Protein AF-A0A3A2ZB84-F1 (afdb_monomer)

Sequence (856 aa):
MQSKFLKEEDKLLAIERLRMNQQGVENHEWKWAHVKEAFLDPKSFFWFALMFSISIPSGGITTFGPLIIESFGFDELNTMLFNMPFGAVQLIATLGGAWLATKYKTKGGVIALLCLPAIAGCVMLLEFPHSSAHKGPLLAGYYIISVYPGITPMIYSWAAANTAGETKKKVINGILLVGQCAGNVVGPNLYTTEEAPGYRRGLLSNLAMFCVLIVLCALNMVYVMFLQKQHERRRVAMGKNAKIIDRSMQAVGETEVDKDESGQTAGDDNAFKDLTDFENEDFVRLQSLESEVRRLQDQLDEIKPMLNVHSQPQPQGQTLSGSGIQPGLPLQQSCRQHLPTVSEPQVVGESVGFLAPDIRLLQEDVPRPPKKRRTGFEVQVEPISDFISKGLITMDYAAECFTTFFQGCDRYIPIFDPTYDTFPSVRYRSGILLNAICTIGSRVDSRTGPQLSELLQTELKKSINIVIQNRTLSCLESVQALLVIACYSAERSLMLSFATRMALDLGLEEAFEELTHRLTMKDVEGSQEAENLVDEENGLMRKSRTWFGLLVLEHIFSLDGGKPLGIRMTGNARRCRKLLHQPSSTVLDLRLFSQVELNVIRVHINETLGGKIPLARADIAASVQEAKLDLDLWFEAENALAPDNEERAPLLAALRVQNCWSEMMLHCKALRSLGVENVAAMSPVERKILLMAKASARKHLSLMTIEHNSYLEKLKYAMDFVWAKCAFCFLLLLKLSRLLSEGNEEHEELLTHGNRLLDDLTKSASNSNAASNGNAYLHILRLSIEKYGRTLQETGMGDDGENADTAPFWELFDAQTELTSFVPEQFVSEWDFPGLNLFYFPTTWQDFFADFSLAV

Radius of gyration: 37.23 Å; Cα contacts (8 Å, |Δi|>4): 838; chains: 1; bounding box: 127×83×91 Å

InterPro domains:
  IPR007219 Xylanolytic transcriptional activator, regulatory domain [PF04082] (405-565)
  IPR011701 Major facilitator superfamily [PF07690] (32-188)
  IPR036259 MFS transporter superfamily [G3DSA:1.20.1250.20] (4-229)
  IPR036259 MFS transporter superfamily [SSF103473] (20-234)

Organism: NCBI:txid2070753

Foldseek 3Di:
DDDPADDPVRVVLVVVLLLLQLQADDDPDADVVLVVCLVVDVLLVLLLLLLLLLLLQVLQCVVCVLLQLVLLVDDNVVSVVLCVLLVVLLVVLLVVLVVCCLVLVALLVSLLVLLVLLLVLLVQLQPDDSDNVCSPSNSVSSSSNSSSVSNLVSSLVQSQSQKGFPNNNVSSVVSSVVSNVNSSVNNNVQFDPVPPPRSNRSSVSSSVSSVVSNVSSVVSVVVLVVVLVVLLVVCVVVVHDSDDDRPSSPDPPPDDDDPPPPPDDDDRVSSNPRDIPVGPSPNHNRGCPCVVVVVVVVVVVVVVVVVVVPPDDDDDDDDDDYDDDDDDDYDDDDDDDDDDDDDDDDDDDDDDDDDDDDDDDDDDDDDDDDDDNDDDDDQPPDADAACVSVVLDPPVLLQQLLVQCVVFLCLQQVLDQPVQCHPVNCNVPHRLLSLLSSLLSQQLAPPDDLVSSVVSVVVSVVVLVSCLVDLSNLDLSNLSSLLSDLLADLCNVVSLVSSLVSLVVVVLVCLLVVLLVVVVVCVPPDDDDPPPVLVSNVVSSSSPSSNLSSQLVLLLLVLQQVDPRPDDDDPQLCSLVVCCPDPSHDLSSLLSSLSSNLSNLLVVLCCLLVPPDQDDLVVLLVSLVVSLVSLVVSLVVSLVVQDPDPVSLLSNLVSQLSSLLSNLVSLLSSLVSVQAADLVPDDPSNVVSLVSNLVSLVSNLVSCQVSPPSHLLSCSSGGLVVLVSLLVSLLLNLLSCVSVPDDLVVLVVSLVSLVVSLVSLVVSPSSGSSPPRNVLSSVVSVVSSVLSVVVSVVVVPDPDDDDDPDDPCVVVVVCVPVLVVVPRSSGDDSRDHNVSDPDDDDPDDPPVPPVVPDDD

pLDDT: mean 70.95, std 21.79, range [20.97, 96.69]

Nearest PDB structures (foldseek):
  6t1z-assembly1_A  TM=7.609E-01  e=3.683E-01  Lactococcus lactis
  4zow-assembly1_A  TM=7.498E-01  e=7.461E-01  Escherichia coli K-12
  7bp3-assembly1_B  TM=7.679E-01  e=6.431E-01  Homo sapiens
  6gv1-assembly1_A  TM=7.533E-01  e=1.754E+00  Escherichia coli K-12
  8vzo-assembly1_A  TM=3.338E-01  e=1.301E-01  Mus musculus

Mean predicted aligned error: 20.15 Å

Solvent-accessible surface area (backbone atoms only — not comparable to full-atom values): 49734 Å² total; per-residue (Å²): 137,90,70,88,83,56,54,72,69,54,43,53,53,49,50,51,40,47,38,72,58,27,34,27,53,94,67,91,74,85,47,68,66,40,49,54,47,47,76,68,38,69,67,48,56,52,47,22,51,51,33,23,36,57,18,24,41,50,24,26,48,68,69,44,42,59,58,51,48,31,54,62,76,40,59,70,73,52,28,57,59,66,48,53,58,34,60,53,44,25,53,51,31,31,55,48,45,54,50,46,30,66,72,68,49,29,57,62,61,45,43,47,55,42,37,50,46,24,44,51,12,40,50,42,53,71,70,55,69,98,44,90,91,39,44,64,64,42,53,50,13,56,45,37,29,32,32,45,70,28,40,57,63,49,50,54,54,49,54,56,57,58,44,21,13,62,51,27,43,55,51,50,54,50,42,35,49,53,17,33,54,55,12,38,61,52,14,44,75,48,50,54,79,90,40,61,74,65,34,56,63,29,48,51,48,34,43,52,29,48,53,48,40,42,52,52,42,50,51,48,53,53,49,52,52,51,51,46,56,52,44,31,53,52,33,47,78,69,75,41,78,60,75,83,81,82,63,77,88,60,71,96,82,83,68,84,82,77,74,82,78,83,74,80,81,90,87,66,91,56,22,66,44,70,36,36,67,83,73,34,76,82,48,70,69,80,59,42,60,59,57,54,53,45,51,54,48,53,54,49,60,62,46,50,62,63,64,69,66,78,79,77,87,82,87,86,87,82,83,88,82,90,87,86,92,83,88,92,89,90,89,85,92,87,93,86,88,81,88,87,89,85,89,87,88,89,89,85,88,84,92,87,90,86,87,86,85,91,89,85,87,85,85,83,79,82,82,77,78,82,85,77,86,84,64,102,76,77,79,79,85,69,80,62,75,29,49,50,83,70,67,76,46,53,70,67,57,44,52,49,16,41,49,54,25,71,72,42,34,39,79,74,52,50,40,74,47,82,87,65,63,34,75,70,48,35,54,72,75,28,21,58,32,41,42,42,43,30,34,56,8,42,31,34,40,66,90,58,63,64,71,57,34,53,50,43,47,55,55,45,54,56,53,49,56,51,43,76,75,31,75,92,56,69,46,72,52,48,31,52,23,31,47,60,46,25,50,74,42,94,63,19,72,61,38,38,54,52,20,53,49,51,33,60,79,66,53,25,76,52,24,48,57,54,46,54,49,53,51,61,46,56,76,69,75,62,95,84,71,86,57,74,57,51,57,50,50,51,51,27,47,46,36,26,32,42,40,50,50,47,49,38,52,48,44,46,44,18,74,58,22,60,41,80,75,87,77,80,85,82,78,69,61,75,62,58,60,66,54,71,76,40,94,87,50,54,79,47,48,54,62,43,46,56,43,43,40,52,44,52,53,52,48,51,52,48,51,72,54,64,41,98,63,88,68,54,72,67,54,54,60,46,51,55,51,52,54,46,49,53,53,52,57,48,51,53,52,49,64,71,65,51,58,99,54,89,61,33,60,51,49,50,52,53,53,51,49,52,47,27,51,49,54,23,51,51,32,51,47,49,47,47,60,63,67,55,52,43,80,92,72,51,50,78,64,56,49,47,39,53,51,49,24,41,49,26,26,50,52,38,50,49,47,60,67,69,52,32,79,64,51,51,72,52,50,41,41,52,43,65,64,57,59,51,50,59,46,49,43,50,56,51,33,58,50,45,42,69,76,52,78,68,57,72,68,58,52,53,51,51,51,54,54,48,53,50,52,52,53,51,53,48,58,27,48,75,55,20,53,57,63,78,62,60,52,54,53,52,51,52,51,50,52,50,54,54,52,53,53,49,53,54,54,59,66,73,71,65,93,77,82,84,90,74,94,71,72,59,68,70,77,78,44,76,43,74,57,59,49,66,74,56,58,48,98,59,47,45,90,84,63,62,30,52,85,72,49,85,72,68,74,78,96,61,95,56,72,84,60,57,81,76,71,80,72,136

Secondary structure (DSSP, 8-state):
---SSS-HHHHHHHHHHHHHHTS--------HHHHHHHHH-HHHHHHHHHHHHHHHHHHHHHHHHHHHHHHTT--HHHHHHHHHHHHHHHHHHHHHHHHHHHHS--HHHHHHHHHHHHHHHHHHHHHS---TT-HHHHHHHHHHHTTGGGHHHHHHHHHHHT--SHHHHHHHHHHHHHHHHHHHHHTGGG--GGGTTT-HHHHHHHHHHHHHHHHHHHHHHHHHHHHHHHHHHHHHHTT--S-----TTS-TT-----STTTT-----TTTTS---TTT-SSPPP--HHHHHHHHHHHHHHHHHHHHTT--S---------------------------------------------------PPPPPPP-----S-----S----TTTTTSS-HHHHHHHHHHIIIIITTTSTT--TTTS-HHHHHHH-HHHHHHHHHHHHHH-SSS-HHHHHHHHHHHHHHHHHHHH-GGG-SHHHHHHHHHHHTT-TTHHHHHHHHHHHHHTTTTTTHHHHHHHHHHHHHHH-----SHHHHHHHHHHHHHHHHHHHHHHHHHHHHTT---------S-GGGGGGGGGSTT--HHHHHHHHHHHHHHHHHHHHHHHS-SSPPPHHHHHHHHHHHHHHHHHHHHHHHHHS-SSTTHHHHHHHHHHHHHHHHHHHHHHHHHHTT---GGG--HHHHHHHHHHHHHHHHHHHHHHHSHHHHGGGGGGS-HHHHHHHHHHHHHHHHHHHHS---HHHHHHHHHHHHHHHHHHHHHHHTSS-TTTHHHHHHHHHHHHHHHHHHHHHHTT-SS-S------GGGG-THHHHTTTTS-TTS-S----TTT-SS---SSSSHHHHTTS---

Structure (mmCIF, N/CA/C/O backbone):
data_AF-A0A3A2ZB84-F1
#
_entry.id   AF-A0A3A2ZB84-F1
#
loop_
_atom_site.group_PDB
_atom_site.id
_atom_site.type_symbol
_atom_site.label_atom_id
_atom_site.label_alt_id
_atom_site.label_comp_id
_atom_site.label_asym_id
_atom_site.label_entity_id
_atom_site.label_seq_id
_atom_site.pdbx_PDB_ins_code
_atom_site.Cartn_x
_atom_site.Cartn_y
_atom_site.Cartn_z
_atom_site.occupancy
_atom_site.B_iso_or_equiv
_atom_site.auth_seq_id
_atom_site.auth_comp_id
_atom_site.auth_asym_id
_atom_site.auth_atom_id
_atom_site.pdbx_PDB_model_num
ATOM 1 N N . MET A 1 1 ? -32.468 -10.008 22.833 1.00 46.50 1 MET A N 1
ATOM 2 C CA . MET A 1 1 ? -32.092 -9.070 21.749 1.00 46.50 1 MET A CA 1
ATOM 3 C C . MET A 1 1 ? -31.777 -7.697 22.354 1.00 46.50 1 MET A C 1
ATOM 5 O O . MET A 1 1 ? -32.691 -7.065 22.864 1.00 46.50 1 MET A O 1
ATOM 9 N N . GLN A 1 2 ? -30.515 -7.242 22.369 1.00 40.56 2 GLN A N 1
ATOM 10 C CA . GLN A 1 2 ? -30.111 -5.960 22.997 1.00 40.56 2 GLN A CA 1
ATOM 11 C C . GLN A 1 2 ? -29.886 -4.824 21.973 1.00 40.56 2 GLN A C 1
ATOM 13 O O . GLN A 1 2 ? -28.846 -4.167 21.952 1.00 40.56 2 GLN A O 1
ATOM 18 N N . SER A 1 3 ? -30.859 -4.568 21.099 1.00 45.38 3 SER A N 1
ATOM 19 C CA . SER A 1 3 ? -30.768 -3.467 20.130 1.00 45.38 3 SER A CA 1
ATOM 20 C C . SER A 1 3 ? -30.944 -2.098 20.813 1.00 45.38 3 SER A C 1
ATOM 22 O O . SER A 1 3 ? -31.982 -1.801 21.408 1.00 45.38 3 SER A O 1
ATOM 24 N N . LYS A 1 4 ? -29.928 -1.228 20.714 1.00 50.53 4 LYS A N 1
ATOM 25 C CA . LYS A 1 4 ? -29.970 0.156 21.242 1.00 50.53 4 LYS A CA 1
ATOM 26 C C . LYS A 1 4 ? -30.655 1.166 20.299 1.00 50.53 4 LYS A C 1
ATOM 28 O O . LYS A 1 4 ? -30.910 2.288 20.715 1.00 50.53 4 LYS A O 1
ATOM 33 N N . PHE A 1 5 ? -30.940 0.773 19.053 1.00 64.88 5 PHE A N 1
ATOM 34 C CA . PHE A 1 5 ? -31.430 1.655 17.980 1.00 64.88 5 PHE A CA 1
ATOM 35 C C . PHE A 1 5 ? -32.955 1.607 17.747 1.00 64.88 5 PHE A C 1
ATOM 37 O O . PHE A 1 5 ? -33.552 2.616 17.390 1.00 64.88 5 PHE A O 1
ATOM 44 N N . LEU A 1 6 ? -33.591 0.451 17.961 1.00 62.34 6 LEU A N 1
ATOM 45 C CA . LEU A 1 6 ? -35.036 0.257 17.774 1.00 62.34 6 LEU A CA 1
ATOM 46 C C . LEU A 1 6 ? -35.828 0.797 18.982 1.00 62.34 6 LEU A C 1
ATOM 48 O O . LEU A 1 6 ? -35.369 0.647 20.123 1.00 62.34 6 LEU A O 1
ATOM 52 N N . LYS A 1 7 ? -37.030 1.358 18.768 1.00 69.69 7 LYS A N 1
ATOM 53 C CA . LYS A 1 7 ? -37.990 1.595 19.864 1.00 69.69 7 LYS A CA 1
ATOM 54 C C . LYS A 1 7 ? -38.514 0.268 20.421 1.00 69.69 7 LYS A C 1
ATOM 56 O O . LYS A 1 7 ? -38.292 -0.790 19.845 1.00 69.69 7 LYS A O 1
ATOM 61 N N . GLU A 1 8 ? -39.255 0.312 21.522 1.00 66.38 8 GLU A N 1
ATOM 62 C CA . GLU A 1 8 ? -39.876 -0.883 22.112 1.00 66.38 8 GLU A CA 1
ATOM 63 C C . GLU A 1 8 ? -40.970 -1.475 21.204 1.00 66.38 8 GLU A C 1
ATOM 65 O O . GLU A 1 8 ? -40.985 -2.682 20.987 1.00 66.38 8 GLU A O 1
ATOM 70 N N . GLU A 1 9 ? -41.768 -0.628 20.549 1.00 65.38 9 GLU A N 1
ATOM 71 C CA . GLU A 1 9 ? -42.701 -1.009 19.472 1.00 65.38 9 GLU A CA 1
ATOM 72 C C . GLU A 1 9 ? -41.969 -1.698 18.302 1.00 65.38 9 GLU A C 1
ATOM 74 O O . GLU A 1 9 ? -42.316 -2.811 17.904 1.00 65.38 9 GLU A O 1
ATOM 79 N N . ASP A 1 10 ? -40.893 -1.080 17.797 1.00 67.94 10 ASP A N 1
ATOM 80 C CA . ASP A 1 10 ? -40.096 -1.630 16.692 1.00 67.94 10 ASP A CA 1
ATOM 81 C C . ASP A 1 10 ? -39.385 -2.941 17.086 1.00 67.94 10 ASP A C 1
ATOM 83 O O . ASP A 1 10 ? -39.154 -3.802 16.236 1.00 67.94 10 ASP A O 1
ATOM 87 N N . LYS A 1 11 ? -39.033 -3.116 18.370 1.00 66.50 11 LYS A N 1
ATOM 88 C CA . LYS A 1 11 ? -38.469 -4.363 18.917 1.00 66.50 11 LYS A CA 1
ATOM 89 C C . LYS A 1 11 ? -39.504 -5.471 18.962 1.00 66.50 11 LYS A C 1
ATOM 91 O O . LYS A 1 11 ? -39.167 -6.583 18.576 1.00 66.50 11 LYS A O 1
ATOM 96 N N . LEU A 1 12 ? -40.732 -5.189 19.397 1.00 63.59 12 LEU A N 1
ATOM 97 C CA . LEU A 1 12 ? -41.823 -6.165 19.359 1.00 63.59 12 LEU A CA 1
ATOM 98 C C . LEU A 1 12 ? -42.094 -6.600 17.913 1.00 63.59 12 LEU A C 1
ATOM 100 O O . LEU A 1 12 ? -42.122 -7.795 17.636 1.00 63.59 12 LEU A O 1
ATOM 104 N N . LEU A 1 13 ? -42.148 -5.656 16.966 1.00 64.25 13 LEU A N 1
ATOM 105 C CA . LEU A 1 13 ? -42.285 -5.967 15.538 1.00 64.25 13 LEU A CA 1
ATOM 106 C C . LEU A 1 13 ? -41.085 -6.759 14.975 1.00 64.25 13 LEU A C 1
ATOM 108 O O . LEU A 1 13 ? -41.266 -7.643 14.138 1.00 64.25 13 LEU A O 1
ATOM 112 N N . ALA A 1 14 ? -39.858 -6.473 15.420 1.00 63.09 14 ALA A N 1
ATOM 113 C CA . ALA A 1 14 ? -38.665 -7.224 15.021 1.00 63.09 14 ALA A CA 1
ATOM 114 C C . ALA A 1 14 ? -38.627 -8.643 15.620 1.00 63.09 14 ALA A C 1
ATOM 116 O O . ALA A 1 14 ? -38.199 -9.574 14.939 1.00 63.09 14 ALA A O 1
ATOM 117 N N . ILE A 1 15 ? -39.097 -8.817 16.858 1.00 67.50 15 ILE A N 1
ATOM 118 C CA . ILE A 1 15 ? -39.253 -10.122 17.512 1.00 67.50 15 ILE A CA 1
ATOM 119 C C . ILE A 1 15 ? -40.330 -10.938 16.796 1.00 67.50 15 ILE A C 1
ATOM 121 O O . ILE A 1 15 ? -40.075 -12.094 16.477 1.00 67.50 15 ILE A O 1
ATOM 125 N N . GLU A 1 16 ? -41.474 -10.342 16.452 1.00 62.28 16 GLU A N 1
ATOM 126 C CA . GLU A 1 16 ? -42.547 -11.053 15.747 1.00 62.28 16 GLU A CA 1
ATOM 127 C C . GLU A 1 16 ? -42.149 -11.406 14.302 1.00 62.28 16 GLU A C 1
ATOM 129 O O . GLU A 1 16 ? -42.450 -12.494 13.821 1.00 62.28 16 GLU A O 1
ATOM 134 N N . ARG A 1 17 ? -41.360 -10.560 13.622 1.00 66.12 17 ARG A N 1
ATOM 135 C CA . ARG A 1 17 ? -40.730 -10.916 12.334 1.00 66.12 17 ARG A CA 1
ATOM 136 C C . ARG A 1 17 ? -39.717 -12.057 12.462 1.00 66.12 17 ARG A C 1
ATOM 138 O O . ARG A 1 17 ? -39.688 -12.930 11.599 1.00 66.12 17 ARG A O 1
ATOM 145 N N . LEU A 1 18 ? -38.892 -12.067 13.513 1.00 63.56 18 LEU A N 1
ATOM 146 C CA . LEU A 1 18 ? -37.941 -13.156 13.773 1.00 63.56 18 LEU A CA 1
ATOM 147 C C . LEU A 1 18 ? -38.676 -14.472 14.067 1.00 63.56 18 LEU A C 1
ATOM 149 O O . LEU A 1 18 ? -38.298 -15.516 13.539 1.00 63.56 18 LEU A O 1
ATOM 153 N N . ARG A 1 19 ? -39.752 -14.386 14.853 1.00 61.50 19 ARG A N 1
ATOM 154 C CA . ARG A 1 19 ? -40.664 -15.479 15.186 1.00 61.50 19 ARG A CA 1
ATOM 155 C C . ARG A 1 19 ? -41.312 -16.066 13.934 1.00 61.50 19 ARG A C 1
ATOM 157 O O . ARG A 1 19 ? -41.123 -17.243 13.673 1.00 61.50 19 ARG A O 1
ATOM 164 N N . MET A 1 20 ? -41.970 -15.249 13.109 1.00 59.31 20 MET A N 1
ATOM 165 C CA . MET A 1 20 ? -42.621 -15.693 11.865 1.00 59.31 20 MET A CA 1
ATOM 166 C C . MET A 1 20 ? -41.645 -16.294 10.839 1.00 59.31 20 MET A C 1
ATOM 168 O O . MET A 1 20 ? -42.030 -17.160 10.060 1.00 59.31 20 MET A O 1
ATOM 172 N N . ASN A 1 21 ? -40.373 -15.881 10.854 1.00 60.62 21 ASN A N 1
ATOM 173 C CA . ASN A 1 21 ? -39.320 -16.463 10.015 1.00 60.62 21 ASN A CA 1
ATOM 174 C C . ASN A 1 21 ? -38.854 -17.855 10.512 1.00 60.62 21 ASN A C 1
ATOM 176 O O . ASN A 1 21 ? -38.316 -18.637 9.733 1.00 60.62 21 ASN A O 1
ATOM 180 N N . GLN A 1 22 ? -39.044 -18.174 11.801 1.00 59.16 22 GLN A N 1
ATOM 181 C CA . GLN A 1 22 ? -38.740 -19.467 12.440 1.00 59.16 22 GLN A CA 1
ATOM 182 C C . GLN A 1 22 ? -37.340 -20.066 12.162 1.00 59.16 22 GLN A C 1
ATOM 184 O O . GLN A 1 22 ? -37.152 -21.285 12.132 1.00 59.16 22 GLN A O 1
ATOM 189 N N . GLN A 1 23 ? -36.324 -19.222 11.967 1.00 62.84 23 GLN A N 1
ATOM 190 C CA . GLN A 1 23 ? -34.948 -19.670 11.700 1.00 62.84 23 GLN A CA 1
ATOM 191 C C . GLN A 1 23 ? -34.086 -19.842 12.967 1.00 62.84 23 GLN A C 1
ATOM 193 O O . GLN A 1 23 ? -32.867 -19.997 12.844 1.00 62.84 23 GLN A O 1
ATOM 198 N N . GLY A 1 24 ? -34.701 -19.786 14.154 1.00 61.47 24 GLY A N 1
ATOM 199 C CA . GLY A 1 24 ? -34.032 -19.739 15.455 1.00 61.47 24 GLY A CA 1
ATOM 200 C C . GLY A 1 24 ? -33.545 -18.337 15.849 1.00 61.47 24 GLY A C 1
ATOM 201 O O . GLY A 1 24 ? -33.436 -17.429 15.021 1.00 61.47 24 GLY A O 1
ATOM 202 N N . VAL A 1 25 ? -33.249 -18.160 17.139 1.00 65.19 25 VAL A N 1
ATOM 203 C CA . VAL A 1 25 ? -32.540 -16.979 17.665 1.00 65.19 25 VAL A CA 1
ATOM 204 C C . VAL A 1 25 ? -31.029 -17.201 17.541 1.00 65.19 25 VAL A C 1
ATOM 206 O O . VAL A 1 25 ? -30.559 -18.328 17.680 1.00 65.19 25 VAL A O 1
ATOM 209 N N . GLU A 1 26 ? -30.265 -16.130 17.300 1.00 62.00 26 GLU A N 1
ATOM 210 C CA . GLU A 1 26 ? -28.797 -16.167 17.306 1.00 62.00 26 GLU A CA 1
ATOM 211 C C . GLU A 1 26 ? -28.270 -16.796 18.609 1.00 62.00 26 GLU A C 1
ATOM 213 O O . GLU A 1 26 ? -28.565 -16.318 19.706 1.00 62.00 26 GLU A O 1
ATOM 218 N N . ASN A 1 27 ? -27.491 -17.869 18.469 1.00 65.12 27 ASN A N 1
ATOM 219 C CA . ASN A 1 27 ? -26.867 -18.600 19.566 1.00 65.12 27 ASN A CA 1
ATOM 220 C C . ASN A 1 27 ? -25.383 -18.848 19.240 1.00 65.12 27 ASN A C 1
ATOM 222 O O . ASN A 1 27 ? -25.009 -19.007 18.075 1.00 65.12 27 ASN A O 1
ATOM 226 N N . HIS A 1 28 ? -24.531 -18.875 20.265 1.00 67.25 28 HIS A N 1
ATOM 227 C CA . HIS A 1 28 ? -23.075 -19.004 20.113 1.00 67.25 28 HIS A CA 1
ATOM 228 C C . HIS A 1 28 ? -22.565 -20.452 20.254 1.00 67.25 28 HIS A C 1
ATOM 230 O O . HIS A 1 28 ? -21.372 -20.703 20.099 1.00 67.25 28 HIS A O 1
ATOM 236 N N . GLU A 1 29 ? -23.451 -21.414 20.515 1.00 75.56 29 GLU A N 1
ATOM 237 C CA . GLU A 1 29 ? -23.116 -22.837 20.647 1.00 75.56 29 GLU A CA 1
ATOM 238 C C . GLU A 1 29 ? -22.950 -23.524 19.277 1.00 75.56 29 GLU A C 1
ATOM 240 O O . GLU A 1 29 ? -23.838 -23.479 18.424 1.00 75.56 29 GLU A O 1
ATOM 245 N N . TRP A 1 30 ? -21.820 -24.208 19.066 1.00 80.56 30 TRP A N 1
ATOM 246 C CA . TRP A 1 30 ? -21.529 -24.917 17.814 1.00 80.56 30 TRP A CA 1
ATOM 247 C C . TRP A 1 30 ? -22.078 -26.351 17.817 1.00 80.56 30 TRP A C 1
ATOM 249 O O . TRP A 1 30 ? -21.602 -27.216 18.558 1.00 80.56 30 TRP A O 1
ATOM 259 N N . LYS A 1 31 ? -23.055 -26.635 16.948 1.00 81.19 31 LYS A N 1
ATOM 260 C CA . LYS A 1 31 ? -23.743 -27.936 16.893 1.00 81.19 31 LYS A CA 1
ATOM 261 C C . LYS A 1 31 ? -23.260 -28.807 15.734 1.00 81.19 31 LYS A C 1
ATOM 263 O O . LYS A 1 31 ? -23.722 -28.679 14.603 1.00 81.19 31 LYS A O 1
ATOM 268 N N . TRP A 1 32 ? -22.409 -29.792 16.029 1.00 84.75 32 TRP A N 1
ATOM 269 C CA . TRP A 1 32 ? -21.907 -30.761 15.039 1.00 84.75 32 TRP A CA 1
ATOM 270 C C . TRP A 1 32 ? -22.997 -31.570 14.308 1.00 84.75 32 TRP A C 1
ATOM 272 O O . TRP A 1 32 ? -22.755 -32.033 13.194 1.00 84.75 32 TRP A O 1
ATOM 282 N N . ALA A 1 33 ? -24.196 -31.716 14.884 1.00 83.94 33 ALA A N 1
ATOM 283 C CA . ALA A 1 33 ? -25.348 -32.303 14.193 1.00 83.94 33 ALA A CA 1
ATOM 284 C C . ALA A 1 33 ? -25.769 -31.461 12.971 1.00 83.94 33 ALA A C 1
ATOM 286 O O . ALA A 1 33 ? -25.848 -31.991 11.864 1.00 83.94 33 ALA A O 1
ATOM 287 N N . HIS A 1 34 ? -25.905 -30.140 13.145 1.00 83.62 34 HIS A N 1
ATOM 288 C CA . HIS A 1 34 ? -26.251 -29.201 12.071 1.00 83.62 34 HIS A CA 1
ATOM 289 C C . HIS A 1 34 ? -25.186 -29.205 10.956 1.00 83.62 34 HIS A C 1
ATOM 291 O O . HIS A 1 34 ? -25.517 -29.043 9.784 1.00 83.62 34 HIS A O 1
ATOM 297 N N . VAL A 1 35 ? -23.909 -29.425 11.306 1.00 85.00 35 VAL A N 1
ATOM 298 C CA . VAL A 1 35 ? -22.803 -29.559 10.339 1.00 85.00 35 VAL A CA 1
ATOM 299 C C . VAL A 1 35 ? -22.950 -30.833 9.504 1.00 85.00 35 VAL A C 1
ATOM 301 O O . VAL A 1 35 ? -22.884 -30.769 8.279 1.00 85.00 35 VAL A O 1
ATOM 304 N N . LYS A 1 36 ? -23.182 -31.991 10.140 1.00 85.38 36 LYS A N 1
ATOM 305 C CA . LYS A 1 36 ? -23.393 -33.265 9.426 1.00 85.38 36 LYS A CA 1
ATOM 306 C C . LYS A 1 36 ? -24.604 -33.193 8.501 1.00 85.38 36 LYS A C 1
ATOM 308 O O . LYS A 1 36 ? -24.529 -33.649 7.366 1.00 85.38 36 LYS A O 1
ATOM 313 N N . GLU A 1 37 ? -25.689 -32.579 8.962 1.00 84.12 37 GLU A N 1
ATOM 314 C CA . GLU A 1 37 ? -26.874 -32.349 8.142 1.00 84.12 37 GLU A CA 1
ATOM 315 C C . GLU A 1 37 ? -26.570 -31.444 6.937 1.00 84.12 37 GLU A C 1
ATOM 317 O O . GLU A 1 37 ? -26.957 -31.776 5.821 1.00 84.12 37 GLU A O 1
ATOM 322 N N . ALA A 1 38 ? -25.819 -30.351 7.122 1.00 84.50 38 ALA A N 1
ATOM 323 C CA . ALA A 1 38 ? -25.435 -29.452 6.032 1.00 84.50 38 ALA A CA 1
ATOM 324 C C . ALA A 1 38 ? -24.688 -30.163 4.888 1.00 84.50 38 ALA A C 1
ATOM 326 O O . ALA A 1 38 ? -24.893 -29.803 3.731 1.00 84.50 38 ALA A O 1
ATOM 327 N N . PHE A 1 39 ? -23.857 -31.167 5.192 1.00 86.19 39 PHE A N 1
ATOM 328 C CA . PHE A 1 39 ? -23.134 -31.961 4.189 1.00 86.19 39 PHE A CA 1
ATOM 329 C C . PHE A 1 39 ? -23.938 -33.132 3.599 1.00 86.19 39 PHE A C 1
ATOM 331 O O . PHE A 1 39 ? -23.564 -33.643 2.547 1.00 86.19 39 PHE A O 1
ATOM 338 N N . LEU A 1 40 ? -25.025 -33.562 4.248 1.00 83.50 40 LEU A N 1
ATOM 339 C CA . LEU A 1 40 ? -25.918 -34.617 3.747 1.00 83.50 40 LEU A CA 1
ATOM 340 C C . LEU A 1 40 ? -27.115 -34.066 2.953 1.00 83.50 40 LEU A C 1
ATOM 342 O O . LEU A 1 40 ? -27.727 -34.800 2.182 1.00 83.50 40 LEU A O 1
ATOM 346 N N . ASP A 1 41 ? -27.450 -32.789 3.135 1.00 82.06 41 ASP A N 1
ATOM 347 C CA . ASP A 1 41 ? -28.556 -32.101 2.470 1.00 82.06 41 ASP A CA 1
ATOM 348 C C . ASP A 1 41 ? -28.235 -31.801 0.984 1.00 82.06 41 ASP A C 1
ATOM 350 O O . ASP A 1 41 ? -27.363 -30.967 0.704 1.00 82.06 41 ASP A O 1
ATOM 354 N N . PRO A 1 42 ? -28.946 -32.399 -0.001 1.00 83.31 42 PRO A N 1
ATOM 355 C CA . PRO A 1 42 ? -28.723 -32.132 -1.428 1.00 83.31 42 PRO A CA 1
ATOM 356 C C . PRO A 1 42 ? -28.868 -30.648 -1.800 1.00 83.31 42 PRO A C 1
ATOM 358 O O . PRO A 1 42 ? -28.239 -30.174 -2.749 1.00 83.31 42 PRO A O 1
ATOM 361 N N . LYS A 1 43 ? -29.643 -29.887 -1.015 1.00 82.50 43 LYS A N 1
ATOM 362 C CA . LYS A 1 43 ? -29.783 -28.429 -1.120 1.00 82.50 43 LYS A CA 1
ATOM 363 C C . LYS A 1 43 ? -28.437 -27.702 -1.079 1.00 82.50 43 LYS A C 1
ATOM 365 O O . LYS A 1 43 ? -28.240 -26.755 -1.836 1.00 82.50 43 LYS A O 1
ATOM 370 N N . SER A 1 44 ? -27.504 -28.142 -0.234 1.00 85.62 44 SER A N 1
ATOM 371 C CA . SER A 1 44 ? -26.177 -27.527 -0.100 1.00 85.62 44 SER A CA 1
ATOM 372 C C . SER A 1 44 ? -25.350 -27.657 -1.380 1.00 85.62 44 SER A C 1
ATOM 374 O O . SER A 1 44 ? -24.679 -26.706 -1.779 1.00 85.62 44 SER A O 1
ATOM 376 N N . PHE A 1 45 ? -25.459 -28.792 -2.074 1.00 89.00 45 PHE A N 1
ATOM 377 C CA . PHE A 1 45 ? -24.795 -29.013 -3.359 1.00 89.00 45 PHE A CA 1
ATOM 378 C C . PHE A 1 45 ? -25.422 -28.179 -4.485 1.00 89.00 45 PHE A C 1
ATOM 380 O O . PHE A 1 45 ? -24.692 -27.669 -5.333 1.00 89.00 45 PHE A O 1
ATOM 387 N N . PHE A 1 46 ? -26.740 -27.940 -4.467 1.00 88.56 46 PHE A N 1
ATOM 388 C CA . PHE A 1 46 ? -27.365 -26.975 -5.383 1.00 88.56 46 PHE A CA 1
ATOM 389 C C . PHE A 1 46 ? -26.883 -25.535 -5.139 1.00 88.56 46 PHE A C 1
ATOM 391 O O . PHE A 1 46 ? -26.654 -24.806 -6.104 1.00 88.56 46 PHE A O 1
ATOM 398 N N . TRP A 1 47 ? -26.682 -25.115 -3.884 1.00 90.31 47 TRP A N 1
ATOM 399 C CA . TRP A 1 47 ? -26.105 -23.797 -3.578 1.00 90.31 47 TRP A CA 1
ATOM 400 C C . TRP A 1 47 ? -24.648 -23.674 -4.034 1.00 90.31 47 TRP A C 1
ATOM 402 O O . TRP A 1 47 ? -24.291 -22.668 -4.649 1.00 90.31 47 TRP A O 1
ATOM 412 N N . PHE A 1 48 ? -23.837 -24.712 -3.806 1.00 92.88 48 PHE A N 1
ATOM 413 C CA . PHE A 1 48 ? -22.474 -24.800 -4.334 1.00 92.88 48 PHE A CA 1
ATOM 414 C C . PHE A 1 48 ? -22.453 -24.683 -5.864 1.00 92.88 48 PHE A C 1
ATOM 416 O O . PHE A 1 48 ? -21.744 -23.837 -6.404 1.00 92.88 48 PHE A O 1
ATOM 423 N N . ALA A 1 49 ? -23.266 -25.482 -6.563 1.00 93.19 49 ALA A N 1
ATOM 424 C CA . ALA A 1 49 ? -23.307 -25.513 -8.023 1.00 93.19 49 ALA A CA 1
ATOM 425 C C . ALA A 1 49 ? -23.762 -24.174 -8.631 1.00 93.19 49 ALA A C 1
ATOM 427 O O . ALA A 1 49 ? -23.179 -23.728 -9.621 1.00 93.19 49 ALA A O 1
ATOM 428 N N . LEU A 1 50 ? -24.753 -23.503 -8.027 1.00 91.12 50 LEU A N 1
ATOM 429 C CA . LEU A 1 50 ? -25.181 -22.160 -8.441 1.00 91.12 50 LEU A CA 1
ATOM 430 C C . LEU A 1 50 ? -24.047 -21.134 -8.299 1.00 91.12 50 LEU A C 1
ATOM 432 O O . LEU A 1 50 ? -23.791 -20.391 -9.244 1.00 91.12 50 LEU A O 1
ATOM 436 N N . MET A 1 51 ? -23.346 -21.115 -7.158 1.00 93.25 51 MET A N 1
ATOM 437 C CA . MET A 1 51 ? -22.209 -20.209 -6.941 1.00 93.25 51 MET A CA 1
ATOM 438 C C . MET A 1 51 ? -21.051 -20.496 -7.892 1.00 93.25 51 MET A C 1
ATOM 440 O O . MET A 1 51 ? -20.561 -19.583 -8.551 1.00 93.25 51 MET A O 1
ATOM 444 N N . PHE A 1 52 ? -20.635 -21.755 -8.007 1.00 94.00 52 PHE A N 1
ATOM 445 C CA . PHE A 1 52 ? -19.555 -22.171 -8.901 1.00 94.00 52 PHE A CA 1
ATOM 446 C C . PHE A 1 52 ? -19.834 -21.754 -10.357 1.00 94.00 52 PHE A C 1
ATOM 448 O O . PHE A 1 52 ? -18.974 -21.153 -11.001 1.00 94.00 52 PHE A O 1
ATOM 455 N N . SER A 1 53 ? -21.071 -21.953 -10.832 1.00 92.06 53 SER A N 1
ATOM 456 C CA . SER A 1 53 ? -21.478 -21.619 -12.207 1.00 92.06 53 SER A CA 1
ATOM 457 C C . SER A 1 53 ? -21.474 -20.116 -12.515 1.00 92.06 53 SER A C 1
ATOM 459 O O . SER A 1 53 ? -21.135 -19.748 -13.634 1.00 92.06 53 SER A O 1
ATOM 461 N N . ILE A 1 54 ? -21.813 -19.231 -11.563 1.00 92.31 54 ILE A N 1
ATOM 462 C CA . ILE A 1 54 ? -21.698 -17.767 -11.771 1.00 92.31 54 ILE A CA 1
ATOM 463 C C . ILE A 1 54 ? -20.258 -17.258 -11.577 1.00 92.31 54 ILE A C 1
ATOM 465 O O . ILE A 1 54 ? -19.863 -16.239 -12.146 1.00 92.31 54 ILE A O 1
ATOM 469 N N . SER A 1 55 ? -19.450 -17.982 -10.803 1.00 91.25 55 SER A N 1
ATOM 470 C CA . SER A 1 55 ? -18.085 -17.575 -10.449 1.00 91.25 55 SER A CA 1
ATOM 471 C C . SER A 1 55 ? -17.069 -17.860 -11.556 1.00 91.25 55 SER A C 1
ATOM 473 O O . SER A 1 55 ? -16.108 -17.110 -11.690 1.00 91.25 55 SER A O 1
ATOM 475 N N . ILE A 1 56 ? -17.316 -18.868 -12.403 1.00 91.19 56 ILE A N 1
ATOM 476 C CA . ILE A 1 56 ? -16.518 -19.122 -13.614 1.00 91.19 56 ILE A CA 1
ATOM 477 C C . ILE A 1 56 ? -16.536 -17.904 -14.567 1.00 91.19 56 ILE A C 1
ATOM 479 O O . ILE A 1 56 ? -15.461 -17.346 -14.809 1.00 91.19 56 ILE A O 1
ATOM 483 N N . PRO A 1 57 ? -17.704 -17.397 -15.030 1.00 89.06 57 PRO A N 1
ATOM 484 C CA . PRO A 1 57 ? -17.763 -16.132 -15.758 1.00 89.06 57 PRO A CA 1
ATOM 485 C C . PRO A 1 57 ? -17.179 -14.964 -14.969 1.00 89.06 57 PRO A C 1
ATOM 487 O O . PRO A 1 57 ? -16.491 -14.134 -15.554 1.00 89.06 57 PRO A O 1
ATOM 490 N N . SER A 1 58 ? -17.400 -14.899 -13.650 1.00 87.75 58 SER A N 1
ATOM 491 C CA . SER A 1 58 ? -16.883 -13.784 -12.854 1.00 87.75 58 SER A CA 1
ATOM 492 C C . SER A 1 58 ? -15.357 -13.701 -12.859 1.00 87.75 58 SER A C 1
ATOM 494 O O . SER A 1 58 ? -14.827 -12.608 -13.023 1.00 87.75 58 SER A O 1
ATOM 496 N N . GLY A 1 59 ? -14.649 -14.824 -12.707 1.00 84.00 59 GLY A N 1
ATOM 497 C CA . GLY A 1 59 ? -13.189 -14.851 -12.804 1.00 84.00 59 GLY A CA 1
ATOM 498 C C . GLY A 1 59 ? -12.710 -14.473 -14.206 1.00 84.00 59 GLY A C 1
ATOM 499 O O . GLY A 1 59 ? -11.903 -13.560 -14.358 1.00 84.00 59 GLY A O 1
ATOM 500 N N . GLY A 1 60 ? -13.263 -15.116 -15.241 1.00 83.12 60 GLY A N 1
ATOM 501 C CA . GLY A 1 60 ? -12.871 -14.862 -16.631 1.00 83.12 60 GLY A CA 1
ATOM 502 C C . GLY A 1 60 ? -13.099 -13.411 -17.075 1.00 83.12 60 GLY A C 1
ATOM 503 O O . GLY A 1 60 ? -12.185 -12.775 -17.595 1.00 83.12 60 GLY A O 1
ATOM 504 N N . ILE A 1 61 ? -14.290 -12.855 -16.824 1.00 83.88 61 ILE A N 1
ATOM 505 C CA . ILE A 1 61 ? -14.661 -11.495 -17.250 1.00 83.88 61 ILE A CA 1
ATOM 506 C C . ILE A 1 61 ? -13.892 -10.431 -16.458 1.00 83.88 61 ILE A C 1
ATOM 508 O O . ILE A 1 61 ? -13.470 -9.440 -17.048 1.00 83.88 61 ILE A O 1
ATOM 512 N N . THR A 1 62 ? -13.672 -10.608 -15.150 1.00 82.19 62 THR A N 1
ATOM 513 C CA . THR A 1 62 ? -12.906 -9.627 -14.363 1.00 82.19 62 THR A CA 1
ATOM 514 C C . THR A 1 62 ? -11.418 -9.625 -14.727 1.00 82.19 62 THR A C 1
ATOM 516 O O . THR A 1 62 ? -10.833 -8.546 -14.793 1.00 82.19 62 THR A O 1
ATOM 519 N N . THR A 1 63 ? -10.806 -10.781 -15.011 1.00 81.38 63 THR A N 1
ATOM 520 C CA . THR A 1 63 ? -9.384 -10.851 -15.400 1.00 81.38 63 THR A CA 1
ATOM 521 C C . THR A 1 63 ? -9.144 -10.414 -16.848 1.00 81.38 63 THR A C 1
ATOM 523 O O . THR A 1 63 ? -8.251 -9.610 -17.093 1.00 81.38 63 THR A O 1
ATOM 526 N N . PHE A 1 64 ? -9.940 -10.893 -17.811 1.00 77.44 64 PHE A N 1
ATOM 527 C CA . PHE A 1 64 ? -9.723 -10.611 -19.240 1.00 77.44 64 PHE A CA 1
ATOM 528 C C . PHE A 1 64 ? -10.520 -9.412 -19.774 1.00 77.44 64 PHE A C 1
ATOM 530 O O . PHE A 1 64 ? -10.301 -8.997 -20.907 1.00 77.44 64 PHE A O 1
ATOM 537 N N . GLY A 1 65 ? -11.414 -8.812 -18.981 1.00 78.31 65 GLY A N 1
ATOM 538 C CA . GLY A 1 65 ? -12.222 -7.654 -19.382 1.00 78.31 65 GLY A CA 1
ATOM 539 C C . GLY A 1 65 ? -11.420 -6.477 -19.960 1.00 78.31 65 GLY A C 1
ATOM 540 O O . GLY A 1 65 ? -11.764 -6.020 -21.051 1.00 78.31 65 GLY A O 1
ATOM 541 N N . PRO A 1 66 ? -10.324 -6.022 -19.318 1.00 76.81 66 PRO A N 1
ATOM 542 C CA . PRO A 1 66 ? -9.462 -4.981 -19.879 1.00 76.81 66 PRO A CA 1
ATOM 543 C C . PRO A 1 66 ? -8.841 -5.383 -21.225 1.00 76.81 66 PRO A C 1
ATOM 545 O O . PRO A 1 66 ? -8.932 -4.614 -22.177 1.00 76.81 66 PRO A O 1
ATOM 548 N N . LEU A 1 67 ? -8.315 -6.610 -21.337 1.00 74.94 67 LEU A N 1
ATOM 549 C CA . LEU A 1 67 ? -7.708 -7.141 -22.566 1.00 74.94 67 LEU A CA 1
ATOM 550 C C . LEU A 1 67 ? -8.738 -7.276 -23.704 1.00 74.94 67 LEU A C 1
ATOM 552 O O . LEU A 1 67 ? -8.405 -7.111 -24.875 1.00 74.94 67 LEU A O 1
ATOM 556 N N . ILE A 1 68 ? -10.005 -7.551 -23.379 1.00 76.56 68 ILE A N 1
ATOM 557 C CA . ILE A 1 68 ? -11.111 -7.574 -24.346 1.00 76.56 68 ILE A CA 1
ATOM 558 C C . ILE A 1 68 ? -11.382 -6.158 -24.881 1.00 76.56 68 ILE A C 1
ATOM 560 O O . ILE A 1 68 ? -11.489 -5.996 -26.095 1.00 76.56 68 ILE A O 1
ATOM 564 N N . ILE A 1 69 ? -11.421 -5.129 -24.023 1.00 75.88 69 ILE A N 1
ATOM 565 C CA . ILE A 1 69 ? -11.553 -3.725 -24.465 1.00 75.88 69 ILE A CA 1
ATOM 566 C C . ILE A 1 69 ? -10.347 -3.312 -25.325 1.00 75.88 69 ILE A C 1
ATOM 568 O O . ILE A 1 69 ? -10.524 -2.724 -26.393 1.00 75.88 69 ILE A O 1
ATOM 572 N N . GLU A 1 70 ? -9.134 -3.652 -24.891 1.00 73.12 70 GLU A N 1
ATOM 573 C CA . GLU A 1 70 ? -7.883 -3.379 -25.604 1.00 73.12 70 GLU A CA 1
ATOM 574 C C . GLU A 1 70 ? -7.874 -4.018 -27.002 1.00 73.12 70 GLU A C 1
ATOM 576 O O . GLU A 1 70 ? -7.538 -3.356 -27.985 1.00 73.12 70 GLU A O 1
ATOM 581 N N . SER A 1 71 ? -8.371 -5.258 -27.122 1.00 66.56 71 SER A N 1
ATOM 582 C CA . SER A 1 71 ? -8.495 -5.988 -28.394 1.00 66.56 71 SER A CA 1
ATOM 583 C C . SER A 1 71 ? -9.433 -5.322 -29.413 1.00 66.56 71 SER A C 1
ATOM 585 O O . SER A 1 71 ? -9.335 -5.581 -30.615 1.00 66.56 71 SER A O 1
ATOM 587 N N . PHE A 1 72 ? -10.298 -4.394 -28.979 1.00 71.12 72 PHE A N 1
ATOM 588 C CA . PHE A 1 72 ? -11.069 -3.529 -29.880 1.00 71.12 72 PHE A CA 1
ATOM 589 C C . PHE A 1 72 ? -10.207 -2.399 -30.486 1.00 71.12 72 PHE A C 1
ATOM 591 O O . PHE A 1 72 ? -10.710 -1.559 -31.239 1.00 71.12 72 PHE A O 1
ATOM 598 N N . GLY A 1 73 ? -8.908 -2.350 -30.179 1.00 63.72 73 GLY A N 1
ATOM 599 C CA . GLY A 1 73 ? -7.940 -1.355 -30.630 1.00 63.72 73 GLY A CA 1
ATOM 600 C C . GLY A 1 73 ? -8.115 -0.013 -29.923 1.00 63.72 73 GLY A C 1
ATOM 601 O O . GLY A 1 73 ? -8.298 1.005 -30.599 1.00 63.72 73 GLY A O 1
ATOM 602 N N . PHE A 1 74 ? -8.132 -0.017 -28.592 1.00 66.50 74 PHE A N 1
ATOM 603 C CA . PHE A 1 74 ? -8.090 1.190 -27.764 1.00 66.50 74 PHE A CA 1
ATOM 604 C C . PHE A 1 74 ? -6.771 1.248 -26.985 1.00 66.50 74 PHE A C 1
ATOM 606 O O . PHE A 1 74 ? -6.343 0.258 -26.406 1.00 66.50 74 PHE A O 1
ATOM 613 N N . ASP A 1 75 ? -6.153 2.429 -26.977 1.00 67.31 75 ASP A N 1
ATOM 614 C CA . ASP A 1 75 ? -4.958 2.766 -26.193 1.00 67.31 75 ASP A CA 1
ATOM 615 C C . ASP A 1 75 ? -5.195 2.563 -24.679 1.00 67.31 75 ASP A C 1
ATOM 617 O O . ASP A 1 75 ? -6.307 2.798 -24.204 1.00 67.31 75 ASP A O 1
ATOM 621 N N . GLU A 1 76 ? -4.177 2.147 -23.917 1.00 64.44 76 GLU A N 1
ATOM 622 C CA . GLU A 1 76 ? -4.299 1.651 -22.529 1.00 64.44 76 GLU A CA 1
ATOM 623 C C . GLU A 1 76 ? -5.093 2.594 -21.611 1.00 64.44 76 GLU A C 1
ATOM 625 O O . GLU A 1 76 ? -6.006 2.179 -20.891 1.00 64.44 76 GLU A O 1
ATOM 630 N N . LEU A 1 77 ? -4.794 3.895 -21.676 1.00 67.31 77 LEU A N 1
ATOM 631 C CA . LEU A 1 77 ? -5.462 4.927 -20.875 1.00 67.31 77 LEU A CA 1
ATOM 632 C C . LEU A 1 77 ? -6.949 5.065 -21.235 1.00 67.31 77 LEU A C 1
ATOM 634 O O . LEU A 1 77 ? -7.785 5.325 -20.366 1.00 67.31 77 LEU A O 1
ATOM 638 N N . ASN A 1 78 ? -7.294 4.854 -22.506 1.00 66.31 78 ASN A N 1
ATOM 639 C CA . ASN A 1 78 ? -8.676 4.826 -22.975 1.00 66.31 78 ASN A CA 1
ATOM 640 C C . ASN A 1 78 ? -9.364 3.510 -22.581 1.00 66.31 78 ASN A C 1
ATOM 642 O O . ASN A 1 78 ? -10.523 3.535 -22.176 1.00 66.31 78 ASN A O 1
ATOM 646 N N . THR A 1 79 ? -8.654 2.382 -22.611 1.00 72.31 79 THR A N 1
ATOM 647 C CA . THR A 1 79 ? -9.127 1.081 -22.112 1.00 72.31 79 THR A CA 1
ATOM 648 C C . THR A 1 79 ? -9.492 1.143 -20.623 1.00 72.31 79 THR A C 1
ATOM 650 O O . THR A 1 79 ? -10.583 0.712 -20.240 1.00 72.31 79 THR A O 1
ATOM 653 N N . MET A 1 80 ? -8.662 1.775 -19.784 1.00 73.06 80 MET A N 1
ATOM 654 C CA . MET A 1 80 ? -8.994 2.022 -18.372 1.00 73.06 80 MET A CA 1
ATOM 655 C C . MET A 1 80 ? -10.215 2.943 -18.210 1.00 73.06 80 MET A C 1
ATOM 657 O O . MET A 1 80 ? -11.094 2.665 -17.390 1.00 73.06 80 MET A O 1
ATOM 661 N N . LEU A 1 81 ? -10.317 4.009 -19.013 1.00 78.25 81 LEU A N 1
ATOM 662 C CA . LEU A 1 81 ? -11.463 4.928 -18.999 1.00 78.25 81 LEU A CA 1
ATOM 663 C C . LEU A 1 81 ? -12.774 4.225 -19.400 1.00 78.25 81 LEU A C 1
ATOM 665 O O . LEU A 1 81 ? -13.799 4.401 -18.738 1.00 78.25 81 LEU A O 1
ATOM 669 N N . PHE A 1 82 ? -12.741 3.375 -20.430 1.00 76.75 82 PHE A N 1
ATOM 670 C CA . PHE A 1 82 ? -13.877 2.560 -20.871 1.00 76.75 82 PHE A CA 1
ATOM 671 C C . PHE A 1 82 ? -14.218 1.402 -19.922 1.00 76.75 82 PHE A C 1
ATOM 673 O O . PHE A 1 82 ? -15.278 0.800 -20.070 1.00 76.75 82 PHE A O 1
ATOM 680 N N . ASN A 1 83 ? -13.412 1.124 -18.895 1.00 78.94 83 ASN A N 1
ATOM 681 C CA . ASN A 1 83 ? -13.800 0.188 -17.838 1.00 78.94 83 ASN A CA 1
ATOM 682 C C . ASN A 1 83 ? -14.649 0.856 -16.730 1.00 78.94 83 ASN A C 1
ATOM 684 O O . ASN A 1 83 ? -15.346 0.171 -15.984 1.00 78.94 83 ASN A O 1
ATOM 688 N N . MET A 1 84 ? -14.681 2.195 -16.633 1.00 80.38 84 MET A N 1
ATOM 689 C CA . MET A 1 84 ? -15.504 2.892 -15.625 1.00 80.38 84 MET A CA 1
ATOM 690 C C . MET A 1 84 ? -17.026 2.664 -15.791 1.00 80.38 84 MET A C 1
ATOM 692 O O . MET A 1 84 ? -17.698 2.427 -14.781 1.00 80.38 84 MET A O 1
ATOM 696 N N . PRO A 1 85 ? -17.613 2.675 -17.010 1.00 83.81 85 PRO A N 1
ATOM 697 C CA . PRO A 1 85 ? -19.044 2.416 -17.189 1.00 83.81 85 PRO A CA 1
ATOM 698 C C . PRO A 1 85 ? -19.474 0.989 -16.821 1.00 83.81 85 PRO A C 1
ATOM 700 O O . PRO A 1 85 ? -20.616 0.807 -16.401 1.00 83.81 85 PRO A O 1
ATOM 703 N N . PHE A 1 86 ? -18.577 -0.004 -16.905 1.00 83.62 86 PHE A N 1
ATOM 704 C CA . PHE A 1 86 ? -18.845 -1.384 -16.475 1.00 83.62 86 PHE A CA 1
ATOM 705 C C . PHE A 1 86 ? -19.250 -1.425 -14.992 1.00 83.62 86 PHE A C 1
ATOM 707 O O . PHE A 1 86 ? -20.305 -1.954 -14.646 1.00 83.62 86 PHE A O 1
ATOM 714 N N . GLY A 1 87 ? -18.476 -0.767 -14.119 1.00 82.44 87 GLY A N 1
ATOM 715 C CA . GLY A 1 87 ? -18.789 -0.666 -12.688 1.00 82.44 87 GLY A CA 1
ATOM 716 C C . GLY A 1 87 ? -20.079 0.116 -12.395 1.00 82.44 87 GLY A C 1
ATOM 717 O O . GLY A 1 87 ? -20.823 -0.225 -11.472 1.00 82.44 87 GLY A O 1
ATOM 718 N N . ALA A 1 88 ? -20.396 1.132 -13.204 1.00 85.38 88 ALA A N 1
ATOM 719 C CA . ALA A 1 88 ? -21.639 1.894 -13.071 1.00 85.38 88 ALA A CA 1
ATOM 720 C C . ALA A 1 88 ? -22.880 1.056 -13.438 1.00 85.38 88 ALA A C 1
ATOM 722 O O . ALA A 1 88 ? -23.869 1.057 -12.700 1.00 85.38 88 ALA A O 1
ATOM 723 N N . VAL A 1 89 ? -22.824 0.297 -14.539 1.00 87.25 89 VAL A N 1
ATOM 724 C CA . VAL A 1 89 ? -23.906 -0.614 -14.950 1.00 87.25 89 VAL A CA 1
ATOM 725 C C . VAL A 1 89 ? -24.051 -1.771 -13.957 1.00 87.25 89 VAL A C 1
ATOM 727 O O . VAL A 1 89 ? -25.175 -2.077 -13.562 1.00 87.25 89 VAL A O 1
ATOM 730 N N . GLN A 1 90 ? -22.947 -2.331 -13.452 1.00 86.75 90 GLN A N 1
ATOM 731 C CA . GLN A 1 90 ? -22.944 -3.326 -12.373 1.00 86.75 90 GLN A CA 1
ATOM 732 C C . GLN A 1 90 ? -23.673 -2.832 -11.109 1.00 86.75 90 GLN A C 1
ATOM 734 O O . GLN A 1 90 ? -24.474 -3.570 -10.521 1.00 86.75 90 GLN A O 1
ATOM 739 N N . LEU A 1 91 ? -23.434 -1.586 -10.686 1.00 86.56 91 LEU A N 1
ATOM 740 C CA . LEU A 1 91 ? -24.105 -0.984 -9.529 1.00 86.56 91 LEU A CA 1
ATOM 741 C C . LEU A 1 91 ? -25.615 -0.832 -9.771 1.00 86.56 91 LEU A C 1
ATOM 743 O O . LEU A 1 91 ? -26.420 -1.215 -8.916 1.00 86.56 91 LEU A O 1
ATOM 747 N N . ILE A 1 92 ? -26.008 -0.343 -10.951 1.00 88.81 92 ILE A N 1
ATOM 748 C CA . ILE A 1 92 ? -27.418 -0.202 -11.351 1.00 88.81 92 ILE A CA 1
ATOM 749 C C . ILE A 1 92 ? -28.106 -1.574 -11.418 1.00 88.81 92 ILE A C 1
ATOM 751 O O . ILE A 1 92 ? -29.208 -1.730 -10.892 1.00 88.81 92 ILE A O 1
ATOM 755 N N . ALA A 1 93 ? -27.456 -2.585 -11.998 1.00 85.38 93 ALA A N 1
ATOM 756 C CA . ALA A 1 93 ? -27.966 -3.951 -12.088 1.00 85.38 93 ALA A CA 1
ATOM 757 C C . ALA A 1 93 ? -28.137 -4.605 -10.709 1.00 85.38 93 ALA A C 1
ATOM 759 O O . ALA A 1 93 ? -29.141 -5.274 -10.462 1.00 85.38 93 ALA A O 1
ATOM 760 N N . THR A 1 94 ? -27.202 -4.371 -9.785 1.00 86.19 94 THR A N 1
ATOM 761 C CA . THR A 1 94 ? -27.254 -4.926 -8.424 1.00 86.19 94 THR A CA 1
ATOM 762 C C . THR A 1 94 ? -28.392 -4.307 -7.607 1.00 86.19 94 THR A C 1
ATOM 764 O O . THR A 1 94 ? -29.196 -5.031 -7.015 1.00 86.19 94 THR A O 1
ATOM 767 N N . LEU A 1 95 ? -28.520 -2.974 -7.615 1.00 87.44 95 LEU A N 1
ATOM 768 C CA . LEU A 1 95 ? -29.618 -2.271 -6.937 1.00 87.44 95 LEU A CA 1
ATOM 769 C C . LEU A 1 95 ? -30.977 -2.571 -7.589 1.00 87.44 95 LEU A C 1
ATOM 771 O O . LEU A 1 95 ? -31.959 -2.834 -6.891 1.00 87.44 95 LEU A O 1
ATOM 775 N N . GLY A 1 96 ? -31.024 -2.593 -8.923 1.00 84.69 96 GLY A N 1
ATOM 776 C CA . GLY A 1 96 ? -32.206 -2.945 -9.705 1.00 84.69 96 GLY A CA 1
ATOM 777 C C . GLY A 1 96 ? -32.676 -4.370 -9.426 1.00 84.69 96 GLY A C 1
ATOM 778 O O . GLY A 1 96 ? -33.854 -4.571 -9.147 1.00 84.69 96 GLY A O 1
ATOM 779 N N . GLY A 1 97 ? -31.766 -5.348 -9.406 1.00 81.88 97 GLY A N 1
ATOM 780 C CA . GLY A 1 97 ? -32.058 -6.742 -9.062 1.00 81.88 97 GLY A CA 1
ATOM 781 C C . GLY A 1 97 ? -32.580 -6.908 -7.632 1.00 81.88 97 GLY A C 1
ATOM 782 O O . GLY A 1 97 ? -33.562 -7.620 -7.416 1.00 81.88 97 GLY A O 1
ATOM 783 N N . ALA A 1 98 ? -31.995 -6.202 -6.658 1.00 79.88 98 ALA A N 1
ATOM 784 C CA . ALA A 1 98 ? -32.478 -6.190 -5.274 1.00 79.88 98 ALA A CA 1
ATOM 785 C C . ALA A 1 98 ? -33.897 -5.596 -5.150 1.00 79.88 98 ALA A C 1
ATOM 787 O O . ALA A 1 98 ? -34.765 -6.182 -4.493 1.00 79.88 98 ALA A O 1
ATOM 788 N N . TRP A 1 99 ? -34.170 -4.477 -5.829 1.00 80.75 99 TRP A N 1
ATOM 789 C CA . TRP A 1 99 ? -35.511 -3.887 -5.902 1.00 80.75 99 TRP A CA 1
ATOM 790 C C . TRP A 1 99 ? -36.510 -4.824 -6.592 1.00 80.75 99 TRP A C 1
ATOM 792 O O . TRP A 1 99 ? -37.614 -5.032 -6.088 1.00 80.75 99 TRP A O 1
ATOM 802 N N . LEU A 1 100 ? -36.110 -5.454 -7.699 1.00 77.81 100 LEU A N 1
ATOM 803 C CA . LEU A 1 100 ? -36.951 -6.364 -8.472 1.00 77.81 100 LEU A CA 1
ATOM 804 C C . LEU A 1 100 ? -37.341 -7.601 -7.653 1.00 77.81 100 LEU A C 1
ATOM 806 O O . LEU A 1 100 ? -38.518 -7.953 -7.599 1.00 77.81 100 LEU A O 1
ATOM 810 N N . ALA A 1 101 ? -36.386 -8.210 -6.946 1.00 74.12 101 ALA A N 1
ATOM 811 C CA . ALA A 1 101 ? -36.643 -9.343 -6.059 1.00 74.12 101 ALA A CA 1
ATOM 812 C C . ALA A 1 101 ? -37.476 -8.961 -4.826 1.00 74.12 101 ALA A C 1
ATOM 814 O O . ALA A 1 101 ? -38.188 -9.807 -4.289 1.00 74.12 101 ALA A O 1
ATOM 815 N N . THR A 1 102 ? -37.433 -7.697 -4.395 1.00 72.50 102 THR A N 1
ATOM 816 C CA . THR A 1 102 ? -38.309 -7.180 -3.331 1.00 72.50 102 THR A CA 1
ATOM 817 C C . THR A 1 102 ? -39.737 -6.958 -3.843 1.00 72.50 102 THR A C 1
ATOM 819 O O . THR A 1 102 ? -40.695 -7.300 -3.151 1.00 72.50 102 THR A O 1
ATOM 822 N N . LYS A 1 103 ? -39.892 -6.434 -5.069 1.00 70.31 103 LYS A N 1
ATOM 823 C CA . LYS A 1 103 ? -41.191 -6.138 -5.694 1.00 70.31 103 LYS A CA 1
ATOM 824 C C . LYS A 1 103 ? -41.942 -7.398 -6.135 1.00 70.31 103 LYS A C 1
ATOM 826 O O . LYS A 1 103 ? -43.102 -7.559 -5.776 1.00 70.31 103 LYS A O 1
ATOM 831 N N . TYR A 1 104 ? -41.285 -8.270 -6.898 1.00 65.06 104 TYR A N 1
ATOM 832 C CA . TYR A 1 104 ? -41.870 -9.496 -7.461 1.00 65.06 104 TYR A CA 1
ATOM 833 C C . TYR A 1 104 ? -41.686 -10.727 -6.563 1.00 65.06 104 TYR A C 1
ATOM 835 O O . TYR A 1 104 ? -42.079 -11.819 -6.951 1.00 65.06 104 TYR A O 1
ATOM 843 N N . LYS A 1 105 ? -41.011 -10.588 -5.409 1.00 65.06 105 LYS A N 1
ATOM 844 C CA . LYS A 1 105 ? -40.826 -11.608 -4.348 1.00 65.06 105 LYS A CA 1
ATOM 845 C C . LYS A 1 105 ? -40.226 -12.970 -4.785 1.00 65.06 105 LYS A C 1
ATOM 847 O O . LYS A 1 105 ? -39.992 -13.852 -3.958 1.00 65.06 105 LYS A O 1
ATOM 852 N N . THR A 1 106 ? -39.880 -13.133 -6.061 1.00 64.19 106 THR A N 1
ATOM 853 C CA . THR A 1 106 ? -39.468 -14.375 -6.735 1.00 64.19 106 THR A CA 1
ATOM 854 C C . THR A 1 106 ? -37.972 -14.369 -7.067 1.00 64.19 106 THR A C 1
ATOM 856 O O . THR A 1 106 ? -37.560 -14.169 -8.209 1.00 64.19 106 THR A O 1
ATOM 859 N N . LYS A 1 107 ? -37.121 -14.631 -6.062 1.00 69.56 107 LYS A N 1
ATOM 860 C CA . LYS A 1 107 ? -35.646 -14.561 -6.197 1.00 69.56 107 LYS A CA 1
ATOM 861 C C . LYS A 1 107 ? -35.089 -15.366 -7.386 1.00 69.56 107 LYS A C 1
ATOM 863 O O . LYS A 1 107 ? -34.248 -14.851 -8.115 1.00 69.56 107 LYS A O 1
ATOM 868 N N . GLY A 1 108 ? -35.592 -16.581 -7.629 1.00 71.06 108 GLY A N 1
ATOM 869 C CA . GLY A 1 108 ? -35.167 -17.414 -8.765 1.00 71.06 108 GLY A CA 1
ATOM 870 C C . GLY A 1 108 ? -35.538 -16.837 -10.140 1.00 71.06 108 GLY A C 1
ATOM 871 O O . GLY A 1 108 ? -34.711 -16.826 -11.047 1.00 71.06 108 GLY A O 1
ATOM 872 N N . GLY A 1 109 ? -36.740 -16.265 -10.282 1.00 74.00 109 GLY A N 1
ATOM 873 C CA . GLY A 1 109 ? -37.154 -15.582 -11.516 1.00 74.00 109 GLY A CA 1
ATOM 874 C C . GLY A 1 109 ? -36.300 -14.347 -11.820 1.00 74.00 109 GLY A C 1
ATOM 875 O O . GLY A 1 109 ? -35.938 -14.113 -12.970 1.00 74.00 109 GLY A O 1
ATOM 876 N N . VAL A 1 110 ? -35.898 -13.604 -10.782 1.00 78.12 110 VAL A N 1
ATOM 877 C CA . VAL A 1 110 ? -34.973 -12.466 -10.914 1.00 78.12 110 VAL A CA 1
ATOM 878 C C . VAL A 1 110 ? -33.559 -12.911 -11.306 1.00 78.12 110 VAL A C 1
ATOM 880 O O . VAL A 1 110 ? -32.950 -12.265 -12.155 1.00 78.12 110 VAL A O 1
ATOM 883 N N . ILE A 1 111 ? -33.051 -14.028 -10.768 1.00 82.75 111 ILE A N 1
ATOM 884 C CA . ILE A 1 111 ? -31.767 -14.613 -11.201 1.00 82.75 111 ILE A CA 1
ATOM 885 C C . ILE A 1 111 ? -31.818 -14.973 -12.690 1.00 82.75 111 ILE A C 1
ATOM 887 O O . ILE A 1 111 ? -30.938 -14.561 -13.444 1.00 82.75 111 ILE A O 1
ATOM 891 N N . ALA A 1 112 ? -32.864 -15.679 -13.131 1.00 82.81 112 ALA A N 1
ATOM 892 C CA . ALA A 1 112 ? -33.028 -16.047 -14.536 1.00 82.81 112 ALA A CA 1
ATOM 893 C C . ALA A 1 112 ? -33.123 -14.814 -15.455 1.00 82.81 112 ALA A C 1
ATOM 895 O O . ALA A 1 112 ? -32.488 -14.791 -16.507 1.00 82.81 112 ALA A O 1
ATOM 896 N N . LEU A 1 113 ? -33.840 -13.761 -15.040 1.00 86.12 113 LEU A N 1
ATOM 897 C CA . LEU A 1 113 ? -33.925 -12.507 -15.795 1.00 86.12 113 LEU A CA 1
ATOM 898 C C . LEU A 1 113 ? -32.563 -11.806 -15.921 1.00 86.12 113 LEU A C 1
ATOM 900 O O . LEU A 1 113 ? -32.226 -11.350 -17.009 1.00 86.12 113 LEU A O 1
ATOM 904 N N . LEU A 1 114 ? -31.769 -11.742 -14.845 1.00 84.88 114 LEU A N 1
ATOM 905 C CA . LEU A 1 114 ? -30.427 -11.138 -14.857 1.00 84.88 114 LEU A CA 1
ATOM 906 C C . LEU A 1 114 ? -29.426 -11.914 -15.733 1.00 84.88 114 LEU A C 1
ATOM 908 O O . LEU A 1 114 ? -28.455 -11.328 -16.208 1.00 84.88 114 LEU A O 1
ATOM 912 N N . CYS A 1 115 ? -29.672 -13.202 -15.998 1.00 85.81 115 CYS A N 1
ATOM 913 C CA . CYS A 1 115 ? -28.870 -13.989 -16.938 1.00 85.81 115 CYS A CA 1
ATOM 914 C C . CYS A 1 115 ? -29.131 -13.615 -18.410 1.00 85.81 115 CYS A C 1
ATOM 916 O O . CYS A 1 115 ? -28.230 -13.765 -19.232 1.00 85.81 115 CYS A O 1
ATOM 918 N N . LEU A 1 116 ? -30.328 -13.126 -18.768 1.00 89.19 116 LEU A N 1
ATOM 919 C CA . LEU A 1 116 ? -30.682 -12.864 -20.173 1.00 89.19 116 LEU A CA 1
ATOM 920 C C . LEU A 1 116 ? -29.846 -11.735 -20.817 1.00 89.19 116 LEU A C 1
ATOM 922 O O . LEU A 1 116 ? -29.368 -11.949 -21.932 1.00 89.19 116 LEU A O 1
ATOM 926 N N . PRO A 1 117 ? -29.585 -10.584 -20.156 1.00 88.88 117 PRO A N 1
ATOM 927 C CA . PRO A 1 117 ? -28.617 -9.605 -20.647 1.00 88.88 117 PRO A CA 1
ATOM 928 C C . PRO A 1 117 ? -27.214 -10.196 -20.797 1.00 88.88 117 PRO A C 1
ATOM 930 O O . PRO A 1 117 ? -26.619 -10.051 -21.857 1.00 88.88 117 PRO A O 1
ATOM 933 N N . ALA A 1 118 ? -26.712 -10.933 -19.800 1.00 87.12 118 ALA A N 1
ATOM 934 C CA . ALA A 1 118 ? -25.372 -11.519 -19.865 1.00 87.12 118 ALA A CA 1
ATOM 935 C C . ALA A 1 118 ? -25.208 -12.478 -21.062 1.00 87.12 118 ALA A C 1
ATOM 937 O O . ALA A 1 118 ? -24.232 -12.379 -21.804 1.00 87.12 118 ALA A O 1
ATOM 938 N N . ILE A 1 119 ? -26.213 -13.322 -21.318 1.00 89.44 119 ILE A N 1
ATOM 939 C CA . ILE A 1 119 ? -26.295 -14.184 -22.507 1.00 89.44 119 ILE A CA 1
ATOM 940 C C . ILE A 1 119 ? -26.286 -13.354 -23.798 1.00 89.44 119 ILE A C 1
ATOM 942 O O . ILE A 1 119 ? -25.501 -13.645 -24.700 1.00 89.44 119 ILE A O 1
ATOM 946 N N . ALA A 1 120 ? -27.109 -12.304 -23.890 1.00 88.38 120 ALA A N 1
ATOM 947 C CA . ALA A 1 120 ? -27.168 -11.445 -25.073 1.00 88.38 120 ALA A CA 1
ATOM 948 C C . ALA A 1 120 ? -25.831 -10.732 -25.350 1.00 88.38 120 ALA A C 1
ATOM 950 O O . ALA A 1 120 ? -25.384 -10.695 -26.494 1.00 88.38 120 ALA A O 1
ATOM 951 N N . GLY A 1 121 ? -25.160 -10.227 -24.312 1.00 85.56 121 GLY A N 1
ATOM 952 C CA . GLY A 1 121 ? -23.845 -9.596 -24.428 1.00 85.56 121 GLY A CA 1
ATOM 953 C C . GLY A 1 121 ? -22.748 -10.578 -24.857 1.00 85.56 121 GLY A C 1
ATOM 954 O O . GLY A 1 121 ? -21.942 -10.244 -25.726 1.00 85.56 121 GLY A O 1
ATOM 955 N N . CYS A 1 122 ? -22.761 -11.815 -24.342 1.00 85.00 122 CYS A N 1
ATOM 956 C CA . CYS A 1 122 ? -21.859 -12.872 -24.809 1.00 85.00 122 CYS A CA 1
ATOM 957 C C . CYS A 1 122 ? -22.100 -13.242 -26.280 1.00 85.00 122 CYS A C 1
ATOM 959 O O . CYS A 1 122 ? -21.137 -13.392 -27.026 1.00 85.00 122 CYS A O 1
ATOM 961 N N . VAL A 1 123 ? -23.360 -13.344 -26.721 1.00 86.06 123 VAL A N 1
ATOM 962 C CA . VAL A 1 123 ? -23.690 -13.607 -28.135 1.00 86.06 123 VAL A CA 1
ATOM 963 C C . VAL A 1 123 ? -23.258 -12.442 -29.033 1.00 86.06 123 VAL A C 1
ATOM 965 O O . VAL A 1 123 ? -22.664 -12.680 -30.079 1.00 86.06 123 VAL A O 1
ATOM 968 N N . MET A 1 124 ? -23.460 -11.186 -28.616 1.00 83.56 124 MET A N 1
ATOM 969 C CA . MET A 1 124 ? -22.974 -10.019 -29.368 1.00 83.56 124 MET A CA 1
ATOM 970 C C . MET A 1 124 ? -21.450 -10.046 -29.558 1.00 83.56 124 MET A C 1
ATOM 972 O O . MET A 1 124 ? -20.976 -9.840 -30.673 1.00 83.56 124 MET A O 1
ATOM 976 N N . LEU A 1 125 ? -20.683 -10.335 -28.502 1.00 81.44 125 LEU A N 1
ATOM 977 C CA . LEU A 1 125 ? -19.221 -10.432 -28.594 1.00 81.44 125 LEU A CA 1
ATOM 978 C C . LEU A 1 125 ? -18.731 -11.643 -29.423 1.00 81.44 125 LEU A C 1
ATOM 980 O O . LEU A 1 125 ? -17.617 -11.596 -29.937 1.00 81.44 125 LEU A O 1
ATOM 984 N N . LEU A 1 126 ? -19.540 -12.702 -29.583 1.00 80.25 126 LEU A N 1
ATOM 985 C CA . LEU A 1 126 ? -19.219 -13.863 -30.432 1.00 80.25 126 LEU A CA 1
ATOM 986 C C . LEU A 1 126 ? -19.537 -13.647 -31.922 1.00 80.25 126 LEU A C 1
ATOM 988 O O . LEU A 1 126 ? -18.824 -14.180 -32.770 1.00 80.25 126 LEU A O 1
ATOM 992 N N . GLU A 1 127 ? -20.608 -12.916 -32.241 1.00 78.56 127 GLU A N 1
ATOM 993 C CA . GLU A 1 127 ? -21.104 -12.742 -33.618 1.00 78.56 127 GLU A CA 1
ATOM 994 C C . GLU A 1 127 ? -20.483 -11.534 -34.347 1.00 78.56 127 GLU A C 1
ATOM 996 O O . GLU A 1 127 ? -20.361 -11.550 -35.573 1.00 78.56 127 GLU A O 1
ATOM 1001 N N . PHE A 1 128 ? -20.076 -10.471 -33.636 1.00 72.50 128 PHE A N 1
ATOM 1002 C CA . PHE A 1 128 ? -19.496 -9.292 -34.290 1.00 72.50 128 PHE A CA 1
ATOM 1003 C C . PHE A 1 128 ? -18.004 -9.485 -34.639 1.00 72.50 128 PHE A C 1
ATOM 1005 O O . PHE A 1 128 ? -17.174 -9.690 -33.747 1.00 72.50 128 PHE A O 1
ATOM 1012 N N . PRO A 1 129 ? -17.606 -9.354 -35.923 1.00 62.72 129 PRO A N 1
ATOM 1013 C CA . PRO A 1 129 ? -16.203 -9.446 -36.306 1.00 62.72 129 PRO A CA 1
ATOM 1014 C C . PRO A 1 129 ? -15.413 -8.267 -35.727 1.00 62.72 129 PRO A C 1
ATOM 1016 O O . PRO A 1 129 ? -15.865 -7.119 -35.767 1.00 62.72 129 PRO A O 1
ATOM 1019 N N . HIS A 1 130 ? -14.212 -8.554 -35.220 1.00 61.16 130 HIS A N 1
ATOM 1020 C CA . HIS A 1 130 ? -13.333 -7.597 -34.541 1.00 61.16 130 HIS A CA 1
ATOM 1021 C C . HIS A 1 130 ? -12.662 -6.647 -35.553 1.00 61.16 130 HIS A C 1
ATOM 1023 O O . HIS A 1 130 ? -11.475 -6.729 -35.850 1.00 61.16 130 HIS A O 1
ATOM 1029 N N . SER A 1 131 ? -13.474 -5.763 -36.132 1.00 55.62 131 SER A N 1
ATOM 1030 C CA . SER A 1 131 ? -13.101 -4.777 -37.146 1.00 55.62 131 SER A CA 1
ATOM 1031 C C . SER A 1 131 ? -13.332 -3.357 -36.631 1.00 55.62 131 SER A C 1
ATOM 1033 O O . SER A 1 131 ? -14.242 -3.100 -35.837 1.00 55.62 131 SER A O 1
ATOM 1035 N N . SER A 1 132 ? -12.537 -2.404 -37.120 1.00 54.44 132 SER A N 1
ATOM 1036 C CA . SER A 1 132 ? -12.556 -0.998 -36.693 1.00 54.44 132 SER A CA 1
ATOM 1037 C C . SER A 1 132 ? -13.915 -0.303 -36.865 1.00 54.44 132 SER A C 1
ATOM 1039 O O . SER A 1 132 ? -14.190 0.663 -36.156 1.00 54.44 132 SER A O 1
ATOM 1041 N N . ALA A 1 133 ? -14.790 -0.822 -37.734 1.00 57.00 133 ALA A N 1
ATOM 1042 C CA . ALA A 1 133 ? -16.159 -0.340 -37.930 1.00 57.00 133 ALA A CA 1
ATOM 1043 C C . ALA A 1 133 ? -17.165 -0.778 -36.838 1.00 57.00 133 ALA A C 1
ATOM 1045 O O . ALA A 1 133 ? -18.247 -0.199 -36.746 1.00 57.00 133 ALA A O 1
ATOM 1046 N N . HIS A 1 134 ? -16.845 -1.781 -36.008 1.00 63.72 134 HIS A N 1
ATOM 1047 C CA . HIS A 1 134 ? -17.797 -2.417 -35.077 1.00 63.72 134 HIS A CA 1
ATOM 1048 C C . HIS A 1 134 ? -17.459 -2.245 -33.585 1.00 63.72 134 HIS A C 1
ATOM 1050 O O . HIS A 1 134 ? -18.102 -2.857 -32.731 1.00 63.72 134 HIS A O 1
ATOM 1056 N N . LYS A 1 135 ? -16.520 -1.349 -33.243 1.00 68.31 135 LYS A N 1
ATOM 1057 C CA . LYS A 1 135 ? -16.123 -1.065 -31.848 1.00 68.31 135 LYS A CA 1
ATOM 1058 C C . LYS A 1 135 ? -17.297 -0.687 -30.934 1.00 68.31 135 LYS A C 1
ATOM 1060 O O . LYS A 1 135 ? -17.323 -1.088 -29.778 1.00 68.31 135 LYS A O 1
ATOM 1065 N N . GLY A 1 136 ? -18.280 0.060 -31.450 1.00 75.38 136 GLY A N 1
ATOM 1066 C CA . GLY A 1 136 ? -19.479 0.461 -30.700 1.00 75.38 136 GLY A CA 1
ATOM 1067 C C . GLY A 1 136 ? -20.340 -0.732 -30.253 1.00 75.38 136 GLY A C 1
ATOM 1068 O O . GLY A 1 136 ? -20.537 -0.902 -29.052 1.00 75.38 136 GLY A O 1
ATOM 1069 N N . PRO A 1 137 ? -20.827 -1.580 -31.182 1.00 76.50 137 PRO A N 1
ATOM 1070 C CA . PRO A 1 137 ? -21.518 -2.831 -30.854 1.00 76.50 137 PRO A CA 1
ATOM 1071 C C . PRO A 1 137 ? -20.743 -3.770 -29.918 1.00 76.50 137 PRO A C 1
ATOM 1073 O O . PRO A 1 137 ? -21.345 -4.319 -28.997 1.00 76.50 137 PRO A O 1
ATOM 1076 N N . LEU A 1 138 ? -19.425 -3.917 -30.106 1.00 77.19 138 LEU A N 1
ATOM 1077 C CA . LEU A 1 138 ? -18.571 -4.736 -29.234 1.00 77.19 138 LEU A CA 1
ATOM 1078 C C . LEU A 1 138 ? -18.544 -4.187 -27.795 1.00 77.19 138 LEU A C 1
ATOM 1080 O O . LEU A 1 138 ? -18.872 -4.898 -26.845 1.00 77.19 138 LEU A O 1
ATOM 1084 N N . LEU A 1 139 ? -18.263 -2.891 -27.631 1.00 80.88 139 LEU A N 1
ATOM 1085 C CA . LEU A 1 139 ? -18.244 -2.228 -26.324 1.00 80.88 139 LEU A CA 1
ATOM 1086 C C . LEU A 1 139 ? -19.628 -2.242 -25.640 1.00 80.88 139 LEU A C 1
ATOM 1088 O O . LEU A 1 139 ? -19.723 -2.434 -24.429 1.00 80.88 139 LEU A O 1
ATOM 1092 N N . ALA A 1 140 ? -20.712 -2.116 -26.413 1.00 83.62 140 ALA A N 1
ATOM 1093 C CA . ALA A 1 140 ? -22.074 -2.278 -25.907 1.00 83.62 140 ALA A CA 1
ATOM 1094 C C . ALA A 1 140 ? -22.344 -3.711 -25.410 1.00 83.62 140 ALA A C 1
ATOM 1096 O O . ALA A 1 140 ? -22.934 -3.874 -24.344 1.00 83.62 140 ALA A O 1
ATOM 1097 N N . GLY A 1 141 ? -21.870 -4.739 -26.126 1.00 83.75 141 GLY A N 1
ATOM 1098 C CA . GLY A 1 141 ? -21.931 -6.136 -25.685 1.00 83.75 141 GLY A CA 1
ATOM 1099 C C . GLY A 1 141 ? -21.211 -6.357 -24.350 1.00 83.75 141 GLY A C 1
ATOM 1100 O O . GLY A 1 141 ? -21.784 -6.946 -23.433 1.00 83.75 141 GLY A O 1
ATOM 1101 N N . TYR A 1 142 ? -20.006 -5.798 -24.195 1.00 86.12 142 TYR A N 1
ATOM 1102 C CA . TYR A 1 142 ? -19.242 -5.837 -22.942 1.00 86.12 142 TYR A CA 1
ATOM 1103 C C . TYR A 1 142 ? -19.983 -5.164 -21.768 1.00 86.12 142 TYR A C 1
ATOM 1105 O O . TYR A 1 142 ? -20.099 -5.749 -20.689 1.00 86.12 142 TYR A O 1
ATOM 1113 N N . TYR A 1 143 ? -20.580 -3.983 -21.969 1.00 87.81 143 TYR A N 1
ATOM 1114 C CA . TYR A 1 143 ? -21.399 -3.346 -20.927 1.00 87.81 143 TYR A CA 1
ATOM 1115 C C . TYR A 1 143 ? -22.682 -4.127 -20.610 1.00 87.81 143 TYR A C 1
ATOM 1117 O O . TYR A 1 143 ? -23.083 -4.188 -19.449 1.00 87.81 143 TYR A O 1
ATOM 1125 N N . ILE A 1 144 ? -23.309 -4.768 -21.598 1.00 89.00 144 ILE A N 1
ATOM 1126 C CA . ILE A 1 144 ? -24.495 -5.615 -21.398 1.00 89.00 144 ILE A CA 1
ATOM 1127 C C . ILE A 1 144 ? -24.163 -6.863 -20.553 1.00 89.00 144 ILE A C 1
ATOM 1129 O O . ILE A 1 144 ? -24.991 -7.283 -19.740 1.00 89.00 144 ILE A O 1
ATOM 1133 N N . ILE A 1 145 ? -22.942 -7.407 -20.656 1.00 88.44 145 ILE A N 1
ATOM 1134 C CA . ILE A 1 145 ? -22.462 -8.491 -19.781 1.00 88.44 145 ILE A CA 1
ATOM 1135 C C . ILE A 1 145 ? -22.417 -8.056 -18.308 1.00 88.44 145 ILE A C 1
ATOM 1137 O O . ILE A 1 145 ? -22.815 -8.836 -17.442 1.00 88.44 145 ILE A O 1
ATOM 1141 N N . SER A 1 146 ? -22.008 -6.815 -18.009 1.00 86.56 146 SER A N 1
ATOM 1142 C CA . SER A 1 146 ? -21.788 -6.299 -16.637 1.00 86.56 146 SER A CA 1
ATOM 1143 C C . SER A 1 146 ? -23.017 -6.290 -15.706 1.00 86.56 146 SER A C 1
ATOM 1145 O O . SER A 1 146 ? -22.913 -5.942 -14.531 1.00 86.56 146 SER A O 1
ATOM 1147 N N . VAL A 1 147 ? -24.181 -6.730 -16.193 1.00 88.12 147 VAL A N 1
ATOM 1148 C CA . VAL A 1 147 ? -25.381 -7.027 -15.396 1.00 88.12 147 VAL A CA 1
ATOM 1149 C C . VAL A 1 147 ? -25.198 -8.262 -14.491 1.00 88.12 147 VAL A C 1
ATOM 1151 O O . VAL A 1 147 ? -25.819 -8.331 -13.425 1.00 88.12 147 VAL A O 1
ATOM 1154 N N . TYR A 1 148 ? -24.337 -9.222 -14.863 1.00 86.12 148 TYR A N 1
ATOM 1155 C CA . TYR A 1 148 ? -24.199 -10.509 -14.156 1.00 86.12 148 TYR A CA 1
ATOM 1156 C C . TYR A 1 148 ? -23.891 -10.432 -12.640 1.00 86.12 148 TYR A C 1
ATOM 1158 O O . TYR A 1 148 ? -24.430 -11.269 -11.908 1.00 86.12 148 TYR A O 1
ATOM 1166 N N . PRO A 1 149 ? -23.096 -9.481 -12.095 1.00 85.81 149 PRO A N 1
ATOM 1167 C CA . PRO A 1 149 ? -22.697 -9.519 -10.684 1.00 85.81 149 PRO A CA 1
ATOM 1168 C C . PRO A 1 149 ? -23.859 -9.314 -9.702 1.00 85.81 149 PRO A C 1
ATOM 1170 O O . PRO A 1 149 ? -23.748 -9.698 -8.539 1.00 85.81 149 PRO A O 1
ATOM 1173 N N . GLY A 1 150 ? -25.000 -8.781 -10.163 1.00 84.50 150 GLY A N 1
ATOM 1174 C CA . GLY A 1 150 ? -26.230 -8.695 -9.368 1.00 84.50 150 GLY A CA 1
ATOM 1175 C C . GLY A 1 150 ? -26.830 -10.061 -8.993 1.00 84.50 150 GLY A C 1
ATOM 1176 O O . GLY A 1 150 ? -27.658 -10.139 -8.083 1.00 84.50 150 GLY A O 1
ATOM 1177 N N . ILE A 1 151 ? -26.400 -11.148 -9.646 1.00 88.19 151 ILE A N 1
ATOM 1178 C CA . ILE A 1 151 ? -26.851 -12.519 -9.370 1.00 88.19 151 ILE A CA 1
ATOM 1179 C C . ILE A 1 151 ? -26.271 -13.048 -8.049 1.00 88.19 151 ILE A C 1
ATOM 1181 O O . ILE A 1 151 ? -27.004 -13.629 -7.247 1.00 88.19 151 ILE A O 1
ATOM 1185 N N . THR A 1 152 ? -24.984 -12.823 -7.777 1.00 89.81 152 THR A N 1
ATOM 1186 C CA . THR A 1 152 ? -24.289 -13.345 -6.586 1.00 89.81 152 THR A CA 1
ATOM 1187 C C . THR A 1 152 ? -24.971 -12.983 -5.254 1.00 89.81 152 THR A C 1
ATOM 1189 O O . THR A 1 152 ? -25.302 -13.903 -4.498 1.00 89.81 152 THR A O 1
ATOM 1192 N N . PRO A 1 153 ? -25.283 -11.705 -4.937 1.00 88.06 153 PRO A N 1
ATOM 1193 C CA . PRO A 1 153 ? -26.002 -11.373 -3.703 1.00 88.06 153 PRO A CA 1
ATOM 1194 C C . PRO A 1 153 ? -27.429 -11.945 -3.676 1.00 88.06 153 PRO A C 1
ATOM 1196 O O . PRO A 1 153 ? -27.964 -12.203 -2.595 1.00 88.06 153 PRO A O 1
ATOM 1199 N N . MET A 1 154 ? -28.040 -12.207 -4.838 1.00 84.31 154 MET A N 1
ATOM 1200 C CA . MET A 1 154 ? -29.340 -12.874 -4.916 1.00 84.31 154 MET A CA 1
ATOM 1201 C C . MET A 1 154 ? -29.250 -14.352 -4.514 1.00 84.31 154 MET A C 1
ATOM 1203 O O . MET A 1 154 ? -30.125 -14.825 -3.789 1.00 84.31 154 MET A O 1
ATOM 1207 N N . ILE A 1 155 ? -28.181 -15.061 -4.902 1.00 88.69 155 ILE A N 1
ATOM 1208 C CA . ILE A 1 155 ? -27.924 -16.449 -4.480 1.00 88.69 155 ILE A CA 1
ATOM 1209 C C . ILE A 1 155 ? -27.713 -16.514 -2.961 1.00 88.69 155 ILE A C 1
ATOM 1211 O O . ILE A 1 155 ? -28.415 -17.277 -2.299 1.00 88.69 155 ILE A O 1
ATOM 1215 N N . TYR A 1 156 ? -26.852 -15.665 -2.381 1.00 88.00 156 TYR A N 1
ATOM 1216 C CA . TYR A 1 156 ? -26.684 -15.579 -0.918 1.00 88.00 156 TYR A CA 1
ATOM 1217 C C . TYR A 1 156 ? -28.018 -15.296 -0.202 1.00 88.00 156 TYR A C 1
ATOM 1219 O O . TYR A 1 156 ? -28.388 -15.991 0.747 1.00 88.00 156 TYR A O 1
ATOM 1227 N N . SER A 1 157 ? -28.791 -14.322 -0.694 1.00 85.25 157 SER A N 1
ATOM 1228 C CA . SER A 1 157 ? -30.106 -13.968 -0.143 1.00 85.25 157 SER A CA 1
ATOM 1229 C C . SER A 1 157 ? -31.138 -15.100 -0.271 1.00 85.25 157 SER A C 1
ATOM 1231 O O . SER A 1 157 ? -32.045 -15.220 0.560 1.00 85.25 157 SER A O 1
ATOM 1233 N N . TRP A 1 158 ? -31.045 -15.940 -1.302 1.00 84.06 158 TRP A N 1
ATOM 1234 C CA . TRP A 1 158 ? -31.949 -17.070 -1.524 1.00 84.06 158 TRP A CA 1
ATOM 1235 C C . TRP A 1 158 ? -31.556 -18.298 -0.686 1.00 84.06 158 TRP A C 1
ATOM 1237 O O . TRP A 1 158 ? -32.438 -18.910 -0.076 1.00 84.06 158 TRP A O 1
ATOM 1247 N N . ALA A 1 159 ? -30.258 -18.579 -0.544 1.00 86.25 159 ALA A N 1
ATOM 1248 C CA . ALA A 1 159 ? -29.722 -19.632 0.319 1.00 86.25 159 ALA A CA 1
ATOM 1249 C C . ALA A 1 159 ? -30.015 -19.375 1.808 1.00 86.25 159 ALA A C 1
ATOM 1251 O O . ALA A 1 159 ? -30.511 -20.264 2.509 1.00 86.25 159 ALA A O 1
ATOM 1252 N N . ALA A 1 160 ? -29.792 -18.140 2.276 1.00 82.38 160 ALA A N 1
ATOM 1253 C CA . ALA A 1 160 ? -30.084 -17.726 3.650 1.00 82.38 160 ALA A CA 1
ATOM 1254 C C . ALA A 1 160 ? -31.589 -17.776 3.976 1.00 82.38 160 ALA A C 1
ATOM 1256 O O . ALA A 1 160 ? -31.977 -18.205 5.059 1.00 82.38 160 ALA A O 1
ATOM 1257 N N . ALA A 1 161 ? -32.456 -17.399 3.027 1.00 76.56 161 ALA A N 1
ATOM 1258 C CA . ALA A 1 161 ? -33.912 -17.451 3.207 1.00 76.56 161 ALA A CA 1
ATOM 1259 C C . ALA A 1 161 ? -34.488 -18.881 3.260 1.00 76.56 161 ALA A C 1
ATOM 1261 O O . ALA A 1 161 ? -35.619 -19.060 3.696 1.00 76.56 161 ALA A O 1
ATOM 1262 N N . ASN A 1 162 ? -33.733 -19.893 2.822 1.00 79.50 162 ASN A N 1
ATOM 1263 C CA . ASN A 1 162 ? -34.176 -21.289 2.795 1.00 79.50 162 ASN A CA 1
ATOM 1264 C C . ASN A 1 162 ? -33.463 -22.171 3.834 1.00 79.50 162 ASN A C 1
ATOM 1266 O O . ASN A 1 162 ? -33.579 -23.390 3.762 1.00 79.50 162 ASN A O 1
ATOM 1270 N N . THR A 1 163 ? -32.723 -21.593 4.785 1.00 81.25 163 THR A N 1
ATOM 1271 C CA . THR A 1 163 ? -31.916 -22.345 5.761 1.00 81.25 163 THR A CA 1
ATOM 1272 C C . THR A 1 163 ? -32.218 -21.894 7.189 1.00 81.25 163 THR A C 1
ATOM 1274 O O . THR A 1 163 ? -31.980 -20.738 7.539 1.00 81.25 163 THR A O 1
ATOM 1277 N N . ALA A 1 164 ? -32.696 -22.820 8.020 1.00 78.06 164 ALA A N 1
ATOM 1278 C CA . ALA A 1 164 ? -32.843 -22.635 9.463 1.00 78.06 164 ALA A CA 1
ATOM 1279 C C . ALA A 1 164 ? -31.643 -23.235 10.219 1.00 78.06 164 ALA A C 1
ATOM 1281 O O . ALA A 1 164 ? -30.922 -24.082 9.685 1.00 78.06 164 ALA A O 1
ATOM 1282 N N . GLY A 1 165 ? -31.429 -22.778 11.453 1.00 78.25 165 GLY A N 1
ATOM 1283 C CA . GLY A 1 165 ? -30.326 -23.210 12.309 1.00 78.25 165 GLY A CA 1
ATOM 1284 C C . GLY A 1 165 ? -29.044 -22.404 12.080 1.00 78.25 165 GLY A C 1
ATOM 1285 O O . GLY A 1 165 ? -28.490 -22.364 10.978 1.00 78.25 165 GLY A O 1
ATOM 1286 N N . GLU A 1 166 ? -28.530 -21.782 13.136 1.00 80.69 166 GLU A N 1
ATOM 1287 C CA . GLU A 1 166 ? -27.441 -20.799 13.070 1.00 80.69 166 GLU A CA 1
ATOM 1288 C C . GLU A 1 166 ? -26.105 -21.435 12.650 1.00 80.69 166 GLU A C 1
ATOM 1290 O O . GLU A 1 166 ? -25.401 -20.926 11.774 1.00 80.69 166 GLU A O 1
ATOM 1295 N N . THR A 1 167 ? -25.798 -22.627 13.177 1.00 84.44 167 THR A N 1
ATOM 1296 C CA . THR A 1 167 ? -24.641 -23.416 12.713 1.00 84.44 167 THR A CA 1
ATOM 1297 C C . THR A 1 167 ? -24.797 -23.839 11.237 1.00 84.44 167 THR A C 1
ATOM 1299 O O . THR A 1 167 ? -23.830 -23.766 10.478 1.00 84.44 167 THR A O 1
ATOM 1302 N N . LYS A 1 168 ? -26.005 -24.221 10.781 1.00 84.56 168 LYS A N 1
ATOM 1303 C CA . LYS A 1 168 ? -26.236 -24.686 9.395 1.00 84.56 168 LYS A CA 1
ATOM 1304 C C . LYS A 1 168 ? -26.069 -23.547 8.382 1.00 84.56 168 LYS A C 1
ATOM 1306 O O . LYS A 1 168 ? -25.412 -23.734 7.359 1.00 84.56 168 LYS A O 1
ATOM 1311 N N . LYS A 1 169 ? -26.577 -22.349 8.698 1.00 84.25 169 LYS A N 1
ATOM 1312 C CA . LYS A 1 169 ? -26.359 -21.115 7.915 1.00 84.25 169 LYS A CA 1
ATOM 1313 C C . LYS A 1 169 ? -24.873 -20.804 7.731 1.00 84.25 169 LYS A C 1
ATOM 1315 O O . LYS A 1 169 ? -24.440 -20.548 6.611 1.00 84.25 169 LYS A O 1
ATOM 1320 N N . LYS A 1 170 ? -24.086 -20.861 8.812 1.00 87.31 170 LYS A N 1
ATOM 1321 C CA . LYS A 1 170 ? -22.634 -20.613 8.779 1.00 87.31 170 LYS A CA 1
ATOM 1322 C C . LYS A 1 170 ? -21.896 -21.623 7.891 1.00 87.31 170 LYS A C 1
ATOM 1324 O O . LYS A 1 170 ? -21.075 -21.210 7.076 1.00 87.31 170 LYS A O 1
ATOM 1329 N N . VAL A 1 171 ? -22.244 -22.912 7.962 1.00 89.69 171 VAL A N 1
ATOM 1330 C CA . VAL A 1 171 ? -21.677 -23.941 7.066 1.00 89.69 171 VAL A CA 1
ATOM 1331 C C . VAL A 1 171 ? -22.076 -23.707 5.603 1.00 89.69 171 VAL A C 1
ATOM 1333 O O . VAL A 1 171 ? -21.210 -23.753 4.734 1.00 89.69 171 VAL A O 1
ATOM 1336 N N . ILE A 1 172 ? -23.342 -23.385 5.311 1.00 89.44 172 ILE A N 1
ATOM 1337 C CA . ILE A 1 172 ? -23.784 -23.103 3.933 1.00 89.44 172 ILE A CA 1
ATOM 1338 C C . ILE A 1 172 ? -23.116 -21.839 3.367 1.00 89.44 172 ILE A C 1
ATOM 1340 O O . ILE A 1 172 ? -22.711 -21.855 2.208 1.00 89.44 172 ILE A O 1
ATOM 1344 N N . ASN A 1 173 ? -22.890 -20.792 4.166 1.00 89.88 173 ASN A N 1
ATOM 1345 C CA . ASN A 1 173 ? -22.086 -19.637 3.743 1.00 89.88 173 ASN A CA 1
ATOM 1346 C C . ASN A 1 173 ? -20.632 -20.022 3.418 1.00 89.88 173 ASN A C 1
ATOM 1348 O O . ASN A 1 173 ? -20.078 -19.524 2.440 1.00 89.88 173 ASN A O 1
ATOM 1352 N N . GLY A 1 174 ? -20.035 -20.951 4.172 1.00 91.94 174 GLY A N 1
ATOM 1353 C CA . GLY A 1 174 ? -18.734 -21.536 3.833 1.00 91.94 174 GLY A CA 1
ATOM 1354 C C . GLY A 1 174 ? -18.754 -22.298 2.502 1.00 91.94 174 GLY A C 1
ATOM 1355 O O . GLY A 1 174 ? -17.871 -22.107 1.673 1.00 91.94 174 GLY A O 1
ATOM 1356 N N . ILE A 1 175 ? -19.791 -23.103 2.250 1.00 92.81 175 ILE A N 1
ATOM 1357 C CA . ILE A 1 175 ? -19.968 -23.845 0.988 1.00 92.81 175 ILE A CA 1
ATOM 1358 C C . ILE A 1 175 ? -20.144 -22.887 -0.208 1.00 92.81 175 ILE A C 1
ATOM 1360 O O . ILE A 1 175 ? -19.529 -23.097 -1.253 1.00 92.81 175 ILE A O 1
ATOM 1364 N N . LEU A 1 176 ? -20.925 -21.809 -0.050 1.00 93.12 176 LEU A N 1
ATOM 1365 C CA . LEU A 1 176 ? -21.078 -20.747 -1.056 1.00 93.12 176 LEU A CA 1
ATOM 1366 C C . LEU A 1 176 ? -19.725 -20.078 -1.376 1.00 93.12 176 LEU A C 1
ATOM 1368 O O . LEU A 1 176 ? -19.410 -19.864 -2.548 1.00 93.12 176 LEU A O 1
ATOM 1372 N N . LEU A 1 177 ? -18.904 -19.805 -0.353 1.00 93.00 177 LEU A N 1
ATOM 1373 C CA . LEU A 1 177 ? -17.571 -19.215 -0.505 1.00 93.00 177 LEU A CA 1
ATOM 1374 C C . LEU A 1 177 ? -16.580 -20.164 -1.199 1.00 93.00 177 LEU A C 1
ATOM 1376 O O . LEU A 1 177 ? -15.871 -19.735 -2.104 1.00 93.00 177 LEU A O 1
ATOM 1380 N N . VAL A 1 178 ? -16.555 -21.454 -0.846 1.00 94.19 178 VAL A N 1
ATOM 1381 C CA . VAL A 1 178 ? -15.703 -22.448 -1.532 1.00 94.19 178 VAL A CA 1
ATOM 1382 C C . VAL A 1 178 ? -16.102 -22.580 -3.008 1.00 94.19 178 VAL A C 1
ATOM 1384 O O . VAL A 1 178 ? -15.225 -22.652 -3.867 1.00 94.19 178 VAL A O 1
ATOM 1387 N N . GLY A 1 179 ? -17.403 -22.526 -3.323 1.00 92.38 179 GLY A N 1
ATOM 1388 C CA . GLY A 1 179 ? -17.895 -22.468 -4.706 1.00 92.38 179 GLY A CA 1
ATOM 1389 C C . GLY A 1 179 ? -17.424 -21.220 -5.462 1.00 92.38 179 GLY A C 1
ATOM 1390 O O . GLY A 1 179 ? -17.000 -21.331 -6.613 1.00 92.38 179 GLY A O 1
ATOM 1391 N N . GLN A 1 180 ? -17.425 -20.052 -4.805 1.00 92.50 180 GLN A N 1
ATOM 1392 C CA . GLN A 1 180 ? -16.884 -18.808 -5.369 1.00 92.50 180 GLN A CA 1
ATOM 1393 C C . GLN A 1 180 ? -15.382 -18.917 -5.656 1.00 92.50 180 GLN A C 1
ATOM 1395 O O . GLN A 1 180 ? -14.952 -18.608 -6.765 1.00 92.50 180 GLN A O 1
ATOM 1400 N N . CYS A 1 181 ? -14.585 -19.383 -4.691 1.00 92.38 181 CYS A N 1
ATOM 1401 C CA . CYS A 1 181 ? -13.139 -19.526 -4.858 1.00 92.38 181 CYS A CA 1
ATOM 1402 C C . CYS A 1 181 ? -12.791 -20.521 -5.974 1.00 92.38 181 CYS A C 1
ATOM 1404 O O . CYS A 1 181 ? -11.990 -20.201 -6.848 1.00 92.38 181 CYS A O 1
ATOM 1406 N N . ALA A 1 182 ? -13.432 -21.694 -5.998 1.00 93.12 182 ALA A N 1
ATOM 1407 C CA . ALA A 1 182 ? -13.197 -22.700 -7.031 1.00 93.12 182 ALA A CA 1
ATOM 1408 C C . ALA A 1 182 ? -13.568 -22.188 -8.436 1.00 93.12 182 ALA A C 1
ATOM 1410 O O . ALA A 1 182 ? -12.809 -22.389 -9.383 1.00 93.12 182 ALA A O 1
ATOM 1411 N N . GLY A 1 183 ? -14.697 -21.485 -8.578 1.00 89.88 183 GLY A N 1
ATOM 1412 C CA . GLY A 1 183 ? -15.095 -20.906 -9.863 1.00 89.88 183 GLY A CA 1
ATOM 1413 C C . GLY A 1 183 ? -14.175 -19.766 -10.311 1.00 89.88 183 GLY A C 1
ATOM 1414 O O . GLY A 1 183 ? -13.801 -19.722 -11.479 1.00 89.88 183 GLY A O 1
ATOM 1415 N N . ASN A 1 184 ? -13.727 -18.909 -9.386 1.00 89.31 184 ASN A N 1
ATOM 1416 C CA . ASN A 1 184 ? -12.767 -17.839 -9.679 1.00 89.31 184 ASN A CA 1
ATOM 1417 C C . ASN A 1 184 ? -11.387 -18.371 -10.110 1.00 89.31 184 ASN A C 1
ATOM 1419 O O . ASN A 1 184 ? -10.701 -17.683 -10.858 1.00 89.31 184 ASN A O 1
ATOM 1423 N N . VAL A 1 185 ? -10.980 -19.571 -9.676 1.00 88.50 185 VAL A N 1
ATOM 1424 C CA . VAL A 1 185 ? -9.750 -20.235 -10.154 1.00 88.50 185 VAL A CA 1
ATOM 1425 C C . VAL A 1 185 ? -9.956 -20.866 -11.536 1.00 88.50 185 VAL A C 1
ATOM 1427 O O . VAL A 1 185 ? -9.075 -20.787 -12.387 1.00 88.50 185 VAL A O 1
ATOM 1430 N N . VAL A 1 186 ? -11.117 -21.470 -11.805 1.00 89.56 186 VAL A N 1
ATOM 1431 C CA . VAL A 1 186 ? -11.410 -22.091 -13.113 1.00 89.56 186 VAL A CA 1
ATOM 1432 C C . VAL A 1 186 ? -11.661 -21.046 -14.212 1.00 89.56 186 VAL A C 1
ATOM 1434 O O . VAL A 1 186 ? -11.271 -21.268 -15.355 1.00 89.56 186 VAL A O 1
ATOM 1437 N N . GLY A 1 187 ? -12.269 -19.903 -13.879 1.00 86.19 187 GLY A N 1
ATOM 1438 C CA . GLY A 1 187 ? -12.665 -18.849 -14.822 1.00 86.19 187 GLY A CA 1
ATOM 1439 C C . GLY A 1 187 ? -11.546 -18.340 -15.743 1.00 86.19 187 GLY A C 1
ATOM 1440 O O . GLY A 1 187 ? -11.680 -18.468 -16.960 1.00 86.19 187 GLY A O 1
ATOM 1441 N N . PRO A 1 188 ? -10.435 -17.796 -15.208 1.00 84.00 188 PRO A N 1
ATOM 1442 C CA . PRO A 1 188 ? -9.322 -17.296 -16.016 1.00 84.00 188 PRO A CA 1
ATOM 1443 C C . PRO A 1 188 ? -8.661 -18.383 -16.873 1.00 84.00 188 PRO A C 1
ATOM 1445 O O . PRO A 1 188 ? -8.315 -18.124 -18.016 1.00 84.00 188 PRO A O 1
ATOM 1448 N N . ASN A 1 189 ? -8.569 -19.620 -16.371 1.00 84.06 189 ASN A N 1
ATOM 1449 C CA . ASN A 1 189 ? -7.945 -20.751 -17.074 1.00 84.06 189 ASN A CA 1
ATOM 1450 C C . ASN A 1 189 ? -8.719 -21.233 -18.324 1.00 84.06 189 ASN A C 1
ATOM 1452 O O . ASN A 1 189 ? -8.222 -22.071 -19.075 1.00 84.06 189 ASN A O 1
ATOM 1456 N N . LEU A 1 190 ? -9.934 -20.727 -18.563 1.00 81.81 190 LEU A N 1
ATOM 1457 C CA . LEU A 1 190 ? -10.710 -20.982 -19.786 1.00 81.81 190 LEU A CA 1
ATOM 1458 C C . LEU A 1 190 ? -10.382 -20.003 -20.927 1.00 81.81 190 LEU A C 1
ATOM 1460 O O . LEU A 1 190 ? -10.846 -20.200 -22.052 1.00 81.81 190 LEU A O 1
ATOM 1464 N N . TYR A 1 191 ? -9.607 -18.959 -20.637 1.00 77.38 191 TYR A N 1
ATOM 1465 C CA . TYR A 1 191 ? -9.142 -17.951 -21.580 1.00 77.38 191 TYR A CA 1
ATOM 1466 C C . TYR A 1 191 ? -7.653 -18.168 -21.874 1.00 77.38 191 TYR A C 1
ATOM 1468 O O . TYR A 1 191 ? -6.844 -18.317 -20.964 1.00 77.38 191 TYR A O 1
ATOM 1476 N N . THR A 1 192 ? -7.285 -18.157 -23.153 1.00 72.62 192 THR A N 1
ATOM 1477 C CA . THR A 1 192 ? -5.890 -18.219 -23.618 1.00 72.62 192 THR A CA 1
ATOM 1478 C C . THR A 1 192 ? -5.564 -17.002 -24.465 1.00 72.62 192 THR A C 1
ATOM 1480 O O . THR A 1 192 ? -6.364 -16.589 -25.304 1.00 72.62 192 THR A O 1
ATOM 1483 N N . THR A 1 193 ? -4.366 -16.455 -24.270 1.00 63.59 193 THR A N 1
ATOM 1484 C CA . THR A 1 193 ? -3.810 -15.348 -25.064 1.00 63.59 193 THR A CA 1
ATOM 1485 C C . THR A 1 193 ? -3.638 -15.722 -26.539 1.00 63.59 193 THR A C 1
ATOM 1487 O O . THR A 1 193 ? -3.861 -14.882 -27.401 1.00 63.59 193 THR A O 1
ATOM 1490 N N . GLU A 1 194 ? -3.376 -16.998 -26.840 1.00 59.47 194 GLU A N 1
ATOM 1491 C CA . GLU A 1 194 ? -3.373 -17.577 -28.197 1.00 59.47 194 GLU A CA 1
ATOM 1492 C C . GLU A 1 194 ? -4.690 -17.370 -28.978 1.00 59.47 194 GLU A C 1
ATOM 1494 O O . GLU A 1 194 ? -4.690 -17.396 -30.205 1.00 59.47 194 GLU A O 1
ATOM 1499 N N . GLU A 1 195 ? -5.824 -17.167 -28.292 1.00 61.34 195 GLU A N 1
ATOM 1500 C CA . GLU A 1 195 ? -7.125 -16.905 -28.929 1.00 61.34 195 GLU A CA 1
ATOM 1501 C C . GLU A 1 195 ? -7.434 -15.404 -29.097 1.00 61.34 195 GLU A C 1
ATOM 1503 O O . GLU A 1 195 ? -8.547 -15.040 -29.498 1.00 61.34 195 GLU A O 1
ATOM 1508 N N . ALA A 1 196 ? -6.485 -14.513 -28.798 1.00 58.91 196 ALA A N 1
ATOM 1509 C CA . ALA A 1 196 ? -6.634 -13.085 -29.057 1.00 58.91 196 ALA A CA 1
ATOM 1510 C C . ALA A 1 196 ? -6.766 -12.803 -30.575 1.00 58.91 196 ALA A C 1
ATOM 1512 O O . ALA A 1 196 ? -6.144 -13.480 -31.394 1.00 58.91 196 ALA A O 1
ATOM 1513 N N . PRO A 1 197 ? -7.571 -11.807 -30.993 1.00 60.19 197 PRO A N 1
ATOM 1514 C CA . PRO A 1 197 ? -8.371 -10.904 -30.162 1.00 60.19 197 PRO A CA 1
ATOM 1515 C C . PRO A 1 197 ? -9.735 -11.479 -29.728 1.00 60.19 197 PRO A C 1
ATOM 1517 O O . PRO A 1 197 ? -10.427 -10.849 -28.940 1.00 60.19 197 PRO A O 1
ATOM 1520 N N . GLY A 1 198 ? -10.157 -12.635 -30.254 1.00 62.66 198 GLY A N 1
ATOM 1521 C CA . GLY A 1 198 ? -11.554 -13.090 -30.180 1.00 62.66 198 GLY A CA 1
ATOM 1522 C C . GLY A 1 198 ? -11.963 -13.877 -28.926 1.00 62.66 198 GLY A C 1
ATOM 1523 O O . GLY A 1 198 ? -13.161 -14.008 -28.677 1.00 62.66 198 GLY A O 1
ATOM 1524 N N . TYR A 1 199 ? -11.011 -14.435 -28.165 1.00 75.81 199 TYR A N 1
ATOM 1525 C CA . TYR A 1 199 ? -11.221 -15.157 -26.892 1.00 75.81 199 TYR A CA 1
ATOM 1526 C C . TYR A 1 199 ? -12.387 -16.172 -26.905 1.00 75.81 199 TYR A C 1
ATOM 1528 O O . TYR A 1 199 ? -13.151 -16.315 -25.939 1.00 75.81 199 TYR A O 1
ATOM 1536 N N . ARG A 1 200 ? -12.559 -16.864 -28.037 1.00 78.00 200 ARG A N 1
ATOM 1537 C CA . ARG A 1 200 ? -13.812 -17.534 -28.406 1.00 78.00 200 ARG A CA 1
ATOM 1538 C C . ARG A 1 200 ? -14.181 -18.673 -27.456 1.00 78.00 200 ARG A C 1
ATOM 1540 O O . ARG A 1 200 ? -15.363 -18.844 -27.160 1.00 78.00 200 ARG A O 1
ATOM 1547 N N . ARG A 1 201 ? -13.204 -19.434 -26.957 1.00 81.38 201 ARG A N 1
ATOM 1548 C CA . ARG A 1 201 ? -13.396 -20.544 -26.009 1.00 81.38 201 ARG A CA 1
ATOM 1549 C C . ARG A 1 201 ? -13.853 -20.061 -24.636 1.00 81.38 201 ARG A C 1
ATOM 1551 O O . ARG A 1 201 ? -14.834 -20.592 -24.116 1.00 81.38 201 ARG A O 1
ATOM 1558 N N . GLY A 1 202 ? -13.213 -19.028 -24.087 1.00 82.94 202 GLY A N 1
ATOM 1559 C CA . GLY A 1 202 ? -13.595 -18.431 -22.803 1.00 82.94 202 GLY A CA 1
ATOM 1560 C C . GLY A 1 202 ? -15.004 -17.836 -22.850 1.00 82.94 202 GLY A C 1
ATOM 1561 O O . GLY A 1 202 ? -15.849 -18.129 -22.004 1.00 82.94 202 GLY A O 1
ATOM 1562 N N . LEU A 1 203 ? -15.306 -17.085 -23.911 1.00 82.88 203 LEU A N 1
ATOM 1563 C CA . LEU A 1 203 ? -16.610 -16.451 -24.100 1.00 82.88 203 LEU A CA 1
ATOM 1564 C C . LEU A 1 203 ? -17.747 -17.462 -24.362 1.00 82.88 203 LEU A C 1
ATOM 1566 O O . LEU A 1 203 ? -18.849 -17.303 -23.830 1.00 82.88 203 LEU A O 1
ATOM 1570 N N . LEU A 1 204 ? -17.478 -18.538 -25.113 1.00 86.44 204 LEU A N 1
ATOM 1571 C CA . LEU A 1 204 ? -18.410 -19.658 -25.293 1.00 86.44 204 LEU A CA 1
ATOM 1572 C C . LEU A 1 204 ? -18.631 -20.435 -23.984 1.00 86.44 204 LEU A C 1
ATOM 1574 O O . LEU A 1 204 ? -19.756 -20.850 -23.703 1.00 86.44 204 LEU A O 1
ATOM 1578 N N . SER A 1 205 ? -17.587 -20.596 -23.162 1.00 86.75 205 SER A N 1
ATOM 1579 C CA . SER A 1 205 ? -17.698 -21.209 -21.834 1.00 86.75 205 SER A CA 1
ATOM 1580 C C . SER A 1 205 ? -18.596 -20.377 -20.913 1.00 86.75 205 SER A C 1
ATOM 1582 O O . SER A 1 205 ? -19.502 -20.922 -20.285 1.00 86.75 205 SER A O 1
ATOM 1584 N N . ASN A 1 206 ? -18.453 -19.047 -20.912 1.00 88.06 206 ASN A N 1
ATOM 1585 C CA . ASN A 1 206 ? -19.340 -18.161 -20.151 1.00 88.06 206 ASN A CA 1
ATOM 1586 C C . ASN A 1 206 ? -20.800 -18.273 -20.604 1.00 88.06 206 ASN A C 1
ATOM 1588 O O . ASN A 1 206 ? -21.691 -18.409 -19.767 1.00 88.06 206 ASN A O 1
ATOM 1592 N N . LEU A 1 207 ? -21.048 -18.271 -21.920 1.00 89.44 207 LEU A N 1
ATOM 1593 C CA . LEU A 1 207 ? -22.384 -18.471 -22.487 1.00 89.44 207 LEU A CA 1
ATOM 1594 C C . LEU A 1 207 ? -22.996 -19.805 -22.022 1.00 89.44 207 LEU A C 1
ATOM 1596 O O . LEU A 1 207 ? -24.144 -19.839 -21.572 1.00 89.44 207 LEU A O 1
ATOM 1600 N N . ALA A 1 208 ? -22.219 -20.892 -22.063 1.00 91.12 208 ALA A N 1
ATOM 1601 C CA . ALA A 1 208 ? -22.642 -22.195 -21.560 1.00 91.12 208 ALA A CA 1
ATOM 1602 C C . ALA A 1 208 ? -22.939 -22.164 -20.049 1.00 91.12 208 ALA A C 1
ATOM 1604 O O . ALA A 1 208 ? -23.969 -22.689 -19.625 1.00 91.12 208 ALA A O 1
ATOM 1605 N N . MET A 1 209 ? -22.101 -21.505 -19.243 1.00 91.50 209 MET A N 1
ATOM 1606 C CA . MET A 1 209 ? -22.296 -21.384 -17.793 1.00 91.50 209 MET A CA 1
ATOM 1607 C C . MET A 1 209 ? -23.525 -20.547 -17.424 1.00 91.50 209 MET A C 1
ATOM 1609 O O . MET A 1 209 ? -24.253 -20.937 -16.514 1.00 91.50 209 MET A O 1
ATOM 1613 N N . PHE A 1 210 ? -23.842 -19.469 -18.150 1.00 90.62 210 PHE A N 1
ATOM 1614 C CA . PHE A 1 210 ? -25.093 -18.727 -17.941 1.00 90.62 210 PHE A CA 1
ATOM 1615 C C . PHE A 1 210 ? -26.334 -19.567 -18.296 1.00 90.62 210 PHE A C 1
ATOM 1617 O O . PHE A 1 210 ? -27.328 -19.536 -17.567 1.00 90.62 210 PHE A O 1
ATOM 1624 N N . CYS A 1 211 ? -26.278 -20.383 -19.353 1.00 91.12 211 CYS A N 1
ATOM 1625 C CA . CYS A 1 211 ? -27.347 -21.336 -19.675 1.00 91.12 211 CYS A CA 1
ATOM 1626 C C . CYS A 1 211 ? -27.494 -22.432 -18.600 1.00 91.12 211 CYS A C 1
ATOM 1628 O O . CYS A 1 211 ? -28.608 -22.716 -18.152 1.00 91.12 211 CYS A O 1
ATOM 1630 N N . VAL A 1 212 ? -26.382 -23.007 -18.128 1.00 92.62 212 VAL A N 1
ATOM 1631 C CA . VAL A 1 212 ? -26.357 -23.978 -17.018 1.00 92.62 212 VAL A CA 1
ATOM 1632 C C . VAL A 1 212 ? -26.906 -23.358 -15.731 1.00 92.62 212 VAL A C 1
ATOM 1634 O O . VAL A 1 212 ? -27.681 -24.005 -15.032 1.00 92.62 212 VAL A O 1
ATOM 1637 N N . LEU A 1 213 ? -26.594 -22.093 -15.444 1.00 90.12 213 LEU A N 1
ATOM 1638 C CA . LEU A 1 213 ? -27.087 -21.362 -14.277 1.00 90.12 213 LEU A CA 1
ATOM 1639 C C . LEU A 1 213 ? -28.616 -21.185 -14.298 1.00 90.12 213 LEU A C 1
ATOM 1641 O O . LEU A 1 213 ? -29.257 -21.367 -13.263 1.00 90.12 213 LEU A O 1
ATOM 1645 N N . ILE A 1 214 ? -29.219 -20.916 -15.464 1.00 88.81 214 ILE A N 1
ATOM 1646 C CA . ILE A 1 214 ? -30.686 -20.889 -15.626 1.00 88.81 214 ILE A CA 1
ATOM 1647 C C . ILE A 1 214 ? -31.287 -22.279 -15.355 1.00 88.81 214 ILE A C 1
ATOM 1649 O O . ILE A 1 214 ? -32.263 -22.390 -14.608 1.00 88.81 214 ILE A O 1
ATOM 1653 N N . VAL A 1 215 ? -30.692 -23.347 -15.900 1.00 90.69 215 VAL A N 1
ATOM 1654 C CA . VAL A 1 215 ? -31.158 -24.731 -15.684 1.00 90.69 215 VAL A CA 1
ATOM 1655 C C . VAL A 1 215 ? -31.030 -25.141 -14.212 1.00 90.69 215 VAL A C 1
ATOM 1657 O O . VAL A 1 215 ? -31.988 -25.655 -13.636 1.00 90.69 215 VAL A O 1
ATOM 1660 N N . LEU A 1 216 ? -29.899 -24.858 -13.563 1.00 88.31 216 LEU A N 1
ATOM 1661 C CA . LEU A 1 216 ? -29.690 -25.102 -12.132 1.00 88.31 216 LEU A CA 1
ATOM 1662 C C . LEU A 1 216 ? -30.645 -24.276 -11.260 1.00 88.31 216 LEU A C 1
ATOM 1664 O O . LEU A 1 216 ? -31.118 -24.776 -10.241 1.00 88.31 216 LEU A O 1
ATOM 1668 N N . CYS A 1 217 ? -30.972 -23.043 -11.655 1.00 86.25 217 CYS A N 1
ATOM 1669 C CA . CYS A 1 217 ? -31.960 -22.220 -10.960 1.00 86.25 217 CYS A CA 1
ATOM 1670 C C . CYS A 1 217 ? -33.360 -22.848 -11.047 1.00 86.25 217 CYS A C 1
ATOM 1672 O O . CYS A 1 217 ? -34.036 -22.977 -10.025 1.00 86.25 217 CYS A O 1
ATOM 1674 N N . ALA A 1 218 ? -33.768 -23.320 -12.231 1.00 84.62 218 ALA A N 1
ATOM 1675 C CA . ALA A 1 218 ? -35.029 -24.035 -12.420 1.00 84.62 218 ALA A CA 1
ATOM 1676 C C . ALA A 1 218 ? -35.080 -25.357 -11.628 1.00 84.62 218 ALA A C 1
ATOM 1678 O O . ALA A 1 218 ? -36.072 -25.625 -10.950 1.00 84.62 218 ALA A O 1
ATOM 1679 N N . LEU A 1 219 ? -34.000 -26.147 -11.639 1.00 86.25 219 LEU A N 1
ATOM 1680 C CA . LEU A 1 219 ? -33.894 -27.391 -10.867 1.00 86.25 219 LEU A CA 1
ATOM 1681 C C . LEU A 1 219 ? -33.940 -27.140 -9.352 1.00 86.25 219 LEU A C 1
ATOM 1683 O O . LEU A 1 219 ? -34.672 -27.835 -8.651 1.00 86.25 219 LEU A O 1
ATOM 1687 N N . ASN A 1 220 ? -33.234 -26.122 -8.848 1.00 84.44 220 ASN A N 1
ATOM 1688 C CA . ASN A 1 220 ? -33.302 -25.712 -7.443 1.00 84.44 220 ASN A CA 1
ATOM 1689 C C . ASN A 1 220 ? -34.731 -25.255 -7.082 1.00 84.44 220 ASN A C 1
ATOM 1691 O O . ASN A 1 220 ? -35.282 -25.714 -6.083 1.00 84.44 220 ASN A O 1
ATOM 1695 N N . MET A 1 221 ? -35.396 -24.464 -7.937 1.00 79.31 221 MET A N 1
ATOM 1696 C CA . MET A 1 221 ? -36.799 -24.090 -7.717 1.00 79.31 221 MET A CA 1
ATOM 1697 C C . MET A 1 221 ? -37.729 -25.311 -7.626 1.00 79.31 221 MET A C 1
ATOM 1699 O O . MET A 1 221 ? -38.514 -25.384 -6.681 1.00 79.31 221 MET A O 1
ATOM 1703 N N . VAL A 1 222 ? -37.621 -26.284 -8.537 1.00 81.06 222 VAL A N 1
ATOM 1704 C CA . VAL A 1 222 ? -38.423 -27.524 -8.497 1.00 81.06 222 VAL A CA 1
ATOM 1705 C C . VAL A 1 222 ? -38.094 -28.373 -7.262 1.00 81.06 222 VAL A C 1
ATOM 1707 O O . VAL A 1 222 ? -38.999 -28.932 -6.640 1.00 81.06 222 VAL A O 1
ATOM 1710 N N . TYR A 1 223 ? -36.824 -28.441 -6.859 1.00 81.31 223 TYR A N 1
ATOM 1711 C CA . TYR A 1 223 ? -36.392 -29.177 -5.671 1.00 81.31 223 TYR A CA 1
ATOM 1712 C C . TYR A 1 223 ? -36.936 -28.559 -4.371 1.00 81.31 223 TYR A C 1
ATOM 1714 O O . TYR A 1 223 ? -37.452 -29.282 -3.517 1.00 81.31 223 TYR A O 1
ATOM 1722 N N . VAL A 1 224 ? -36.916 -27.228 -4.239 1.00 76.88 224 VAL A N 1
ATOM 1723 C CA . VAL A 1 224 ? -37.514 -26.535 -3.084 1.00 76.88 224 VAL A CA 1
ATOM 1724 C C . VAL A 1 224 ? -39.042 -26.694 -3.072 1.00 76.88 224 VAL A C 1
ATOM 1726 O O . VAL A 1 224 ? -39.592 -26.957 -2.002 1.00 76.88 224 VAL A O 1
ATOM 1729 N N . MET A 1 225 ? -39.720 -26.678 -4.229 1.00 73.44 225 MET A N 1
ATOM 1730 C CA . MET A 1 225 ? -41.162 -26.978 -4.314 1.00 73.44 225 MET A CA 1
ATOM 1731 C C . MET A 1 225 ? -41.472 -28.416 -3.868 1.00 73.44 225 MET A C 1
ATOM 1733 O O . MET A 1 225 ? -42.441 -28.654 -3.144 1.00 73.44 225 MET A O 1
ATOM 1737 N N . PHE A 1 226 ? -40.640 -29.388 -4.258 1.00 77.38 226 PHE A N 1
ATOM 1738 C CA . PHE A 1 226 ? -40.779 -30.781 -3.830 1.00 77.38 226 PHE A CA 1
ATOM 1739 C C . PHE A 1 226 ? -40.601 -30.936 -2.311 1.00 77.38 226 PHE A C 1
ATOM 1741 O O . PHE A 1 226 ? -41.437 -31.569 -1.661 1.00 77.38 226 PHE A O 1
ATOM 1748 N N . LEU A 1 227 ? -39.564 -30.316 -1.733 1.00 74.06 227 LEU A N 1
ATOM 1749 C CA . LEU A 1 227 ? -39.351 -30.289 -0.282 1.00 74.06 227 LEU A CA 1
ATOM 1750 C C . LEU A 1 227 ? -40.523 -29.620 0.446 1.00 74.06 227 LEU A C 1
ATOM 1752 O O . LEU A 1 227 ? -41.031 -30.175 1.419 1.00 74.06 227 LEU A O 1
ATOM 1756 N N . GLN A 1 228 ? -40.999 -28.470 -0.035 1.00 70.75 228 GLN A N 1
ATOM 1757 C CA . GLN A 1 228 ? -42.137 -27.766 0.556 1.00 70.75 228 GLN A CA 1
ATOM 1758 C C . GLN A 1 228 ? -43.379 -28.672 0.587 1.00 70.75 228 GLN A C 1
ATOM 1760 O O . GLN A 1 228 ? -43.964 -28.870 1.650 1.00 70.75 228 GLN A O 1
ATOM 1765 N N . LYS A 1 229 ? -43.697 -29.346 -0.524 1.00 71.81 229 LYS A N 1
ATOM 1766 C CA . LYS A 1 229 ? -44.800 -30.320 -0.625 1.00 71.81 229 LYS A CA 1
ATOM 1767 C C . LYS A 1 229 ? -44.616 -31.560 0.266 1.00 71.81 229 LYS A C 1
ATOM 1769 O O . LYS A 1 229 ? -45.597 -32.181 0.681 1.00 71.81 229 LYS A O 1
ATOM 1774 N N . GLN A 1 230 ? -43.377 -31.937 0.588 1.00 73.31 230 GLN A N 1
ATOM 1775 C CA . GLN A 1 230 ? -43.083 -32.988 1.567 1.00 73.31 230 GLN A CA 1
ATOM 1776 C C . GLN A 1 230 ? -43.312 -32.506 3.012 1.00 73.31 230 GLN A C 1
ATOM 1778 O O . GLN A 1 230 ? -43.854 -33.262 3.820 1.00 73.31 230 GLN A O 1
ATOM 1783 N N . HIS A 1 231 ? -42.959 -31.258 3.335 1.00 68.38 231 HIS A N 1
ATOM 1784 C CA . HIS A 1 231 ? -43.220 -30.657 4.648 1.00 68.38 231 HIS A CA 1
ATOM 1785 C C . HIS A 1 231 ? -44.716 -30.359 4.867 1.00 68.38 231 HIS A C 1
ATOM 1787 O O . HIS A 1 231 ? -45.227 -30.676 5.940 1.00 68.38 231 HIS A O 1
ATOM 1793 N N . GLU A 1 232 ? -45.451 -29.876 3.853 1.00 68.69 232 GLU A N 1
ATOM 1794 C CA . GLU A 1 232 ? -46.925 -29.756 3.882 1.00 68.69 232 GLU A CA 1
ATOM 1795 C C . GLU A 1 232 ? -47.576 -31.095 4.284 1.00 68.69 232 GLU A C 1
ATOM 1797 O O . GLU A 1 232 ? -48.389 -31.153 5.207 1.00 68.69 232 GLU A O 1
ATOM 1802 N N . ARG A 1 233 ? -47.156 -32.203 3.650 1.00 71.12 233 ARG A N 1
ATOM 1803 C CA . ARG A 1 233 ? -47.641 -33.560 3.966 1.00 71.12 233 ARG A CA 1
ATOM 1804 C C . ARG A 1 233 ? -47.336 -33.993 5.401 1.00 71.12 233 ARG A C 1
ATOM 1806 O O . ARG A 1 233 ? -48.187 -34.629 6.016 1.00 71.12 233 ARG A O 1
ATOM 1813 N N . ARG A 1 234 ? -46.156 -33.656 5.941 1.00 68.06 234 ARG A N 1
ATOM 1814 C CA . ARG A 1 234 ? -45.815 -33.939 7.348 1.00 68.06 234 ARG A CA 1
ATOM 1815 C C . ARG A 1 234 ? -46.739 -33.172 8.298 1.00 68.06 234 ARG A C 1
ATOM 1817 O O . ARG A 1 234 ? -47.326 -33.791 9.177 1.00 68.06 234 ARG A O 1
ATOM 1824 N N . ARG A 1 235 ? -46.938 -31.866 8.086 1.00 65.62 235 ARG A N 1
ATOM 1825 C CA . ARG A 1 235 ? -47.814 -31.022 8.928 1.00 65.62 235 ARG A CA 1
ATOM 1826 C C . ARG A 1 235 ? -49.245 -31.545 8.987 1.00 65.62 235 ARG A C 1
ATOM 1828 O O . ARG A 1 235 ? -49.781 -31.709 10.079 1.00 65.62 235 ARG A O 1
ATOM 1835 N N . VAL A 1 236 ? -49.815 -31.894 7.831 1.00 72.00 236 VAL A N 1
ATOM 1836 C CA . VAL A 1 236 ? -51.163 -32.481 7.737 1.00 72.00 236 VAL A CA 1
ATOM 1837 C C . VAL A 1 236 ? -51.248 -33.821 8.476 1.00 72.00 236 VAL A C 1
ATOM 1839 O O . VAL A 1 236 ? -52.224 -34.060 9.183 1.00 72.00 236 VAL A O 1
ATOM 1842 N N . ALA A 1 237 ? -50.217 -34.670 8.394 1.00 69.69 237 ALA A N 1
ATOM 1843 C CA . ALA A 1 237 ? -50.162 -35.930 9.146 1.00 69.69 237 ALA A CA 1
ATOM 1844 C C . ALA A 1 237 ? -50.083 -35.741 10.677 1.00 69.69 237 ALA A C 1
ATOM 1846 O O . ALA A 1 237 ? -50.354 -36.683 11.417 1.00 69.69 237 ALA A O 1
ATOM 1847 N N . MET A 1 238 ? -49.748 -34.536 11.149 1.00 65.06 238 MET A N 1
ATOM 1848 C CA . MET A 1 238 ? -49.692 -34.156 12.568 1.00 65.06 238 MET A CA 1
ATOM 1849 C C . MET A 1 238 ? -50.835 -33.212 12.980 1.00 65.06 238 MET A C 1
ATOM 1851 O O . MET A 1 238 ? -50.782 -32.608 14.047 1.00 65.06 238 MET A O 1
ATOM 1855 N N . GLY A 1 239 ? -51.864 -33.054 12.138 1.00 52.84 239 GLY A N 1
ATOM 1856 C CA . GLY A 1 239 ? -53.033 -32.214 12.425 1.00 52.84 239 GLY A CA 1
ATOM 1857 C C . GLY A 1 239 ? -52.781 -30.699 12.395 1.00 52.84 239 GLY A C 1
ATOM 1858 O O . GLY A 1 239 ? -53.694 -29.934 12.695 1.00 52.84 239 GLY A O 1
ATOM 1859 N N . LYS A 1 240 ? -51.577 -30.247 12.016 1.00 64.69 240 LYS A N 1
ATOM 1860 C CA . LYS A 1 240 ? -51.248 -28.822 11.846 1.00 64.69 240 LYS A CA 1
ATOM 1861 C C . LYS A 1 240 ? -51.791 -28.302 10.506 1.00 64.69 240 LYS A C 1
ATOM 1863 O O . LYS A 1 240 ? -51.824 -29.030 9.511 1.00 64.69 240 LYS A O 1
ATOM 1868 N N . ASN A 1 241 ? -52.148 -27.016 10.455 1.00 53.53 241 ASN A N 1
ATOM 1869 C CA . ASN A 1 241 ? -52.603 -26.355 9.227 1.00 53.53 241 ASN A CA 1
ATOM 1870 C C . ASN A 1 241 ? -51.572 -26.493 8.089 1.00 53.53 241 ASN A C 1
ATOM 1872 O O . ASN A 1 241 ? -50.388 -26.194 8.257 1.00 53.53 241 ASN A O 1
ATOM 1876 N N . ALA A 1 242 ? -52.036 -26.924 6.911 1.00 50.09 242 ALA A N 1
ATOM 1877 C CA . ALA A 1 242 ? -51.170 -27.303 5.790 1.00 50.09 242 ALA A CA 1
ATOM 1878 C C . ALA A 1 242 ? -50.286 -26.154 5.268 1.00 50.09 242 ALA A C 1
ATOM 1880 O O . ALA A 1 242 ? -49.156 -26.386 4.843 1.00 50.09 242 ALA A O 1
ATOM 1881 N N . LYS A 1 243 ? -50.801 -24.917 5.303 1.00 53.25 243 LYS A N 1
ATOM 1882 C CA . LYS A 1 243 ? -50.189 -23.722 4.710 1.00 53.25 243 LYS A CA 1
ATOM 1883 C C . LYS A 1 243 ? -50.141 -22.596 5.746 1.00 53.25 243 LYS A C 1
ATOM 1885 O O . LYS A 1 243 ? -51.155 -21.961 6.013 1.00 53.25 243 LYS A O 1
ATOM 1890 N N . ILE A 1 244 ? -48.960 -22.337 6.305 1.00 54.84 244 ILE A N 1
ATOM 1891 C CA . ILE A 1 244 ? -48.713 -21.140 7.125 1.00 54.84 244 ILE A CA 1
ATOM 1892 C C . ILE A 1 244 ? -48.493 -19.961 6.168 1.00 54.84 244 ILE A C 1
ATOM 1894 O O . ILE A 1 244 ? -47.667 -20.046 5.259 1.00 54.84 244 ILE A O 1
ATOM 1898 N N . ILE A 1 245 ? -49.250 -18.875 6.345 1.00 51.69 245 ILE A N 1
ATOM 1899 C CA . ILE A 1 245 ? -49.145 -17.670 5.513 1.00 51.69 245 ILE A CA 1
ATOM 1900 C C . ILE A 1 245 ? -48.130 -16.722 6.154 1.00 51.69 245 ILE A C 1
ATOM 1902 O O . ILE A 1 245 ? -48.448 -16.033 7.123 1.00 51.69 245 ILE A O 1
ATOM 1906 N N . ASP A 1 246 ? -46.918 -16.660 5.602 1.00 49.03 246 ASP A N 1
ATOM 1907 C CA . ASP A 1 246 ? -45.927 -15.679 6.044 1.00 49.03 246 ASP A CA 1
ATOM 1908 C C . ASP A 1 246 ? -46.343 -14.249 5.640 1.00 49.03 246 ASP A C 1
ATOM 1910 O O . ASP A 1 246 ? -46.394 -13.899 4.457 1.00 49.03 246 ASP A O 1
ATOM 1914 N N . ARG A 1 247 ? -46.633 -13.416 6.647 1.00 50.84 247 ARG A N 1
ATOM 1915 C CA . ARG A 1 247 ? -46.946 -11.984 6.507 1.00 50.84 247 ARG A CA 1
ATOM 1916 C C . ARG A 1 247 ? -45.736 -11.066 6.767 1.00 50.84 247 ARG A C 1
ATOM 1918 O O . ARG A 1 247 ? -45.875 -9.849 6.660 1.00 50.84 247 ARG A O 1
ATOM 1925 N N . SER A 1 248 ? -44.547 -11.605 7.067 1.00 44.34 248 SER A N 1
ATOM 1926 C CA . SER A 1 248 ? -43.346 -10.847 7.481 1.00 44.34 248 SER A CA 1
ATOM 1927 C C . SER A 1 248 ? -42.941 -9.715 6.519 1.00 44.34 248 SER A C 1
ATOM 1929 O O . SER A 1 248 ? -42.420 -8.683 6.956 1.00 44.34 248 SER A O 1
ATOM 1931 N N . MET A 1 249 ? -43.232 -9.900 5.224 1.00 43.44 249 MET A N 1
ATOM 1932 C CA . MET A 1 249 ? -42.921 -9.011 4.097 1.00 43.44 249 MET A CA 1
ATOM 1933 C C . MET A 1 249 ? -44.159 -8.277 3.528 1.00 43.44 249 MET A C 1
ATOM 1935 O O . MET A 1 249 ? -44.237 -8.021 2.317 1.00 43.44 249 MET A O 1
ATOM 1939 N N . GLN A 1 250 ? -45.154 -7.964 4.364 1.00 46.38 250 GLN A N 1
ATOM 1940 C CA . GLN A 1 250 ? -46.223 -7.003 4.046 1.00 46.38 250 GLN A CA 1
ATOM 1941 C C . GLN A 1 250 ? -45.832 -5.570 4.455 1.00 46.38 250 GLN A C 1
ATOM 1943 O O . GLN A 1 250 ? -45.012 -5.361 5.355 1.00 46.38 250 GLN A O 1
ATOM 1948 N N . ALA A 1 251 ? -46.390 -4.574 3.762 1.00 37.12 251 ALA A N 1
ATOM 1949 C CA . ALA A 1 251 ? -46.169 -3.164 4.073 1.00 37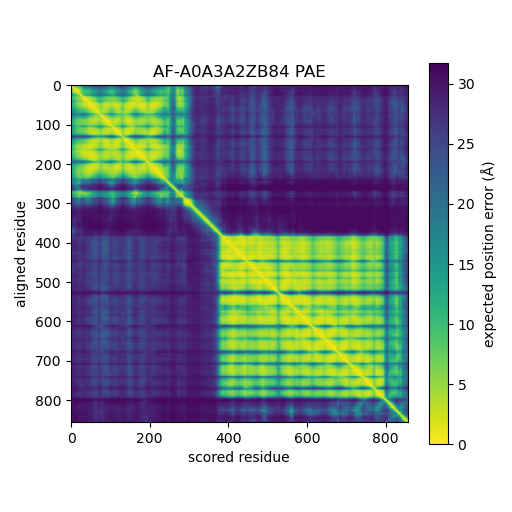.12 251 ALA A CA 1
ATOM 1950 C C . ALA A 1 251 ? -46.976 -2.742 5.314 1.00 37.12 251 ALA A C 1
ATOM 1952 O O . ALA A 1 251 ? -48.074 -3.240 5.558 1.00 37.12 251 ALA A O 1
ATOM 1953 N N . VAL A 1 252 ? -46.434 -1.810 6.103 1.00 37.12 252 VAL A N 1
ATOM 1954 C CA . VAL A 1 252 ? -47.107 -1.309 7.311 1.00 37.12 252 VAL A CA 1
ATOM 1955 C C . VAL A 1 252 ? -48.292 -0.431 6.898 1.00 37.12 252 VAL A C 1
ATOM 1957 O O . VAL A 1 252 ? -48.090 0.692 6.444 1.00 37.12 252 VAL A O 1
ATOM 1960 N N . GLY A 1 253 ? -49.510 -0.956 7.061 1.00 41.84 253 GLY A N 1
ATOM 1961 C CA . GLY A 1 253 ? -50.768 -0.240 6.813 1.00 41.84 253 GLY A CA 1
ATOM 1962 C C . GLY A 1 253 ? -51.885 -1.064 6.159 1.00 41.84 253 GLY A C 1
ATOM 1963 O O . GLY A 1 253 ? -53.021 -0.614 6.154 1.00 41.84 253 GLY A O 1
ATOM 1964 N N . GLU A 1 254 ? -51.596 -2.257 5.627 1.00 34.72 254 GLU A N 1
ATOM 1965 C CA . GLU A 1 254 ? -52.506 -2.963 4.698 1.00 34.72 254 GLU A CA 1
ATOM 1966 C C . GLU A 1 254 ? -53.381 -4.073 5.331 1.00 34.72 254 GLU A C 1
ATOM 1968 O O . GLU A 1 254 ? -53.883 -4.946 4.628 1.00 34.72 254 GLU A O 1
ATOM 1973 N N . THR A 1 255 ? -53.583 -4.053 6.654 1.00 31.77 255 THR A N 1
ATOM 1974 C CA . THR A 1 255 ? -54.562 -4.922 7.339 1.00 31.77 255 THR A CA 1
ATOM 1975 C C . THR A 1 255 ? -55.302 -4.184 8.449 1.00 31.77 255 THR A C 1
ATOM 1977 O O . THR A 1 255 ? -54.706 -3.858 9.479 1.00 31.77 255 THR A O 1
ATOM 1980 N N . GLU A 1 256 ? -56.615 -4.028 8.291 1.00 30.20 256 GLU A N 1
ATOM 1981 C CA . GLU A 1 256 ? -57.516 -3.959 9.441 1.00 30.20 256 GLU A CA 1
ATOM 1982 C C . GLU A 1 256 ? -57.473 -5.314 10.168 1.00 30.20 256 GLU A C 1
ATOM 1984 O O . GLU A 1 256 ? -57.421 -6.371 9.534 1.00 30.20 256 GLU A O 1
ATOM 1989 N N . VAL A 1 257 ? -57.419 -5.292 11.502 1.00 33.00 257 VAL A N 1
ATOM 1990 C CA . VAL A 1 257 ? -57.393 -6.517 12.313 1.00 33.00 257 VAL A CA 1
ATOM 1991 C C . VAL A 1 257 ? -58.821 -6.866 12.697 1.00 33.00 257 VAL A C 1
ATOM 1993 O O . VAL A 1 257 ? -59.347 -6.359 13.691 1.00 33.00 257 VAL A O 1
ATOM 1996 N N . ASP A 1 258 ? -59.427 -7.732 11.891 1.00 27.09 258 ASP A N 1
ATOM 1997 C CA . ASP A 1 258 ? -60.689 -8.378 12.228 1.00 27.09 258 ASP A CA 1
ATOM 1998 C C . ASP A 1 258 ? -60.494 -9.231 13.496 1.00 27.09 258 ASP A C 1
ATOM 2000 O O . ASP A 1 258 ? -59.493 -9.942 13.630 1.00 27.09 258 ASP A O 1
ATOM 2004 N N . LYS A 1 259 ? -61.379 -9.090 14.488 1.00 30.73 259 LYS A N 1
ATOM 2005 C CA . LYS A 1 259 ? -61.069 -9.505 15.876 1.00 30.73 259 LYS A CA 1
ATOM 2006 C C . LYS A 1 259 ? -61.381 -10.965 16.206 1.00 30.73 259 LYS A C 1
ATOM 2008 O O . LYS A 1 259 ? -60.904 -11.472 17.229 1.00 30.73 259 LYS A O 1
ATOM 2013 N N . ASP A 1 260 ? -62.140 -11.641 15.354 1.00 26.66 260 ASP A N 1
ATOM 2014 C CA . ASP A 1 260 ? -62.851 -12.861 15.744 1.00 26.66 260 ASP A CA 1
ATOM 2015 C C . ASP A 1 260 ? -62.032 -14.161 15.592 1.00 26.66 260 ASP A C 1
ATOM 2017 O O . ASP A 1 260 ? -62.404 -15.184 16.163 1.00 26.66 260 ASP A O 1
ATOM 2021 N N . GLU A 1 261 ? -60.851 -14.133 14.957 1.00 30.62 261 GLU A N 1
ATOM 2022 C CA . GLU A 1 261 ? -59.924 -15.287 14.905 1.00 30.62 261 GLU A CA 1
ATOM 2023 C C . GLU A 1 261 ? -58.983 -15.402 16.127 1.00 30.62 261 GLU A C 1
ATOM 2025 O O . GLU A 1 261 ? -57.995 -16.138 16.108 1.00 30.62 261 GLU A O 1
ATOM 2030 N N . SER A 1 262 ? -59.304 -14.748 17.249 1.00 26.31 262 SER A N 1
ATOM 2031 C CA . SER A 1 262 ? -58.529 -14.803 18.509 1.00 26.31 262 SER A CA 1
ATOM 2032 C C . SER A 1 262 ? -58.581 -16.169 19.242 1.00 26.31 262 SER A C 1
ATOM 2034 O O . SER A 1 262 ? -58.414 -16.227 20.460 1.00 26.31 262 SER A O 1
ATOM 2036 N N . GLY A 1 263 ? -58.858 -17.269 18.528 1.00 28.31 263 GLY A N 1
ATOM 2037 C CA . GLY A 1 263 ? -59.343 -18.536 19.091 1.00 28.31 263 GLY A CA 1
ATOM 2038 C C . GLY A 1 263 ? -58.517 -19.805 18.825 1.00 28.31 263 GLY A C 1
ATOM 2039 O O . GLY A 1 263 ? -58.907 -20.860 19.317 1.00 28.31 263 GLY A O 1
ATOM 2040 N N . GLN A 1 264 ? -57.401 -19.750 18.082 1.00 29.38 264 GLN A N 1
ATOM 2041 C CA . GLN A 1 264 ? -56.533 -20.921 17.830 1.00 29.38 264 GLN A CA 1
ATOM 2042 C C . GLN A 1 264 ? -55.085 -20.694 18.295 1.00 29.38 264 GLN A C 1
ATOM 2044 O O . GLN A 1 264 ? -54.175 -20.421 17.516 1.00 29.38 264 GLN A O 1
ATOM 2049 N N . THR A 1 265 ? -54.876 -20.824 19.604 1.00 42.12 265 THR A N 1
ATOM 2050 C CA . THR A 1 265 ? -53.555 -20.931 20.244 1.00 42.12 265 THR A CA 1
ATOM 2051 C C . THR A 1 265 ? -52.990 -22.365 20.184 1.00 42.12 265 THR A C 1
ATOM 2053 O O . THR A 1 265 ? -53.713 -23.311 19.890 1.00 42.12 265 THR A O 1
ATOM 2056 N N . ALA A 1 266 ? -51.696 -22.511 20.522 1.00 30.62 266 ALA A N 1
ATOM 2057 C CA . ALA A 1 266 ? -50.934 -23.770 20.673 1.00 30.62 266 ALA A CA 1
ATOM 2058 C C . ALA A 1 266 ? -50.452 -24.482 19.381 1.00 30.62 266 ALA A C 1
ATOM 2060 O O . ALA A 1 266 ? -50.811 -25.627 19.115 1.00 30.62 266 ALA A O 1
ATOM 2061 N N . GLY A 1 267 ? -49.557 -23.839 18.612 1.00 38.69 267 GLY A N 1
ATOM 2062 C CA . GLY A 1 267 ? -48.919 -24.470 17.440 1.00 38.69 267 GLY A CA 1
ATOM 2063 C C . GLY A 1 267 ? -47.552 -23.924 16.992 1.00 38.69 267 GLY A C 1
ATOM 2064 O O . GLY A 1 267 ? -47.152 -24.210 15.870 1.00 38.69 267 GLY A O 1
ATOM 2065 N N . ASP A 1 268 ? -46.847 -23.133 17.812 1.00 50.97 268 ASP A N 1
ATOM 2066 C CA . ASP A 1 268 ? -45.699 -22.303 17.373 1.00 50.97 268 ASP A CA 1
ATOM 2067 C C . ASP A 1 268 ? -44.453 -22.418 18.290 1.00 50.97 268 ASP A C 1
ATOM 2069 O O . ASP A 1 268 ? -43.545 -21.587 18.284 1.00 50.97 268 ASP A O 1
ATOM 2073 N N . ASP A 1 269 ? -44.369 -23.489 19.081 1.00 56.72 269 ASP A N 1
ATOM 2074 C CA . ASP A 1 269 ? -43.349 -23.681 20.125 1.00 56.72 269 ASP A CA 1
ATOM 2075 C C . ASP A 1 269 ? -41.898 -23.742 19.607 1.00 56.72 269 ASP A C 1
ATOM 2077 O O . ASP A 1 269 ? -40.952 -23.724 20.400 1.00 56.72 269 ASP A O 1
ATOM 2081 N N . ASN A 1 270 ? -41.687 -23.880 18.297 1.00 62.41 270 ASN A N 1
ATOM 2082 C CA . ASN A 1 270 ? -40.373 -24.086 17.683 1.00 62.41 270 ASN A CA 1
ATOM 2083 C C . ASN A 1 270 ? -39.729 -22.804 17.131 1.00 62.41 270 ASN A C 1
ATOM 2085 O O . ASN A 1 270 ? -38.518 -22.797 16.927 1.00 62.41 270 ASN A O 1
ATOM 2089 N N . ALA A 1 271 ? -40.482 -21.710 16.966 1.00 58.47 271 ALA A N 1
ATOM 2090 C CA . ALA A 1 271 ? -40.031 -20.490 16.284 1.00 58.47 271 ALA A CA 1
ATOM 2091 C C . ALA A 1 271 ? -38.710 -19.892 16.811 1.00 58.47 271 ALA A C 1
ATOM 2093 O O . ALA A 1 271 ? -37.880 -19.408 16.038 1.00 58.47 271 ALA A O 1
ATOM 2094 N N . PHE A 1 272 ? -38.509 -19.939 18.131 1.00 62.44 272 PHE A N 1
ATOM 2095 C CA . PHE A 1 272 ? -37.321 -19.403 18.803 1.00 62.44 272 PHE A CA 1
ATOM 2096 C C . PHE A 1 272 ? -36.210 -20.441 19.038 1.00 62.44 272 PHE A C 1
ATOM 2098 O O . PHE A 1 272 ? -35.108 -20.066 19.442 1.00 62.44 272 PHE A O 1
ATOM 2105 N N . LYS A 1 273 ? -36.468 -21.734 18.799 1.00 65.00 273 LYS A N 1
ATOM 2106 C CA . LYS A 1 273 ? -35.478 -22.801 18.994 1.00 65.00 273 LYS A CA 1
ATOM 2107 C C . LYS A 1 273 ? -34.493 -22.814 17.819 1.00 65.00 273 LYS A C 1
ATOM 2109 O O . LYS A 1 273 ? -34.898 -22.780 16.662 1.00 65.00 273 LYS A O 1
ATOM 2114 N N . ASP A 1 274 ? -33.195 -22.905 18.106 1.00 70.44 274 ASP A N 1
ATOM 2115 C CA . ASP A 1 274 ? -32.161 -23.145 17.088 1.00 70.44 274 ASP A CA 1
ATOM 2116 C C . ASP A 1 274 ? -32.194 -24.621 16.645 1.00 70.44 274 ASP A C 1
ATOM 2118 O O . ASP A 1 274 ? -31.456 -25.460 17.167 1.00 70.44 274 ASP A O 1
ATOM 2122 N N . LEU A 1 275 ? -33.112 -24.912 15.721 1.00 72.19 275 LEU A N 1
ATOM 2123 C CA . LEU A 1 275 ? -33.323 -26.188 15.031 1.00 72.19 275 LEU A CA 1
ATOM 2124 C C . LEU A 1 275 ? -33.037 -26.015 13.530 1.00 72.19 275 LEU A C 1
ATOM 2126 O O . LEU A 1 275 ? -33.143 -24.909 12.992 1.00 72.19 275 LEU A O 1
ATOM 2130 N N . THR A 1 276 ? -32.686 -27.096 12.838 1.00 75.50 276 THR A N 1
ATOM 2131 C CA . THR A 1 276 ? -32.400 -27.070 11.389 1.00 75.50 276 THR A CA 1
ATOM 2132 C C . THR A 1 276 ? -33.667 -27.054 10.523 1.00 75.50 276 THR A C 1
ATOM 2134 O O . THR A 1 276 ? -34.774 -27.247 11.020 1.00 75.50 276 THR A O 1
ATOM 2137 N N . ASP A 1 277 ? -33.538 -26.893 9.196 1.00 67.81 277 ASP A N 1
ATOM 2138 C CA . ASP A 1 277 ? -34.680 -27.014 8.272 1.00 67.81 277 ASP A CA 1
ATOM 2139 C C . ASP A 1 277 ? -35.128 -28.464 7.965 1.00 67.81 277 ASP A C 1
ATOM 2141 O O . ASP A 1 277 ? -36.081 -28.656 7.203 1.00 67.81 277 ASP A O 1
ATOM 2145 N N . PHE A 1 278 ? -34.505 -29.480 8.578 1.00 69.19 278 PHE A N 1
ATOM 2146 C CA . PHE A 1 278 ? -35.058 -30.843 8.658 1.00 69.19 278 PHE A CA 1
ATOM 2147 C C . PHE A 1 278 ? -35.713 -31.153 10.014 1.00 69.19 278 PHE A C 1
ATOM 2149 O O . PHE A 1 278 ? -36.703 -31.888 10.026 1.00 69.19 278 PHE A O 1
ATOM 2156 N N . GLU A 1 279 ? -35.200 -30.596 11.119 1.00 66.56 279 GLU A N 1
ATOM 2157 C CA . GLU A 1 279 ? -35.742 -30.773 12.477 1.00 66.56 279 GLU A CA 1
ATOM 2158 C C . GLU A 1 279 ? -36.925 -29.838 12.781 1.00 66.56 279 GLU A C 1
ATOM 2160 O O . GLU A 1 279 ? -37.876 -30.247 13.447 1.00 66.56 279 GLU A O 1
ATOM 2165 N N . ASN A 1 280 ? -36.912 -28.596 12.281 1.00 69.44 280 ASN A N 1
ATOM 2166 C CA . ASN A 1 280 ? -38.038 -27.676 12.430 1.00 69.44 280 ASN A CA 1
ATOM 2167 C C . ASN A 1 280 ? -39.131 -27.973 11.389 1.00 69.44 280 ASN A C 1
ATOM 2169 O O . ASN A 1 280 ? -39.066 -27.556 10.230 1.00 69.44 280 ASN A O 1
ATOM 2173 N N . GLU A 1 281 ? -40.175 -28.669 11.828 1.00 59.59 281 GLU A N 1
ATOM 2174 C CA . GLU A 1 281 ? -41.369 -28.988 11.037 1.00 59.59 281 GLU A CA 1
ATOM 2175 C C . GLU A 1 281 ? -42.103 -27.742 10.523 1.00 59.59 281 GLU A C 1
ATOM 2177 O O . GLU A 1 281 ? -42.684 -27.755 9.430 1.00 59.59 281 GLU A O 1
ATOM 2182 N N . ASP A 1 282 ? -42.071 -26.677 11.325 1.00 57.72 282 ASP A N 1
ATOM 2183 C CA . ASP A 1 282 ? -42.881 -25.470 11.189 1.00 57.72 282 ASP A CA 1
ATOM 2184 C C . ASP A 1 282 ? -42.203 -24.426 10.267 1.00 57.72 282 ASP A C 1
ATOM 2186 O O . ASP A 1 282 ? -42.887 -23.608 9.638 1.00 57.72 282 ASP A O 1
ATOM 2190 N N . PHE A 1 283 ? -40.894 -24.573 10.012 1.00 62.34 283 PHE A N 1
ATOM 2191 C CA . PHE A 1 283 ? -40.116 -23.744 9.081 1.00 62.34 283 PHE A CA 1
ATOM 2192 C C . PHE A 1 283 ? -40.654 -23.795 7.638 1.00 62.34 283 PHE A C 1
ATOM 2194 O O . PHE A 1 283 ? -40.727 -24.857 7.015 1.00 62.34 283 PHE A O 1
ATOM 2201 N N . VAL A 1 284 ? -41.027 -22.634 7.091 1.00 61.47 284 VAL A N 1
ATOM 2202 C CA . VAL A 1 284 ? -41.551 -22.475 5.722 1.00 61.47 284 VAL A CA 1
ATOM 2203 C C . VAL A 1 284 ? -40.424 -22.086 4.764 1.00 61.47 284 VAL A C 1
ATOM 2205 O O . VAL A 1 284 ? -39.750 -21.080 4.973 1.00 61.47 284 VAL A O 1
ATOM 2208 N N . ARG A 1 285 ? -40.251 -22.829 3.662 1.00 64.88 285 ARG A N 1
ATOM 2209 C CA . ARG A 1 285 ? -39.302 -22.449 2.603 1.00 64.88 285 ARG A CA 1
ATOM 2210 C C . ARG A 1 285 ? -39.929 -21.402 1.683 1.00 64.88 285 ARG A C 1
ATOM 2212 O O . ARG A 1 285 ? -40.969 -21.635 1.068 1.00 64.88 285 ARG A O 1
ATOM 2219 N N . LEU A 1 286 ? -39.306 -20.226 1.602 1.00 55.47 286 LEU A N 1
ATOM 2220 C CA . LEU A 1 286 ? -39.859 -19.074 0.887 1.00 55.47 286 LEU A CA 1
ATOM 2221 C C . LEU A 1 286 ? -39.701 -19.192 -0.639 1.00 55.47 286 LEU A C 1
ATOM 2223 O O . LEU A 1 286 ? -38.659 -18.855 -1.209 1.00 55.47 286 LEU A O 1
ATOM 2227 N N . GLN A 1 287 ? -40.793 -19.580 -1.304 1.00 54.06 287 GLN A N 1
ATOM 2228 C CA . GLN A 1 287 ? -41.006 -19.420 -2.745 1.00 54.06 287 GLN A CA 1
ATOM 2229 C C . GLN A 1 287 ? -42.329 -18.687 -3.020 1.00 54.06 287 GLN A C 1
ATOM 2231 O O . GLN A 1 287 ? -43.403 -19.278 -2.967 1.00 54.06 287 GLN A O 1
ATOM 2236 N N . SER A 1 288 ? -42.247 -17.403 -3.386 1.00 49.69 288 SER A N 1
ATOM 2237 C CA . SER A 1 288 ? -43.421 -16.585 -3.754 1.00 49.69 288 SER A CA 1
ATOM 2238 C C . SER A 1 288 ? -44.151 -17.084 -5.011 1.00 49.69 288 SER A C 1
ATOM 2240 O O . SER A 1 288 ? -45.321 -16.793 -5.221 1.00 49.69 288 SER A O 1
ATOM 2242 N N . LEU A 1 289 ? -43.493 -17.899 -5.839 1.00 37.84 289 LEU A N 1
ATOM 2243 C CA . LEU A 1 289 ? -44.030 -18.305 -7.139 1.00 37.84 289 LEU A CA 1
ATOM 2244 C C . LEU A 1 289 ? -45.341 -19.106 -7.002 1.00 37.84 289 LEU A C 1
ATOM 2246 O O . LEU A 1 289 ? -46.265 -18.892 -7.780 1.00 37.84 289 LEU A O 1
ATOM 2250 N N . GLU A 1 290 ? -45.488 -19.936 -5.962 1.00 44.88 290 GLU A N 1
ATOM 2251 C CA . GLU A 1 290 ? -46.783 -20.564 -5.662 1.00 44.88 290 GLU A CA 1
ATOM 2252 C C . GLU A 1 290 ? -47.786 -19.631 -4.970 1.00 44.88 290 GLU A C 1
ATOM 2254 O O . GLU A 1 290 ? -48.984 -19.865 -5.097 1.00 44.88 290 GLU A O 1
ATOM 2259 N N . SER A 1 291 ? -47.365 -18.592 -4.240 1.00 46.53 291 SER A N 1
ATOM 2260 C CA . SER A 1 291 ? -48.328 -17.653 -3.647 1.00 46.53 291 SER A CA 1
ATOM 2261 C C . SER A 1 291 ? -48.925 -16.730 -4.708 1.00 46.53 291 SER A C 1
ATOM 2263 O O . SER A 1 291 ? -50.121 -16.470 -4.656 1.00 46.53 291 SER A O 1
ATOM 2265 N N . GLU A 1 292 ? -48.149 -16.310 -5.707 1.00 44.88 292 GLU A N 1
ATOM 2266 C CA . GLU A 1 292 ? -48.622 -15.489 -6.826 1.00 44.88 292 GLU A CA 1
ATOM 2267 C C . GLU A 1 292 ? -49.392 -16.308 -7.870 1.00 44.88 292 GLU A C 1
ATOM 2269 O O . GLU A 1 292 ? -50.471 -15.881 -8.278 1.00 44.88 292 GLU A O 1
ATOM 2274 N N . VAL A 1 293 ? -48.927 -17.509 -8.245 1.00 46.38 293 VAL A N 1
ATOM 2275 C CA . VAL A 1 293 ? -49.695 -18.389 -9.149 1.00 46.38 293 VAL A CA 1
ATOM 2276 C C . VAL A 1 293 ? -51.007 -18.829 -8.502 1.00 46.38 293 VAL A C 1
ATOM 2278 O O . VAL A 1 293 ? -52.040 -18.738 -9.162 1.00 46.38 293 VAL A O 1
ATOM 2281 N N . ARG A 1 294 ? -51.011 -19.227 -7.217 1.00 46.81 294 ARG A N 1
ATOM 2282 C CA . ARG A 1 294 ? -52.273 -19.551 -6.535 1.00 46.81 294 ARG A CA 1
ATOM 2283 C C . ARG A 1 294 ? -53.148 -18.305 -6.369 1.00 46.81 294 ARG A C 1
ATOM 2285 O O . ARG A 1 294 ? -54.302 -18.393 -6.732 1.00 46.81 294 ARG A O 1
ATOM 2292 N N . ARG A 1 295 ? -52.626 -17.122 -6.002 1.00 50.62 295 ARG A N 1
ATOM 2293 C CA . ARG A 1 295 ? -53.439 -15.881 -5.933 1.00 50.62 295 ARG A CA 1
ATOM 2294 C C . ARG A 1 295 ? -54.100 -15.530 -7.272 1.00 50.62 295 ARG A C 1
ATOM 2296 O O . ARG A 1 295 ? -55.247 -15.102 -7.278 1.00 50.62 295 ARG A O 1
ATOM 2303 N N . LEU A 1 296 ? -53.415 -15.744 -8.398 1.00 47.00 296 LEU A N 1
ATOM 2304 C CA . LEU A 1 296 ? -53.997 -15.569 -9.734 1.00 47.00 296 LEU A CA 1
ATOM 2305 C C . LEU A 1 296 ? -55.032 -16.654 -10.080 1.00 47.00 296 LEU A C 1
ATOM 2307 O O . LEU A 1 296 ? -55.999 -16.355 -10.773 1.00 47.00 296 LEU A O 1
ATOM 2311 N N . GLN A 1 297 ? -54.860 -17.891 -9.604 1.00 48.75 297 GLN A N 1
ATOM 2312 C CA . GLN A 1 297 ? -55.850 -18.968 -9.751 1.00 48.75 297 GLN A CA 1
ATOM 2313 C C . GLN A 1 297 ? -57.080 -18.742 -8.862 1.00 48.75 297 GLN A C 1
ATOM 2315 O O . GLN A 1 297 ? -58.194 -18.864 -9.355 1.00 48.75 297 GLN A O 1
ATOM 2320 N N . ASP A 1 298 ? -56.881 -18.338 -7.608 1.00 59.97 298 ASP A N 1
ATOM 2321 C CA . ASP A 1 298 ? -57.920 -17.983 -6.641 1.00 59.97 298 ASP A CA 1
ATOM 2322 C C . ASP A 1 298 ? -58.774 -16.828 -7.207 1.00 59.97 298 ASP A C 1
ATOM 2324 O O . ASP A 1 298 ? -59.992 -16.952 -7.294 1.00 59.97 298 ASP A O 1
ATOM 2328 N N . GLN A 1 299 ? -58.148 -15.763 -7.734 1.00 59.72 299 GLN A N 1
ATOM 2329 C CA . GLN A 1 299 ? -58.863 -14.682 -8.434 1.00 59.72 299 GLN A CA 1
ATOM 2330 C C . GLN A 1 299 ? -59.581 -15.156 -9.712 1.00 59.72 299 GLN A C 1
ATOM 2332 O O . GLN A 1 299 ? -60.661 -14.662 -10.033 1.00 59.72 299 GLN A O 1
ATOM 2337 N N . LEU A 1 300 ? -59.018 -16.111 -10.461 1.00 56.00 300 LEU A N 1
ATOM 2338 C CA . LEU A 1 300 ? -59.685 -16.677 -11.640 1.00 56.00 300 LEU A CA 1
ATOM 2339 C C . LEU A 1 300 ? -60.916 -17.514 -11.246 1.00 56.00 300 LEU A C 1
ATOM 2341 O O . LEU A 1 300 ? -61.923 -17.498 -11.956 1.00 56.00 300 LEU A O 1
ATOM 2345 N N . ASP A 1 301 ? -60.849 -18.213 -10.114 1.00 62.75 301 ASP A N 1
ATOM 2346 C CA . ASP A 1 301 ? -61.930 -19.033 -9.565 1.00 62.75 301 ASP A CA 1
ATOM 2347 C C . ASP A 1 301 ? -63.006 -18.196 -8.847 1.00 62.75 301 ASP A C 1
ATOM 2349 O O . ASP A 1 301 ? -64.175 -18.571 -8.907 1.00 62.75 301 ASP A O 1
ATOM 2353 N N . GLU A 1 302 ? -62.674 -17.018 -8.302 1.00 65.81 302 GLU A N 1
ATOM 2354 C CA . GLU A 1 302 ? -63.646 -15.979 -7.903 1.00 65.81 302 GLU A CA 1
ATOM 2355 C C . GLU A 1 302 ? -64.382 -15.366 -9.111 1.00 65.81 302 GLU A C 1
ATOM 2357 O O . GLU A 1 302 ? -65.569 -15.042 -9.032 1.00 65.81 302 GLU A O 1
ATOM 2362 N N . ILE A 1 303 ? -63.705 -15.229 -10.257 1.00 61.06 303 ILE A N 1
ATOM 2363 C CA . ILE A 1 303 ? -64.271 -14.636 -11.482 1.00 61.06 303 ILE A CA 1
ATOM 2364 C C . ILE A 1 303 ? -65.175 -15.623 -12.250 1.00 61.06 303 ILE A C 1
ATOM 2366 O O . ILE A 1 303 ? -66.172 -15.208 -12.851 1.00 61.06 303 ILE A O 1
ATOM 2370 N N . LYS A 1 304 ? -64.900 -16.936 -12.201 1.00 52.78 304 LYS A N 1
ATOM 2371 C CA . LYS A 1 304 ? -65.735 -17.986 -12.829 1.00 52.78 304 LYS A CA 1
ATOM 2372 C C . LYS A 1 304 ? -67.236 -17.917 -12.483 1.00 52.78 304 LYS A C 1
ATOM 2374 O O . LYS A 1 304 ? -68.036 -17.939 -13.423 1.00 52.78 304 LYS A O 1
ATOM 2379 N N . PRO A 1 305 ? -67.676 -17.829 -11.209 1.00 48.84 305 PRO A N 1
ATOM 2380 C CA . PRO A 1 305 ? -69.097 -17.716 -10.891 1.00 48.84 305 PRO A CA 1
ATOM 2381 C C . PRO A 1 305 ? -69.714 -16.410 -11.406 1.00 48.84 305 PRO A C 1
ATOM 2383 O O . PRO A 1 305 ? -70.868 -16.435 -11.823 1.00 48.84 305 PRO A O 1
ATOM 2386 N N . MET A 1 306 ? -68.966 -15.299 -11.472 1.00 52.22 306 MET A N 1
ATOM 2387 C CA . MET A 1 306 ? -69.485 -14.034 -12.021 1.00 52.22 306 MET A CA 1
ATOM 2388 C C . MET A 1 306 ? -69.777 -14.122 -13.529 1.00 52.22 306 MET A C 1
ATOM 2390 O O . MET A 1 306 ? -70.774 -13.568 -13.997 1.00 52.22 306 MET A O 1
ATOM 2394 N N . LEU A 1 307 ? -68.965 -14.869 -14.287 1.00 49.84 307 LEU A N 1
ATOM 2395 C CA . LEU A 1 307 ? -69.226 -15.163 -15.704 1.00 49.84 307 LEU A CA 1
ATOM 2396 C C . LEU A 1 307 ? -70.475 -16.037 -15.914 1.00 49.84 307 LEU A C 1
ATOM 2398 O O . LEU A 1 307 ? -71.216 -15.813 -16.870 1.00 49.84 307 LEU A O 1
ATOM 2402 N N . ASN A 1 308 ? -70.762 -16.972 -15.003 1.00 45.94 308 ASN A N 1
ATOM 2403 C CA . ASN A 1 308 ? -71.939 -17.848 -15.085 1.00 45.94 308 ASN A CA 1
ATOM 2404 C C . ASN A 1 308 ? -73.281 -17.164 -14.738 1.00 45.94 308 ASN A C 1
ATOM 2406 O O . ASN A 1 308 ? -74.329 -17.782 -14.910 1.00 45.94 308 ASN A O 1
ATOM 2410 N N . VAL A 1 309 ? -73.289 -15.910 -14.270 1.00 47.56 309 VAL A N 1
ATOM 2411 C CA . VAL A 1 309 ? -74.533 -15.177 -13.943 1.00 47.56 309 VAL A CA 1
ATOM 2412 C C . VAL A 1 309 ? -75.187 -14.532 -15.179 1.00 47.56 309 VAL A C 1
ATOM 2414 O O . VAL A 1 309 ? -76.387 -14.268 -15.175 1.00 47.56 309 VAL A O 1
ATOM 2417 N N . HIS A 1 310 ? -74.449 -14.319 -16.273 1.00 42.19 310 HIS A N 1
ATOM 2418 C CA . HIS A 1 310 ? -74.915 -13.542 -17.436 1.00 42.19 310 HIS A CA 1
ATOM 2419 C C . HIS A 1 310 ? -75.741 -14.324 -18.486 1.00 42.19 310 HIS A C 1
ATOM 2421 O O . HIS A 1 310 ? -75.785 -13.939 -19.654 1.00 42.19 310 HIS A O 1
ATOM 2427 N N . SER A 1 311 ? -76.421 -15.410 -18.098 1.00 38.75 311 SER A N 1
ATOM 2428 C CA . SER A 1 311 ? -77.128 -16.307 -19.031 1.00 38.75 311 SER A CA 1
ATOM 2429 C C . SER A 1 311 ? -78.643 -16.461 -18.792 1.00 38.75 311 SER A C 1
ATOM 2431 O O . SER A 1 311 ? -79.171 -17.565 -18.934 1.00 38.75 311 SER A O 1
ATOM 2433 N N . GLN A 1 312 ? -79.363 -15.372 -18.485 1.00 30.36 312 GLN A N 1
ATOM 2434 C CA . GLN A 1 312 ? -80.820 -15.263 -18.710 1.00 30.36 312 GLN A CA 1
ATOM 2435 C C . GLN A 1 312 ? -81.223 -13.860 -19.233 1.00 30.36 312 GLN A C 1
ATOM 2437 O O . GLN A 1 312 ? -80.498 -12.896 -18.990 1.00 30.36 312 GLN A O 1
ATOM 2442 N N . PRO A 1 313 ? -82.324 -13.733 -20.011 1.00 34.66 313 PRO A N 1
ATOM 2443 C CA . PRO A 1 313 ? -82.565 -12.568 -20.872 1.00 34.66 313 PRO A CA 1
ATOM 2444 C C . PRO A 1 313 ? -83.394 -11.438 -20.231 1.00 34.66 313 PRO A C 1
ATOM 2446 O O . PRO A 1 313 ? -84.299 -11.685 -19.437 1.00 34.66 313 PRO A O 1
ATOM 2449 N N . GLN A 1 314 ? -83.159 -10.197 -20.677 1.00 27.39 314 GLN A N 1
ATOM 2450 C CA . GLN A 1 314 ? -84.028 -9.039 -20.407 1.00 27.39 314 GLN A CA 1
ATOM 2451 C C . GLN A 1 314 ? -85.015 -8.755 -21.566 1.00 27.39 314 GLN A C 1
ATOM 2453 O O . GLN A 1 314 ? -84.690 -9.027 -22.725 1.00 27.39 314 GLN A O 1
ATOM 2458 N N . PRO A 1 315 ? -86.210 -8.195 -21.277 1.00 30.50 315 PRO A N 1
ATOM 2459 C CA . PRO A 1 315 ? -87.195 -7.774 -22.279 1.00 30.50 315 PRO A CA 1
ATOM 2460 C C . PRO A 1 315 ? -86.880 -6.399 -22.914 1.00 30.50 315 P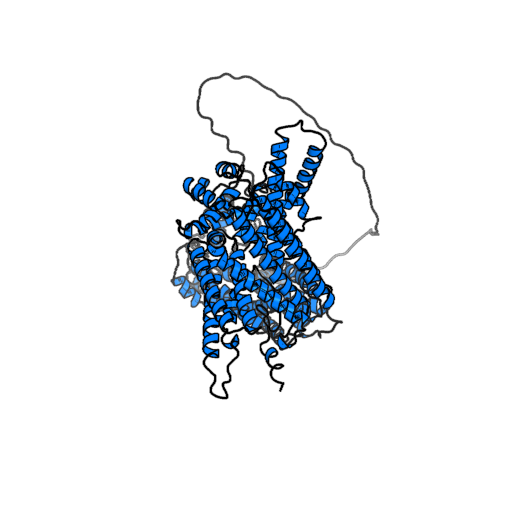RO A C 1
ATOM 2462 O O . PRO A 1 315 ? -85.898 -5.742 -22.582 1.00 30.50 315 PRO A O 1
ATOM 2465 N N . GLN A 1 316 ? -87.716 -5.981 -23.871 1.00 25.98 316 GLN A N 1
ATOM 2466 C CA . GLN A 1 316 ? -87.457 -4.891 -24.825 1.00 25.98 316 GLN A CA 1
ATOM 2467 C C . GLN A 1 316 ? -88.064 -3.524 -24.431 1.00 25.98 316 GLN A C 1
ATOM 2469 O O . GLN A 1 316 ? -89.149 -3.469 -23.860 1.00 25.98 316 GLN A O 1
ATOM 2474 N N . GLY A 1 317 ? -87.440 -2.432 -24.905 1.00 28.03 317 GLY A N 1
ATOM 2475 C CA . GLY A 1 317 ? -88.031 -1.081 -25.017 1.00 28.03 317 GLY A CA 1
ATOM 2476 C C . GLY A 1 317 ? -87.630 -0.071 -23.918 1.00 28.03 317 GLY A C 1
ATOM 2477 O O . GLY A 1 317 ? -87.297 -0.470 -22.812 1.00 28.03 317 GLY A O 1
ATOM 2478 N N . GLN A 1 318 ? -87.635 1.253 -24.154 1.00 27.56 318 GLN A N 1
ATOM 2479 C CA . GLN A 1 318 ? -87.882 1.982 -25.413 1.00 27.56 318 GLN A CA 1
ATOM 2480 C C . GLN A 1 318 ? -87.253 3.407 -25.414 1.00 27.56 318 GLN A C 1
ATOM 2482 O O . GLN A 1 318 ? -87.546 4.225 -24.555 1.00 27.56 318 GLN A O 1
ATOM 2487 N N . THR A 1 319 ? -86.400 3.678 -26.412 1.00 24.95 319 THR A N 1
ATOM 2488 C CA . THR A 1 319 ? -86.225 4.935 -27.197 1.00 24.95 319 THR A CA 1
ATOM 2489 C C . THR A 1 319 ? -86.399 6.364 -26.610 1.00 24.95 319 THR A C 1
ATOM 2491 O O . THR A 1 319 ? -87.518 6.764 -26.317 1.00 24.95 319 THR A O 1
ATOM 2494 N N . LEU A 1 320 ? -85.349 7.193 -26.831 1.00 28.36 320 LEU A N 1
ATOM 2495 C CA . LEU A 1 320 ? -85.366 8.607 -27.324 1.00 28.36 320 LEU A CA 1
ATOM 2496 C C . LEU A 1 320 ? -85.862 9.745 -26.374 1.00 28.36 320 LEU A C 1
ATOM 2498 O O . LEU A 1 320 ? -86.704 9.514 -25.523 1.00 28.36 320 LEU A O 1
ATOM 2502 N N . SER A 1 321 ? -85.394 11.013 -26.449 1.00 25.12 321 SER A N 1
ATOM 2503 C CA . SER A 1 321 ? -84.398 11.683 -27.334 1.00 25.12 321 SER A CA 1
ATOM 2504 C C . SER A 1 321 ? -83.843 13.031 -26.799 1.00 25.12 321 SER A C 1
ATOM 2506 O O . SER A 1 321 ? -84.638 13.869 -26.391 1.00 25.12 321 SER A O 1
ATOM 2508 N N . GLY A 1 322 ? -82.538 13.292 -27.023 1.00 26.08 322 GLY A N 1
ATOM 2509 C CA . GLY A 1 322 ? -81.946 14.584 -27.478 1.00 26.08 322 GLY A CA 1
ATOM 2510 C C . GLY A 1 322 ? -81.902 15.821 -26.544 1.00 26.08 322 GLY A C 1
ATOM 2511 O O . GLY A 1 322 ? -82.690 15.937 -25.620 1.00 26.08 322 GLY A O 1
ATOM 2512 N N . SER A 1 323 ? -81.028 16.825 -26.750 1.00 26.23 323 SER A N 1
ATOM 2513 C CA . SER A 1 323 ? -79.828 16.942 -27.622 1.00 26.23 323 SER A CA 1
ATOM 2514 C C . SER A 1 323 ? -79.057 18.267 -27.377 1.00 26.23 323 SER A C 1
ATOM 2516 O O . SER A 1 323 ? -79.716 19.299 -27.284 1.00 26.23 323 SER A O 1
ATOM 2518 N N . GLY A 1 324 ? -77.707 18.294 -27.425 1.00 23.28 324 GLY A N 1
ATOM 2519 C CA . GLY A 1 324 ? -76.949 19.522 -27.780 1.00 23.28 324 GLY A CA 1
ATOM 2520 C C . GLY A 1 324 ? -75.567 19.806 -27.134 1.00 23.28 324 GLY A C 1
ATOM 2521 O O . GLY A 1 324 ? -75.394 19.641 -25.935 1.00 23.28 324 GLY A O 1
ATOM 2522 N N . ILE A 1 325 ? -74.666 20.386 -27.955 1.00 28.48 325 ILE A N 1
ATOM 2523 C CA . ILE A 1 325 ? -73.478 21.242 -27.652 1.00 28.48 325 ILE A CA 1
ATOM 2524 C C . ILE A 1 325 ? -72.103 20.590 -27.298 1.00 28.48 325 ILE A C 1
ATOM 2526 O O . ILE A 1 325 ? -71.874 20.088 -26.203 1.00 28.48 325 ILE A O 1
ATOM 2530 N N . GLN A 1 326 ? -71.149 20.748 -28.236 1.00 25.80 326 GLN A N 1
ATOM 2531 C CA . GLN A 1 326 ? -69.657 20.706 -28.185 1.00 25.80 326 GLN A CA 1
ATOM 2532 C C . GLN A 1 326 ? -69.121 21.299 -29.530 1.00 25.80 326 GLN A C 1
ATOM 2534 O O . GLN A 1 326 ? -69.981 21.534 -30.390 1.00 25.80 326 GLN A O 1
ATOM 2539 N N . PRO A 1 327 ? -67.799 21.503 -29.822 1.00 39.72 327 PRO A N 1
ATOM 2540 C CA . PRO A 1 327 ? -66.523 21.460 -29.050 1.00 39.72 327 PRO A CA 1
ATOM 2541 C C . PRO A 1 327 ? -65.855 22.883 -28.997 1.00 39.72 327 PRO A C 1
ATOM 2543 O O . PRO A 1 327 ? -66.576 23.858 -29.172 1.00 39.72 327 PRO A O 1
ATOM 2546 N N . GLY A 1 328 ? -64.557 23.190 -28.761 1.00 23.98 328 GLY A N 1
ATOM 2547 C CA . GLY A 1 328 ? -63.318 22.465 -28.373 1.00 23.98 328 GLY A CA 1
ATOM 2548 C C . GLY A 1 328 ? -62.123 22.650 -29.357 1.00 23.98 328 GLY A C 1
ATOM 2549 O O . GLY A 1 328 ? -62.159 22.057 -30.428 1.00 23.98 328 GLY A O 1
ATOM 2550 N N . LEU A 1 329 ? -61.078 23.441 -29.010 1.00 23.00 329 LEU A N 1
ATOM 2551 C CA . LEU A 1 329 ? -59.873 23.810 -29.827 1.00 23.00 329 LEU A CA 1
ATOM 2552 C C . LEU A 1 329 ? -58.646 24.210 -28.903 1.00 23.00 329 LEU A C 1
ATOM 2554 O O . LEU A 1 329 ? -58.831 24.115 -27.690 1.00 23.00 329 LEU A O 1
ATOM 2558 N N . PRO A 1 330 ? -57.390 24.526 -29.359 1.00 37.00 330 PRO A N 1
ATOM 2559 C CA . PRO A 1 330 ? -56.196 23.797 -28.864 1.00 37.00 330 PRO A CA 1
ATOM 2560 C C . PRO A 1 330 ? -54.920 24.623 -28.448 1.00 37.00 330 PRO A C 1
ATOM 2562 O O . PRO A 1 330 ? -54.979 25.802 -28.123 1.00 37.00 330 PRO A O 1
ATOM 2565 N N . LEU A 1 331 ? -53.767 23.924 -28.450 1.00 25.58 331 LEU A N 1
ATOM 2566 C CA . LEU A 1 331 ? -52.349 24.219 -28.104 1.00 25.58 331 LEU A CA 1
ATOM 2567 C C . LEU A 1 331 ? -51.691 25.541 -28.607 1.00 25.58 331 LEU A C 1
ATOM 2569 O O . LEU A 1 331 ? -51.932 25.930 -29.744 1.00 25.58 331 LEU A O 1
ATOM 2573 N N . GLN A 1 332 ? -50.698 26.094 -27.861 1.00 24.36 332 GLN A N 1
ATOM 2574 C CA . GLN A 1 332 ? -49.223 25.941 -28.108 1.00 24.36 332 GLN A CA 1
ATOM 2575 C C . GLN A 1 332 ? -48.297 27.062 -27.500 1.00 24.36 332 GLN A C 1
ATOM 2577 O O . GLN A 1 332 ? -48.577 28.239 -27.653 1.00 24.36 332 GLN A O 1
ATOM 2582 N N . GLN A 1 333 ? -47.176 26.660 -26.851 1.00 24.23 333 GLN A N 1
ATOM 2583 C CA . GLN A 1 333 ? -45.876 27.346 -26.517 1.00 24.23 333 GLN A CA 1
ATOM 2584 C C . GLN A 1 333 ? -45.751 28.878 -26.224 1.00 24.23 333 GLN A C 1
ATOM 2586 O O . GLN A 1 333 ? -46.099 29.691 -27.070 1.00 24.23 333 GLN A O 1
ATOM 2591 N N . SER A 1 334 ? -44.988 29.273 -25.169 1.00 21.27 334 SER A N 1
ATOM 2592 C CA . SER A 1 334 ? -43.618 29.885 -25.276 1.00 21.27 334 SER A CA 1
ATOM 2593 C C . SER A 1 334 ? -43.071 30.641 -24.016 1.00 21.27 334 SER A C 1
ATOM 2595 O O . SER A 1 334 ? -43.817 31.285 -23.291 1.00 21.27 334 SER A O 1
ATOM 2597 N N . CYS A 1 335 ? -41.731 30.640 -23.865 1.00 21.53 335 CYS A N 1
ATOM 2598 C CA . CYS A 1 335 ? -40.824 31.649 -23.250 1.00 21.53 335 CYS A CA 1
ATOM 2599 C C . CYS A 1 335 ? -40.763 31.998 -21.729 1.00 21.53 335 CYS A C 1
ATOM 2601 O O . CYS A 1 335 ? -41.390 31.381 -20.878 1.00 21.53 335 CYS A O 1
ATOM 2603 N N . ARG A 1 336 ? -39.807 32.896 -21.399 1.00 21.08 336 ARG A N 1
ATOM 2604 C CA . ARG A 1 336 ? -38.913 32.934 -20.209 1.00 21.08 336 ARG A CA 1
ATOM 2605 C C . ARG A 1 336 ? -38.994 34.260 -19.398 1.00 21.08 336 ARG A C 1
ATOM 2607 O O . ARG A 1 336 ? -39.278 35.297 -19.979 1.00 21.08 336 ARG A O 1
ATOM 2614 N N . GLN A 1 337 ? -38.496 34.209 -18.147 1.00 24.02 337 GLN A N 1
ATOM 2615 C CA . GLN A 1 337 ? -37.711 35.235 -17.392 1.00 24.02 337 GLN A CA 1
ATOM 2616 C C . GLN A 1 337 ? -38.325 36.290 -16.413 1.00 24.02 337 GLN A C 1
ATOM 2618 O O . GLN A 1 337 ? -39.166 37.099 -16.767 1.00 24.02 337 GLN A O 1
ATOM 2623 N N . HIS A 1 338 ? -37.682 36.323 -15.222 1.00 22.97 338 HIS A N 1
ATOM 2624 C CA . HIS A 1 338 ? -37.394 37.401 -14.234 1.00 22.97 338 HIS A CA 1
ATOM 2625 C C . HIS A 1 338 ? -38.470 38.144 -13.396 1.00 22.97 338 HIS A C 1
ATOM 2627 O O . HIS A 1 338 ? -39.244 38.917 -13.935 1.00 22.97 338 HIS A O 1
ATOM 2633 N N . LEU A 1 339 ? -38.316 37.996 -12.056 1.00 21.17 339 LEU A N 1
ATOM 2634 C CA . LEU A 1 339 ? -38.253 38.989 -10.935 1.00 21.17 339 LEU A CA 1
ATOM 2635 C C . LEU A 1 339 ? -39.310 40.130 -10.808 1.00 21.17 339 LEU A C 1
ATOM 2637 O O . LEU A 1 339 ? -39.781 40.628 -11.822 1.00 21.17 339 LEU A O 1
ATOM 2641 N N . PRO A 1 340 ? -39.658 40.606 -9.578 1.00 26.69 340 PRO A N 1
ATOM 2642 C CA . PRO A 1 340 ? -38.704 41.050 -8.540 1.00 26.69 340 PRO A CA 1
ATOM 2643 C C . PRO A 1 340 ? -38.991 40.627 -7.073 1.00 26.69 340 PRO A C 1
ATOM 2645 O O . PRO A 1 340 ? -39.911 39.873 -6.775 1.00 26.69 340 PRO A O 1
ATOM 2648 N N . THR A 1 341 ? -38.129 41.110 -6.171 1.00 20.97 341 THR A N 1
ATOM 2649 C CA . THR A 1 341 ? -38.055 40.915 -4.704 1.00 20.97 341 THR A CA 1
ATOM 2650 C C . THR A 1 341 ? -39.021 41.807 -3.899 1.00 20.97 341 THR A C 1
ATOM 2652 O O . THR A 1 341 ? -39.360 42.878 -4.393 1.00 20.97 341 THR A O 1
ATOM 2655 N N . VAL A 1 342 ? -39.329 41.461 -2.629 1.00 22.62 342 VAL A N 1
ATOM 2656 C CA . VAL A 1 342 ? -39.286 42.374 -1.444 1.00 22.62 342 VAL A CA 1
ATOM 2657 C C . VAL A 1 342 ? -39.547 41.644 -0.098 1.00 22.62 342 VAL A C 1
ATOM 2659 O O . VAL A 1 342 ? -40.205 40.614 -0.053 1.00 22.62 342 VAL A O 1
ATOM 2662 N N . SER A 1 343 ? -38.959 42.213 0.958 1.00 21.00 343 SER A N 1
ATOM 2663 C CA . SER A 1 343 ? -38.787 41.880 2.390 1.00 21.00 343 SER A CA 1
ATOM 2664 C C . SER A 1 343 ? -39.947 41.356 3.272 1.00 21.00 343 SER A C 1
ATOM 2666 O O . SER A 1 343 ? -41.105 41.699 3.064 1.00 21.00 343 SER A O 1
ATOM 2668 N N . GLU A 1 344 ? -39.569 40.735 4.407 1.00 22.34 344 GLU A N 1
ATOM 2669 C CA . GLU A 1 344 ? -40.333 40.662 5.679 1.00 22.34 344 GLU A CA 1
ATOM 2670 C C . GLU A 1 344 ? -39.498 41.220 6.875 1.00 22.34 344 GLU A C 1
ATOM 2672 O O . GLU A 1 344 ? -38.266 41.233 6.777 1.00 22.34 344 GLU A O 1
ATOM 2677 N N . PRO A 1 345 ? -40.113 41.706 7.984 1.00 27.75 345 PRO A N 1
ATOM 2678 C CA . PRO A 1 345 ? -39.422 42.389 9.098 1.00 27.75 345 PRO A CA 1
ATOM 2679 C C . PRO A 1 345 ? -39.295 41.590 10.424 1.00 27.75 345 PRO A C 1
ATOM 2681 O O . PRO A 1 345 ? -39.938 40.566 10.628 1.00 27.75 345 PRO A O 1
ATOM 2684 N N . GLN A 1 346 ? -38.502 42.119 11.370 1.00 22.97 346 GLN A N 1
ATOM 2685 C CA . GLN A 1 346 ? -38.358 41.637 12.762 1.00 22.97 346 GLN A CA 1
ATOM 2686 C C . GLN A 1 346 ? -39.313 42.345 13.750 1.00 22.97 346 GLN A C 1
ATOM 2688 O O . GLN A 1 346 ? -39.634 43.514 13.544 1.00 22.97 346 GLN A O 1
ATOM 2693 N N . VAL A 1 347 ? -39.653 41.697 14.880 1.00 24.55 347 VAL A N 1
ATOM 2694 C CA . VAL A 1 347 ? -40.239 42.319 16.098 1.00 24.55 347 VAL A CA 1
ATOM 2695 C C . VAL A 1 347 ? -39.686 41.637 17.375 1.00 24.55 347 VAL A C 1
ATOM 2697 O O . VAL A 1 347 ? -39.296 40.472 17.332 1.00 24.55 347 VAL A O 1
ATOM 2700 N N . VAL A 1 348 ? -39.636 42.365 18.502 1.00 22.58 348 VAL A N 1
ATOM 2701 C CA . VAL A 1 348 ? -39.084 41.987 19.831 1.00 22.58 348 VAL A CA 1
ATOM 2702 C C . VAL A 1 348 ? -40.121 42.303 20.939 1.00 22.58 348 VAL A C 1
ATOM 2704 O O . VAL A 1 348 ? -40.930 43.204 20.726 1.00 22.58 348 VAL A O 1
ATOM 2707 N N . GLY A 1 349 ? -40.123 41.625 22.109 1.00 23.14 349 GLY A N 1
ATOM 2708 C CA . GLY A 1 349 ? -41.051 41.975 23.219 1.00 23.14 349 GLY A CA 1
ATOM 2709 C C . GLY A 1 349 ? -41.009 41.168 24.546 1.00 23.14 349 GLY A C 1
ATOM 2710 O O . GLY A 1 349 ? -41.787 40.243 24.733 1.00 23.14 349 GLY A O 1
ATOM 2711 N N . GLU A 1 350 ? -40.106 41.557 25.452 1.00 21.34 350 GLU A N 1
ATOM 2712 C CA . GLU A 1 350 ? -40.220 41.755 26.929 1.00 21.34 350 GLU A CA 1
ATOM 2713 C C . GLU A 1 350 ? -41.144 40.924 27.889 1.00 21.34 350 GLU A C 1
ATOM 2715 O O . GLU A 1 350 ? -42.358 41.080 27.944 1.00 21.34 350 GLU A O 1
ATOM 2720 N N . SER A 1 351 ? -40.482 40.148 28.772 1.00 22.14 351 SER A N 1
ATOM 2721 C CA . SER A 1 351 ? -40.546 40.053 30.268 1.00 22.14 351 SER A CA 1
ATOM 2722 C C . SER A 1 351 ? -41.794 40.335 31.154 1.00 22.14 351 SER A C 1
ATOM 2724 O O . SER A 1 351 ? -42.351 41.426 31.101 1.00 22.14 351 SER A O 1
ATOM 2726 N N . VAL A 1 352 ? -42.023 39.454 32.164 1.00 25.75 352 VAL A N 1
ATOM 2727 C CA . VAL A 1 352 ? -42.296 39.715 33.626 1.00 25.75 352 VAL A CA 1
ATOM 2728 C C . VAL A 1 352 ? -42.515 38.370 34.387 1.00 25.75 352 VAL A C 1
ATOM 2730 O O . VAL A 1 352 ? -42.982 37.422 33.767 1.00 25.75 352 VAL A O 1
ATOM 2733 N N . GLY A 1 353 ? -42.240 38.150 35.693 1.00 21.30 353 GLY A N 1
ATOM 2734 C CA . GLY A 1 353 ? -41.433 38.899 36.684 1.00 21.30 353 GLY A CA 1
ATOM 2735 C C . GLY A 1 353 ? -42.048 39.084 38.102 1.00 21.30 353 GLY A C 1
ATOM 2736 O O . GLY A 1 353 ? -42.630 40.137 38.325 1.00 21.30 353 GLY A O 1
ATOM 2737 N N . PHE A 1 354 ? -41.891 38.152 39.075 1.00 23.12 354 PHE A N 1
ATOM 2738 C CA . PHE A 1 354 ? -42.216 38.367 40.523 1.00 23.12 354 PHE A CA 1
ATOM 2739 C C . PHE A 1 354 ? -41.419 37.469 41.525 1.00 23.12 354 PHE A C 1
ATOM 2741 O O . PHE A 1 354 ? -40.641 36.618 41.103 1.00 23.12 354 PHE A O 1
ATOM 2748 N N . LEU A 1 355 ? -41.558 37.720 42.844 1.00 23.94 355 LEU A N 1
ATOM 2749 C CA . LEU A 1 355 ? -40.612 37.389 43.946 1.00 23.94 355 LEU A CA 1
ATOM 2750 C C . LEU A 1 355 ? -40.759 36.006 44.647 1.00 23.94 355 LEU A C 1
ATOM 2752 O O . LEU A 1 355 ? -41.812 35.378 44.613 1.00 23.94 355 LEU A O 1
ATOM 2756 N N . ALA A 1 356 ? -39.698 35.608 45.375 1.00 23.78 356 ALA A N 1
ATOM 2757 C CA . ALA A 1 356 ? -39.624 34.480 46.330 1.00 23.78 356 ALA A CA 1
ATOM 2758 C C . ALA A 1 356 ? -39.961 34.888 47.796 1.00 23.78 356 ALA A C 1
ATOM 2760 O O . ALA A 1 356 ? -40.200 36.073 48.047 1.00 23.78 356 ALA A O 1
ATOM 2761 N N . PRO A 1 357 ? -39.970 33.944 48.772 1.00 29.48 357 PRO A N 1
ATOM 2762 C CA . PRO A 1 357 ? -38.752 33.749 49.585 1.00 29.48 357 PRO A CA 1
ATOM 2763 C C . PRO A 1 357 ? -38.442 32.306 50.075 1.00 29.48 357 PRO A C 1
ATOM 2765 O O . PRO A 1 357 ? -39.245 31.668 50.745 1.00 29.48 357 PRO A O 1
ATOM 2768 N N . ASP A 1 358 ? -37.216 31.862 49.775 1.00 22.06 358 ASP A N 1
ATOM 2769 C CA . ASP A 1 358 ? -36.173 31.356 50.700 1.00 22.06 358 ASP A CA 1
ATOM 2770 C C . ASP A 1 358 ? -36.489 30.332 51.834 1.00 22.06 358 ASP A C 1
ATOM 2772 O O . ASP A 1 358 ? -37.207 30.647 52.782 1.00 22.06 358 ASP A O 1
ATOM 2776 N N . ILE A 1 359 ? -35.824 29.151 51.798 1.00 24.41 359 ILE A N 1
ATOM 2777 C CA . ILE A 1 359 ? -34.904 28.589 52.839 1.00 24.41 359 ILE A CA 1
ATOM 2778 C C . ILE A 1 359 ? -34.725 27.040 52.745 1.00 24.41 359 ILE A C 1
ATOM 2780 O O . ILE A 1 359 ? -35.685 26.279 52.796 1.00 24.41 359 ILE A O 1
ATOM 2784 N N . ARG A 1 360 ? -33.449 26.591 52.783 1.00 22.56 360 ARG A N 1
ATOM 2785 C CA . ARG A 1 360 ? -32.896 25.231 53.093 1.00 22.56 360 ARG A CA 1
ATOM 2786 C C . ARG A 1 360 ? -32.931 24.072 52.063 1.00 22.56 360 ARG A C 1
ATOM 2788 O O . 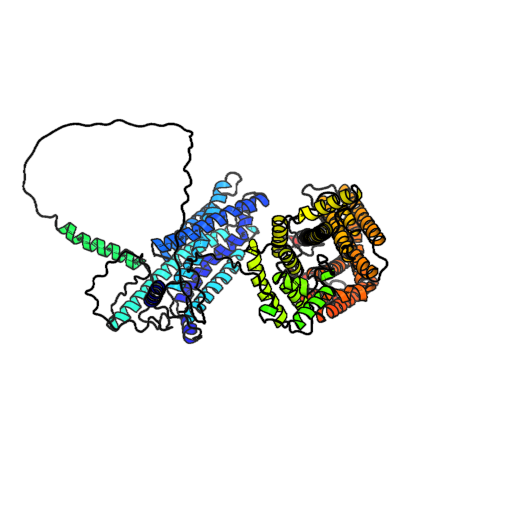ARG A 1 360 ? -33.718 23.144 52.164 1.00 22.56 360 ARG A O 1
ATOM 2795 N N . LEU A 1 361 ? -31.815 24.024 51.323 1.00 25.47 361 LEU A N 1
ATOM 2796 C CA . LEU A 1 361 ? -30.772 22.969 51.355 1.00 25.47 361 LEU A CA 1
ATOM 2797 C C . LEU A 1 361 ? -30.983 21.570 50.715 1.00 25.47 361 LEU A C 1
ATOM 2799 O O . LEU A 1 361 ? -31.720 20.732 51.217 1.00 25.47 361 LEU A O 1
ATOM 2803 N N . LEU A 1 362 ? -30.028 21.300 49.806 1.00 28.52 362 LEU A N 1
ATOM 2804 C CA . LEU A 1 362 ? -29.432 20.028 49.352 1.00 28.52 362 LEU A CA 1
ATOM 2805 C C . LEU A 1 362 ? -30.058 19.283 48.154 1.00 28.52 362 LEU A C 1
ATOM 2807 O O . LEU A 1 362 ? -31.159 18.754 48.215 1.00 28.52 362 LEU A O 1
ATOM 2811 N N . GLN A 1 363 ? -29.190 19.123 47.141 1.00 29.17 363 GLN A N 1
ATOM 2812 C CA . GLN A 1 363 ? -29.184 18.102 46.084 1.00 29.17 363 GLN A CA 1
ATOM 2813 C C . GLN A 1 363 ? -30.209 18.262 44.940 1.00 29.17 363 GLN A C 1
ATOM 2815 O O . GLN A 1 363 ? -31.225 17.579 44.890 1.00 29.17 363 GLN A O 1
ATOM 2820 N N . GLU A 1 364 ? -29.877 19.114 43.961 1.00 24.69 364 GLU A N 1
ATOM 2821 C CA . GLU A 1 364 ? -30.563 19.160 42.658 1.00 24.69 364 GLU A CA 1
ATOM 2822 C C . GLU A 1 364 ? -30.081 18.052 41.703 1.00 24.69 364 GLU A C 1
ATOM 2824 O O . GLU A 1 364 ? -28.880 17.813 41.547 1.00 24.69 364 GLU A O 1
ATOM 2829 N N . ASP A 1 365 ? -31.030 17.413 41.015 1.00 25.67 365 ASP A N 1
ATOM 2830 C CA . ASP A 1 365 ? -30.781 16.525 39.876 1.00 25.67 365 ASP A CA 1
ATOM 2831 C C . ASP A 1 365 ? -30.384 17.325 38.624 1.00 25.67 365 ASP A C 1
ATOM 2833 O O . ASP A 1 365 ? -31.060 18.281 38.238 1.00 25.67 365 ASP A O 1
ATOM 2837 N N . VAL A 1 366 ? -29.344 16.883 37.909 1.00 28.75 366 VAL A N 1
ATOM 2838 C CA . VAL A 1 366 ? -28.967 17.485 36.619 1.00 28.75 366 VAL A CA 1
ATOM 2839 C C . VAL A 1 366 ? -30.018 17.129 35.550 1.00 28.75 366 VAL A C 1
ATOM 2841 O O . VAL A 1 366 ? -30.209 15.941 35.254 1.00 28.75 366 VAL A O 1
ATOM 2844 N N . PRO A 1 367 ? -30.682 18.113 34.909 1.00 27.42 367 PRO A N 1
ATOM 2845 C CA . PRO A 1 367 ? -31.709 17.838 33.910 1.00 27.42 367 PRO A CA 1
ATOM 2846 C C . PRO A 1 367 ? -31.095 17.208 32.654 1.00 27.42 367 PRO A C 1
ATOM 2848 O O . PRO A 1 367 ? -30.228 17.781 31.993 1.00 27.42 367 PRO A O 1
ATOM 2851 N N . ARG A 1 368 ? -31.566 16.010 32.294 1.00 28.08 368 ARG A N 1
ATOM 2852 C CA . ARG A 1 368 ? -31.093 15.292 31.100 1.00 28.08 368 ARG A CA 1
ATOM 2853 C C . ARG A 1 368 ? -31.519 16.056 29.835 1.00 28.08 368 ARG A C 1
ATOM 2855 O O . ARG A 1 368 ? -32.713 16.330 29.695 1.00 28.08 368 ARG A O 1
ATOM 2862 N N . PRO A 1 369 ? -30.610 16.354 28.887 1.00 28.59 369 PRO A N 1
ATOM 2863 C CA . PRO A 1 369 ? -30.973 17.072 27.669 1.00 28.59 369 PRO A CA 1
ATOM 2864 C C . PRO A 1 369 ? -31.961 16.261 26.807 1.00 28.59 369 PRO A C 1
ATOM 2866 O O . PRO A 1 369 ? -31.917 15.023 26.805 1.00 28.59 369 PRO A O 1
ATOM 2869 N N . PRO A 1 370 ? -32.853 16.926 26.049 1.00 27.88 370 PRO A N 1
ATOM 2870 C CA . PRO A 1 370 ? -33.868 16.249 25.250 1.00 27.88 370 PRO A CA 1
ATOM 2871 C C . PRO A 1 370 ? -33.228 15.376 24.163 1.00 27.88 370 PRO A C 1
ATOM 2873 O O . PRO A 1 370 ? -32.399 15.833 23.373 1.00 27.88 370 PRO A O 1
ATOM 2876 N N . LYS A 1 371 ? -33.635 14.101 24.105 1.00 32.56 371 LYS A N 1
ATOM 2877 C CA . LYS A 1 371 ? -33.104 13.105 23.161 1.00 32.56 371 LYS A CA 1
ATOM 2878 C C . LYS A 1 371 ? -33.393 13.505 21.707 1.00 32.56 371 LYS A C 1
ATOM 2880 O O . LYS A 1 371 ? -34.482 13.245 21.196 1.00 32.56 371 LYS A O 1
ATOM 2885 N N . LYS A 1 372 ? -32.404 14.079 21.014 1.00 31.44 372 LYS A N 1
ATOM 2886 C CA . LYS A 1 372 ? -32.467 14.272 19.556 1.00 31.44 372 LYS A CA 1
ATOM 2887 C C . LYS A 1 372 ? -32.545 12.915 18.839 1.00 31.44 372 LYS A C 1
ATOM 2889 O O . LYS A 1 372 ? -31.896 11.941 19.216 1.00 31.44 372 LYS A O 1
ATOM 2894 N N . ARG A 1 373 ? -33.380 12.865 17.800 1.00 29.70 373 ARG A N 1
ATOM 2895 C CA . ARG A 1 373 ? -33.709 11.671 17.009 1.00 29.70 373 ARG A CA 1
ATOM 2896 C C . ARG A 1 373 ? -32.575 11.380 16.017 1.00 29.70 373 ARG A C 1
ATOM 2898 O O . ARG A 1 373 ? -32.459 12.077 15.015 1.00 29.70 373 ARG A O 1
ATOM 2905 N N . ARG A 1 374 ? -31.732 10.384 16.316 1.00 32.44 374 ARG A N 1
ATOM 2906 C CA . ARG A 1 374 ? -30.535 10.037 15.525 1.00 32.44 374 ARG A CA 1
ATOM 2907 C C . ARG A 1 374 ? -30.885 9.517 14.125 1.00 32.44 374 ARG A C 1
ATOM 2909 O O . ARG A 1 374 ? -31.668 8.579 13.986 1.00 32.44 374 ARG A O 1
ATOM 2916 N N . THR A 1 375 ? -30.278 10.116 13.103 1.00 30.03 375 THR A N 1
ATOM 2917 C CA . THR A 1 375 ? -30.239 9.627 11.716 1.00 30.03 375 THR A CA 1
ATOM 2918 C C . THR A 1 375 ? -29.002 8.746 11.490 1.00 30.03 375 THR A C 1
ATOM 2920 O O . THR A 1 375 ? -28.041 8.803 12.249 1.00 30.03 375 THR A O 1
ATOM 2923 N N . GLY A 1 376 ? -29.043 7.880 10.473 1.00 33.66 376 GLY A N 1
ATOM 2924 C CA . GLY A 1 376 ? -28.195 6.680 10.362 1.00 33.66 376 GLY A CA 1
ATOM 2925 C C . GLY A 1 376 ? -26.708 6.842 10.007 1.00 33.66 376 GLY A C 1
ATOM 2926 O O . GLY A 1 376 ? -26.119 5.861 9.574 1.00 33.66 376 GLY A O 1
ATOM 2927 N N . PHE A 1 377 ? -26.106 8.021 10.172 1.00 36.09 377 PHE A N 1
ATOM 2928 C CA . PHE A 1 377 ? -24.651 8.219 10.096 1.00 36.09 377 PHE A CA 1
ATOM 2929 C C . PHE A 1 377 ? -24.247 9.279 11.119 1.00 36.09 377 PHE A C 1
ATOM 2931 O O . PHE A 1 377 ? -24.450 10.472 10.907 1.00 36.09 377 PHE A O 1
ATOM 2938 N N . GLU A 1 378 ? -23.700 8.834 12.248 1.00 33.19 378 GLU A N 1
ATOM 2939 C CA . GLU A 1 378 ? -23.302 9.706 13.349 1.00 33.19 378 GLU A CA 1
ATOM 2940 C C . GLU A 1 378 ? -21.788 9.619 13.544 1.00 33.19 378 GLU A C 1
ATOM 2942 O O . GLU A 1 378 ? -21.264 8.729 14.212 1.00 33.19 378 GLU A O 1
ATOM 2947 N N . VAL A 1 379 ? -21.100 10.561 12.900 1.00 43.53 379 VAL A N 1
ATOM 2948 C CA . VAL A 1 379 ? -19.685 10.884 13.112 1.00 43.53 379 VAL A CA 1
ATOM 2949 C C . VAL A 1 379 ? -19.417 11.027 14.615 1.00 43.53 379 VAL A C 1
ATOM 2951 O O . VAL A 1 379 ? -20.060 11.835 15.286 1.00 43.53 379 VAL A O 1
ATOM 2954 N N . GLN A 1 380 ? -18.470 10.252 15.155 1.00 46.19 380 GLN A N 1
ATOM 2955 C CA . GLN A 1 380 ? -18.017 10.416 16.540 1.00 46.19 380 GLN A CA 1
ATOM 2956 C C . GLN A 1 380 ? -17.216 11.719 16.673 1.00 46.19 380 GLN A C 1
ATOM 2958 O O . GLN A 1 380 ? -16.038 11.773 16.338 1.00 46.19 380 GLN A O 1
ATOM 2963 N N . VAL A 1 381 ? -17.875 12.772 17.165 1.00 49.56 381 VAL A N 1
ATOM 2964 C CA . VAL A 1 381 ? -17.285 14.112 17.369 1.00 49.56 381 VAL A CA 1
ATOM 2965 C C . VAL A 1 381 ? -16.405 14.184 18.634 1.00 49.56 381 VAL A C 1
ATOM 2967 O O . VAL A 1 381 ? -15.798 15.212 18.915 1.00 49.56 381 VAL A O 1
ATOM 2970 N N . GLU A 1 382 ? -16.336 13.111 19.425 1.00 60.44 382 GLU A N 1
ATOM 2971 C CA . GLU A 1 382 ? -15.527 13.058 20.648 1.00 60.44 382 GLU A CA 1
ATOM 2972 C C . GLU A 1 382 ? -14.016 13.009 20.326 1.00 60.44 382 GLU A C 1
ATOM 2974 O O . GLU A 1 382 ? -13.610 12.327 19.380 1.00 60.44 382 GLU A O 1
ATOM 2979 N N . PRO A 1 383 ? -13.162 13.715 21.095 1.00 67.81 383 PRO A N 1
ATOM 2980 C CA . PRO A 1 383 ? -11.718 13.711 20.878 1.00 67.81 383 PRO A CA 1
ATOM 2981 C C . PRO A 1 383 ? -11.117 12.325 21.150 1.00 67.81 383 PRO A C 1
ATOM 2983 O O . PRO A 1 383 ? -11.532 11.608 22.062 1.00 67.81 383 PRO A O 1
ATOM 2986 N N . ILE A 1 384 ? -10.103 11.947 20.367 1.00 83.38 384 ILE A N 1
ATOM 2987 C CA . ILE A 1 384 ? -9.496 10.613 20.446 1.00 83.38 384 ILE A CA 1
ATOM 2988 C C . ILE A 1 384 ? -8.707 10.461 21.749 1.00 83.38 384 ILE A C 1
ATOM 2990 O O . ILE A 1 384 ? -7.634 11.040 21.918 1.00 83.38 384 ILE A O 1
ATOM 2994 N N . SER A 1 385 ? -9.242 9.630 22.645 1.00 88.81 385 SER A N 1
ATOM 2995 C CA . SER A 1 385 ? -8.612 9.260 23.913 1.00 88.81 385 SER A CA 1
ATOM 2996 C C . SER A 1 385 ? -7.284 8.521 23.698 1.00 88.81 385 SER A C 1
ATOM 2998 O O . SER A 1 385 ? -7.179 7.616 22.857 1.00 88.81 385 SER A O 1
ATOM 3000 N N . ASP A 1 386 ? -6.270 8.907 24.473 1.00 91.75 386 ASP A N 1
ATOM 3001 C CA . ASP A 1 386 ? -4.953 8.273 24.461 1.00 91.75 386 ASP A CA 1
ATOM 3002 C C . ASP A 1 386 ? -4.981 6.855 25.077 1.00 91.75 386 ASP A C 1
ATOM 3004 O O . ASP A 1 386 ? -5.885 6.502 25.836 1.00 91.75 386 ASP A O 1
ATOM 3008 N N . PHE A 1 387 ? -3.999 6.012 24.754 1.00 94.38 387 PHE A N 1
ATOM 3009 C CA . PHE A 1 387 ? -3.944 4.619 25.210 1.00 94.38 387 PHE A CA 1
ATOM 3010 C C . PHE A 1 387 ? -3.856 4.449 26.736 1.00 94.38 387 PHE A C 1
ATOM 3012 O O . PHE A 1 387 ? -4.338 3.443 27.256 1.00 94.38 387 PHE A O 1
ATOM 3019 N N . ILE A 1 388 ? -3.282 5.412 27.460 1.00 93.88 388 ILE A N 1
ATOM 3020 C CA . ILE A 1 388 ? -3.191 5.404 28.927 1.00 93.88 388 ILE A CA 1
ATOM 3021 C C . ILE A 1 388 ? -4.577 5.727 29.508 1.00 93.88 388 ILE A C 1
ATOM 3023 O O . ILE A 1 388 ? -5.052 5.052 30.417 1.00 93.88 388 ILE A O 1
ATOM 3027 N N . SER A 1 389 ? -5.271 6.706 28.921 1.00 92.06 389 SER A N 1
ATOM 3028 C CA . SER A 1 389 ? -6.655 7.086 29.242 1.00 92.06 389 SER A CA 1
ATOM 3029 C C . SER A 1 389 ? -7.676 5.998 28.865 1.00 92.06 389 SER A C 1
ATOM 3031 O O . SER A 1 389 ? -8.710 5.872 29.519 1.00 92.06 389 SER A O 1
ATOM 3033 N N . LYS A 1 390 ? -7.379 5.166 27.856 1.00 91.00 390 LYS A N 1
ATOM 3034 C CA . LYS A 1 390 ? -8.101 3.913 27.552 1.00 91.00 390 LYS A CA 1
ATOM 3035 C C . LYS A 1 390 ? -7.745 2.747 28.496 1.00 91.00 390 LYS A C 1
ATOM 3037 O O . LYS A 1 390 ? -8.398 1.710 28.422 1.00 91.00 390 LYS A O 1
ATOM 3042 N N . GLY A 1 391 ? -6.717 2.874 29.340 1.00 91.19 391 GLY A N 1
ATOM 3043 C CA . GLY A 1 391 ? -6.237 1.805 30.227 1.00 91.19 391 GLY A CA 1
ATOM 3044 C C . GLY A 1 391 ? -5.499 0.656 29.523 1.00 91.19 391 GLY A C 1
ATOM 3045 O O . GLY A 1 391 ? -5.395 -0.428 30.090 1.00 91.19 391 GLY A O 1
ATOM 3046 N N . LEU A 1 392 ? -5.007 0.866 28.297 1.00 91.38 392 LEU A N 1
ATOM 3047 C CA . LEU A 1 392 ? -4.288 -0.146 27.506 1.00 91.38 392 LEU A CA 1
ATOM 3048 C C . LEU A 1 392 ? -2.805 -0.260 27.891 1.00 91.38 392 LEU A C 1
ATOM 3050 O O . LEU A 1 392 ? -2.216 -1.326 27.736 1.00 91.38 392 LEU A O 1
ATOM 3054 N N . ILE A 1 393 ? -2.204 0.833 28.375 1.00 93.56 393 ILE A N 1
ATOM 3055 C CA . ILE A 1 393 ? -0.802 0.910 28.815 1.00 93.56 393 ILE A CA 1
ATOM 3056 C C . ILE A 1 393 ? -0.662 1.780 30.067 1.00 93.56 393 ILE A C 1
ATOM 3058 O O . ILE A 1 393 ? -1.478 2.668 30.312 1.00 93.56 393 ILE A O 1
ATOM 3062 N N . THR A 1 394 ? 0.395 1.552 30.850 1.00 93.88 394 THR A N 1
ATOM 3063 C CA . THR A 1 394 ? 0.759 2.437 31.967 1.00 93.88 394 THR A CA 1
ATOM 3064 C C . THR A 1 394 ? 1.395 3.731 31.457 1.00 93.88 394 THR A C 1
ATOM 3066 O O . THR A 1 394 ? 1.929 3.791 30.347 1.00 93.88 394 THR A O 1
ATOM 3069 N N . MET A 1 395 ? 1.362 4.783 32.281 1.00 94.62 395 MET A N 1
ATOM 3070 C CA . MET A 1 395 ? 1.983 6.065 31.934 1.00 94.62 395 MET A CA 1
ATOM 3071 C C . MET A 1 395 ? 3.510 5.951 31.803 1.00 94.62 395 MET A C 1
ATOM 3073 O O . MET A 1 395 ? 4.084 6.586 30.923 1.00 94.62 395 MET A O 1
ATOM 3077 N N . ASP A 1 396 ? 4.142 5.094 32.610 1.00 93.31 396 ASP A N 1
ATOM 3078 C CA . ASP A 1 396 ? 5.589 4.856 32.580 1.00 93.31 396 ASP A CA 1
ATOM 3079 C C . ASP A 1 396 ? 6.018 4.149 31.286 1.00 93.31 396 ASP A C 1
ATOM 3081 O O . ASP A 1 396 ? 6.943 4.600 30.616 1.00 93.31 396 ASP A O 1
ATOM 3085 N N . TYR A 1 397 ? 5.299 3.097 30.868 1.00 92.50 397 TYR A N 1
ATOM 3086 C CA . TYR A 1 397 ? 5.584 2.400 29.608 1.00 92.50 397 TYR A CA 1
ATOM 3087 C C . TYR A 1 397 ? 5.298 3.282 28.384 1.00 92.50 397 TYR A C 1
ATOM 3089 O O . TYR A 1 397 ? 6.031 3.234 27.398 1.00 92.50 397 TYR A O 1
ATOM 3097 N N . ALA A 1 398 ? 4.277 4.142 28.447 1.00 93.94 398 ALA A N 1
ATOM 3098 C CA . ALA A 1 398 ? 4.027 5.127 27.399 1.00 93.94 398 ALA A CA 1
ATOM 3099 C C . ALA A 1 398 ? 5.177 6.145 27.272 1.00 93.94 398 ALA A C 1
ATOM 3101 O O . ALA A 1 398 ? 5.570 6.479 26.153 1.00 93.94 398 ALA A O 1
ATOM 3102 N N . ALA A 1 399 ? 5.740 6.600 28.398 1.00 94.75 399 ALA A N 1
ATOM 3103 C CA . ALA A 1 399 ? 6.906 7.482 28.430 1.00 94.75 399 ALA A CA 1
ATOM 3104 C C . ALA A 1 399 ? 8.192 6.769 27.969 1.00 94.75 399 ALA A C 1
ATOM 3106 O O . ALA A 1 399 ? 9.005 7.375 27.268 1.00 94.75 399 ALA A O 1
ATOM 3107 N N . GLU A 1 400 ? 8.358 5.480 28.282 1.00 92.56 400 GLU A N 1
ATOM 3108 C CA . GLU A 1 400 ? 9.447 4.655 27.747 1.00 92.56 400 GLU A CA 1
ATOM 3109 C C . GLU A 1 400 ? 9.329 4.519 26.221 1.00 92.56 400 GLU A C 1
ATOM 3111 O O . GLU A 1 400 ? 10.262 4.892 25.516 1.00 92.56 400 GLU A O 1
ATOM 3116 N N . CYS A 1 401 ? 8.162 4.135 25.690 1.00 92.81 401 CYS A N 1
ATOM 3117 C CA . CYS A 1 401 ? 7.916 4.059 24.243 1.00 92.81 401 CYS A CA 1
ATOM 3118 C C . CYS A 1 401 ? 8.160 5.398 23.527 1.00 92.81 401 CYS A C 1
ATOM 3120 O O . CYS A 1 401 ? 8.741 5.428 22.441 1.00 92.81 401 CYS A O 1
ATOM 3122 N N . PHE A 1 402 ? 7.740 6.511 24.137 1.00 95.19 402 PHE A N 1
ATOM 3123 C CA . PHE A 1 402 ? 8.006 7.860 23.634 1.00 95.19 402 PHE A CA 1
ATOM 3124 C C . PHE A 1 402 ? 9.512 8.153 23.597 1.00 95.19 402 PHE A C 1
ATOM 3126 O O . PHE A 1 402 ? 10.030 8.640 22.595 1.00 95.19 402 PHE A O 1
ATOM 3133 N N . THR A 1 403 ? 10.236 7.792 24.657 1.00 94.50 403 THR A N 1
ATOM 3134 C CA . THR A 1 403 ? 11.696 7.942 24.722 1.00 94.50 403 THR A CA 1
ATOM 3135 C C . THR A 1 403 ? 12.388 7.079 23.662 1.00 94.50 403 THR A C 1
ATOM 3137 O O . THR A 1 403 ? 13.264 7.576 22.962 1.00 94.50 403 THR A O 1
ATOM 3140 N N . THR A 1 404 ? 11.969 5.825 23.464 1.00 91.25 404 THR A N 1
ATOM 3141 C CA . THR A 1 404 ? 12.490 4.938 22.408 1.00 91.25 404 THR A CA 1
ATOM 3142 C C . THR A 1 404 ? 12.235 5.492 21.003 1.00 91.25 404 THR A C 1
ATOM 3144 O O . THR A 1 404 ? 13.100 5.362 20.139 1.00 91.25 404 THR A O 1
ATOM 3147 N N . PHE A 1 405 ? 11.106 6.166 20.764 1.00 93.00 405 PHE A N 1
ATOM 3148 C CA . PHE A 1 405 ? 10.853 6.845 19.490 1.00 93.00 405 PHE A CA 1
ATOM 3149 C C . PHE A 1 405 ? 11.858 7.985 19.243 1.00 93.00 405 PHE A C 1
ATOM 3151 O O . PHE A 1 405 ? 12.508 8.015 18.199 1.00 93.00 405 PHE A O 1
ATOM 3158 N N . PHE A 1 406 ? 12.052 8.875 20.220 1.00 92.44 406 PHE A N 1
ATOM 3159 C CA . PHE A 1 406 ? 13.006 9.993 20.132 1.00 92.44 406 PHE A CA 1
ATOM 3160 C C . PHE A 1 406 ? 14.485 9.593 20.340 1.00 92.44 406 PHE A C 1
ATOM 3162 O O . PHE A 1 406 ? 15.372 10.441 20.308 1.00 92.44 406 PHE A O 1
ATOM 3169 N N . GLN A 1 407 ? 14.785 8.301 20.519 1.00 89.44 407 GLN A N 1
ATOM 3170 C CA . GLN A 1 407 ? 16.154 7.773 20.461 1.00 89.44 407 GLN A CA 1
ATOM 3171 C C . GLN A 1 407 ? 16.630 7.491 19.025 1.00 89.44 407 GLN A C 1
ATOM 3173 O O . GLN A 1 407 ? 17.841 7.339 18.820 1.00 89.44 407 GLN A O 1
ATOM 3178 N N . GLY A 1 408 ? 15.735 7.428 18.030 1.00 85.88 408 GLY A N 1
ATOM 3179 C CA . GLY A 1 408 ? 16.145 7.224 16.636 1.00 85.88 408 GLY A CA 1
ATOM 3180 C C . GLY A 1 408 ? 15.059 7.163 15.557 1.00 85.88 408 GLY A C 1
ATOM 3181 O O . GLY A 1 408 ? 15.409 7.334 14.389 1.00 85.88 408 GLY A O 1
ATOM 3182 N N . CYS A 1 409 ? 13.780 6.943 15.881 1.00 88.88 409 CYS A N 1
ATOM 3183 C CA . CYS A 1 409 ? 12.692 6.955 14.887 1.00 88.88 409 CYS A CA 1
ATOM 3184 C C . CYS A 1 409 ? 12.436 8.374 14.352 1.00 88.88 409 CYS A C 1
ATOM 3186 O O . CYS A 1 409 ? 12.157 8.561 13.166 1.00 88.88 409 CYS A O 1
ATOM 3188 N N . ASP A 1 410 ? 12.599 9.371 15.221 1.00 89.06 410 ASP A N 1
ATOM 3189 C CA . ASP A 1 410 ? 12.657 10.806 14.922 1.00 89.06 410 ASP A CA 1
ATOM 3190 C C . ASP A 1 410 ? 13.670 11.142 13.812 1.00 89.06 410 ASP A C 1
ATOM 3192 O O . ASP A 1 410 ? 13.372 11.917 12.907 1.00 89.06 410 ASP A O 1
ATOM 3196 N N . ARG A 1 411 ? 14.839 10.488 13.792 1.00 87.81 411 ARG A N 1
ATOM 3197 C CA . ARG A 1 411 ? 15.844 10.691 12.735 1.00 87.81 411 ARG A CA 1
ATOM 3198 C C . ARG A 1 411 ? 15.384 10.172 11.374 1.00 87.81 411 ARG A C 1
ATOM 3200 O O . ARG A 1 411 ? 15.938 10.576 10.352 1.00 87.81 411 ARG A O 1
ATOM 3207 N N . TYR A 1 412 ? 14.411 9.269 11.316 1.00 87.12 412 TYR A N 1
ATOM 3208 C CA . TYR A 1 412 ? 13.774 8.873 10.059 1.00 87.12 412 TYR A CA 1
ATOM 3209 C C . TYR A 1 412 ? 12.563 9.761 9.732 1.00 87.12 412 TYR A C 1
ATOM 3211 O O . TYR A 1 412 ? 12.259 9.935 8.557 1.00 87.12 412 TYR A O 1
ATOM 3219 N N . ILE A 1 413 ? 11.927 10.381 10.732 1.00 90.06 413 ILE A N 1
ATOM 3220 C CA . ILE A 1 413 ? 10.761 11.264 10.574 1.00 90.06 413 ILE A CA 1
ATOM 3221 C C . ILE A 1 413 ? 11.037 12.632 11.235 1.00 90.06 413 ILE A C 1
ATOM 3223 O O . ILE A 1 413 ? 10.468 12.932 12.289 1.00 90.06 413 ILE A O 1
ATOM 3227 N N . PRO A 1 414 ? 11.914 13.468 10.641 1.00 91.06 414 PRO A N 1
ATOM 3228 C CA . PRO A 1 414 ? 12.421 14.707 11.244 1.00 91.06 414 PRO A CA 1
ATOM 3229 C C . PRO A 1 414 ? 11.405 15.866 11.178 1.00 91.06 414 PRO A C 1
ATOM 3231 O O . PRO A 1 414 ? 11.695 16.937 10.656 1.00 91.06 414 PRO A O 1
ATOM 3234 N N . ILE A 1 415 ? 10.183 15.645 11.676 1.00 94.25 415 ILE A N 1
ATOM 3235 C CA . ILE A 1 415 ? 9.071 16.616 11.641 1.00 94.25 415 ILE A CA 1
ATOM 3236 C C . ILE A 1 415 ? 8.778 17.275 12.998 1.00 94.25 415 ILE A C 1
ATOM 3238 O O . ILE A 1 415 ? 7.983 18.213 13.071 1.00 94.25 415 ILE A O 1
ATOM 3242 N N . PHE A 1 416 ? 9.386 16.760 14.067 1.00 94.62 416 PHE A N 1
ATOM 3243 C CA . PHE A 1 416 ? 9.122 17.140 15.453 1.00 94.62 416 PHE A CA 1
ATOM 3244 C C . PHE A 1 416 ? 10.120 18.173 15.965 1.00 94.62 416 PHE A C 1
ATOM 3246 O O . PHE A 1 416 ? 11.278 18.187 15.554 1.00 94.62 416 PHE A O 1
ATOM 3253 N N . ASP A 1 417 ? 9.675 19.002 16.905 1.00 91.69 417 ASP A N 1
ATOM 3254 C CA . ASP A 1 417 ? 10.543 19.929 17.623 1.00 91.69 417 ASP A CA 1
ATOM 3255 C C . ASP A 1 417 ? 10.859 19.379 19.027 1.00 91.69 417 ASP A C 1
ATOM 3257 O O . ASP A 1 417 ? 9.944 19.308 19.848 1.00 91.69 417 ASP A O 1
ATOM 3261 N N . PRO A 1 418 ? 12.109 18.999 19.361 1.00 88.31 418 PRO A N 1
ATOM 3262 C CA . PRO A 1 418 ? 12.431 18.415 20.667 1.00 88.31 418 PRO A CA 1
ATOM 3263 C C . PRO A 1 418 ? 12.140 19.322 21.874 1.00 88.31 418 PRO A C 1
ATOM 3265 O O . PRO A 1 418 ? 12.028 18.821 22.992 1.00 88.31 418 PRO A O 1
ATOM 3268 N N . THR A 1 419 ? 12.017 20.641 21.674 1.00 89.38 419 THR A N 1
ATOM 3269 C CA . THR A 1 419 ? 11.698 21.593 22.752 1.00 89.38 419 THR A CA 1
ATOM 3270 C C . THR A 1 419 ? 10.194 21.664 23.027 1.00 89.38 419 THR A C 1
ATOM 3272 O O . THR A 1 419 ? 9.778 21.802 24.178 1.00 89.38 419 THR A O 1
ATOM 3275 N N . TYR A 1 420 ? 9.371 21.515 21.983 1.00 90.75 420 TYR A N 1
ATOM 3276 C CA . TYR A 1 420 ? 7.918 21.688 22.048 1.00 90.75 420 TYR A CA 1
ATOM 3277 C C . TYR A 1 420 ? 7.149 20.360 22.066 1.00 90.75 420 TYR A C 1
ATOM 3279 O O . TYR A 1 420 ? 6.173 20.208 22.802 1.00 90.75 420 TYR A O 1
ATOM 3287 N N . ASP A 1 421 ? 7.576 19.373 21.281 1.00 93.75 421 ASP A N 1
ATOM 3288 C CA . ASP A 1 421 ? 6.968 18.047 21.150 1.00 93.75 421 ASP A CA 1
ATOM 3289 C C . ASP A 1 421 ? 7.492 17.078 22.230 1.00 93.75 421 ASP A C 1
ATOM 3291 O O . ASP A 1 421 ? 7.935 15.970 21.952 1.00 93.75 421 ASP A O 1
ATOM 3295 N N . THR A 1 422 ? 7.413 17.499 23.497 1.00 95.75 422 THR A N 1
ATOM 3296 C CA . THR A 1 422 ? 7.726 16.679 24.684 1.00 95.75 422 THR A CA 1
ATOM 3297 C C . THR A 1 422 ? 6.546 15.782 25.093 1.00 95.75 422 THR A C 1
ATOM 3299 O O . THR A 1 422 ? 5.395 16.094 24.787 1.00 95.75 422 THR A O 1
ATOM 3302 N N . PHE A 1 423 ? 6.787 14.690 25.835 1.00 95.56 423 PHE A N 1
ATOM 3303 C CA . PHE A 1 423 ? 5.733 13.733 26.233 1.00 95.56 423 PHE A CA 1
ATOM 3304 C C . PHE A 1 423 ? 4.497 14.385 26.901 1.00 95.56 423 PHE A C 1
ATOM 3306 O O . PHE A 1 423 ? 3.381 14.088 26.464 1.00 95.56 423 PHE A O 1
ATOM 3313 N N . PRO A 1 424 ? 4.628 15.319 27.873 1.00 94.38 424 PRO A N 1
ATOM 3314 C CA . PRO A 1 424 ? 3.468 16.014 28.439 1.00 94.38 424 PRO A CA 1
ATOM 3315 C C . PRO A 1 424 ? 2.751 16.919 27.424 1.00 94.38 424 PRO A C 1
ATOM 3317 O O . PRO A 1 424 ? 1.523 16.948 27.394 1.00 94.38 424 PRO A O 1
ATOM 3320 N N . SER A 1 425 ? 3.503 17.623 26.570 1.00 94.44 425 SER A N 1
ATOM 3321 C CA . SER A 1 425 ? 2.968 18.533 25.547 1.00 94.44 425 SER A CA 1
ATOM 3322 C C . SER A 1 425 ? 2.181 17.787 24.468 1.00 94.44 425 SER A C 1
ATOM 3324 O O . SER A 1 425 ? 1.041 18.146 24.166 1.00 94.44 425 SER A O 1
ATOM 3326 N N . VAL A 1 426 ? 2.752 16.708 23.924 1.00 94.69 426 VAL A N 1
ATOM 3327 C CA . VAL A 1 426 ? 2.092 15.857 22.925 1.00 94.69 426 VAL A CA 1
ATOM 3328 C C . VAL A 1 426 ? 0.843 15.213 23.523 1.00 94.69 426 VAL A C 1
ATOM 3330 O O . VAL A 1 426 ? -0.210 15.252 22.887 1.00 94.69 426 VAL A O 1
ATOM 3333 N N . ARG A 1 427 ? 0.913 14.700 24.763 1.00 94.25 427 ARG A N 1
ATOM 3334 C CA . ARG A 1 427 ? -0.256 14.124 25.443 1.00 94.25 427 ARG A CA 1
ATOM 3335 C C . ARG A 1 427 ? -1.380 15.139 25.656 1.00 94.25 427 ARG A C 1
ATOM 3337 O O . ARG A 1 427 ? -2.541 14.787 25.475 1.00 94.25 427 ARG A O 1
ATOM 3344 N N . TYR A 1 428 ? -1.047 16.374 26.029 1.00 92.12 428 TYR A N 1
ATOM 3345 C CA . TYR A 1 428 ? -2.031 17.438 26.230 1.00 92.12 428 TYR A CA 1
ATOM 3346 C C . TYR A 1 428 ? -2.690 17.887 24.915 1.00 92.12 428 TYR A C 1
ATOM 3348 O O . TYR A 1 428 ? -3.892 18.145 24.892 1.00 92.12 428 TYR A O 1
ATOM 3356 N N . ARG A 1 429 ? -1.927 17.958 23.814 1.00 91.19 429 ARG A N 1
ATOM 3357 C CA . ARG A 1 429 ? -2.424 18.423 22.506 1.00 91.19 429 ARG A CA 1
ATOM 3358 C C . ARG A 1 429 ? -3.159 17.361 21.693 1.00 91.19 429 ARG A C 1
ATOM 3360 O O . ARG A 1 429 ? -4.137 17.692 21.028 1.00 91.19 429 ARG A O 1
ATOM 3367 N N . SER A 1 430 ? -2.685 16.112 21.671 1.00 92.88 430 SER A N 1
ATOM 3368 C CA . SER A 1 430 ? -3.213 15.100 20.749 1.00 92.88 430 SER A CA 1
ATOM 3369 C C . SER A 1 430 ? -2.996 13.659 21.212 1.00 92.88 430 SER A C 1
ATOM 3371 O O . SER A 1 430 ? -1.908 13.087 21.102 1.00 92.88 430 SER A O 1
ATOM 3373 N N . GLY A 1 431 ? -4.095 13.020 21.623 1.00 93.00 431 GLY A N 1
ATOM 3374 C CA . GLY A 1 431 ? -4.125 11.586 21.904 1.00 93.00 431 GLY A CA 1
ATOM 3375 C C . GLY A 1 431 ? -3.826 10.722 20.674 1.00 93.00 431 GLY A C 1
ATOM 3376 O O . GLY A 1 431 ? -3.180 9.689 20.818 1.00 93.00 431 GLY A O 1
ATOM 3377 N N . ILE A 1 432 ? -4.205 11.138 19.455 1.00 94.31 432 ILE A N 1
ATOM 3378 C CA . ILE A 1 432 ? -3.891 10.366 18.236 1.00 94.31 432 ILE A CA 1
ATOM 3379 C C . ILE A 1 432 ? -2.391 10.393 17.904 1.00 94.31 432 ILE A C 1
ATOM 3381 O O . ILE A 1 432 ? -1.840 9.353 17.541 1.00 94.31 432 ILE A O 1
ATOM 3385 N N . LEU A 1 433 ? -1.713 11.530 18.099 1.00 95.94 433 LEU A N 1
ATOM 3386 C CA . LEU A 1 433 ? -0.265 11.630 17.895 1.00 95.94 433 LEU A CA 1
ATOM 3387 C C . LEU A 1 433 ? 0.510 10.850 18.963 1.00 95.94 433 LEU A C 1
ATOM 3389 O O . LEU A 1 433 ? 1.440 10.119 18.620 1.00 95.94 433 LEU A O 1
ATOM 3393 N N . LEU A 1 434 ? 0.090 10.923 20.232 1.00 96.38 434 LEU A N 1
ATOM 3394 C CA . LEU A 1 434 ? 0.685 10.098 21.284 1.00 96.38 434 LEU A CA 1
ATOM 3395 C C . LEU A 1 434 ? 0.500 8.601 20.996 1.00 96.38 434 LEU A C 1
ATOM 3397 O O . LEU A 1 434 ? 1.461 7.841 21.079 1.00 96.38 434 LEU A O 1
ATOM 3401 N N . ASN A 1 435 ? -0.703 8.179 20.595 1.00 96.00 435 ASN A N 1
ATOM 3402 C CA . ASN A 1 435 ? -0.989 6.787 20.243 1.00 96.00 435 ASN A CA 1
ATOM 3403 C C . ASN A 1 435 ? -0.118 6.304 19.067 1.00 96.00 435 ASN A C 1
ATOM 3405 O O . ASN A 1 435 ? 0.366 5.171 19.091 1.00 96.00 435 ASN A O 1
ATOM 3409 N N . ALA A 1 436 ? 0.127 7.155 18.064 1.00 95.38 436 ALA A N 1
ATOM 3410 C CA . ALA A 1 436 ? 1.037 6.849 16.961 1.00 95.38 436 ALA A CA 1
ATOM 3411 C C . ALA A 1 436 ? 2.482 6.656 17.452 1.00 95.38 436 ALA A C 1
ATOM 3413 O O . ALA A 1 436 ? 3.074 5.604 17.210 1.00 95.38 436 ALA A O 1
ATOM 3414 N N . ILE A 1 437 ? 3.019 7.622 18.205 1.00 95.44 437 ILE A N 1
ATOM 3415 C CA . ILE A 1 437 ? 4.385 7.577 18.750 1.00 95.44 437 ILE A CA 1
ATOM 3416 C C . ILE A 1 437 ? 4.580 6.352 19.658 1.00 95.44 437 ILE A C 1
ATOM 3418 O O . ILE A 1 437 ? 5.543 5.608 19.475 1.00 95.44 437 ILE A O 1
ATOM 3422 N N . CYS A 1 438 ? 3.649 6.078 20.578 1.00 94.44 438 CYS A N 1
ATOM 3423 C CA . CYS A 1 438 ? 3.734 4.917 21.465 1.00 94.44 438 CYS A CA 1
ATOM 3424 C C . CYS A 1 438 ? 3.650 3.580 20.705 1.00 94.44 438 CYS A C 1
ATOM 3426 O O . CYS A 1 438 ? 4.369 2.656 21.070 1.00 94.44 438 CYS A O 1
ATOM 3428 N N . THR A 1 439 ? 2.849 3.476 19.634 1.00 92.19 439 THR A N 1
ATOM 3429 C CA . THR A 1 439 ? 2.770 2.252 18.803 1.00 92.19 439 THR A CA 1
ATOM 3430 C C . THR A 1 439 ? 4.079 1.972 18.060 1.00 92.19 439 THR A C 1
ATOM 3432 O O . THR A 1 439 ? 4.491 0.821 17.933 1.00 92.19 439 THR A O 1
ATOM 3435 N N . ILE A 1 440 ? 4.754 3.012 17.559 1.00 90.25 440 ILE A N 1
ATOM 3436 C CA . ILE A 1 440 ? 6.062 2.837 16.911 1.00 90.25 440 ILE A CA 1
ATOM 3437 C C . ILE A 1 440 ? 7.149 2.554 17.958 1.00 90.25 440 ILE A C 1
ATOM 3439 O O . ILE A 1 440 ? 7.995 1.692 17.732 1.00 90.25 440 ILE A O 1
ATOM 3443 N N . GLY A 1 441 ? 7.084 3.189 19.133 1.00 90.06 441 GLY A N 1
ATOM 3444 C CA . GLY A 1 441 ? 7.947 2.869 20.274 1.00 90.06 441 GLY A CA 1
ATOM 3445 C C . GLY A 1 441 ? 7.858 1.397 20.695 1.00 90.06 441 GLY A C 1
ATOM 3446 O O . GLY A 1 441 ? 8.888 0.730 20.776 1.00 90.06 441 GLY A O 1
ATOM 3447 N N . SER A 1 442 ? 6.644 0.852 20.855 1.00 88.25 442 SER A N 1
ATOM 3448 C CA . SER A 1 442 ? 6.424 -0.562 21.210 1.00 88.25 442 SER A CA 1
ATOM 3449 C C . SER A 1 442 ? 6.841 -1.555 20.117 1.00 88.25 442 SER A C 1
ATOM 3451 O O . SER A 1 442 ? 7.063 -2.727 20.411 1.00 88.25 442 SER A O 1
ATOM 3453 N N . ARG A 1 443 ? 6.963 -1.112 18.856 1.00 81.94 443 ARG A N 1
ATOM 3454 C CA . ARG A 1 443 ? 7.498 -1.935 17.756 1.00 81.94 443 ARG A CA 1
ATOM 3455 C C . ARG A 1 443 ? 9.027 -2.064 17.825 1.00 81.94 443 ARG A C 1
ATOM 3457 O O . ARG A 1 443 ? 9.573 -3.061 17.351 1.00 81.94 443 ARG A O 1
ATOM 3464 N N . VAL A 1 444 ? 9.722 -1.081 18.401 1.00 80.38 444 VAL A N 1
ATOM 3465 C CA . VAL A 1 444 ? 11.187 -1.102 18.566 1.00 80.38 444 VAL A CA 1
ATOM 3466 C C . VAL A 1 444 ? 11.596 -1.703 19.913 1.00 80.38 444 VAL A C 1
ATOM 3468 O O . VAL A 1 444 ? 12.571 -2.453 19.968 1.00 80.38 444 VAL A O 1
ATOM 3471 N N . ASP A 1 445 ? 10.857 -1.428 20.992 1.00 77.50 445 ASP A N 1
ATOM 3472 C CA . ASP A 1 445 ? 11.109 -2.059 22.291 1.00 77.50 445 ASP A CA 1
ATOM 3473 C C . ASP A 1 445 ? 10.962 -3.587 22.207 1.00 77.50 445 ASP A C 1
ATOM 3475 O O . ASP A 1 445 ? 9.912 -4.114 21.849 1.00 77.50 445 ASP A O 1
ATOM 3479 N N . SER A 1 446 ? 12.029 -4.299 22.574 1.00 66.19 446 SER A N 1
ATOM 3480 C CA . SER A 1 446 ? 12.080 -5.768 22.609 1.00 66.19 446 SER A CA 1
ATOM 3481 C C . SER A 1 446 ? 11.696 -6.358 23.974 1.00 66.19 446 SER A C 1
ATOM 3483 O O . SER A 1 446 ? 11.649 -7.578 24.118 1.00 66.19 446 SER A O 1
ATOM 3485 N N . ARG A 1 447 ? 11.461 -5.529 25.004 1.00 67.50 447 ARG A N 1
ATOM 3486 C CA . ARG A 1 447 ? 11.114 -5.993 26.363 1.00 67.50 447 ARG A CA 1
ATOM 3487 C C . ARG A 1 447 ? 9.670 -6.468 26.471 1.00 67.50 447 ARG A C 1
ATOM 3489 O O . ARG A 1 447 ? 9.346 -7.250 27.363 1.00 67.50 447 ARG A O 1
ATOM 3496 N N . THR A 1 448 ? 8.806 -5.983 25.588 1.00 62.62 448 THR A N 1
ATOM 3497 C CA . THR A 1 448 ? 7.391 -6.344 25.525 1.00 62.62 448 THR A CA 1
ATOM 3498 C C . THR A 1 448 ? 7.120 -7.354 24.410 1.00 62.62 448 THR A C 1
ATOM 3500 O O . THR A 1 448 ? 7.757 -7.345 23.360 1.00 62.62 448 THR A O 1
ATOM 3503 N N . GLY A 1 449 ? 6.195 -8.288 24.655 1.00 66.12 449 GLY A N 1
ATOM 3504 C CA . GLY A 1 449 ? 5.848 -9.323 23.678 1.00 66.12 449 GLY A CA 1
ATOM 3505 C C . GLY A 1 449 ? 5.043 -8.761 22.495 1.00 66.12 449 GLY A C 1
ATOM 3506 O O . GLY A 1 449 ? 4.259 -7.827 22.690 1.00 66.12 449 GLY A O 1
ATOM 3507 N N . PRO A 1 450 ? 5.149 -9.356 21.289 1.00 70.94 450 PRO A N 1
ATOM 3508 C CA . PRO A 1 450 ? 4.566 -8.806 20.057 1.00 70.94 450 PRO A CA 1
ATOM 3509 C C . PRO A 1 450 ? 3.045 -8.584 20.132 1.00 70.94 450 PRO A C 1
ATOM 3511 O O . PRO A 1 450 ? 2.532 -7.649 19.522 1.00 70.94 450 PRO A O 1
ATOM 3514 N N . GLN A 1 451 ? 2.343 -9.374 20.953 1.00 80.38 451 GLN A N 1
ATOM 3515 C CA . GLN A 1 451 ? 0.904 -9.253 21.224 1.00 80.38 451 GLN A CA 1
ATOM 3516 C C . GLN A 1 451 ? 0.479 -7.844 21.676 1.00 80.38 451 GLN A C 1
ATOM 3518 O O . GLN A 1 451 ? -0.606 -7.391 21.314 1.00 80.38 451 GLN A O 1
ATOM 3523 N N . LEU A 1 452 ? 1.312 -7.136 22.454 1.00 84.88 452 LEU A N 1
ATOM 3524 C CA . LEU A 1 452 ? 0.986 -5.774 22.889 1.00 84.88 452 LEU A CA 1
ATOM 3525 C C . LEU A 1 452 ? 1.107 -4.787 21.723 1.00 84.88 452 LEU A C 1
ATOM 3527 O O . LEU A 1 452 ? 0.198 -3.990 21.505 1.00 84.88 452 LEU A O 1
ATOM 3531 N N . SER A 1 453 ? 2.182 -4.870 20.936 1.00 82.81 453 SER A N 1
ATOM 3532 C CA . SER A 1 453 ? 2.377 -3.972 19.793 1.00 82.81 453 SER A CA 1
ATOM 3533 C C . SER A 1 453 ? 1.307 -4.184 18.710 1.00 82.81 453 SER A C 1
ATOM 3535 O O . SER A 1 453 ? 0.828 -3.208 18.134 1.00 82.81 453 SER A O 1
ATOM 3537 N N . GLU A 1 454 ? 0.871 -5.426 18.477 1.00 84.56 454 GLU A N 1
ATOM 3538 C CA . GLU A 1 454 ? -0.242 -5.759 17.571 1.00 84.56 454 GLU A CA 1
ATOM 3539 C C . GLU A 1 454 ? -1.592 -5.208 18.077 1.00 84.56 454 GLU A C 1
ATOM 3541 O O . GLU A 1 454 ? -2.378 -4.651 17.300 1.00 84.56 454 GLU A O 1
ATOM 3546 N N . LEU A 1 455 ? -1.850 -5.285 19.390 1.00 89.19 455 LEU A N 1
ATOM 3547 C CA . LEU A 1 455 ? -3.037 -4.696 20.020 1.00 89.19 455 LEU A CA 1
ATOM 3548 C C . LEU A 1 455 ? -3.059 -3.166 19.875 1.00 89.19 455 LEU A C 1
ATOM 3550 O O . LEU A 1 455 ? -4.086 -2.602 19.483 1.00 89.19 455 LEU A O 1
ATOM 3554 N N . LEU A 1 456 ? -1.932 -2.495 20.142 1.00 90.44 456 LEU A N 1
ATOM 3555 C CA . LEU A 1 456 ? -1.805 -1.042 19.988 1.00 90.44 456 LEU A CA 1
ATOM 3556 C C . LEU A 1 456 ? -1.954 -0.619 18.522 1.00 90.44 456 LEU A C 1
ATOM 3558 O O . LEU A 1 456 ? -2.719 0.300 18.234 1.00 90.44 456 LEU A O 1
ATOM 3562 N N . GLN A 1 457 ? -1.337 -1.339 17.580 1.00 88.31 457 GLN A N 1
ATOM 3563 C CA . GLN A 1 457 ? -1.510 -1.096 16.144 1.00 88.31 457 GLN A CA 1
ATOM 3564 C C . GLN A 1 457 ? -2.974 -1.270 15.700 1.00 88.31 457 GLN A C 1
ATOM 3566 O O . GLN A 1 457 ? -3.482 -0.479 14.901 1.00 88.31 457 GLN A O 1
ATOM 3571 N N . THR A 1 458 ? -3.683 -2.257 16.252 1.00 87.31 458 THR A N 1
ATOM 3572 C CA . THR A 1 458 ? -5.107 -2.507 15.978 1.00 87.31 458 THR A CA 1
ATOM 3573 C C . THR A 1 458 ? -6.006 -1.388 16.518 1.00 87.31 458 THR A C 1
ATOM 3575 O O . THR A 1 458 ? -6.901 -0.913 15.814 1.00 87.31 458 THR A O 1
ATOM 3578 N N . GLU A 1 459 ? -5.767 -0.915 17.743 1.00 90.00 459 GLU A N 1
ATOM 3579 C CA . GLU A 1 459 ? -6.478 0.238 18.317 1.00 90.00 459 GLU A CA 1
ATOM 3580 C C . GLU A 1 459 ? -6.126 1.560 17.621 1.00 90.00 459 GLU A C 1
ATOM 3582 O O . GLU A 1 459 ? -6.992 2.431 17.468 1.00 90.00 459 GLU A O 1
ATOM 3587 N N . LEU A 1 460 ? -4.891 1.704 17.135 1.00 90.94 460 LEU A N 1
ATOM 3588 C CA . LEU A 1 460 ? -4.478 2.840 16.322 1.00 90.94 460 LEU A CA 1
ATOM 3589 C C . LEU A 1 460 ? -5.224 2.848 14.985 1.00 90.94 460 LEU A C 1
ATOM 3591 O O . LEU A 1 460 ? -5.845 3.859 14.673 1.00 90.94 460 LEU A O 1
ATOM 3595 N N . LYS A 1 461 ? -5.278 1.727 14.245 1.00 88.56 461 LYS A N 1
ATOM 3596 C CA . LYS A 1 461 ? -6.039 1.624 12.980 1.00 88.56 461 LYS A CA 1
ATOM 3597 C C . LYS A 1 461 ? -7.513 2.023 13.139 1.00 88.56 461 LYS A C 1
ATOM 3599 O O . LYS A 1 461 ? -8.034 2.772 12.314 1.00 88.56 461 LYS A O 1
ATOM 3604 N N . LYS A 1 462 ? -8.180 1.599 14.221 1.00 87.69 462 LYS A N 1
ATOM 3605 C CA . LYS A 1 462 ? -9.554 2.051 14.535 1.00 87.69 462 LYS A CA 1
ATOM 3606 C C . LYS A 1 462 ? -9.624 3.567 14.735 1.00 87.69 462 LYS A C 1
ATOM 3608 O O . LYS A 1 462 ? -10.526 4.211 14.210 1.00 87.69 462 LYS A O 1
ATOM 3613 N N . SER A 1 463 ? -8.663 4.127 15.469 1.00 88.00 463 SER A N 1
ATOM 3614 C CA . SER A 1 463 ? -8.600 5.559 15.782 1.00 88.00 463 SER A CA 1
ATOM 3615 C C . SER A 1 463 ? -8.316 6.410 14.530 1.00 88.00 463 SER A C 1
ATOM 3617 O O . SER A 1 463 ? -8.967 7.431 14.334 1.00 88.00 463 SER A O 1
ATOM 3619 N N . ILE A 1 464 ? -7.433 5.954 13.632 1.00 88.75 464 ILE A N 1
ATOM 3620 C CA . ILE A 1 464 ? -7.169 6.569 12.316 1.00 88.75 464 ILE A CA 1
ATOM 3621 C C . ILE A 1 464 ? -8.451 6.675 11.483 1.00 88.75 464 ILE A C 1
ATOM 3623 O O . ILE A 1 464 ? -8.748 7.738 10.942 1.00 88.75 464 ILE A O 1
ATOM 3627 N N . ASN A 1 465 ? -9.221 5.585 11.386 1.00 87.38 465 ASN A N 1
ATOM 3628 C CA . ASN A 1 465 ? -10.440 5.550 10.574 1.00 87.38 465 ASN A CA 1
ATOM 3629 C C . ASN A 1 465 ? -11.475 6.592 11.031 1.00 87.38 465 ASN A C 1
ATOM 3631 O O . ASN A 1 465 ? -12.200 7.133 10.199 1.00 87.38 465 ASN A O 1
ATOM 3635 N N . ILE A 1 466 ? -11.503 6.911 12.330 1.00 86.75 466 ILE A N 1
ATOM 3636 C CA . ILE A 1 466 ? -12.325 7.988 12.894 1.00 86.75 466 ILE A CA 1
ATOM 3637 C C . ILE A 1 466 ? -11.798 9.359 12.433 1.00 86.75 466 ILE A C 1
ATOM 3639 O O . ILE A 1 466 ? -12.589 10.166 11.957 1.00 86.75 466 ILE A O 1
ATOM 3643 N N . VAL A 1 467 ? -10.482 9.619 12.479 1.00 87.56 467 VAL A N 1
ATOM 3644 C CA . VAL A 1 467 ? -9.904 10.884 11.964 1.00 87.56 467 VAL A CA 1
ATOM 3645 C C . VAL A 1 467 ? -10.216 11.083 10.478 1.00 87.56 467 VAL A C 1
ATOM 3647 O O . VAL A 1 467 ? -10.697 12.144 10.092 1.00 87.56 467 VAL A O 1
ATOM 3650 N N . ILE A 1 468 ? -9.983 10.065 9.642 1.00 85.19 468 ILE A N 1
ATOM 3651 C CA . ILE A 1 468 ? -10.156 10.155 8.180 1.00 85.19 468 ILE A CA 1
ATOM 3652 C C . ILE A 1 468 ? -11.613 10.466 7.795 1.00 85.19 468 ILE A C 1
ATOM 3654 O O . ILE A 1 468 ? -11.859 11.179 6.822 1.00 85.19 468 ILE A O 1
ATOM 3658 N N . GLN A 1 469 ? -12.586 9.956 8.553 1.00 82.62 469 GLN A N 1
ATOM 3659 C CA . GLN A 1 469 ? -14.010 10.219 8.317 1.00 82.62 469 GLN A CA 1
ATOM 3660 C C . GLN A 1 469 ? -14.460 11.590 8.856 1.00 82.62 469 GLN A C 1
ATOM 3662 O O . GLN A 1 469 ? -15.419 12.171 8.341 1.00 82.62 469 GLN A O 1
ATOM 3667 N N . ASN A 1 470 ? -13.760 12.140 9.853 1.00 84.06 470 ASN A N 1
ATOM 3668 C CA . ASN A 1 470 ? -14.227 13.274 10.645 1.00 84.06 470 ASN A CA 1
ATOM 3669 C C . ASN A 1 470 ? -13.339 14.508 10.429 1.00 84.06 470 ASN A C 1
ATOM 3671 O O . ASN A 1 470 ? -12.413 14.757 11.197 1.00 84.06 470 ASN A O 1
ATOM 3675 N N . ARG A 1 471 ? -13.673 15.352 9.439 1.00 81.50 471 ARG A N 1
ATOM 3676 C CA . ARG A 1 471 ? -12.928 16.600 9.132 1.00 81.50 471 ARG A CA 1
ATOM 3677 C C . ARG A 1 471 ? -12.725 17.550 10.325 1.00 81.50 471 ARG A C 1
ATOM 3679 O O . ARG A 1 471 ? -11.813 18.363 10.299 1.00 81.50 471 ARG A O 1
ATOM 3686 N N . THR A 1 472 ? -13.548 17.459 11.370 1.00 83.06 472 THR A N 1
ATOM 3687 C CA . THR A 1 472 ? -13.384 18.223 12.622 1.00 83.06 472 THR A CA 1
ATOM 3688 C C . THR A 1 472 ? -12.180 17.784 13.464 1.00 83.06 472 THR A C 1
ATOM 3690 O O . THR A 1 472 ? -11.844 18.465 14.425 1.00 83.06 472 THR A O 1
ATOM 3693 N N . LEU A 1 473 ? -11.548 16.653 13.129 1.00 84.94 473 LEU A N 1
ATOM 3694 C CA . LEU A 1 473 ? -10.324 16.133 13.749 1.00 84.94 473 LEU A CA 1
ATOM 3695 C C . LEU A 1 473 ? -9.071 16.386 12.882 1.00 84.94 473 LEU A C 1
ATOM 3697 O O . LEU A 1 473 ? -7.983 15.916 13.223 1.00 84.94 473 LEU A O 1
ATOM 3701 N N . SER A 1 474 ? -9.201 17.122 11.772 1.00 89.25 474 SER A N 1
ATOM 3702 C CA . SER A 1 474 ? -8.066 17.574 10.963 1.00 89.25 474 SER A CA 1
ATOM 3703 C C . SER A 1 474 ? -7.292 18.672 11.698 1.00 89.25 474 SER A C 1
ATOM 3705 O O . SER A 1 474 ? -7.774 19.792 11.846 1.00 89.25 474 SER A O 1
ATOM 3707 N N . CYS A 1 475 ? -6.076 18.359 12.138 1.00 92.56 475 CYS A N 1
ATOM 3708 C CA . CYS A 1 475 ? -5.122 19.304 12.719 1.00 92.56 475 CYS A CA 1
ATOM 3709 C C . CYS A 1 475 ? -3.682 18.891 12.371 1.00 92.56 475 CYS A C 1
ATOM 3711 O O . CYS A 1 475 ? -3.459 17.805 11.827 1.00 92.56 475 CYS A O 1
ATOM 3713 N N . LEU A 1 476 ? -2.699 19.735 12.708 1.00 94.62 476 LEU A N 1
ATOM 3714 C CA . LEU A 1 476 ? -1.278 19.455 12.475 1.00 94.62 476 LEU A CA 1
ATOM 3715 C C . LEU A 1 476 ? -0.862 18.109 13.090 1.00 94.62 476 LEU A C 1
ATOM 3717 O O . LEU A 1 476 ? -0.252 17.286 12.416 1.00 94.62 476 LEU A O 1
ATOM 3721 N N . GLU A 1 477 ? -1.255 17.847 14.334 1.00 95.12 477 GLU A N 1
ATOM 3722 C CA . GLU A 1 477 ? -0.941 16.608 15.043 1.00 95.12 477 GLU A CA 1
ATOM 3723 C C . GLU A 1 477 ? -1.586 15.367 14.397 1.00 95.12 477 GLU A C 1
ATOM 3725 O O . GLU A 1 477 ? -0.999 14.287 14.440 1.00 95.12 477 GLU A O 1
ATOM 3730 N N . SER A 1 478 ? -2.758 15.498 13.762 1.00 94.94 478 SER A N 1
ATOM 3731 C CA . SER A 1 478 ? -3.382 14.415 12.983 1.00 94.94 478 SER A CA 1
ATOM 3732 C C . SER A 1 478 ? -2.615 14.128 11.688 1.00 94.94 478 SER A C 1
ATOM 3734 O O . SER A 1 478 ? -2.417 12.961 11.347 1.00 94.94 478 SER A O 1
ATOM 3736 N N . VAL A 1 479 ? -2.116 15.163 10.999 1.00 96.69 479 VAL A N 1
ATOM 3737 C CA . VAL A 1 479 ? -1.225 15.006 9.833 1.00 96.69 479 VAL A CA 1
ATOM 3738 C C . VAL A 1 479 ? 0.090 14.337 10.249 1.00 96.69 479 VAL A C 1
ATOM 3740 O O . VAL A 1 479 ? 0.510 13.367 9.618 1.00 96.69 479 VAL A O 1
ATOM 3743 N N . GLN A 1 480 ? 0.709 14.799 11.341 1.00 96.38 480 GLN A N 1
ATOM 3744 C CA . GLN A 1 480 ? 1.934 14.214 11.897 1.00 96.38 480 GLN A CA 1
ATOM 3745 C C . GLN A 1 480 ? 1.729 12.745 12.302 1.00 96.38 480 GLN A C 1
ATOM 3747 O O . GLN A 1 480 ? 2.577 11.907 12.001 1.00 96.38 480 GLN A O 1
ATOM 3752 N N . ALA A 1 481 ? 0.589 12.401 12.914 1.00 95.56 481 ALA A N 1
ATOM 3753 C CA . ALA A 1 481 ? 0.256 11.022 13.265 1.00 95.56 481 ALA A CA 1
ATOM 3754 C C . ALA A 1 481 ? 0.122 10.128 12.020 1.00 95.56 481 ALA A C 1
ATOM 3756 O O . ALA A 1 481 ? 0.731 9.059 11.968 1.00 95.56 481 ALA A O 1
ATOM 3757 N N . LEU A 1 482 ? -0.622 10.567 10.996 1.00 94.31 482 LEU A N 1
ATOM 3758 C CA . LEU A 1 482 ? -0.769 9.824 9.738 1.00 94.31 482 LEU A CA 1
ATOM 3759 C C . LEU A 1 482 ? 0.575 9.637 9.015 1.00 94.31 482 LEU A C 1
ATOM 3761 O O . LEU A 1 482 ? 0.836 8.549 8.503 1.00 94.31 482 LEU A O 1
ATOM 3765 N N . LEU A 1 483 ? 1.443 10.655 9.021 1.00 93.88 483 LEU A N 1
ATOM 3766 C CA . LEU A 1 483 ? 2.796 10.577 8.464 1.00 93.88 483 LEU A CA 1
ATOM 3767 C C . LEU A 1 483 ? 3.667 9.567 9.231 1.00 93.88 483 LEU A C 1
ATOM 3769 O O . LEU A 1 483 ? 4.274 8.698 8.607 1.00 93.88 483 LEU A O 1
ATOM 3773 N N . VAL A 1 484 ? 3.658 9.593 10.571 1.00 93.56 484 VAL A N 1
ATOM 3774 C CA . VAL A 1 484 ? 4.343 8.579 11.399 1.00 93.56 484 VAL A CA 1
ATOM 3775 C C . VAL A 1 484 ? 3.867 7.164 11.069 1.00 93.56 484 VAL A C 1
ATOM 3777 O O . VAL A 1 484 ? 4.677 6.245 10.973 1.00 93.56 484 VAL A O 1
ATOM 3780 N N . ILE A 1 485 ? 2.568 6.980 10.843 1.00 89.56 485 ILE A N 1
ATOM 3781 C CA . ILE A 1 485 ? 1.983 5.665 10.562 1.00 89.56 485 ILE A CA 1
ATOM 3782 C C . ILE A 1 485 ? 2.297 5.197 9.135 1.00 89.56 485 ILE A C 1
ATOM 3784 O O . ILE A 1 485 ? 2.550 4.009 8.927 1.00 89.56 485 ILE A O 1
ATOM 3788 N N . ALA A 1 486 ? 2.341 6.105 8.156 1.00 87.25 486 ALA A N 1
ATOM 3789 C CA . ALA A 1 486 ? 2.734 5.784 6.784 1.00 87.25 486 ALA A CA 1
ATOM 3790 C C . ALA A 1 486 ? 4.166 5.220 6.706 1.00 87.25 486 ALA A C 1
ATOM 3792 O O . ALA A 1 486 ? 4.431 4.323 5.913 1.00 87.25 486 ALA A O 1
ATOM 3793 N N . CYS A 1 487 ? 5.079 5.661 7.569 1.00 84.81 487 CYS A N 1
ATOM 3794 C CA . CYS A 1 487 ? 6.462 5.176 7.598 1.00 84.81 487 CYS A CA 1
ATOM 3795 C C . CYS A 1 487 ? 6.633 3.708 8.051 1.00 84.81 487 CYS A C 1
ATOM 3797 O O . CYS A 1 487 ? 7.668 3.104 7.768 1.00 84.81 487 CYS A O 1
ATOM 3799 N N . TYR A 1 488 ? 5.640 3.122 8.735 1.00 82.06 488 TYR A N 1
ATOM 3800 C CA . TYR A 1 488 ? 5.738 1.794 9.372 1.00 82.06 488 TYR A CA 1
ATOM 3801 C C . TYR A 1 488 ? 4.503 0.899 9.136 1.00 82.06 488 TYR A C 1
ATOM 3803 O O . TYR A 1 488 ? 4.211 0.006 9.937 1.00 82.06 488 TYR A O 1
ATOM 3811 N N . SER A 1 489 ? 3.746 1.153 8.064 1.00 77.56 489 SER A N 1
ATOM 3812 C CA . SER A 1 489 ? 2.530 0.413 7.695 1.00 77.56 489 SER A CA 1
ATOM 3813 C C . SER A 1 489 ? 2.626 -0.141 6.272 1.00 77.56 489 SER A C 1
ATOM 3815 O O . SER A 1 489 ? 3.188 0.498 5.386 1.00 77.56 489 SER A O 1
ATOM 3817 N N . ALA A 1 490 ? 2.016 -1.303 6.016 1.00 67.56 490 ALA A N 1
ATOM 3818 C CA . ALA A 1 490 ? 1.885 -1.839 4.657 1.00 67.56 490 ALA A CA 1
ATOM 3819 C C . ALA A 1 490 ? 1.101 -0.869 3.745 1.00 67.56 490 ALA A C 1
ATOM 3821 O O . ALA A 1 490 ? 1.551 -0.525 2.651 1.00 67.56 490 ALA A O 1
ATOM 3822 N N . GLU A 1 491 ? -0.004 -0.322 4.268 1.00 70.19 491 GLU A N 1
ATOM 3823 C CA . GLU A 1 491 ? -0.960 0.585 3.606 1.00 70.19 491 GLU A CA 1
ATOM 3824 C C . GLU A 1 491 ? -0.430 2.032 3.423 1.00 70.19 491 GLU A C 1
ATOM 3826 O O . GLU A 1 491 ? -1.200 2.982 3.267 1.00 70.19 491 GLU A O 1
ATOM 3831 N N . ARG A 1 492 ? 0.894 2.237 3.460 1.00 77.62 492 ARG A N 1
ATOM 3832 C CA . ARG A 1 492 ? 1.556 3.557 3.493 1.00 77.62 492 ARG A CA 1
ATOM 3833 C C . ARG A 1 492 ? 1.124 4.542 2.406 1.00 77.62 492 ARG A C 1
ATOM 3835 O O . ARG A 1 492 ? 0.959 5.716 2.707 1.00 77.62 492 ARG A O 1
ATOM 3842 N N . SER A 1 493 ? 0.899 4.085 1.170 1.00 78.44 493 SER A N 1
ATOM 3843 C CA . SER A 1 493 ? 0.494 4.951 0.049 1.00 78.44 493 SER A CA 1
ATOM 3844 C C . SER A 1 493 ? -0.896 5.558 0.282 1.00 78.44 493 SER A C 1
ATOM 3846 O O . SER A 1 493 ? -1.125 6.736 -0.002 1.00 78.44 493 SER A O 1
ATOM 3848 N N . LEU A 1 494 ? -1.807 4.784 0.882 1.00 83.56 494 LEU A N 1
ATOM 3849 C CA . LEU A 1 494 ? -3.144 5.236 1.256 1.00 83.56 494 LEU A CA 1
ATOM 3850 C C . LEU A 1 494 ? -3.080 6.212 2.440 1.00 83.56 494 LEU A C 1
ATOM 3852 O O . LEU A 1 494 ? -3.630 7.310 2.358 1.00 83.56 494 LEU A O 1
ATOM 3856 N N . MET A 1 495 ? -2.351 5.850 3.501 1.00 86.19 495 MET A N 1
ATOM 3857 C CA . MET A 1 495 ? -2.183 6.692 4.696 1.00 86.19 495 MET A CA 1
ATOM 3858 C C . MET A 1 495 ? -1.513 8.033 4.370 1.00 86.19 495 MET A C 1
ATOM 3860 O O . MET A 1 495 ? -1.991 9.078 4.808 1.00 86.19 495 MET A O 1
ATOM 3864 N N . LEU A 1 496 ? -0.469 8.024 3.535 1.00 88.62 496 LEU A N 1
ATOM 3865 C CA . LEU A 1 496 ? 0.185 9.237 3.051 1.00 88.62 496 LEU A CA 1
ATOM 3866 C C . LEU A 1 496 ? -0.748 10.075 2.170 1.00 88.62 496 LEU A C 1
ATOM 3868 O O . LEU A 1 496 ? -0.799 11.287 2.330 1.00 88.62 496 LEU A O 1
ATOM 3872 N N . SER A 1 497 ? -1.541 9.458 1.290 1.00 88.44 497 SER A N 1
ATOM 3873 C CA . SER A 1 497 ? -2.495 10.207 0.457 1.00 88.44 497 SER A CA 1
ATOM 3874 C C . SER A 1 497 ? -3.579 10.901 1.296 1.00 88.44 497 SER A C 1
ATOM 3876 O O . SER A 1 497 ? -3.981 12.017 0.967 1.00 88.44 497 SER A O 1
ATOM 3878 N N . PHE A 1 498 ? -4.006 10.301 2.415 1.00 91.19 498 PHE A N 1
ATOM 3879 C CA . PHE A 1 498 ? -4.859 10.978 3.398 1.00 91.19 498 PHE A CA 1
ATOM 3880 C C . PHE A 1 498 ? -4.119 12.085 4.165 1.00 91.19 498 PHE A C 1
ATOM 3882 O O . PHE A 1 498 ? -4.685 13.162 4.339 1.00 91.19 498 PHE A O 1
ATOM 3889 N N . ALA A 1 499 ? -2.866 11.863 4.576 1.00 93.81 499 ALA A N 1
ATOM 3890 C CA . ALA A 1 499 ? -2.052 12.863 5.273 1.00 93.81 499 ALA A CA 1
ATOM 3891 C C . ALA A 1 499 ? -1.795 14.106 4.403 1.00 93.81 499 ALA A C 1
ATOM 3893 O O . ALA A 1 499 ? -2.058 15.226 4.833 1.00 93.81 499 ALA A O 1
ATOM 3894 N N . THR A 1 500 ? -1.368 13.908 3.153 1.00 93.25 500 THR A N 1
ATOM 3895 C CA . THR A 1 500 ? -1.145 14.969 2.162 1.00 93.25 500 THR A CA 1
ATOM 3896 C C . THR A 1 500 ? -2.436 15.716 1.848 1.00 93.25 500 THR A C 1
ATOM 3898 O O . THR A 1 500 ? -2.435 16.943 1.819 1.00 93.25 500 THR A O 1
ATOM 3901 N N . ARG A 1 501 ? -3.570 15.014 1.693 1.00 92.06 501 ARG A N 1
ATOM 3902 C CA . ARG A 1 501 ? -4.866 15.685 1.518 1.00 92.06 501 ARG A CA 1
ATOM 3903 C C . ARG A 1 501 ? -5.240 16.538 2.733 1.00 92.06 501 ARG A C 1
ATOM 3905 O O . ARG A 1 501 ? -5.693 17.660 2.555 1.00 92.06 501 ARG A O 1
ATOM 3912 N N . MET A 1 502 ? -5.055 16.017 3.944 1.00 94.00 502 MET A N 1
ATOM 3913 C CA . MET A 1 502 ? -5.353 16.741 5.181 1.00 94.00 502 MET A CA 1
ATOM 3914 C C . MET A 1 502 ? -4.430 17.952 5.377 1.00 94.00 502 MET A C 1
ATOM 3916 O O . MET A 1 502 ? -4.877 18.960 5.908 1.00 94.00 502 MET A O 1
ATOM 3920 N N . ALA A 1 503 ? -3.177 17.876 4.924 1.00 95.06 503 ALA A N 1
ATOM 3921 C CA . ALA A 1 503 ? -2.244 18.998 4.926 1.00 95.06 503 ALA A CA 1
ATOM 3922 C C . ALA A 1 503 ? -2.694 20.132 3.987 1.00 95.06 503 ALA A C 1
ATOM 3924 O O . ALA A 1 503 ? -2.704 21.284 4.413 1.00 95.06 503 ALA A O 1
ATOM 3925 N N . LEU A 1 504 ? -3.138 19.796 2.768 1.00 93.12 504 LEU A N 1
ATOM 3926 C CA . LEU A 1 504 ? -3.708 20.747 1.801 1.00 93.12 504 LEU A CA 1
ATOM 3927 C C . LEU A 1 504 ? -5.046 21.339 2.292 1.00 93.12 504 LEU A C 1
ATOM 3929 O O . LEU A 1 504 ? -5.251 22.546 2.248 1.00 93.12 504 LEU A O 1
ATOM 3933 N N . ASP A 1 505 ? -5.938 20.513 2.860 1.00 91.88 505 ASP A N 1
ATOM 3934 C CA . ASP A 1 505 ? -7.182 20.972 3.513 1.00 91.88 505 ASP A CA 1
ATOM 3935 C C . ASP A 1 505 ? -6.900 21.879 4.758 1.00 91.88 505 ASP A C 1
ATOM 3937 O O . ASP A 1 505 ? -7.842 22.423 5.339 1.00 91.88 505 ASP A O 1
ATOM 3941 N N . LEU A 1 506 ? -5.630 22.051 5.172 1.00 93.19 506 LEU A N 1
ATOM 3942 C CA . LEU A 1 506 ? -5.153 22.878 6.298 1.00 93.19 506 LEU A CA 1
ATOM 3943 C C . LEU A 1 506 ? -4.147 23.992 5.904 1.00 93.19 506 LEU A C 1
ATOM 3945 O O . LEU A 1 506 ? -3.679 24.710 6.797 1.00 93.19 506 LEU A O 1
ATOM 3949 N N . GLY A 1 507 ? -3.792 24.144 4.621 1.00 92.88 507 GLY A N 1
ATOM 3950 C CA . GLY A 1 507 ? -2.834 25.157 4.147 1.00 92.88 507 GLY A CA 1
ATOM 3951 C C . GLY A 1 507 ? -1.408 24.986 4.695 1.00 92.88 507 GLY A C 1
ATOM 3952 O O . GLY A 1 507 ? -0.760 25.963 5.082 1.00 92.88 507 GLY A O 1
ATOM 3953 N N . LEU A 1 508 ? -0.918 23.748 4.825 1.00 93.69 508 LEU A N 1
ATOM 3954 C CA . LEU A 1 508 ? 0.454 23.477 5.290 1.00 93.69 508 LEU A CA 1
ATOM 3955 C C . LEU A 1 508 ? 1.521 23.841 4.244 1.00 93.69 508 LEU A C 1
ATOM 3957 O O . LEU A 1 508 ? 2.651 24.151 4.618 1.00 93.69 508 LEU A O 1
ATOM 3961 N N . GLU A 1 509 ? 1.161 23.823 2.964 1.00 91.56 509 GLU A N 1
ATOM 3962 C CA . GLU A 1 509 ? 2.009 24.164 1.824 1.00 91.56 509 GLU A CA 1
ATOM 3963 C C . GLU A 1 509 ? 2.408 25.648 1.796 1.00 91.56 509 GLU A C 1
ATOM 3965 O O . GLU A 1 509 ? 3.534 25.980 1.425 1.00 91.56 509 GLU A O 1
ATOM 3970 N N . GLU A 1 510 ? 1.525 26.540 2.256 1.00 92.25 510 GLU A N 1
ATOM 3971 C CA . GLU A 1 510 ? 1.764 27.989 2.294 1.00 92.25 510 GLU A CA 1
ATOM 3972 C C . GLU A 1 510 ? 2.717 28.390 3.433 1.00 92.25 510 GLU A C 1
ATOM 3974 O O . GLU A 1 510 ? 3.388 29.421 3.359 1.00 92.25 510 GLU A O 1
ATOM 3979 N N . ALA A 1 511 ? 2.828 27.561 4.480 1.00 92.50 511 ALA A N 1
ATOM 3980 C CA . ALA A 1 511 ? 3.557 27.892 5.705 1.00 92.50 511 ALA A CA 1
ATOM 3981 C C . ALA A 1 511 ? 5.056 28.163 5.485 1.00 92.50 511 ALA A C 1
ATOM 3983 O O . ALA A 1 511 ? 5.640 28.971 6.207 1.00 92.50 511 ALA A O 1
ATOM 3984 N N . PHE A 1 512 ? 5.668 27.524 4.481 1.00 91.56 512 PHE A N 1
ATOM 3985 C CA . PHE A 1 512 ? 7.068 27.756 4.123 1.00 91.56 512 PHE A CA 1
ATOM 3986 C C . PHE A 1 512 ? 7.287 29.135 3.481 1.00 91.56 512 PHE A C 1
ATOM 3988 O O . PHE A 1 512 ? 8.256 29.828 3.807 1.00 91.56 512 PHE A O 1
ATOM 3995 N N . GLU A 1 513 ? 6.394 29.537 2.576 1.00 90.94 513 GLU A N 1
ATOM 3996 C CA . GLU A 1 513 ? 6.473 30.826 1.884 1.00 90.94 513 GLU A CA 1
ATOM 3997 C C . GLU A 1 513 ? 6.160 31.974 2.850 1.00 90.94 513 GLU A C 1
ATOM 3999 O O . GLU A 1 513 ? 6.917 32.941 2.903 1.00 90.94 513 GLU A O 1
ATOM 4004 N N . GLU A 1 514 ? 5.128 31.826 3.686 1.00 91.25 514 GLU A N 1
ATOM 4005 C CA . GLU A 1 514 ? 4.764 32.792 4.733 1.00 91.25 514 GLU A CA 1
ATOM 4006 C C . GLU A 1 514 ? 5.900 32.986 5.754 1.00 91.25 514 GLU A C 1
ATOM 4008 O O . GLU A 1 514 ? 6.278 34.119 6.058 1.00 91.25 514 GLU A O 1
ATOM 4013 N N . LEU A 1 515 ? 6.527 31.902 6.232 1.00 90.44 515 LEU A N 1
ATOM 4014 C CA . LEU A 1 515 ? 7.698 31.999 7.112 1.00 90.44 515 LEU A CA 1
ATOM 4015 C C . LEU A 1 515 ? 8.875 32.684 6.405 1.00 90.44 515 LEU A C 1
ATOM 4017 O O . LEU A 1 515 ? 9.498 33.587 6.961 1.00 90.44 515 LEU A O 1
ATOM 4021 N N . THR A 1 516 ? 9.160 32.307 5.156 1.00 88.25 516 THR A N 1
ATOM 4022 C CA . THR A 1 516 ? 10.234 32.923 4.361 1.00 88.25 516 THR A CA 1
ATOM 4023 C C . THR A 1 516 ? 10.007 34.426 4.163 1.00 88.25 516 THR A C 1
ATOM 4025 O O . THR A 1 516 ? 10.958 35.205 4.283 1.00 88.25 516 THR A O 1
ATOM 4028 N N . HIS A 1 517 ? 8.757 34.825 3.912 1.00 88.06 517 HIS A N 1
ATOM 4029 C CA . HIS A 1 517 ? 8.319 36.205 3.720 1.00 88.06 517 HIS A CA 1
ATOM 4030 C C . HIS A 1 517 ? 8.450 37.040 5.001 1.00 88.06 517 HIS A C 1
ATOM 4032 O O . HIS A 1 517 ? 9.102 38.090 4.980 1.00 88.06 517 HIS A O 1
ATOM 4038 N N . ARG A 1 518 ? 7.929 36.550 6.136 1.00 86.00 518 ARG A N 1
ATOM 4039 C CA . ARG A 1 518 ? 8.085 37.203 7.451 1.00 86.00 518 ARG A CA 1
ATOM 4040 C C . ARG A 1 518 ? 9.548 37.450 7.784 1.00 86.00 518 ARG A C 1
ATOM 4042 O O . ARG A 1 518 ? 9.913 38.560 8.162 1.00 86.00 518 ARG A O 1
ATOM 4049 N N . LEU A 1 519 ? 10.402 36.453 7.556 1.00 82.38 519 LEU A N 1
ATOM 4050 C CA . LEU A 1 519 ? 11.835 36.580 7.795 1.00 82.38 519 LEU A CA 1
ATOM 4051 C C . LEU A 1 519 ? 12.476 37.652 6.906 1.00 82.38 519 LEU A C 1
ATOM 4053 O O . LEU A 1 519 ? 13.260 38.442 7.414 1.00 82.38 519 LEU A O 1
ATOM 4057 N N . THR A 1 520 ? 12.113 37.752 5.620 1.00 82.31 520 THR A N 1
ATOM 4058 C CA . THR A 1 520 ? 12.600 38.863 4.775 1.00 82.31 520 THR A CA 1
ATOM 4059 C C . THR A 1 520 ? 12.113 40.248 5.207 1.00 82.31 520 THR A C 1
ATOM 4061 O O . THR A 1 520 ? 12.828 41.211 4.960 1.00 82.31 520 THR A O 1
ATOM 4064 N N . MET A 1 521 ? 10.951 40.378 5.856 1.00 79.06 521 MET A N 1
ATOM 4065 C CA . MET A 1 521 ? 10.486 41.675 6.380 1.00 79.06 521 MET A CA 1
ATOM 4066 C C . MET A 1 521 ? 11.144 42.020 7.723 1.00 79.06 521 MET A C 1
ATOM 4068 O O . MET A 1 521 ? 11.526 43.166 7.957 1.00 79.06 521 MET A O 1
ATOM 4072 N N . LYS A 1 522 ? 11.391 41.012 8.567 1.00 75.56 522 LYS A N 1
ATOM 4073 C CA . LYS A 1 522 ? 12.148 41.126 9.826 1.00 75.56 522 LYS A CA 1
ATOM 4074 C C . LYS A 1 522 ? 13.589 41.605 9.598 1.00 75.56 522 LYS A C 1
ATOM 4076 O O . LYS A 1 522 ? 14.092 42.403 10.385 1.00 75.56 522 LYS A O 1
ATOM 4081 N N . ASP A 1 523 ? 14.200 41.177 8.488 1.00 67.81 523 ASP A N 1
ATOM 4082 C CA . ASP A 1 523 ? 15.507 41.642 7.994 1.00 67.81 523 ASP A CA 1
ATOM 4083 C C . ASP A 1 523 ? 15.505 43.145 7.581 1.00 67.81 523 ASP A C 1
ATOM 4085 O O . ASP A 1 523 ? 16.575 43.737 7.435 1.00 67.81 523 ASP A O 1
ATOM 4089 N N . VAL A 1 524 ? 14.331 43.770 7.379 1.00 66.00 524 VAL A N 1
ATOM 4090 C CA . VAL A 1 524 ? 14.165 45.123 6.798 1.00 66.00 524 VAL A CA 1
ATOM 4091 C C . VAL A 1 524 ? 13.624 46.160 7.791 1.00 66.00 524 VAL A C 1
ATOM 4093 O O . VAL A 1 524 ? 14.146 47.274 7.835 1.00 66.00 524 VAL A O 1
ATOM 4096 N N . GLU A 1 525 ? 12.584 45.841 8.568 1.00 61.16 525 GLU A N 1
ATOM 4097 C CA . GLU A 1 525 ? 11.811 46.862 9.309 1.00 61.16 525 GLU A CA 1
ATOM 4098 C C . GLU A 1 525 ? 12.283 47.109 10.755 1.00 61.16 525 GLU A C 1
ATOM 4100 O O . GLU A 1 525 ? 12.008 48.166 11.323 1.00 61.16 525 GLU A O 1
ATOM 4105 N N . GLY A 1 526 ? 13.064 46.189 11.333 1.00 57.41 526 GLY A N 1
ATOM 4106 C CA . GLY A 1 526 ? 13.608 46.310 12.690 1.00 57.41 526 GLY A CA 1
ATOM 4107 C C . GLY A 1 526 ? 12.653 45.817 13.787 1.00 57.41 526 GLY A C 1
ATOM 4108 O O . GLY A 1 526 ? 11.456 46.083 13.795 1.00 57.41 526 GLY A O 1
ATOM 4109 N N . SER A 1 527 ? 13.183 45.054 14.743 1.00 55.09 527 SER A N 1
ATOM 4110 C CA . SER A 1 527 ? 12.376 44.248 15.667 1.00 55.09 527 SER A CA 1
ATOM 4111 C C . SER A 1 527 ? 11.704 45.053 16.795 1.00 55.09 527 SER A C 1
ATOM 4113 O O . SER A 1 527 ? 12.359 45.372 17.791 1.00 55.09 527 SER A O 1
ATOM 4115 N N . GLN A 1 528 ? 10.389 45.293 16.692 1.00 51.47 528 GLN A N 1
ATOM 4116 C CA . GLN A 1 528 ? 9.542 45.798 17.789 1.00 51.47 528 GLN A CA 1
ATOM 4117 C C . GLN A 1 528 ? 8.172 45.091 17.921 1.00 51.47 528 GLN A C 1
ATOM 4119 O O . GLN A 1 528 ? 7.156 45.745 18.101 1.00 51.47 528 GLN A O 1
ATOM 4124 N N . GLU A 1 529 ? 8.141 43.755 17.926 1.00 54.00 529 GLU A N 1
ATOM 4125 C CA . GLU A 1 529 ? 7.037 42.963 18.508 1.00 54.00 529 GLU A CA 1
ATOM 4126 C C . GLU A 1 529 ? 7.588 41.578 18.900 1.00 54.00 529 GLU A C 1
ATOM 4128 O O . GLU A 1 529 ? 8.005 40.801 18.045 1.00 54.00 529 GLU A O 1
ATOM 4133 N N . ALA A 1 530 ? 7.744 41.314 20.205 1.00 59.44 530 ALA A N 1
ATOM 4134 C CA . ALA A 1 530 ? 8.812 40.414 20.672 1.00 59.44 530 ALA A CA 1
ATOM 4135 C C . ALA A 1 530 ? 8.417 38.957 20.987 1.00 59.44 530 ALA A C 1
ATOM 4137 O O . ALA A 1 530 ? 9.286 38.094 20.916 1.00 59.44 530 ALA A O 1
ATOM 4138 N N . GLU A 1 531 ? 7.158 38.672 21.344 1.00 57.09 531 GLU A N 1
ATOM 4139 C CA . GLU A 1 531 ? 6.749 37.341 21.843 1.00 57.09 531 GLU A CA 1
ATOM 4140 C C . GLU A 1 531 ? 5.745 36.645 20.908 1.00 57.09 531 GLU A C 1
ATOM 4142 O O . GLU A 1 531 ? 6.074 35.606 20.342 1.00 57.09 531 GLU A O 1
ATOM 4147 N N . ASN A 1 532 ? 4.575 37.244 20.642 1.00 61.56 532 ASN A N 1
ATOM 4148 C CA . ASN A 1 532 ? 3.540 36.642 19.777 1.00 61.56 532 ASN A CA 1
ATOM 4149 C C . ASN A 1 532 ? 4.065 36.231 18.385 1.00 61.56 532 ASN A C 1
ATOM 4151 O O . ASN A 1 532 ? 3.715 35.166 17.879 1.00 61.56 532 ASN A O 1
ATOM 4155 N N . LEU A 1 533 ? 4.937 37.048 17.776 1.00 72.06 533 LEU A N 1
ATOM 4156 C CA . LEU A 1 533 ? 5.532 36.739 16.471 1.00 72.06 533 LEU A CA 1
ATOM 4157 C C . LEU A 1 533 ? 6.460 35.514 16.514 1.00 72.06 533 LEU A C 1
ATOM 4159 O O . LEU A 1 533 ? 6.569 34.814 15.512 1.00 72.06 533 LEU A O 1
ATOM 4163 N N . VAL A 1 534 ? 7.098 35.228 17.653 1.00 77.25 534 VAL A N 1
ATOM 4164 C CA . VAL A 1 534 ? 8.007 34.080 17.810 1.00 77.25 534 VAL A CA 1
ATOM 4165 C C . VAL A 1 534 ? 7.220 32.773 17.904 1.00 77.25 534 VAL A C 1
ATOM 4167 O O . VAL A 1 534 ? 7.596 31.788 17.271 1.00 77.25 534 VAL A O 1
ATOM 4170 N N . ASP A 1 535 ? 6.092 32.759 18.618 1.00 79.00 535 ASP A N 1
ATOM 4171 C CA . ASP A 1 535 ? 5.209 31.586 18.659 1.00 79.00 535 ASP A CA 1
ATOM 4172 C C . ASP A 1 535 ? 4.537 31.316 17.300 1.00 79.00 535 ASP A C 1
ATOM 4174 O O . ASP A 1 535 ? 4.405 30.155 16.899 1.00 79.00 535 ASP A O 1
ATOM 4178 N N . GLU A 1 536 ? 4.191 32.358 16.533 1.00 84.69 536 GLU A N 1
ATOM 4179 C CA . GLU A 1 536 ? 3.724 32.191 15.150 1.00 84.69 536 GLU A CA 1
ATOM 4180 C C . GLU A 1 536 ? 4.833 31.692 14.205 1.00 84.69 536 GLU A C 1
ATOM 4182 O O . GLU A 1 536 ? 4.591 30.762 13.431 1.00 84.69 536 GLU A O 1
ATOM 4187 N N . GLU A 1 537 ? 6.057 32.228 14.288 1.00 88.62 537 GLU A N 1
ATOM 4188 C CA . GLU A 1 537 ? 7.227 31.738 13.535 1.00 88.62 537 GLU A CA 1
ATOM 4189 C C . GLU A 1 537 ? 7.513 30.255 13.840 1.00 88.62 537 GLU A C 1
ATOM 4191 O O . GLU A 1 537 ? 7.676 29.448 12.921 1.00 88.62 537 GLU A O 1
ATOM 4196 N N . ASN A 1 538 ? 7.475 29.858 15.115 1.00 89.00 538 ASN A N 1
ATOM 4197 C CA . ASN A 1 538 ? 7.640 28.467 15.547 1.00 89.00 538 ASN A CA 1
ATOM 4198 C C . ASN A 1 538 ? 6.489 27.562 15.065 1.00 89.00 538 ASN A C 1
ATOM 4200 O O . ASN A 1 538 ? 6.716 26.420 14.644 1.00 89.00 538 ASN A O 1
ATOM 4204 N N . GLY A 1 539 ? 5.252 28.066 15.069 1.00 90.56 539 GLY A N 1
ATOM 4205 C CA . GLY A 1 539 ? 4.089 27.377 14.507 1.00 90.56 539 GLY A CA 1
ATOM 4206 C C . GLY A 1 539 ? 4.225 27.128 13.001 1.00 90.56 539 GLY A C 1
ATOM 4207 O O . GLY A 1 539 ? 3.979 26.013 12.529 1.00 90.56 539 GLY A O 1
ATOM 4208 N N . LEU A 1 540 ? 4.679 28.135 12.250 1.00 93.12 540 LEU A N 1
ATOM 4209 C CA . LEU A 1 540 ? 4.970 28.029 10.818 1.00 93.12 540 LEU A CA 1
ATOM 4210 C C . LEU A 1 540 ? 6.152 27.089 10.536 1.00 93.12 540 LEU A C 1
ATOM 4212 O O . LEU A 1 540 ? 6.093 26.318 9.576 1.00 93.12 540 LEU A O 1
ATOM 4216 N N . MET A 1 541 ? 7.183 27.073 11.386 1.00 93.62 541 MET A N 1
ATOM 4217 C CA . MET A 1 541 ? 8.314 26.144 11.274 1.00 93.62 541 MET A CA 1
ATOM 4218 C C . MET A 1 541 ? 7.857 24.686 11.449 1.00 93.62 541 MET A C 1
ATOM 4220 O O . MET A 1 541 ? 8.167 23.836 10.614 1.00 93.62 541 MET A O 1
ATOM 4224 N N . ARG A 1 542 ? 7.028 24.386 12.462 1.00 94.31 542 ARG A N 1
ATOM 4225 C CA . ARG A 1 542 ? 6.462 23.035 12.679 1.00 94.31 542 ARG A CA 1
ATOM 4226 C C . ARG A 1 542 ? 5.505 22.594 11.558 1.00 94.31 542 ARG A C 1
ATOM 4228 O O . ARG A 1 542 ? 5.521 21.419 11.172 1.00 94.31 542 ARG A O 1
ATOM 4235 N N . LYS A 1 543 ? 4.726 23.516 10.973 1.00 95.38 543 LYS A N 1
ATOM 4236 C CA . LYS A 1 543 ? 3.960 23.256 9.735 1.00 95.38 543 LYS A CA 1
ATOM 4237 C C . LYS A 1 543 ? 4.887 22.936 8.556 1.00 95.38 543 LYS A C 1
ATOM 4239 O O . LYS A 1 543 ? 4.707 21.901 7.920 1.00 95.38 543 LYS A O 1
ATOM 4244 N N . SER A 1 544 ? 5.905 23.767 8.321 1.00 95.06 544 SER A N 1
ATOM 4245 C CA . SER A 1 544 ? 6.872 23.622 7.220 1.00 95.06 544 SER A CA 1
ATOM 4246 C C . SER A 1 544 ? 7.628 22.293 7.290 1.00 95.06 544 SER A C 1
ATOM 4248 O O . SER A 1 544 ? 7.677 21.566 6.301 1.00 95.06 544 SER A O 1
ATOM 4250 N N . ARG A 1 545 ? 8.133 21.915 8.473 1.00 95.56 545 ARG A N 1
ATOM 4251 C CA . ARG A 1 545 ? 8.725 20.591 8.746 1.00 95.56 545 ARG A CA 1
ATOM 4252 C C . ARG A 1 545 ? 7.802 19.446 8.336 1.00 95.56 545 ARG A C 1
ATOM 4254 O O . ARG A 1 545 ? 8.215 18.521 7.643 1.00 95.56 545 ARG A O 1
ATOM 4261 N N . THR A 1 546 ? 6.536 19.524 8.745 1.00 96.50 546 THR A N 1
ATOM 4262 C CA . THR A 1 546 ? 5.534 18.489 8.458 1.00 96.50 546 THR A CA 1
ATOM 4263 C C . THR A 1 546 ? 5.216 18.419 6.959 1.00 96.50 546 THR A C 1
ATOM 4265 O O . THR A 1 546 ? 5.139 17.323 6.408 1.00 96.50 546 THR A O 1
ATOM 4268 N N . TRP A 1 547 ? 5.116 19.565 6.275 1.00 96.00 547 TRP A N 1
ATOM 4269 C CA . TRP A 1 547 ? 4.941 19.637 4.820 1.00 96.00 547 TRP A CA 1
ATOM 4270 C C . TRP A 1 547 ? 6.130 19.044 4.051 1.00 96.00 547 TRP A C 1
ATOM 4272 O O . TRP A 1 547 ? 5.943 18.187 3.187 1.00 96.00 547 TRP A O 1
ATOM 4282 N N . PHE A 1 548 ? 7.363 19.417 4.404 1.00 95.62 548 PHE A N 1
ATOM 4283 C CA . PHE A 1 548 ? 8.564 18.841 3.793 1.00 95.62 548 PHE A CA 1
ATOM 4284 C C . PHE A 1 548 ? 8.704 17.337 4.083 1.00 95.62 548 PHE A C 1
ATOM 4286 O O . PHE A 1 548 ? 9.133 16.591 3.205 1.00 95.62 548 PHE A O 1
ATOM 4293 N N . GLY A 1 549 ? 8.278 16.862 5.259 1.00 95.00 549 GLY A N 1
ATOM 4294 C CA . GLY A 1 549 ? 8.216 15.431 5.577 1.00 95.00 549 GLY A CA 1
ATOM 4295 C C . GLY A 1 549 ? 7.243 14.652 4.681 1.00 95.00 549 GLY A C 1
ATOM 4296 O O . GLY A 1 549 ? 7.586 13.571 4.199 1.00 95.00 549 GLY A O 1
ATOM 4297 N N . LEU A 1 550 ? 6.062 15.217 4.393 1.00 94.62 550 LEU A N 1
ATOM 4298 C CA . LEU A 1 550 ? 5.113 14.658 3.419 1.00 94.62 550 LEU A CA 1
ATOM 4299 C C . LEU A 1 550 ? 5.700 14.646 2.002 1.00 94.62 550 LEU A C 1
ATOM 4301 O O . LEU A 1 550 ? 5.600 13.635 1.310 1.00 94.62 550 LEU A O 1
ATOM 4305 N N . LEU A 1 551 ? 6.334 15.747 1.586 1.00 94.00 551 LEU A N 1
ATOM 4306 C CA . LEU A 1 551 ? 6.959 15.895 0.269 1.00 94.00 551 LEU A CA 1
ATOM 4307 C C . LEU A 1 551 ? 8.058 14.846 0.041 1.00 94.00 551 LEU A C 1
ATOM 4309 O O . LEU A 1 551 ? 8.044 14.157 -0.977 1.00 94.00 551 LEU A O 1
ATOM 4313 N N . VAL A 1 552 ? 8.964 14.674 1.010 1.00 93.00 552 VAL A N 1
ATOM 4314 C CA . VAL A 1 552 ? 10.025 13.654 0.967 1.00 93.00 552 VAL A CA 1
ATOM 4315 C C . VAL A 1 552 ? 9.435 12.249 0.858 1.00 93.00 552 VAL A C 1
ATOM 4317 O O . VAL A 1 552 ? 9.881 11.471 0.013 1.00 93.00 552 VAL A O 1
ATOM 4320 N N . LEU A 1 553 ? 8.423 11.912 1.666 1.00 90.25 553 LEU A N 1
ATOM 4321 C CA . LEU A 1 553 ? 7.851 10.565 1.652 1.00 90.25 553 LEU A CA 1
ATOM 4322 C C . LEU A 1 553 ? 7.031 10.286 0.379 1.00 90.25 553 LEU A C 1
ATOM 4324 O O . LEU A 1 553 ? 7.085 9.173 -0.145 1.00 90.25 553 LEU A O 1
ATOM 4328 N N . GLU A 1 554 ? 6.330 11.286 -0.164 1.00 89.50 554 GLU A N 1
ATOM 4329 C CA . GLU A 1 554 ? 5.593 11.162 -1.429 1.00 89.50 554 GLU A CA 1
ATOM 4330 C C . GLU A 1 554 ? 6.556 11.007 -2.609 1.00 89.50 554 GLU A C 1
ATOM 4332 O O . GLU A 1 554 ? 6.315 10.179 -3.486 1.00 89.50 554 GLU A O 1
ATOM 4337 N N . HIS A 1 555 ? 7.671 11.744 -2.625 1.00 90.31 555 HIS A N 1
ATOM 4338 C CA . HIS A 1 555 ? 8.690 11.601 -3.669 1.00 90.31 555 HIS A CA 1
ATOM 4339 C C . HIS A 1 555 ? 9.368 10.233 -3.589 1.00 90.31 555 HIS A C 1
ATOM 4341 O O . HIS A 1 555 ? 9.530 9.584 -4.618 1.00 90.31 555 HIS A O 1
ATOM 4347 N N . ILE A 1 556 ? 9.684 9.745 -2.384 1.00 85.00 556 ILE A N 1
ATOM 4348 C CA . ILE A 1 556 ? 10.196 8.382 -2.180 1.00 85.00 556 ILE A CA 1
ATOM 4349 C C . ILE A 1 556 ? 9.188 7.344 -2.697 1.00 85.00 556 ILE A C 1
ATOM 4351 O O . ILE A 1 556 ? 9.543 6.534 -3.548 1.00 85.00 556 ILE A O 1
ATOM 4355 N N . PHE A 1 557 ? 7.923 7.369 -2.266 1.00 78.44 557 PHE A N 1
ATOM 4356 C CA . PHE A 1 557 ? 6.933 6.371 -2.704 1.00 78.44 557 PHE A CA 1
ATOM 4357 C C . PHE A 1 557 ? 6.490 6.516 -4.169 1.00 78.44 557 PHE A C 1
ATOM 4359 O O . PHE A 1 557 ? 6.032 5.535 -4.754 1.00 78.44 557 PHE A O 1
ATOM 4366 N N . SER A 1 558 ? 6.649 7.690 -4.782 1.00 79.06 558 SER A N 1
ATOM 4367 C CA . SER A 1 558 ? 6.439 7.880 -6.218 1.00 79.06 558 SER A CA 1
ATOM 4368 C C . SER A 1 558 ? 7.588 7.297 -7.039 1.00 79.06 558 SER A C 1
ATOM 4370 O O . SER A 1 558 ? 7.360 6.455 -7.905 1.00 79.06 558 SER A O 1
ATOM 4372 N N . LEU A 1 559 ? 8.827 7.679 -6.722 1.00 77.38 559 LEU A N 1
ATOM 4373 C CA . LEU A 1 559 ? 10.019 7.297 -7.482 1.00 77.38 559 LEU A CA 1
ATOM 4374 C C . LEU A 1 559 ? 10.445 5.850 -7.272 1.00 77.38 559 LEU A C 1
ATOM 4376 O O . LEU A 1 559 ? 10.835 5.172 -8.218 1.00 77.38 559 LEU A O 1
ATOM 4380 N N . ASP A 1 560 ? 10.425 5.397 -6.022 1.00 73.88 560 ASP A N 1
ATOM 4381 C CA . ASP A 1 560 ? 10.826 4.041 -5.673 1.00 73.88 560 ASP A CA 1
ATOM 4382 C C . ASP A 1 560 ? 9.646 3.063 -5.856 1.00 73.88 560 ASP A C 1
ATOM 4384 O O . ASP A 1 560 ? 9.866 1.915 -6.228 1.00 73.88 560 ASP A O 1
ATOM 4388 N N . GLY A 1 561 ? 8.399 3.527 -5.670 1.00 63.44 561 GLY A N 1
ATOM 4389 C CA . GLY A 1 561 ? 7.190 2.691 -5.635 1.00 63.44 561 GLY A CA 1
ATOM 4390 C C . GLY A 1 561 ? 6.226 2.772 -6.819 1.00 63.44 561 GLY A C 1
ATOM 4391 O O . GLY A 1 561 ? 5.172 2.143 -6.753 1.00 63.44 561 GLY A O 1
ATOM 4392 N N . GLY A 1 562 ? 6.534 3.527 -7.878 1.00 61.69 562 GLY A N 1
ATOM 4393 C CA . GLY A 1 562 ? 5.706 3.602 -9.094 1.00 61.69 562 GLY A CA 1
ATOM 4394 C C . GLY A 1 562 ? 4.371 4.349 -8.933 1.00 61.69 562 GLY A C 1
ATOM 4395 O O . GLY A 1 562 ? 3.548 4.361 -9.848 1.00 61.69 562 GLY A O 1
ATOM 4396 N N . LYS A 1 563 ? 4.124 4.992 -7.782 1.00 65.81 563 LYS A N 1
ATOM 4397 C CA . LYS A 1 563 ? 2.934 5.832 -7.568 1.00 65.81 563 LYS A CA 1
ATOM 4398 C C . LYS A 1 563 ? 3.040 7.100 -8.440 1.00 65.81 563 LYS A C 1
ATOM 4400 O O . LYS A 1 563 ? 4.095 7.738 -8.422 1.00 65.81 563 LYS A O 1
ATOM 4405 N N . PRO A 1 564 ? 1.982 7.552 -9.141 1.00 70.06 564 PRO A N 1
ATOM 4406 C CA . PRO A 1 564 ? 1.996 8.871 -9.774 1.00 70.06 564 PRO A CA 1
ATOM 4407 C C . PRO A 1 564 ? 2.217 9.977 -8.728 1.00 70.06 564 PRO A C 1
ATOM 4409 O O . PRO A 1 564 ? 1.644 9.938 -7.638 1.00 70.06 564 PRO A O 1
ATOM 4412 N N . LEU A 1 565 ? 3.062 10.953 -9.067 1.00 77.94 565 LEU A N 1
ATOM 4413 C CA . LEU A 1 565 ? 3.559 11.987 -8.154 1.00 77.94 565 LEU A CA 1
ATOM 4414 C C . LEU A 1 565 ? 2.441 12.946 -7.698 1.00 77.94 565 LEU A C 1
ATOM 4416 O O . LEU A 1 565 ? 1.996 13.786 -8.482 1.00 77.94 565 LEU A O 1
ATOM 4420 N N . GLY A 1 566 ? 2.003 12.844 -6.438 1.00 77.81 566 GLY A N 1
ATOM 4421 C CA . GLY A 1 566 ? 0.871 13.620 -5.919 1.00 77.81 566 GLY A CA 1
ATOM 4422 C C . GLY A 1 566 ? 1.168 15.088 -5.591 1.00 77.81 566 GLY A C 1
ATOM 4423 O O . GLY A 1 566 ? 0.291 15.928 -5.780 1.00 77.81 566 GLY A O 1
ATOM 4424 N N . ILE A 1 567 ? 2.380 15.417 -5.124 1.00 86.44 567 ILE A N 1
ATOM 4425 C CA . ILE A 1 567 ? 2.800 16.794 -4.790 1.00 86.44 567 ILE A CA 1
ATOM 4426 C C . ILE A 1 567 ? 4.217 17.109 -5.289 1.00 86.44 567 ILE A C 1
ATOM 4428 O O . ILE A 1 567 ? 5.087 16.240 -5.363 1.00 86.44 567 ILE A O 1
ATOM 4432 N N . ARG A 1 568 ? 4.456 18.377 -5.643 1.00 85.00 568 ARG A N 1
ATOM 4433 C CA . ARG A 1 568 ? 5.711 18.886 -6.223 1.00 85.00 568 ARG A CA 1
ATOM 4434 C C . ARG A 1 568 ? 6.254 20.056 -5.407 1.00 85.00 568 ARG A C 1
ATOM 4436 O O . ARG A 1 568 ? 5.479 20.832 -4.860 1.00 85.00 568 ARG A O 1
ATOM 4443 N N . MET A 1 569 ? 7.578 20.205 -5.388 1.00 84.75 569 MET A N 1
ATOM 4444 C CA . MET A 1 569 ? 8.231 21.427 -4.914 1.00 84.75 569 MET A CA 1
ATOM 4445 C C . MET A 1 569 ? 8.087 22.528 -5.972 1.00 84.75 569 MET A C 1
ATOM 4447 O O . MET A 1 569 ? 8.270 22.261 -7.161 1.00 84.75 569 MET A O 1
ATOM 4451 N N . THR A 1 570 ? 7.785 23.756 -5.557 1.00 78.75 570 THR A N 1
ATOM 4452 C CA . THR A 1 570 ? 7.692 24.925 -6.442 1.00 78.75 570 THR A CA 1
ATOM 4453 C C . THR A 1 570 ? 8.954 25.787 -6.343 1.00 78.75 570 THR A C 1
ATOM 4455 O O . THR A 1 570 ? 9.371 26.219 -5.270 1.00 78.75 570 THR A O 1
ATOM 4458 N N . GLY A 1 571 ? 9.584 26.056 -7.489 1.00 83.00 571 GLY A N 1
ATOM 4459 C CA . GLY A 1 571 ? 10.842 26.806 -7.549 1.00 83.00 571 GLY A CA 1
ATOM 4460 C C . GLY A 1 571 ? 12.061 26.000 -7.079 1.00 83.00 571 GLY A C 1
ATOM 4461 O O . GLY A 1 571 ? 12.066 24.772 -7.089 1.00 83.00 571 GLY A O 1
ATOM 4462 N N . ASN A 1 572 ? 13.136 26.701 -6.708 1.00 87.50 572 ASN A N 1
ATOM 4463 C CA . ASN A 1 572 ? 14.402 26.071 -6.330 1.00 87.50 572 ASN A CA 1
ATOM 4464 C C . ASN A 1 572 ? 14.321 25.452 -4.922 1.00 87.50 572 ASN A C 1
ATOM 4466 O O . ASN A 1 572 ? 14.123 26.173 -3.942 1.00 87.50 572 ASN A O 1
ATOM 4470 N N . ALA A 1 573 ? 14.546 24.138 -4.819 1.00 90.25 573 ALA A N 1
ATOM 4471 C CA . ALA A 1 573 ? 14.530 23.404 -3.553 1.00 90.25 573 ALA A CA 1
ATOM 4472 C C . ALA A 1 573 ? 15.493 23.990 -2.501 1.00 90.25 573 ALA A C 1
ATOM 4474 O O . ALA A 1 573 ? 15.110 24.092 -1.339 1.00 90.25 573 ALA A O 1
ATOM 4475 N N . ARG A 1 574 ? 16.669 24.506 -2.905 1.00 90.62 574 ARG A N 1
ATOM 4476 C CA . ARG A 1 574 ? 17.680 25.111 -2.005 1.00 90.62 574 ARG A CA 1
ATOM 4477 C C . ARG A 1 574 ? 17.166 26.282 -1.162 1.00 90.62 574 ARG A C 1
ATOM 4479 O O . ARG A 1 574 ? 17.826 26.672 -0.202 1.00 90.62 574 ARG A O 1
ATOM 4486 N N . ARG A 1 575 ? 15.986 26.837 -1.468 1.00 90.12 575 ARG A N 1
ATOM 4487 C CA . ARG A 1 575 ? 15.324 27.857 -0.637 1.00 90.12 575 ARG A CA 1
ATOM 4488 C C . ARG A 1 575 ? 15.033 27.366 0.786 1.00 90.12 575 ARG A C 1
ATOM 4490 O O . ARG A 1 575 ? 15.099 28.183 1.703 1.00 90.12 575 ARG A O 1
ATOM 4497 N N . CYS A 1 576 ? 14.779 26.069 1.005 1.00 90.19 576 CYS A N 1
ATOM 4498 C CA . CYS A 1 576 ? 14.522 25.546 2.354 1.00 90.19 576 CYS A CA 1
ATOM 4499 C C . CYS A 1 576 ? 15.724 25.724 3.301 1.00 90.19 576 CYS A C 1
ATOM 4501 O O . CYS A 1 576 ? 15.525 25.900 4.501 1.00 90.19 576 CYS A O 1
ATOM 4503 N N . ARG A 1 577 ? 16.958 25.824 2.773 1.00 90.12 577 ARG A N 1
ATOM 4504 C CA . ARG A 1 577 ? 18.163 26.126 3.568 1.00 90.12 577 ARG A CA 1
ATOM 4505 C C . ARG A 1 577 ? 18.063 27.443 4.356 1.00 90.12 577 ARG A C 1
ATOM 4507 O O . ARG A 1 577 ? 18.704 27.529 5.398 1.00 90.12 577 ARG A O 1
ATOM 4514 N N . LYS A 1 578 ? 17.244 28.440 3.951 1.00 87.69 578 LYS A N 1
ATOM 4515 C CA . LYS A 1 578 ? 17.058 29.684 4.747 1.00 87.69 578 LYS A CA 1
ATOM 4516 C C . LYS A 1 578 ? 16.531 29.376 6.160 1.00 87.69 578 LYS A C 1
ATOM 4518 O O . LYS A 1 578 ? 16.880 30.086 7.101 1.00 87.69 578 LYS A O 1
ATOM 4523 N N . LEU A 1 579 ? 15.755 28.301 6.330 1.00 89.44 579 LEU A N 1
ATOM 4524 C CA . LEU A 1 579 ? 15.211 27.903 7.632 1.00 89.44 579 LEU A CA 1
ATOM 4525 C C . LEU A 1 579 ? 16.280 27.407 8.621 1.00 89.44 579 LEU A C 1
ATOM 4527 O O . LEU A 1 579 ? 16.055 27.481 9.823 1.00 89.44 579 LEU A O 1
ATOM 4531 N N . LEU A 1 580 ? 17.462 26.980 8.154 1.00 88.75 580 LEU A N 1
ATOM 4532 C CA . LEU A 1 580 ? 18.560 26.531 9.028 1.00 88.75 580 LEU A CA 1
ATOM 4533 C C . LEU A 1 580 ? 19.140 27.650 9.906 1.00 88.75 580 LEU A C 1
ATOM 4535 O O . LEU A 1 580 ? 19.845 27.376 10.873 1.00 88.75 580 LEU A O 1
ATOM 4539 N N . HIS A 1 581 ? 18.836 28.909 9.586 1.00 84.62 581 HIS A N 1
ATOM 4540 C CA . HIS A 1 581 ? 19.213 30.074 10.384 1.00 84.62 581 HIS A CA 1
ATOM 4541 C C . HIS A 1 581 ? 18.148 30.466 11.427 1.00 84.62 581 HIS A C 1
ATOM 4543 O O . HIS A 1 581 ? 18.273 31.517 12.054 1.00 84.62 581 HIS A O 1
ATOM 4549 N N . GLN A 1 582 ? 17.086 29.670 11.609 1.00 83.94 582 GLN A N 1
ATOM 4550 C CA . GLN A 1 582 ? 16.054 29.944 12.614 1.00 83.94 582 GLN A CA 1
ATOM 4551 C C . GLN A 1 582 ? 16.487 29.565 14.036 1.00 83.94 582 GLN A C 1
ATOM 4553 O O . GLN A 1 582 ? 17.100 28.513 14.211 1.00 83.94 582 GLN A O 1
ATOM 4558 N N . PRO A 1 583 ? 16.104 30.345 15.071 1.00 82.94 583 PRO A N 1
ATOM 4559 C CA . PRO A 1 583 ? 16.383 30.003 16.469 1.00 82.94 583 PRO A CA 1
ATOM 4560 C C . PRO A 1 583 ? 15.798 28.655 16.911 1.00 82.94 583 PRO A C 1
ATOM 4562 O O . PRO A 1 583 ? 16.368 27.996 17.773 1.00 82.94 583 PRO A O 1
ATOM 4565 N N . SER A 1 584 ? 14.679 28.238 16.312 1.00 84.69 584 SER A N 1
ATOM 4566 C CA . SER A 1 584 ? 14.046 26.934 16.536 1.00 8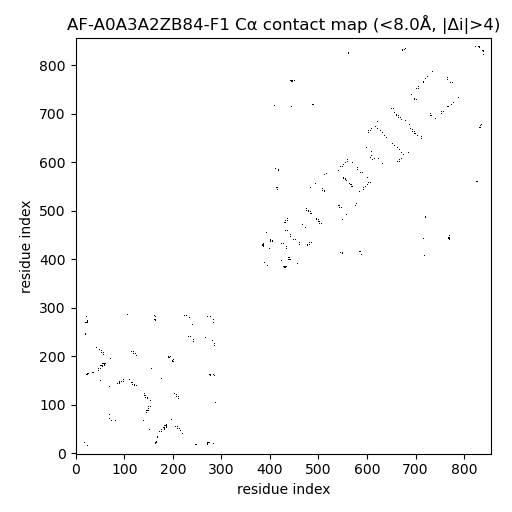4.69 584 SER A CA 1
ATOM 4567 C C . SER A 1 584 ? 14.555 25.827 15.605 1.00 84.69 584 SER A C 1
ATOM 4569 O O . SER A 1 584 ? 14.056 24.707 15.683 1.00 84.69 584 SER A O 1
ATOM 4571 N N . SER A 1 585 ? 15.537 26.086 14.732 1.00 88.69 585 SER A N 1
ATOM 4572 C CA . SER A 1 585 ? 16.123 25.058 13.862 1.00 88.69 585 SER A CA 1
ATOM 4573 C C . SER A 1 585 ? 16.906 24.012 14.662 1.00 88.69 585 SER A C 1
ATOM 4575 O O . SER A 1 585 ? 17.621 24.318 15.614 1.00 88.69 585 SER A O 1
ATOM 4577 N N . THR A 1 586 ? 16.813 22.760 14.227 1.00 87.94 586 THR A N 1
ATOM 4578 C CA . THR A 1 586 ? 17.465 21.587 14.818 1.00 87.94 586 THR A CA 1
ATOM 4579 C C . THR A 1 586 ? 18.497 20.997 13.854 1.00 87.94 586 THR A C 1
ATOM 4581 O O . THR A 1 586 ? 18.505 21.301 12.661 1.00 87.94 586 THR A O 1
ATOM 4584 N N . VAL A 1 587 ? 19.342 20.078 14.333 1.00 83.44 587 VAL A N 1
ATOM 4585 C CA . VAL A 1 587 ? 20.249 19.300 13.460 1.00 83.44 587 VAL A CA 1
ATOM 4586 C C . VAL A 1 587 ? 19.466 18.380 12.504 1.00 83.44 587 VAL A C 1
ATOM 4588 O O . VAL A 1 587 ? 19.938 18.062 11.411 1.00 83.44 587 VAL A O 1
ATOM 4591 N N . LEU A 1 588 ? 18.237 17.992 12.868 1.00 88.88 588 LEU A N 1
ATOM 4592 C CA . LEU A 1 588 ? 17.368 17.164 12.028 1.00 88.88 588 LEU A CA 1
ATOM 4593 C C . LEU A 1 588 ? 16.773 17.934 10.839 1.00 88.88 588 LEU A C 1
ATOM 4595 O O . LEU A 1 588 ? 16.500 17.315 9.811 1.00 88.88 588 LEU A O 1
ATOM 4599 N N . ASP A 1 589 ? 16.638 19.261 10.929 1.00 91.88 589 ASP A N 1
ATOM 4600 C CA . ASP A 1 589 ? 16.173 20.094 9.812 1.00 91.88 589 ASP A CA 1
ATOM 4601 C C . ASP A 1 589 ? 17.152 20.061 8.633 1.00 91.88 589 ASP A C 1
ATOM 4603 O O . ASP A 1 589 ? 16.719 19.956 7.488 1.00 91.88 589 ASP A O 1
ATOM 4607 N N . LEU A 1 590 ? 18.468 20.038 8.892 1.00 89.69 590 LEU A N 1
ATOM 4608 C CA . LEU A 1 590 ? 19.465 19.837 7.834 1.00 89.69 590 LEU A CA 1
ATOM 4609 C C . LEU A 1 590 ? 19.198 18.515 7.107 1.00 89.69 590 LEU A C 1
ATOM 4611 O O . LEU A 1 590 ? 19.025 18.507 5.895 1.00 89.69 590 LEU A O 1
ATOM 4615 N N . ARG A 1 591 ? 19.053 17.414 7.854 1.00 90.25 591 ARG A N 1
ATOM 4616 C CA . ARG A 1 591 ? 18.767 16.081 7.300 1.00 90.25 591 ARG A CA 1
ATOM 4617 C C . ARG A 1 591 ? 17.454 16.025 6.508 1.00 90.25 591 ARG A C 1
ATOM 4619 O O . ARG A 1 591 ? 17.397 15.312 5.506 1.00 90.25 591 ARG A O 1
ATOM 4626 N N . LEU A 1 592 ? 16.423 16.756 6.934 1.00 93.25 592 LEU A N 1
ATOM 4627 C CA . LEU A 1 592 ? 15.164 16.901 6.199 1.00 93.25 592 LEU A CA 1
ATOM 4628 C C . LEU A 1 592 ? 15.384 17.643 4.872 1.00 93.25 592 LEU A C 1
ATOM 4630 O O . LEU A 1 592 ? 14.985 17.153 3.817 1.00 93.25 592 LEU A O 1
ATOM 4634 N N . PHE A 1 593 ? 16.054 18.794 4.905 1.00 93.56 593 PHE A N 1
ATOM 4635 C CA . PHE A 1 593 ? 16.275 19.634 3.728 1.00 93.56 593 PHE A CA 1
ATOM 4636 C C . PHE A 1 593 ? 17.233 18.994 2.713 1.00 93.56 593 PHE A C 1
ATOM 4638 O O . PHE A 1 593 ? 16.933 19.015 1.517 1.00 93.56 593 PHE A O 1
ATOM 4645 N N . SER A 1 594 ? 18.288 18.303 3.162 1.00 92.75 594 SER A N 1
ATOM 4646 C CA . SER A 1 594 ? 19.131 17.465 2.297 1.00 92.75 594 SER A CA 1
ATOM 4647 C C . SER A 1 594 ? 18.288 16.451 1.509 1.00 92.75 594 SER A C 1
ATOM 4649 O O . SER A 1 594 ? 18.520 16.243 0.319 1.00 92.75 594 SER A O 1
ATOM 4651 N N . GLN A 1 595 ? 17.282 15.840 2.151 1.00 93.06 595 GLN A N 1
ATOM 4652 C CA . GLN A 1 595 ? 16.387 14.862 1.521 1.00 93.06 595 GLN A CA 1
ATOM 4653 C C . GLN A 1 595 ? 15.323 15.494 0.617 1.00 93.06 595 GLN A C 1
ATOM 4655 O O . GLN A 1 595 ? 14.954 14.866 -0.377 1.00 93.06 595 GLN A O 1
ATOM 4660 N N . VAL A 1 596 ? 14.846 16.710 0.908 1.00 94.62 596 VAL A N 1
ATOM 4661 C CA . VAL A 1 596 ? 13.989 17.477 -0.018 1.00 94.62 596 VAL A CA 1
ATOM 4662 C C . VAL A 1 596 ? 14.751 17.738 -1.316 1.00 94.62 596 VAL A C 1
ATOM 4664 O O . VAL A 1 596 ? 14.261 17.410 -2.394 1.00 94.62 596 VAL A O 1
ATOM 4667 N N . GLU A 1 597 ? 15.972 18.264 -1.223 1.00 94.56 597 GLU A N 1
ATOM 4668 C CA . GLU A 1 597 ? 16.785 18.579 -2.399 1.00 94.56 597 GLU A CA 1
ATOM 4669 C C . GLU A 1 597 ? 17.164 17.339 -3.208 1.00 94.56 597 GLU A C 1
ATOM 4671 O O . GLU A 1 597 ? 16.956 17.322 -4.422 1.00 94.56 597 GLU A O 1
ATOM 4676 N N . LEU A 1 598 ? 17.646 16.280 -2.545 1.00 94.56 598 LEU A N 1
ATOM 4677 C CA . LEU A 1 598 ? 17.993 15.032 -3.220 1.00 94.56 598 LEU A CA 1
ATOM 4678 C C . LEU A 1 598 ? 16.789 14.449 -3.963 1.00 94.56 598 LEU A C 1
ATOM 4680 O O . LEU A 1 598 ? 16.909 14.068 -5.124 1.00 94.56 598 LEU A O 1
ATOM 4684 N N . ASN A 1 599 ? 15.618 14.376 -3.324 1.00 93.19 599 ASN A N 1
ATOM 4685 C CA . ASN A 1 599 ? 14.449 13.799 -3.979 1.00 93.19 599 ASN A CA 1
ATOM 4686 C C . ASN A 1 599 ? 13.912 14.686 -5.112 1.00 93.19 599 ASN A C 1
ATOM 4688 O O . ASN A 1 599 ? 13.474 14.133 -6.114 1.00 93.19 599 ASN A O 1
ATOM 4692 N N . VAL A 1 600 ? 14.040 16.017 -5.044 1.00 93.25 600 VAL A N 1
ATOM 4693 C CA . VAL A 1 600 ? 13.730 16.900 -6.186 1.00 93.25 600 VAL A CA 1
ATOM 4694 C C . VAL A 1 600 ? 14.667 16.639 -7.375 1.00 93.25 600 VAL A C 1
ATOM 4696 O O . VAL A 1 600 ? 14.182 16.533 -8.503 1.00 93.25 600 VAL A O 1
ATOM 4699 N N . ILE A 1 601 ? 15.972 16.436 -7.144 1.00 92.88 601 ILE A N 1
ATOM 4700 C CA . ILE A 1 601 ? 16.919 16.013 -8.197 1.00 92.88 601 ILE A CA 1
ATOM 4701 C C . ILE A 1 601 ? 16.493 14.652 -8.775 1.00 92.88 601 ILE A C 1
ATOM 4703 O O . ILE A 1 601 ? 16.390 14.496 -9.992 1.00 92.88 601 ILE A O 1
ATOM 4707 N N . ARG A 1 602 ? 16.152 13.674 -7.924 1.00 91.62 602 ARG A N 1
ATOM 4708 C CA . ARG A 1 602 ? 15.674 12.350 -8.367 1.00 91.62 602 ARG A CA 1
ATOM 4709 C C . ARG A 1 602 ? 14.348 12.409 -9.144 1.00 91.62 602 ARG A C 1
ATOM 4711 O O . ARG A 1 602 ? 14.177 11.625 -10.076 1.00 91.62 602 ARG A O 1
ATOM 4718 N N . VAL A 1 603 ? 13.432 13.326 -8.805 1.00 90.12 603 VAL A N 1
ATOM 4719 C CA . VAL A 1 603 ? 12.212 13.588 -9.590 1.00 90.12 603 VAL A CA 1
ATOM 4720 C C . VAL A 1 603 ? 12.583 14.098 -10.973 1.00 90.12 603 VAL A C 1
ATOM 4722 O O . VAL A 1 603 ? 12.130 13.516 -11.956 1.00 90.12 603 VAL A O 1
ATOM 4725 N N . HIS A 1 604 ? 13.459 15.101 -11.067 1.00 89.44 604 HIS A N 1
ATOM 4726 C CA . HIS A 1 604 ? 13.893 15.625 -12.361 1.00 89.44 604 HIS A CA 1
ATOM 4727 C C . HIS A 1 604 ? 14.549 14.542 -13.235 1.00 89.44 604 HIS A C 1
ATOM 4729 O O . HIS A 1 604 ? 14.172 14.381 -14.393 1.00 89.44 604 HIS A O 1
ATOM 4735 N N . ILE A 1 605 ? 15.437 13.721 -12.660 1.00 88.81 605 ILE A N 1
ATOM 4736 C C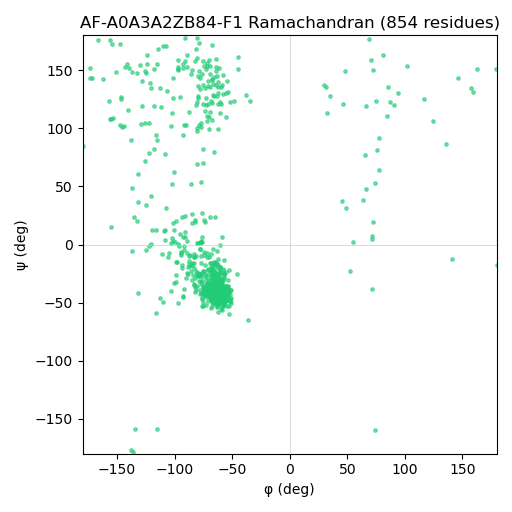A . ILE A 1 605 ? 16.043 12.557 -13.331 1.00 88.81 605 ILE A CA 1
ATOM 4737 C C . ILE A 1 605 ? 14.974 11.604 -13.887 1.00 88.81 605 ILE A C 1
ATOM 4739 O O . ILE A 1 605 ? 15.060 11.175 -15.039 1.00 88.81 605 ILE A O 1
ATOM 4743 N N . ASN A 1 606 ? 13.964 11.263 -13.082 1.00 85.44 606 ASN A N 1
ATOM 4744 C CA . ASN A 1 606 ? 12.922 10.321 -13.484 1.00 85.44 606 ASN A CA 1
ATOM 4745 C C . ASN A 1 606 ? 11.978 10.894 -14.552 1.00 85.44 606 ASN A C 1
ATOM 4747 O O . ASN A 1 606 ? 11.525 10.140 -15.408 1.00 85.44 606 ASN A O 1
ATOM 4751 N N . GLU A 1 607 ? 11.704 12.201 -14.541 1.00 85.00 607 GLU A N 1
ATOM 4752 C CA . GLU A 1 607 ? 10.911 12.861 -15.588 1.00 85.00 607 GLU A CA 1
ATOM 4753 C C . GLU A 1 607 ? 11.692 13.014 -16.901 1.00 85.00 607 GLU A C 1
ATOM 4755 O O . GLU A 1 607 ? 11.136 12.756 -17.968 1.00 85.00 607 GLU A O 1
ATOM 4760 N N . THR A 1 608 ? 12.982 13.358 -16.836 1.00 85.56 608 THR A N 1
ATOM 4761 C CA . THR A 1 608 ? 13.852 13.494 -18.015 1.00 85.56 608 THR A CA 1
ATOM 4762 C C . THR A 1 608 ? 14.124 12.144 -18.685 1.00 85.56 608 THR A C 1
ATOM 4764 O O . THR A 1 608 ? 14.062 12.051 -19.906 1.00 85.56 608 THR A O 1
ATOM 4767 N N . LEU A 1 609 ? 14.376 11.075 -17.918 1.00 80.50 609 LEU A N 1
ATOM 4768 C CA . LEU A 1 609 ? 14.653 9.740 -18.475 1.00 80.50 609 LEU A CA 1
ATOM 4769 C C . LEU A 1 609 ? 13.394 8.885 -18.706 1.00 80.50 609 LEU A C 1
ATOM 4771 O O . LEU A 1 609 ? 13.417 7.984 -19.542 1.00 80.50 609 LEU A O 1
ATOM 4775 N N . GLY A 1 610 ? 12.309 9.130 -17.967 1.00 67.94 610 GLY A N 1
ATOM 4776 C CA . GLY A 1 610 ? 11.031 8.409 -18.068 1.00 67.94 610 GLY A CA 1
ATOM 4777 C C . GLY A 1 610 ? 9.941 9.144 -18.854 1.00 67.94 610 GLY A C 1
ATOM 4778 O O . GLY A 1 610 ? 8.772 8.773 -18.763 1.00 67.94 610 GLY A O 1
ATOM 4779 N N . GLY A 1 611 ? 10.288 10.212 -19.576 1.00 63.62 611 GLY A N 1
ATOM 4780 C CA . GLY A 1 611 ? 9.334 11.029 -20.323 1.00 63.62 611 GLY A CA 1
ATOM 4781 C C . GLY A 1 611 ? 8.637 10.278 -21.466 1.00 63.62 611 GLY A C 1
ATOM 4782 O O . GLY A 1 611 ? 9.190 9.369 -22.076 1.00 63.62 611 GLY A O 1
ATOM 4783 N N . LYS A 1 612 ? 7.418 10.713 -21.822 1.00 55.44 612 LYS A N 1
ATOM 4784 C CA . LYS A 1 612 ? 6.609 10.125 -22.915 1.00 55.44 612 LYS A CA 1
ATOM 4785 C C . LYS A 1 612 ? 7.182 10.321 -24.331 1.00 55.44 612 LYS A C 1
ATOM 4787 O O . LYS A 1 612 ? 6.584 9.856 -25.296 1.00 55.44 612 LYS A O 1
ATOM 4792 N N . ILE A 1 613 ? 8.283 11.055 -24.468 1.00 59.28 613 ILE A N 1
ATOM 4793 C CA . ILE A 1 613 ? 8.962 11.326 -25.737 1.00 59.28 613 ILE A CA 1
ATOM 4794 C C . ILE A 1 613 ? 10.299 10.579 -25.680 1.00 59.28 613 ILE A C 1
ATOM 4796 O O . ILE A 1 613 ? 11.094 10.900 -24.800 1.00 59.28 613 ILE A O 1
ATOM 4800 N N . PRO A 1 614 ? 10.575 9.614 -26.576 1.00 64.31 614 PRO A N 1
ATOM 4801 C CA . PRO A 1 614 ? 11.868 8.938 -26.608 1.00 64.31 614 PRO A CA 1
ATOM 4802 C C . PRO A 1 614 ? 13.003 9.928 -26.905 1.00 64.31 614 PRO A C 1
ATOM 4804 O O . PRO A 1 614 ? 13.007 10.575 -27.953 1.00 64.31 614 PRO A O 1
ATOM 4807 N N . LEU A 1 615 ? 13.967 10.038 -25.989 1.00 71.69 615 LEU A N 1
ATOM 4808 C CA . LEU A 1 615 ? 15.210 10.784 -26.202 1.00 71.69 615 LEU A CA 1
ATOM 4809 C C . LEU A 1 615 ? 16.149 9.993 -27.129 1.00 71.69 615 LEU A C 1
ATOM 4811 O O . LEU A 1 615 ? 16.105 8.759 -27.157 1.00 71.69 615 LEU A O 1
ATOM 4815 N N . ALA A 1 616 ? 17.044 10.666 -27.860 1.00 75.44 616 ALA A N 1
ATOM 4816 C CA . ALA A 1 616 ? 18.073 9.947 -28.607 1.00 75.44 616 ALA A CA 1
ATOM 4817 C C . ALA A 1 616 ? 19.120 9.350 -27.647 1.00 75.44 616 ALA A C 1
ATOM 4819 O O . ALA A 1 616 ? 19.377 9.880 -26.564 1.00 75.44 616 ALA A O 1
ATOM 4820 N N . ARG A 1 617 ? 19.795 8.263 -28.058 1.00 73.69 617 ARG A N 1
ATOM 4821 C CA . ARG A 1 617 ? 20.811 7.590 -27.215 1.00 73.69 617 ARG A CA 1
ATOM 4822 C C . ARG A 1 617 ? 21.947 8.524 -26.763 1.00 73.69 617 ARG A C 1
ATOM 4824 O O . ARG A 1 617 ? 22.508 8.322 -25.690 1.00 73.69 617 ARG A O 1
ATOM 4831 N N . ALA A 1 618 ? 22.273 9.543 -27.565 1.00 75.44 618 ALA A N 1
ATOM 4832 C CA . ALA A 1 618 ? 23.256 10.569 -27.215 1.00 75.44 618 ALA A CA 1
ATOM 4833 C C . ALA A 1 618 ? 22.752 11.503 -26.100 1.00 75.44 618 ALA A C 1
ATOM 4835 O O . ALA A 1 618 ? 23.491 11.769 -25.154 1.00 75.44 618 ALA A O 1
ATOM 4836 N N . ASP A 1 619 ? 21.491 11.932 -26.176 1.00 82.62 619 ASP A N 1
ATOM 4837 C CA . ASP A 1 619 ? 20.864 12.823 -25.195 1.00 82.62 619 ASP A CA 1
ATOM 4838 C C . ASP A 1 619 ? 20.761 12.124 -23.833 1.00 82.62 619 ASP A C 1
ATOM 4840 O O . ASP A 1 619 ? 21.160 12.690 -22.821 1.00 82.62 619 ASP A O 1
ATOM 4844 N N . ILE A 1 620 ? 20.352 10.847 -23.810 1.00 82.94 620 ILE A N 1
ATOM 4845 C CA . ILE A 1 620 ? 20.316 10.029 -22.583 1.00 82.94 620 ILE A CA 1
ATOM 4846 C C . ILE A 1 620 ? 21.708 9.959 -21.934 1.00 82.94 620 ILE A C 1
ATOM 4848 O O . ILE A 1 620 ? 21.845 10.125 -20.721 1.00 82.94 620 ILE A O 1
ATOM 4852 N N . ALA A 1 621 ? 22.763 9.754 -22.729 1.00 83.56 621 ALA A N 1
ATOM 4853 C CA . ALA A 1 621 ? 24.134 9.710 -22.225 1.00 83.56 621 ALA A CA 1
ATOM 4854 C C . ALA A 1 621 ? 24.640 11.075 -21.714 1.00 83.56 621 ALA A C 1
ATOM 4856 O O . ALA A 1 621 ? 25.517 11.100 -20.845 1.00 83.56 621 ALA A O 1
ATOM 4857 N N . ALA A 1 622 ? 24.103 12.190 -22.220 1.00 87.31 622 ALA A N 1
ATOM 4858 C CA . ALA A 1 622 ? 24.362 13.533 -21.704 1.00 87.31 622 ALA A CA 1
ATOM 4859 C C . ALA A 1 622 ? 23.597 13.784 -20.392 1.00 87.31 622 ALA A C 1
ATOM 4861 O O . ALA A 1 622 ? 24.224 14.122 -19.389 1.00 87.31 622 ALA A O 1
ATOM 4862 N N . SER A 1 623 ? 22.290 13.501 -20.350 1.00 87.69 623 SER A N 1
ATOM 4863 C CA . SER A 1 623 ? 21.462 13.636 -19.143 1.00 87.69 623 SER A CA 1
ATOM 4864 C C . SER A 1 623 ? 21.965 12.777 -17.979 1.00 87.69 623 SER A C 1
ATOM 4866 O O . SER A 1 623 ? 21.865 13.197 -16.835 1.00 87.69 623 SER A O 1
ATOM 4868 N N . VAL A 1 624 ? 22.569 11.607 -18.232 1.00 90.00 624 VAL A N 1
ATOM 4869 C CA . VAL A 1 624 ? 23.226 10.799 -17.181 1.00 90.00 624 VAL A CA 1
ATOM 4870 C C . VAL A 1 624 ? 24.476 11.475 -16.604 1.00 90.00 624 VAL A C 1
ATOM 4872 O O . VAL A 1 624 ? 24.772 11.294 -15.423 1.00 90.00 624 VAL A O 1
ATOM 4875 N N . GLN A 1 625 ? 25.219 12.243 -17.404 1.00 90.31 625 GLN A N 1
ATOM 4876 C CA . GLN A 1 625 ? 26.398 12.981 -16.935 1.00 90.31 625 GLN A C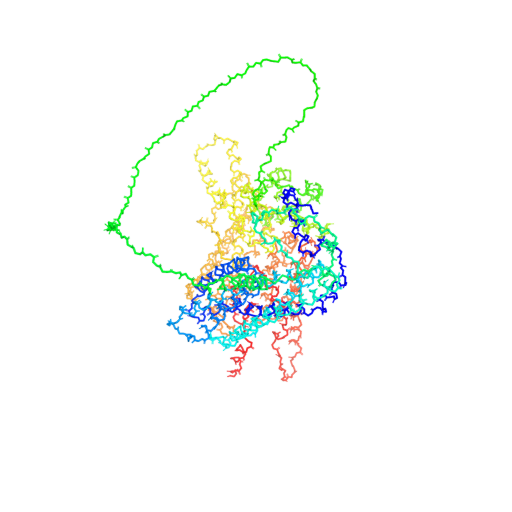A 1
ATOM 4877 C C . GLN A 1 625 ? 25.996 14.241 -16.161 1.00 90.31 625 GLN A C 1
ATOM 4879 O O . GLN A 1 625 ? 26.555 14.497 -15.099 1.00 90.31 625 GLN A O 1
ATOM 4884 N N . GLU A 1 626 ? 24.993 14.970 -16.651 1.00 92.44 626 GLU A N 1
ATOM 4885 C CA . GLU A 1 626 ? 24.397 16.136 -15.987 1.00 92.44 626 GLU A CA 1
ATOM 4886 C C . GLU A 1 626 ? 23.762 1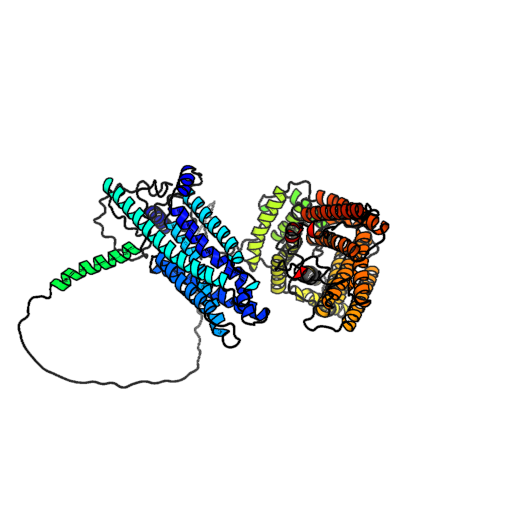5.748 -14.641 1.00 92.44 626 GLU A C 1
ATOM 4888 O O . GLU A 1 626 ? 24.153 16.266 -13.598 1.00 92.44 626 GLU A O 1
ATOM 4893 N N . ALA A 1 627 ? 22.906 14.722 -14.630 1.00 93.12 627 ALA A N 1
ATOM 4894 C CA . ALA A 1 627 ? 22.308 14.175 -13.413 1.00 93.12 627 ALA A CA 1
ATOM 4895 C C . ALA A 1 627 ? 23.342 13.683 -12.389 1.00 93.12 627 ALA A C 1
ATOM 4897 O O . ALA A 1 627 ? 23.133 13.818 -11.183 1.00 93.12 627 ALA A O 1
ATOM 4898 N N . LYS A 1 628 ? 24.461 13.102 -12.846 1.00 92.75 628 LYS A N 1
ATOM 4899 C CA . LYS A 1 628 ? 25.545 12.707 -11.942 1.00 92.75 628 LYS A CA 1
ATOM 4900 C C . LYS A 1 628 ? 26.271 13.928 -11.367 1.00 92.75 628 LYS A C 1
ATOM 4902 O O . LYS A 1 628 ? 26.554 13.933 -10.173 1.00 92.75 628 LYS A O 1
ATOM 4907 N N . LEU A 1 629 ? 26.529 14.953 -12.180 1.00 94.12 629 LEU A N 1
ATOM 4908 C CA . LEU A 1 629 ? 27.131 16.205 -11.721 1.00 94.12 629 LEU A CA 1
ATOM 4909 C C . LEU A 1 629 ? 26.257 16.886 -10.655 1.00 94.12 629 LEU A C 1
ATOM 4911 O O . LEU A 1 629 ? 26.789 17.302 -9.631 1.00 94.12 629 LEU A O 1
ATOM 4915 N N . ASP A 1 630 ? 24.935 16.928 -10.838 1.00 94.56 630 ASP A N 1
ATOM 4916 C CA . ASP A 1 630 ? 23.999 17.471 -9.841 1.00 94.56 630 ASP A CA 1
ATOM 4917 C C . ASP A 1 630 ? 24.017 16.688 -8.517 1.00 94.56 630 ASP A C 1
ATOM 4919 O O . ASP A 1 630 ? 24.009 17.292 -7.442 1.00 94.56 630 ASP A O 1
ATOM 4923 N N . LEU A 1 631 ? 24.076 15.352 -8.575 1.00 94.75 631 LEU A N 1
ATOM 4924 C CA . LEU A 1 631 ? 24.175 14.489 -7.390 1.00 94.75 631 LEU A CA 1
ATOM 4925 C C . LEU A 1 631 ? 25.511 14.661 -6.648 1.00 94.75 631 LEU A C 1
ATOM 4927 O O . LEU A 1 631 ? 25.527 14.736 -5.416 1.00 94.75 631 LEU A O 1
ATOM 4931 N N . ASP A 1 632 ? 26.626 14.753 -7.377 1.00 93.38 632 ASP A N 1
ATOM 4932 C CA . ASP A 1 632 ? 27.950 14.972 -6.789 1.00 93.38 632 ASP A CA 1
ATOM 4933 C C . ASP A 1 632 ? 28.051 16.398 -6.187 1.00 93.38 632 ASP A C 1
ATOM 4935 O O . ASP A 1 632 ? 28.445 16.541 -5.028 1.00 93.38 632 ASP A O 1
ATOM 4939 N N . LEU A 1 633 ? 27.582 17.441 -6.892 1.00 94.31 633 LEU A N 1
ATOM 4940 C CA . LEU A 1 633 ? 27.530 18.832 -6.402 1.00 94.31 633 LEU A CA 1
ATOM 4941 C C . LEU A 1 633 ? 26.570 19.032 -5.218 1.00 94.31 633 LEU A C 1
ATOM 4943 O O . LEU A 1 633 ? 26.814 19.884 -4.359 1.00 94.31 633 LEU A O 1
ATOM 4947 N N . TRP A 1 634 ? 25.461 18.289 -5.162 1.00 94.94 634 TRP A N 1
ATOM 4948 C CA . TRP A 1 634 ? 24.600 18.244 -3.979 1.00 94.94 634 TRP A CA 1
ATOM 4949 C C . TRP A 1 634 ? 25.364 17.643 -2.795 1.00 94.94 634 TRP A C 1
ATOM 4951 O O . TRP A 1 634 ? 25.432 18.266 -1.738 1.00 94.94 634 TRP A O 1
ATOM 4961 N N . PHE A 1 635 ? 26.008 16.487 -2.976 1.00 93.62 635 PHE A N 1
ATOM 4962 C CA . PHE A 1 635 ? 26.710 15.811 -1.885 1.00 93.62 635 PHE A CA 1
ATOM 4963 C C . PHE A 1 635 ? 27.910 16.614 -1.351 1.00 93.62 635 PHE A C 1
ATOM 4965 O O . PHE A 1 635 ? 28.127 16.654 -0.137 1.00 93.62 635 PHE A O 1
ATOM 4972 N N . GLU A 1 636 ? 28.660 17.299 -2.218 1.00 92.50 636 GLU A N 1
ATOM 4973 C CA . GLU A 1 636 ? 29.717 18.229 -1.800 1.00 92.50 636 GLU A CA 1
ATOM 4974 C C . GLU A 1 636 ? 29.163 19.389 -0.958 1.00 92.50 636 GLU A C 1
ATOM 4976 O O . GLU A 1 636 ? 29.725 19.706 0.095 1.00 92.50 636 GLU A O 1
ATOM 4981 N N . ALA A 1 637 ? 28.033 19.979 -1.367 1.00 90.94 637 ALA A N 1
ATOM 4982 C CA . ALA A 1 637 ? 27.387 21.063 -0.631 1.00 90.94 637 ALA A CA 1
ATOM 4983 C C . ALA A 1 637 ? 26.850 20.611 0.741 1.00 90.94 637 ALA A C 1
ATOM 4985 O O . ALA A 1 637 ? 26.999 21.341 1.722 1.00 90.94 637 ALA A O 1
ATOM 4986 N N . GLU A 1 638 ? 26.287 19.403 0.846 1.00 90.38 638 GLU A N 1
ATOM 4987 C CA . GLU A 1 638 ? 25.831 18.862 2.133 1.00 90.38 638 GLU A CA 1
ATOM 4988 C C . GLU A 1 638 ? 27.002 18.487 3.047 1.00 90.38 638 GLU A C 1
ATOM 4990 O O . GLU A 1 638 ? 26.943 18.710 4.256 1.00 90.38 638 GLU A O 1
ATOM 4995 N N . ASN A 1 639 ? 28.111 17.990 2.490 1.00 88.12 639 ASN A N 1
ATOM 4996 C CA . ASN A 1 639 ? 29.329 17.754 3.261 1.00 88.12 639 ASN A CA 1
ATOM 4997 C C . ASN A 1 639 ? 29.972 19.062 3.761 1.00 88.12 639 ASN A C 1
ATOM 4999 O O . ASN A 1 639 ? 30.553 19.074 4.845 1.00 88.12 639 ASN A O 1
ATOM 5003 N N . ALA A 1 640 ? 29.838 20.169 3.028 1.00 88.94 640 ALA A N 1
ATOM 5004 C CA . ALA A 1 640 ? 30.263 21.487 3.500 1.00 88.94 640 ALA A CA 1
ATOM 5005 C C . ALA A 1 640 ? 29.341 22.067 4.596 1.00 88.94 640 ALA A C 1
ATOM 5007 O O . ALA A 1 640 ? 29.822 22.802 5.455 1.00 88.94 640 ALA A O 1
ATOM 5008 N N . LEU A 1 641 ? 28.042 21.734 4.588 1.00 86.75 641 LEU A N 1
ATOM 5009 C CA . LEU A 1 641 ? 27.062 22.199 5.584 1.00 86.75 641 LEU A CA 1
ATOM 5010 C C . LEU A 1 641 ? 26.938 21.323 6.838 1.00 86.75 641 LEU A C 1
ATOM 5012 O O . LEU A 1 641 ? 26.404 21.792 7.844 1.00 86.75 641 LEU A O 1
ATOM 5016 N N . ALA A 1 642 ? 27.381 20.065 6.797 1.00 84.56 642 ALA A N 1
ATOM 5017 C CA . ALA A 1 642 ? 27.291 19.172 7.948 1.00 84.56 642 ALA A CA 1
ATOM 5018 C C . ALA A 1 642 ? 28.022 19.775 9.172 1.00 84.56 642 ALA A C 1
ATOM 5020 O O . ALA A 1 642 ? 29.178 20.184 9.037 1.00 84.56 642 ALA A O 1
ATOM 5021 N N . PRO A 1 643 ? 27.383 19.837 10.358 1.00 82.06 643 PRO A N 1
ATOM 5022 C CA . PRO A 1 643 ? 27.966 20.469 11.540 1.00 82.06 643 PRO A CA 1
ATOM 5023 C C . PRO A 1 643 ? 29.140 19.653 12.086 1.00 82.06 643 PRO A C 1
ATOM 5025 O O . PRO A 1 643 ? 29.100 18.427 12.063 1.00 82.06 643 PRO A O 1
ATOM 5028 N N . ASP A 1 644 ? 30.154 20.311 12.651 1.00 80.69 644 ASP A N 1
ATOM 5029 C CA . ASP A 1 644 ? 31.280 19.642 13.320 1.00 80.69 644 ASP A CA 1
ATOM 5030 C C . ASP A 1 644 ? 30.917 19.216 14.753 1.00 80.69 644 ASP A C 1
ATOM 5032 O O . ASP A 1 644 ? 31.390 19.767 15.746 1.00 80.69 644 ASP A O 1
ATOM 5036 N N . ASN A 1 645 ? 30.032 18.221 14.853 1.00 82.38 645 ASN A N 1
ATOM 5037 C CA . ASN A 1 645 ? 29.603 17.590 16.101 1.00 82.38 645 ASN A CA 1
ATOM 5038 C C . ASN A 1 645 ? 29.545 16.050 15.971 1.00 82.38 645 ASN A C 1
ATOM 5040 O O . ASN A 1 645 ? 29.834 15.481 14.917 1.00 82.38 645 ASN A O 1
ATOM 5044 N N . GLU A 1 646 ? 29.140 15.355 17.037 1.00 78.62 646 GLU A N 1
ATOM 5045 C CA . GLU A 1 646 ? 29.017 13.885 17.051 1.00 78.62 646 GLU A CA 1
ATOM 5046 C C . GLU A 1 646 ? 27.974 13.339 16.051 1.00 78.62 646 GLU A C 1
ATOM 5048 O O . GLU A 1 646 ? 28.048 12.179 15.640 1.00 78.62 646 GLU A O 1
ATOM 5053 N N . GLU A 1 647 ? 27.027 14.168 15.599 1.00 76.88 647 GLU A N 1
ATOM 5054 C CA . GLU A 1 647 ? 26.030 13.784 14.594 1.00 76.88 647 GLU A CA 1
ATOM 5055 C C . GLU A 1 647 ? 26.547 13.909 13.146 1.00 76.88 647 GLU A C 1
ATOM 5057 O O . GLU A 1 647 ? 25.934 13.334 12.241 1.00 76.88 647 GLU A O 1
ATOM 5062 N N . ARG A 1 648 ? 27.715 14.538 12.915 1.00 83.38 648 ARG A N 1
ATOM 5063 C CA . ARG A 1 648 ? 28.348 14.664 11.585 1.00 83.38 648 ARG A CA 1
ATOM 5064 C C . ARG A 1 648 ? 28.509 13.315 10.889 1.00 83.38 648 ARG A C 1
ATOM 5066 O O . ARG A 1 648 ? 28.087 13.142 9.748 1.00 83.38 648 ARG A O 1
ATOM 5073 N N . ALA A 1 649 ? 29.119 12.350 11.577 1.00 82.38 649 ALA A N 1
ATOM 5074 C CA . ALA A 1 649 ? 29.426 11.037 11.018 1.00 82.38 649 ALA A CA 1
ATOM 5075 C C . ALA A 1 649 ? 28.164 10.239 10.615 1.00 82.38 649 ALA A C 1
ATOM 5077 O O . ALA A 1 649 ? 28.076 9.848 9.450 1.00 82.38 649 ALA A O 1
ATOM 5078 N N . PRO A 1 650 ? 27.156 10.022 11.490 1.00 80.19 650 PRO A N 1
ATOM 5079 C CA . PRO A 1 650 ? 25.939 9.303 11.105 1.00 80.19 650 PRO A CA 1
ATOM 5080 C C . PRO A 1 650 ? 25.043 10.074 10.119 1.00 80.19 650 PRO A C 1
ATOM 5082 O O . PRO A 1 650 ? 24.275 9.437 9.393 1.00 80.19 650 PRO A O 1
ATOM 5085 N N . LEU A 1 651 ? 25.127 11.410 10.056 1.00 83.00 651 LEU A N 1
ATOM 5086 C CA . LEU A 1 651 ? 24.469 12.192 9.007 1.00 83.00 651 LEU A CA 1
ATOM 5087 C C . LEU A 1 651 ? 25.120 11.930 7.643 1.00 83.00 651 LEU A C 1
ATOM 5089 O O . LEU A 1 651 ? 24.434 11.507 6.713 1.00 83.00 651 LEU A O 1
ATOM 5093 N N . LEU A 1 652 ? 26.439 12.114 7.535 1.00 86.00 652 LEU A N 1
ATOM 5094 C CA . LEU A 1 652 ? 27.172 11.915 6.282 1.00 86.00 652 LEU A CA 1
ATOM 5095 C C . LEU A 1 652 ? 27.101 10.467 5.789 1.00 86.00 652 LEU A C 1
ATOM 5097 O O . LEU A 1 652 ? 26.932 10.266 4.590 1.00 86.00 652 LEU A O 1
ATOM 5101 N N . ALA A 1 653 ? 27.143 9.474 6.682 1.00 84.81 653 ALA A N 1
ATOM 5102 C CA . ALA A 1 653 ? 26.916 8.069 6.336 1.00 84.81 653 ALA A CA 1
ATOM 5103 C C . ALA A 1 653 ? 25.554 7.864 5.645 1.00 84.81 653 ALA A C 1
ATOM 5105 O O . ALA A 1 653 ? 25.465 7.305 4.550 1.00 84.81 653 ALA A O 1
ATOM 5106 N N . ALA A 1 654 ? 24.478 8.402 6.230 1.00 84.44 654 ALA A N 1
ATOM 5107 C CA . ALA A 1 654 ? 23.142 8.299 5.647 1.00 84.44 654 ALA A CA 1
ATOM 5108 C C . ALA A 1 654 ? 23.025 9.015 4.289 1.00 84.44 654 ALA A C 1
ATOM 5110 O O . ALA A 1 654 ? 22.413 8.468 3.371 1.00 84.44 654 ALA A O 1
ATOM 5111 N N . LEU A 1 655 ? 23.641 10.193 4.137 1.00 88.12 655 LEU A N 1
ATOM 5112 C CA . LEU A 1 655 ? 23.657 10.932 2.869 1.00 88.12 655 LEU A CA 1
ATOM 5113 C C . LEU A 1 655 ? 24.512 10.229 1.797 1.00 88.12 655 LEU A C 1
ATOM 5115 O O . LEU A 1 655 ? 24.113 10.202 0.636 1.00 88.12 655 LEU A O 1
ATOM 5119 N N . ARG A 1 656 ? 25.631 9.586 2.167 1.00 88.81 656 ARG A N 1
ATOM 5120 C CA . ARG A 1 656 ? 26.445 8.745 1.263 1.00 88.81 656 ARG A CA 1
ATOM 5121 C C . ARG A 1 656 ? 25.647 7.561 0.729 1.00 88.81 656 ARG A C 1
ATOM 5123 O O . ARG A 1 656 ? 25.628 7.341 -0.480 1.00 88.81 656 ARG A O 1
ATOM 5130 N N . VAL A 1 657 ? 24.959 6.831 1.610 1.00 88.88 657 VAL A N 1
ATOM 5131 C CA . VAL A 1 657 ? 24.093 5.697 1.241 1.00 88.88 657 VAL A CA 1
ATOM 5132 C C . VAL A 1 657 ? 22.957 6.158 0.316 1.00 88.88 657 VAL A C 1
ATOM 5134 O O . VAL A 1 657 ? 22.717 5.538 -0.721 1.00 88.88 657 VAL A O 1
ATOM 5137 N N . GLN A 1 658 ? 22.310 7.289 0.624 1.00 89.12 658 GLN A N 1
ATOM 5138 C CA . GLN A 1 658 ? 21.262 7.877 -0.222 1.00 89.12 658 GLN A CA 1
ATOM 5139 C C . GLN A 1 658 ? 21.788 8.391 -1.578 1.00 89.12 658 GLN A C 1
ATOM 5141 O O . GLN A 1 658 ? 21.083 8.258 -2.583 1.00 89.12 658 GLN A O 1
ATOM 5146 N N . ASN A 1 659 ? 23.022 8.904 -1.649 1.00 91.38 659 ASN A N 1
ATOM 5147 C CA . ASN A 1 659 ? 23.647 9.267 -2.923 1.00 91.38 659 ASN A CA 1
ATOM 5148 C C . ASN A 1 659 ? 23.930 8.019 -3.775 1.00 91.38 659 ASN A C 1
ATOM 5150 O O . ASN A 1 659 ? 23.515 7.954 -4.925 1.00 91.38 659 ASN A O 1
ATOM 5154 N N . CYS A 1 660 ? 24.528 6.975 -3.191 1.00 91.44 660 CYS A N 1
ATOM 5155 C CA . CYS A 1 660 ? 24.832 5.733 -3.915 1.00 91.44 660 CYS A CA 1
ATOM 5156 C C . CYS A 1 660 ? 23.565 5.034 -4.432 1.00 91.44 660 CYS A C 1
ATOM 5158 O O . CYS A 1 660 ? 23.568 4.523 -5.551 1.00 91.44 660 CYS A O 1
ATOM 5160 N N . TRP A 1 661 ? 22.466 5.066 -3.663 1.00 89.62 661 TRP A N 1
ATOM 5161 C CA . TRP A 1 661 ? 21.136 4.666 -4.143 1.00 89.62 661 TRP A CA 1
ATOM 5162 C C . TRP A 1 661 ? 20.715 5.486 -5.372 1.00 89.62 661 TRP A C 1
ATOM 5164 O O . TRP A 1 661 ? 20.266 4.931 -6.370 1.00 89.62 661 TRP A O 1
ATOM 5174 N N . SER A 1 662 ? 20.885 6.807 -5.322 1.00 91.62 662 SER A N 1
ATOM 5175 C CA . SER A 1 662 ? 20.471 7.721 -6.393 1.00 91.62 662 SER A CA 1
ATOM 5176 C C . SER A 1 662 ? 21.299 7.549 -7.673 1.00 91.62 662 SER A C 1
ATOM 5178 O O . SER A 1 662 ? 20.707 7.454 -8.747 1.00 91.62 662 SER A O 1
ATOM 5180 N N . GLU A 1 663 ? 22.626 7.406 -7.570 1.00 92.12 663 GLU A N 1
ATOM 5181 C CA . GLU A 1 663 ? 23.511 7.038 -8.690 1.00 92.12 663 GLU A CA 1
ATOM 5182 C C . GLU A 1 663 ? 23.100 5.691 -9.313 1.00 92.12 663 GLU A C 1
ATOM 5184 O O . GLU A 1 663 ? 22.953 5.573 -10.531 1.00 92.12 663 GLU A O 1
ATOM 5189 N N . MET A 1 664 ? 22.859 4.673 -8.480 1.00 88.12 664 MET A N 1
ATOM 5190 C CA . MET A 1 664 ? 22.477 3.334 -8.936 1.00 88.12 664 MET A CA 1
ATOM 5191 C C . MET A 1 664 ? 21.139 3.352 -9.691 1.00 88.12 664 MET A C 1
ATOM 5193 O O . MET A 1 664 ? 21.049 2.801 -10.791 1.00 88.12 664 MET A O 1
ATOM 5197 N N . MET A 1 665 ? 20.114 4.026 -9.151 1.00 85.25 665 MET A N 1
ATOM 5198 C CA . MET A 1 665 ? 18.803 4.119 -9.804 1.00 85.25 665 MET A CA 1
ATOM 5199 C C . MET A 1 665 ? 18.829 4.994 -11.068 1.00 85.25 665 MET A C 1
ATOM 5201 O O . MET A 1 665 ? 18.140 4.660 -12.032 1.00 85.25 665 MET A O 1
ATOM 5205 N N . LEU A 1 666 ? 19.652 6.052 -11.111 1.00 89.44 666 LEU A N 1
ATOM 5206 C CA . LEU A 1 666 ? 19.917 6.852 -12.317 1.00 89.44 666 LEU A CA 1
ATOM 5207 C C . LEU A 1 666 ? 20.442 5.966 -13.458 1.00 89.44 666 LEU A C 1
ATOM 5209 O O . LEU A 1 666 ? 19.895 5.980 -14.562 1.00 89.44 666 LEU A O 1
ATOM 5213 N N . HIS A 1 667 ? 21.477 5.167 -13.190 1.00 88.19 667 HIS A N 1
ATOM 5214 C CA . HIS A 1 667 ? 22.075 4.292 -14.200 1.00 88.19 667 HIS A CA 1
ATOM 5215 C C . HIS A 1 667 ? 21.120 3.174 -14.642 1.00 88.19 667 HIS A C 1
ATOM 5217 O O . HIS A 1 667 ? 21.049 2.876 -15.834 1.00 88.19 667 HIS A O 1
ATOM 5223 N N . CYS A 1 668 ? 20.319 2.620 -13.724 1.00 82.81 668 CYS A N 1
ATOM 5224 C CA . CYS A 1 668 ? 19.265 1.666 -14.077 1.00 82.81 668 CYS A CA 1
ATOM 5225 C C . CYS A 1 668 ? 18.197 2.308 -14.981 1.00 82.81 668 CYS A C 1
ATOM 5227 O O . CYS A 1 668 ? 17.889 1.757 -16.037 1.00 82.81 668 CYS A O 1
ATOM 5229 N N . LYS A 1 669 ? 17.659 3.487 -14.626 1.00 80.44 669 LYS A N 1
ATOM 5230 C CA . LYS A 1 669 ? 16.611 4.151 -15.426 1.00 80.44 669 LYS A CA 1
ATOM 5231 C C . LYS A 1 669 ? 17.121 4.452 -16.837 1.00 80.44 669 LYS A C 1
ATOM 5233 O O . LYS A 1 669 ? 16.438 4.129 -17.801 1.00 80.44 669 LYS A O 1
ATOM 5238 N N . ALA A 1 670 ? 18.349 4.959 -16.962 1.00 84.31 670 ALA A N 1
ATOM 5239 C CA . ALA A 1 670 ? 18.969 5.248 -18.254 1.00 84.31 670 ALA A CA 1
ATOM 5240 C C . ALA A 1 670 ? 19.131 4.009 -19.153 1.00 84.31 670 ALA A C 1
ATOM 5242 O O . ALA A 1 670 ? 18.875 4.093 -20.351 1.00 84.31 670 ALA A O 1
ATOM 5243 N N . LEU A 1 671 ? 19.510 2.852 -18.595 1.00 79.31 671 LEU A N 1
ATOM 5244 C CA . LEU A 1 671 ? 19.585 1.592 -19.349 1.00 79.31 671 LEU A CA 1
ATOM 5245 C C . LEU A 1 671 ? 18.214 1.149 -19.885 1.00 79.31 671 LEU A C 1
ATOM 5247 O O . LEU A 1 671 ? 18.142 0.630 -20.998 1.00 79.31 671 LEU A O 1
ATOM 5251 N N . ARG A 1 672 ? 17.128 1.403 -19.138 1.00 75.62 672 ARG A N 1
ATOM 5252 C CA . ARG A 1 672 ? 15.755 1.129 -19.592 1.00 75.62 672 ARG A CA 1
ATOM 5253 C C . ARG A 1 672 ? 15.343 2.103 -20.698 1.00 75.62 672 ARG A C 1
ATOM 5255 O O . ARG A 1 672 ? 14.856 1.662 -21.733 1.00 75.62 672 ARG A O 1
ATOM 5262 N N . SER A 1 673 ? 15.635 3.398 -20.546 1.00 76.50 673 SER A N 1
ATOM 5263 C CA . SER A 1 673 ? 15.399 4.423 -21.581 1.00 76.50 673 SER A CA 1
ATOM 5264 C C . SER A 1 673 ? 16.168 4.169 -22.887 1.00 76.50 673 SER A C 1
ATOM 5266 O O . SER A 1 673 ? 15.747 4.628 -23.945 1.00 76.50 673 SER A O 1
ATOM 5268 N N . LEU A 1 674 ? 17.290 3.442 -22.833 1.00 76.25 674 LEU A N 1
ATOM 5269 C CA . LEU A 1 674 ? 18.091 3.054 -24.003 1.00 76.25 674 LEU A CA 1
ATOM 5270 C C . LEU A 1 674 ? 17.546 1.820 -24.754 1.00 76.25 674 LEU A C 1
ATOM 5272 O O . LEU A 1 674 ? 18.028 1.540 -25.857 1.00 76.25 674 LEU A O 1
ATOM 5276 N N . GLY A 1 675 ? 16.560 1.105 -24.194 1.00 67.62 675 GLY A N 1
ATOM 5277 C CA . GLY A 1 675 ? 15.956 -0.088 -24.801 1.00 67.62 675 GLY A CA 1
ATOM 5278 C C . GLY A 1 675 ? 16.929 -1.267 -24.896 1.00 67.62 675 GLY A C 1
ATOM 5279 O O . GLY A 1 675 ? 17.106 -1.843 -25.968 1.00 67.62 675 GLY A O 1
ATOM 5280 N N . VAL A 1 676 ? 17.642 -1.569 -23.807 1.00 63.47 676 VAL A N 1
ATOM 5281 C CA . VAL A 1 676 ? 18.712 -2.578 -23.807 1.00 63.47 676 VAL A CA 1
ATOM 5282 C C . VAL A 1 676 ? 18.178 -3.956 -23.416 1.00 63.47 676 VAL A C 1
ATOM 5284 O O . VAL A 1 676 ? 17.979 -4.244 -22.238 1.00 63.47 676 VAL A O 1
ATOM 5287 N N . GLU A 1 677 ? 17.992 -4.816 -24.417 1.00 55.72 677 GLU A N 1
ATOM 5288 C CA . GLU A 1 677 ? 17.374 -6.144 -24.264 1.00 55.72 677 GLU A CA 1
ATOM 5289 C C . GLU A 1 677 ? 18.375 -7.311 -24.160 1.00 55.72 677 GLU A C 1
ATOM 5291 O O . GLU A 1 677 ? 18.014 -8.416 -23.761 1.00 55.72 677 GLU A O 1
ATOM 5296 N N . ASN A 1 678 ? 19.647 -7.102 -24.517 1.00 61.16 678 ASN A N 1
ATOM 5297 C CA . ASN A 1 678 ? 20.663 -8.153 -24.448 1.00 61.16 678 ASN A CA 1
ATOM 5298 C C . ASN A 1 678 ? 22.044 -7.583 -24.090 1.00 61.16 678 ASN A C 1
ATOM 5300 O O . ASN A 1 678 ? 22.574 -6.709 -24.777 1.00 61.16 678 ASN A O 1
ATOM 5304 N N . VAL A 1 679 ? 22.650 -8.120 -23.025 1.00 60.78 679 VAL A N 1
ATOM 5305 C CA . VAL A 1 679 ? 23.975 -7.718 -22.517 1.00 60.78 679 VAL A CA 1
ATOM 5306 C C . VAL A 1 679 ? 25.086 -7.964 -23.544 1.00 60.78 679 VAL A C 1
ATOM 5308 O O . VAL A 1 679 ? 26.014 -7.163 -23.641 1.00 60.78 679 VAL A O 1
ATOM 5311 N N . ALA A 1 680 ? 24.976 -9.022 -24.355 1.00 59.69 680 ALA A N 1
ATOM 5312 C CA . ALA A 1 680 ? 25.950 -9.345 -25.398 1.00 59.69 680 ALA A CA 1
ATOM 5313 C C . ALA A 1 680 ? 25.914 -8.366 -26.590 1.00 59.69 680 ALA A C 1
ATOM 5315 O O . ALA A 1 680 ? 26.908 -8.236 -27.301 1.00 59.69 680 ALA A O 1
ATOM 5316 N N . ALA A 1 681 ? 24.796 -7.658 -26.788 1.00 63.38 681 ALA A N 1
ATOM 5317 C CA . ALA A 1 681 ? 24.589 -6.705 -27.881 1.00 63.38 681 ALA A CA 1
ATOM 5318 C C . ALA A 1 681 ? 24.751 -5.226 -27.459 1.00 63.38 681 ALA A C 1
ATOM 5320 O O . ALA A 1 681 ? 24.535 -4.329 -28.274 1.00 63.38 681 ALA A O 1
ATOM 5321 N N . MET A 1 682 ? 25.119 -4.955 -26.199 1.00 74.25 682 MET A N 1
ATOM 5322 C CA . MET A 1 682 ? 25.269 -3.593 -25.670 1.00 74.25 682 MET A CA 1
ATOM 5323 C C . MET A 1 682 ? 26.318 -2.775 -26.425 1.00 74.25 682 MET A C 1
ATOM 5325 O O . MET A 1 682 ? 27.457 -3.213 -26.619 1.00 74.25 682 MET A O 1
ATOM 5329 N N . SER A 1 683 ? 25.988 -1.519 -26.735 1.00 80.88 683 SER A N 1
ATOM 5330 C CA . SER A 1 683 ? 26.994 -0.558 -27.190 1.00 80.88 683 SER A CA 1
ATOM 5331 C C . SER A 1 683 ? 28.030 -0.268 -26.086 1.00 80.88 683 SER A C 1
ATOM 5333 O O . SER A 1 683 ? 27.746 -0.437 -24.893 1.00 80.88 683 SER A O 1
ATOM 5335 N N . PRO A 1 684 ? 29.230 0.245 -26.426 1.00 82.44 684 PRO A N 1
ATOM 5336 C CA . PRO A 1 684 ? 30.229 0.633 -25.427 1.00 82.44 684 PRO A CA 1
ATOM 5337 C C . PRO A 1 684 ? 29.727 1.670 -24.408 1.00 82.44 684 PRO A C 1
ATOM 5339 O O . PRO A 1 684 ? 30.231 1.717 -23.287 1.00 82.44 684 PRO A O 1
ATOM 5342 N N . VAL A 1 685 ? 28.727 2.483 -24.773 1.00 81.06 685 VAL A N 1
ATOM 5343 C CA . VAL A 1 685 ? 28.091 3.461 -23.875 1.00 81.06 685 VAL A CA 1
ATOM 5344 C C . VAL A 1 685 ? 27.140 2.759 -22.905 1.00 81.06 685 VAL A C 1
ATOM 5346 O O . VAL A 1 685 ? 27.226 2.985 -21.700 1.00 81.06 685 VAL A O 1
ATOM 5349 N N . GLU A 1 686 ? 26.296 1.852 -23.399 1.00 82.50 686 GLU A N 1
ATOM 5350 C CA . GLU A 1 686 ? 25.375 1.056 -22.573 1.00 82.50 686 GLU A CA 1
ATOM 5351 C C . GLU A 1 686 ? 26.150 0.177 -21.580 1.00 82.50 686 GLU A C 1
ATOM 5353 O O . GLU A 1 686 ? 25.897 0.225 -20.374 1.00 82.50 686 GLU A O 1
ATOM 5358 N N . ARG A 1 687 ? 27.193 -0.526 -22.045 1.00 83.81 687 ARG A N 1
ATOM 5359 C CA . ARG A 1 687 ? 28.072 -1.328 -21.178 1.00 83.81 687 ARG A CA 1
ATOM 5360 C C . ARG A 1 687 ? 28.800 -0.473 -20.131 1.00 83.81 687 ARG A C 1
ATOM 5362 O O . ARG A 1 687 ? 28.993 -0.931 -19.006 1.00 83.81 687 ARG A O 1
ATOM 5369 N N . LYS A 1 688 ? 29.170 0.774 -20.456 1.00 86.88 688 LYS A N 1
ATOM 5370 C CA . LYS A 1 688 ? 29.744 1.723 -19.485 1.00 86.88 688 LYS A CA 1
ATOM 5371 C C . LYS A 1 688 ? 28.726 2.115 -18.409 1.00 86.88 688 LYS A C 1
ATOM 5373 O O . LYS A 1 688 ? 29.084 2.112 -17.236 1.00 86.88 688 LYS A O 1
ATOM 5378 N N . ILE A 1 689 ? 27.474 2.405 -18.773 1.00 85.31 689 ILE A N 1
ATOM 5379 C CA . ILE A 1 689 ? 26.416 2.737 -17.799 1.00 85.31 689 ILE A CA 1
ATOM 5380 C C . ILE A 1 689 ? 26.114 1.527 -16.895 1.00 85.31 689 ILE A C 1
ATOM 5382 O O . ILE A 1 689 ? 25.977 1.694 -15.684 1.00 85.31 689 ILE A O 1
ATOM 5386 N N . LEU A 1 690 ? 26.114 0.303 -17.436 1.00 84.50 690 LEU A N 1
ATOM 5387 C CA . LEU A 1 690 ? 25.970 -0.931 -16.650 1.00 84.50 690 LEU A CA 1
ATOM 5388 C C . LEU A 1 690 ? 27.120 -1.130 -15.645 1.00 84.50 690 LEU A C 1
ATOM 5390 O O . LEU A 1 690 ? 26.881 -1.459 -14.482 1.00 84.50 690 LEU A O 1
ATOM 5394 N N . LEU A 1 691 ? 28.365 -0.879 -16.064 1.00 88.25 691 LEU A N 1
ATOM 5395 C CA . LEU A 1 691 ? 29.530 -0.894 -15.172 1.00 88.25 691 LEU A CA 1
ATOM 5396 C C . LEU A 1 691 ? 29.434 0.185 -14.081 1.00 88.25 691 LEU A C 1
ATOM 5398 O O . LEU A 1 691 ? 29.807 -0.078 -12.939 1.00 88.25 691 LEU A O 1
ATOM 5402 N N . MET A 1 692 ? 28.890 1.366 -14.393 1.00 89.19 692 MET A N 1
ATOM 5403 C CA . MET A 1 692 ? 28.643 2.417 -13.399 1.00 89.19 692 MET A CA 1
ATOM 5404 C C . MET A 1 692 ? 27.553 2.007 -12.394 1.00 89.19 692 MET A C 1
ATOM 5406 O O . MET A 1 692 ? 27.782 2.133 -11.196 1.00 89.19 692 MET A O 1
ATOM 5410 N N . ALA A 1 693 ? 26.435 1.417 -12.836 1.00 87.69 693 ALA A N 1
ATOM 5411 C CA . ALA A 1 693 ? 25.407 0.868 -11.938 1.00 87.69 693 ALA A CA 1
ATOM 5412 C C . ALA A 1 693 ? 25.988 -0.176 -10.963 1.00 87.69 693 ALA A C 1
ATOM 5414 O O . ALA A 1 693 ? 25.748 -0.113 -9.755 1.00 87.69 693 ALA A O 1
ATOM 5415 N N . LYS A 1 694 ? 26.813 -1.097 -11.480 1.00 86.88 694 LYS A N 1
ATOM 5416 C CA . LYS A 1 694 ? 27.517 -2.122 -10.693 1.00 86.88 694 LYS A CA 1
ATOM 5417 C C . LYS A 1 694 ? 28.494 -1.503 -9.685 1.00 86.88 694 LYS A C 1
ATOM 5419 O O . LYS A 1 694 ? 28.524 -1.919 -8.528 1.00 86.88 694 LYS A O 1
ATOM 5424 N N . ALA A 1 695 ? 29.238 -0.471 -10.088 1.00 90.62 695 ALA A N 1
ATOM 5425 C CA . ALA A 1 695 ? 30.136 0.266 -9.202 1.00 90.62 695 ALA A CA 1
ATOM 5426 C C . ALA A 1 695 ? 29.379 0.999 -8.078 1.00 90.62 695 ALA A C 1
ATOM 5428 O O . ALA A 1 695 ? 29.793 0.913 -6.922 1.00 90.62 695 ALA A O 1
ATOM 5429 N N . SER A 1 696 ? 28.248 1.654 -8.370 1.00 90.81 696 SER A N 1
ATOM 5430 C CA . SER A 1 696 ? 27.392 2.292 -7.356 1.00 90.81 696 SER A CA 1
ATOM 5431 C C . SER A 1 696 ? 26.810 1.274 -6.366 1.00 90.81 696 SER A C 1
ATOM 5433 O O . SER A 1 696 ? 26.791 1.536 -5.163 1.00 90.81 696 SER A O 1
ATOM 5435 N N . ALA A 1 697 ? 26.411 0.088 -6.837 1.00 87.75 697 ALA A N 1
ATOM 5436 C CA . ALA A 1 697 ? 25.931 -0.997 -5.981 1.00 87.75 697 ALA A CA 1
ATOM 5437 C C . ALA A 1 697 ? 27.044 -1.569 -5.071 1.00 87.75 697 ALA A C 1
ATOM 5439 O O . ALA A 1 697 ? 26.830 -1.744 -3.869 1.00 87.75 697 ALA A O 1
ATOM 5440 N N . ARG A 1 698 ? 28.264 -1.778 -5.596 1.00 90.19 698 ARG A N 1
ATOM 5441 C CA . ARG A 1 698 ? 29.437 -2.195 -4.796 1.00 90.19 698 ARG A CA 1
ATOM 5442 C C . ARG A 1 698 ? 29.860 -1.120 -3.785 1.00 90.19 698 ARG A C 1
ATOM 5444 O O . ARG A 1 698 ? 30.140 -1.454 -2.637 1.00 90.19 698 ARG A O 1
ATOM 5451 N N . LYS A 1 699 ? 29.821 0.163 -4.165 1.00 89.56 699 LYS A N 1
ATOM 5452 C CA . LYS A 1 699 ? 30.044 1.332 -3.287 1.00 89.56 699 LYS A CA 1
ATOM 5453 C C . LYS A 1 699 ? 29.004 1.409 -2.159 1.00 89.56 699 LYS A C 1
ATOM 5455 O O . LYS A 1 699 ? 29.355 1.709 -1.023 1.00 89.56 699 LYS A O 1
ATOM 5460 N N . HIS A 1 700 ? 27.739 1.088 -2.439 1.00 90.06 700 HIS A N 1
ATOM 5461 C CA . HIS A 1 700 ? 26.697 0.981 -1.414 1.00 90.06 700 HIS A CA 1
ATOM 5462 C C . HIS A 1 700 ? 26.979 -0.171 -0.433 1.00 90.06 700 HIS A C 1
ATOM 5464 O O . HIS A 1 700 ? 26.862 0.022 0.776 1.00 90.06 700 HIS A O 1
ATOM 5470 N N . LEU A 1 701 ? 27.358 -1.362 -0.919 1.00 87.75 701 LEU A N 1
ATOM 5471 C CA . LEU A 1 701 ? 27.718 -2.489 -0.046 1.00 87.75 701 LEU A CA 1
ATOM 5472 C C . LEU A 1 701 ? 28.930 -2.152 0.838 1.00 87.75 701 LEU A C 1
ATOM 5474 O O . LEU A 1 701 ? 28.863 -2.348 2.048 1.00 87.75 701 LEU A O 1
ATOM 5478 N N . SER A 1 702 ? 30.002 -1.591 0.271 1.00 85.81 702 SER A N 1
ATOM 5479 C CA . SER A 1 702 ? 31.207 -1.276 1.045 1.00 85.81 702 SER A CA 1
ATOM 5480 C C . SER A 1 702 ? 30.962 -0.202 2.108 1.00 85.81 702 SER A C 1
ATOM 5482 O O . SER A 1 702 ? 31.422 -0.374 3.234 1.00 85.81 702 SER A O 1
ATOM 5484 N N . LEU A 1 703 ? 30.167 0.840 1.829 1.00 84.19 703 LEU A N 1
ATOM 5485 C CA . LEU A 1 703 ? 29.739 1.810 2.850 1.00 84.19 703 LEU A CA 1
ATOM 5486 C C . LEU A 1 703 ? 29.019 1.126 4.022 1.00 84.19 703 LEU A C 1
ATOM 5488 O O . LEU A 1 703 ? 29.396 1.332 5.174 1.00 84.19 703 LEU A O 1
ATOM 5492 N N . MET A 1 704 ? 28.045 0.258 3.734 1.00 80.75 704 MET A N 1
ATOM 5493 C CA . MET A 1 704 ? 27.296 -0.489 4.755 1.00 80.75 704 MET A CA 1
ATOM 5494 C C . MET A 1 704 ? 28.204 -1.393 5.608 1.00 80.75 704 MET A C 1
ATOM 5496 O O . MET A 1 704 ? 27.982 -1.532 6.810 1.00 80.75 704 MET A O 1
ATOM 5500 N N . THR A 1 705 ? 29.236 -1.995 5.010 1.00 75.69 705 THR A N 1
ATOM 5501 C CA . THR A 1 705 ? 30.164 -2.913 5.693 1.00 75.69 705 THR A CA 1
ATOM 5502 C C . THR A 1 705 ? 31.310 -2.198 6.432 1.00 75.69 705 THR A C 1
ATOM 5504 O O . THR A 1 705 ? 31.833 -2.734 7.414 1.00 75.69 705 THR A O 1
ATOM 5507 N N . ILE A 1 706 ? 31.699 -0.993 5.999 1.00 68.88 706 ILE A N 1
ATOM 5508 C CA . ILE A 1 706 ? 32.804 -0.202 6.574 1.00 68.88 706 ILE A CA 1
ATOM 5509 C C . ILE A 1 706 ? 32.302 0.763 7.659 1.00 68.88 706 ILE A C 1
ATOM 5511 O O . ILE A 1 706 ? 32.883 0.815 8.740 1.00 68.88 706 ILE A O 1
ATOM 5515 N N . GLU A 1 707 ? 31.190 1.473 7.441 1.00 64.00 707 GLU A N 1
ATOM 5516 C CA . GLU A 1 707 ? 30.589 2.415 8.412 1.00 64.00 707 GLU A CA 1
ATOM 5517 C C . GLU A 1 707 ? 29.709 1.699 9.473 1.00 64.00 707 GLU A C 1
ATOM 5519 O O . GLU A 1 707 ? 28.871 2.311 10.142 1.00 64.00 707 GLU A O 1
ATOM 5524 N N . HIS A 1 708 ? 29.936 0.387 9.626 1.00 55.88 708 HIS A N 1
ATOM 5525 C CA . HIS A 1 708 ? 29.143 -0.632 10.323 1.00 55.88 708 HIS A CA 1
ATOM 5526 C C . HIS A 1 708 ? 28.447 -0.143 11.610 1.00 55.88 708 HIS A C 1
ATOM 5528 O O . HIS A 1 708 ? 27.216 -0.055 11.634 1.00 55.88 708 HIS A O 1
ATOM 5534 N N . ASN A 1 709 ? 29.200 0.237 12.651 1.00 55.00 709 ASN A N 1
ATOM 5535 C CA . ASN A 1 709 ? 28.640 0.591 13.966 1.00 55.00 709 ASN A CA 1
ATOM 5536 C C . ASN A 1 709 ? 27.701 1.816 13.922 1.00 55.00 709 ASN A C 1
ATOM 5538 O O . ASN A 1 709 ? 26.702 1.868 14.631 1.00 55.00 709 ASN A O 1
ATOM 5542 N N . SER A 1 710 ? 27.982 2.817 13.082 1.00 61.91 710 SER A N 1
ATOM 5543 C CA . SER A 1 710 ? 27.259 4.102 13.128 1.00 61.91 710 SER A CA 1
ATOM 5544 C C . SER A 1 710 ? 25.911 4.092 12.403 1.00 61.91 710 SER A C 1
ATOM 5546 O O . SER A 1 710 ? 25.058 4.935 12.710 1.00 61.91 710 SER A O 1
ATOM 5548 N N . TYR A 1 711 ? 25.723 3.173 11.448 1.00 69.38 711 TYR A N 1
ATOM 5549 C CA . TYR A 1 711 ? 24.520 3.079 10.613 1.00 69.38 711 TYR A CA 1
ATOM 5550 C C . TYR A 1 711 ? 23.667 1.841 10.936 1.00 69.38 711 TYR A C 1
ATOM 5552 O O . TYR A 1 711 ? 22.465 1.975 11.171 1.00 69.38 711 TYR A O 1
ATOM 5560 N N . LEU A 1 712 ? 24.264 0.644 11.009 1.00 69.62 712 LEU A N 1
ATOM 5561 C CA . LEU A 1 712 ? 23.514 -0.616 11.149 1.00 69.62 712 LEU A CA 1
ATOM 5562 C C . LEU A 1 712 ? 22.864 -0.780 12.534 1.00 69.62 712 LEU A C 1
ATOM 5564 O O . LEU A 1 712 ? 21.743 -1.289 12.626 1.00 69.62 712 LEU A O 1
ATOM 5568 N N . GLU A 1 713 ? 23.492 -0.263 13.596 1.00 69.44 713 GLU A N 1
ATOM 5569 C CA . GLU A 1 713 ? 22.900 -0.198 14.946 1.00 69.44 713 GLU A CA 1
ATOM 5570 C C . GLU A 1 713 ? 21.606 0.637 14.993 1.00 69.44 713 GLU A C 1
ATOM 5572 O O . GLU A 1 713 ? 20.761 0.446 15.872 1.00 69.44 713 GLU A O 1
ATOM 5577 N N . LYS A 1 714 ? 21.432 1.561 14.037 1.00 77.19 714 LYS A N 1
ATOM 5578 C CA . LYS A 1 714 ? 20.274 2.460 13.945 1.00 77.19 714 LYS A CA 1
ATOM 5579 C C . LYS A 1 714 ? 19.169 1.921 13.028 1.00 77.19 714 LYS A C 1
ATOM 5581 O O . LYS A 1 714 ? 18.068 2.468 13.055 1.00 77.19 714 LYS A O 1
ATOM 5586 N N . LEU A 1 715 ? 19.394 0.816 12.302 1.00 78.06 715 LEU A N 1
ATOM 5587 C CA . LEU A 1 715 ? 18.365 0.198 11.450 1.00 78.06 715 LEU A CA 1
ATOM 5588 C C . LEU A 1 715 ? 17.175 -0.387 12.223 1.00 78.06 715 LEU A C 1
ATOM 5590 O O . LEU A 1 715 ? 16.078 -0.447 11.671 1.00 78.06 715 LEU A O 1
ATOM 5594 N N . LYS A 1 716 ? 17.329 -0.719 13.511 1.00 79.75 716 LYS A N 1
ATOM 5595 C CA . LYS A 1 716 ? 16.198 -1.087 14.384 1.00 79.75 716 LYS A CA 1
ATOM 5596 C C . LYS A 1 716 ? 15.143 0.026 14.540 1.00 79.75 716 LYS A C 1
ATOM 5598 O O . LYS A 1 716 ? 14.014 -0.267 14.912 1.00 79.75 716 LYS A O 1
ATOM 5603 N N . TYR A 1 717 ? 15.505 1.282 14.249 1.00 84.81 717 TYR A N 1
ATOM 5604 C CA . TYR A 1 717 ? 14.599 2.437 14.197 1.00 84.81 717 TYR A CA 1
ATOM 5605 C C . TYR A 1 717 ? 14.172 2.807 12.761 1.00 84.81 717 TYR A C 1
ATOM 5607 O O . TYR A 1 717 ? 13.510 3.823 12.567 1.00 84.81 717 TYR A O 1
ATOM 5615 N N . ALA A 1 718 ? 14.600 2.058 11.738 1.00 82.00 718 ALA A N 1
ATOM 5616 C CA . ALA A 1 718 ? 14.385 2.423 10.341 1.00 82.00 718 ALA A CA 1
ATOM 5617 C C . ALA A 1 718 ? 13.023 1.967 9.805 1.00 82.00 718 ALA A C 1
ATOM 5619 O O . ALA A 1 718 ? 12.485 0.931 10.192 1.00 82.00 718 ALA A O 1
ATOM 5620 N N . MET A 1 719 ? 12.502 2.731 8.842 1.00 81.88 719 MET A N 1
ATOM 5621 C CA . MET A 1 719 ? 11.274 2.410 8.109 1.00 81.88 719 MET A CA 1
ATOM 5622 C C . MET A 1 719 ? 11.401 1.097 7.326 1.00 81.88 719 MET A C 1
ATOM 5624 O O . MET A 1 719 ? 12.484 0.762 6.840 1.00 81.88 719 MET A O 1
ATOM 5628 N N . ASP A 1 720 ? 10.280 0.400 7.114 1.00 70.44 720 ASP A N 1
ATOM 5629 C CA . ASP A 1 720 ? 10.242 -0.911 6.440 1.00 70.44 720 ASP A CA 1
ATOM 5630 C C . ASP A 1 720 ? 10.926 -0.913 5.055 1.00 70.44 720 ASP A C 1
ATOM 5632 O O . ASP A 1 720 ? 11.618 -1.867 4.701 1.00 70.44 720 ASP A O 1
ATOM 5636 N N . PHE A 1 721 ? 10.810 0.173 4.281 1.00 73.50 721 PHE A N 1
ATOM 5637 C CA . PHE A 1 721 ? 11.448 0.265 2.962 1.00 73.50 721 PHE A CA 1
ATOM 5638 C C . PHE A 1 721 ? 12.970 0.472 3.012 1.00 73.50 721 PHE A C 1
ATOM 5640 O O . PHE A 1 721 ? 13.636 0.243 2.006 1.00 73.50 721 PHE A O 1
ATOM 5647 N N . VAL A 1 722 ? 13.556 0.898 4.138 1.00 78.88 722 VAL A N 1
ATOM 5648 C CA . VAL A 1 722 ? 15.022 1.033 4.256 1.00 78.88 722 VAL A CA 1
ATOM 5649 C C . VAL A 1 722 ? 15.663 -0.353 4.212 1.00 78.88 722 VAL A C 1
ATOM 5651 O O . VAL A 1 722 ? 16.606 -0.569 3.456 1.00 78.88 722 VAL A O 1
ATOM 5654 N N . TRP A 1 723 ? 15.072 -1.317 4.923 1.00 75.56 723 TRP A N 1
ATOM 5655 C CA . TRP A 1 723 ? 15.438 -2.733 4.858 1.00 75.56 723 TRP A CA 1
ATOM 5656 C C . TRP A 1 723 ? 15.302 -3.290 3.433 1.00 75.56 723 TRP A C 1
ATOM 5658 O O . TRP A 1 723 ? 16.217 -3.953 2.941 1.00 75.56 723 TRP A O 1
ATOM 5668 N N . ALA A 1 724 ? 14.212 -2.943 2.739 1.00 73.38 724 ALA A N 1
ATOM 5669 C CA . ALA A 1 724 ? 13.997 -3.320 1.342 1.00 73.38 724 ALA A CA 1
ATOM 5670 C C . ALA A 1 724 ? 15.088 -2.774 0.404 1.00 73.38 724 ALA A C 1
ATOM 5672 O O . ALA A 1 724 ? 15.617 -3.524 -0.415 1.00 73.38 724 ALA A O 1
ATOM 5673 N N . LYS A 1 725 ? 15.483 -1.500 0.555 1.00 77.81 725 LYS A N 1
ATOM 5674 C CA . LYS A 1 725 ? 16.573 -0.893 -0.229 1.00 77.81 725 LYS A CA 1
ATOM 5675 C C . LYS A 1 725 ? 17.911 -1.586 0.019 1.00 77.81 725 LYS A C 1
ATOM 5677 O O . LYS A 1 725 ? 18.600 -1.918 -0.942 1.00 77.81 725 LYS A O 1
ATOM 5682 N N . CYS A 1 726 ? 18.254 -1.869 1.278 1.00 79.00 726 CYS A N 1
ATOM 5683 C CA . CYS A 1 726 ? 19.481 -2.593 1.620 1.00 79.00 726 CYS A CA 1
ATOM 5684 C C . CYS A 1 726 ? 19.534 -3.984 0.967 1.00 79.00 726 CYS A C 1
ATOM 5686 O O . CYS A 1 726 ? 20.570 -4.354 0.414 1.00 79.00 726 CYS A O 1
ATOM 5688 N N . ALA A 1 727 ? 18.419 -4.724 0.981 1.00 76.12 727 ALA A N 1
ATOM 5689 C CA . ALA A 1 727 ? 18.328 -6.023 0.322 1.00 76.12 727 ALA A CA 1
ATOM 5690 C C . ALA A 1 727 ? 18.417 -5.906 -1.211 1.00 76.12 727 ALA A C 1
ATOM 5692 O O . ALA A 1 727 ? 19.197 -6.623 -1.838 1.00 76.12 727 ALA A O 1
ATOM 5693 N N . PHE A 1 728 ? 17.677 -4.970 -1.814 1.00 78.19 728 PHE A N 1
ATOM 5694 C CA . PHE A 1 728 ? 17.656 -4.762 -3.264 1.00 78.19 728 PHE A CA 1
ATOM 5695 C C . PHE A 1 728 ? 19.037 -4.410 -3.835 1.00 78.19 728 PHE A C 1
ATOM 5697 O O . PHE A 1 728 ? 19.453 -5.028 -4.814 1.00 78.19 728 PHE A O 1
ATOM 5704 N N . CYS A 1 729 ? 19.783 -3.493 -3.202 1.00 80.94 729 CYS A N 1
ATOM 5705 C CA . CYS A 1 729 ? 21.148 -3.140 -3.618 1.00 80.94 729 CYS A CA 1
ATOM 5706 C C . CYS A 1 729 ? 22.059 -4.370 -3.735 1.00 80.94 729 CYS A C 1
ATOM 5708 O O . CYS A 1 729 ? 22.821 -4.495 -4.693 1.00 80.94 729 CYS A O 1
ATOM 5710 N N . PHE A 1 730 ? 21.975 -5.287 -2.767 1.00 83.06 730 PHE A N 1
ATOM 5711 C CA . PHE A 1 730 ? 22.809 -6.483 -2.742 1.00 83.06 730 PHE A CA 1
ATOM 5712 C C . PHE A 1 730 ? 22.356 -7.540 -3.763 1.00 83.06 730 PHE A C 1
ATOM 5714 O O . PHE A 1 730 ? 23.189 -8.092 -4.481 1.00 83.06 730 PHE A O 1
ATOM 5721 N N . LEU A 1 731 ? 21.047 -7.781 -3.893 1.00 78.06 731 LEU A N 1
ATOM 5722 C CA . LEU A 1 731 ? 20.498 -8.711 -4.891 1.00 78.06 731 LEU A CA 1
ATOM 5723 C C . LEU A 1 731 ? 20.796 -8.249 -6.329 1.00 78.06 731 LEU A C 1
ATOM 5725 O O . LEU A 1 731 ? 21.165 -9.062 -7.180 1.00 78.06 731 LEU A O 1
ATOM 5729 N N . LEU A 1 732 ? 20.713 -6.940 -6.589 1.00 76.81 732 LEU A N 1
ATOM 5730 C CA . LEU A 1 732 ? 21.117 -6.349 -7.863 1.00 76.81 732 LEU A CA 1
ATOM 5731 C C . LEU A 1 732 ? 22.630 -6.496 -8.098 1.00 76.81 732 LEU A C 1
ATOM 5733 O O . LEU A 1 732 ? 23.035 -6.840 -9.207 1.00 76.81 732 LEU A O 1
ATOM 5737 N N . LEU A 1 733 ? 23.471 -6.312 -7.072 1.00 83.06 733 LEU A N 1
ATOM 5738 C CA . LEU A 1 733 ? 24.923 -6.495 -7.185 1.00 83.06 733 LEU A CA 1
ATOM 5739 C C . LEU A 1 733 ? 25.323 -7.947 -7.495 1.00 83.06 733 LEU A C 1
ATOM 5741 O O . LEU A 1 733 ? 26.153 -8.152 -8.382 1.00 83.06 733 LEU A O 1
ATOM 5745 N N . LEU A 1 734 ? 24.721 -8.948 -6.836 1.00 76.00 734 LEU A N 1
ATOM 5746 C CA . LEU A 1 734 ? 24.923 -10.367 -7.179 1.00 76.00 734 LEU A CA 1
ATOM 5747 C C . LEU A 1 734 ? 24.612 -10.619 -8.662 1.00 76.00 734 LEU A C 1
ATOM 5749 O O . LEU A 1 734 ? 25.392 -11.248 -9.379 1.00 76.00 734 LEU A O 1
ATOM 5753 N N . LYS A 1 735 ? 23.489 -10.076 -9.149 1.00 73.94 735 LYS A N 1
ATOM 5754 C CA . LYS A 1 735 ? 23.076 -10.241 -10.545 1.00 73.94 735 LYS A CA 1
ATOM 5755 C C . LYS A 1 735 ? 24.020 -9.541 -11.526 1.00 73.94 735 LYS A C 1
ATOM 5757 O O . LYS A 1 735 ? 24.399 -10.134 -12.534 1.00 73.94 735 LYS A O 1
ATOM 5762 N N . LEU A 1 736 ? 24.432 -8.308 -11.231 1.00 74.56 736 LEU A N 1
ATOM 5763 C CA . LEU A 1 736 ? 25.378 -7.553 -12.058 1.00 74.56 736 LEU A CA 1
ATOM 5764 C C . LEU A 1 736 ? 26.780 -8.181 -12.067 1.00 74.56 736 LEU A C 1
ATOM 5766 O O . LEU A 1 736 ? 27.475 -8.075 -13.073 1.00 74.56 736 LEU A O 1
ATOM 5770 N N . SER A 1 737 ? 27.185 -8.862 -10.995 1.00 78.06 737 SER A N 1
ATOM 5771 C CA . SER A 1 737 ? 28.456 -9.601 -10.935 1.00 78.06 737 SER A CA 1
ATOM 5772 C C . SER A 1 737 ? 28.419 -10.860 -11.802 1.00 78.06 737 SER A C 1
ATOM 5774 O O . SER A 1 737 ? 29.326 -11.061 -12.602 1.00 78.06 737 SER A O 1
ATOM 5776 N N . ARG A 1 738 ? 27.311 -11.616 -11.787 1.00 67.38 738 ARG A N 1
ATOM 5777 C CA . ARG A 1 738 ? 27.110 -12.746 -12.713 1.00 67.38 738 ARG A CA 1
ATOM 5778 C C . ARG A 1 738 ? 27.024 -12.320 -14.189 1.00 67.38 738 ARG A C 1
ATOM 5780 O O . ARG A 1 738 ? 27.509 -13.038 -15.055 1.00 67.38 738 ARG A O 1
ATOM 5787 N N . LEU A 1 739 ? 26.391 -11.182 -14.495 1.00 67.25 739 LEU A N 1
ATOM 5788 C CA . LEU A 1 739 ? 26.215 -10.698 -15.879 1.00 67.25 739 LEU A CA 1
ATOM 5789 C C . LEU A 1 739 ? 27.458 -9.997 -16.454 1.00 67.25 739 LEU A C 1
ATOM 5791 O O . LEU A 1 739 ? 27.649 -9.972 -17.669 1.00 67.25 739 LEU A O 1
ATOM 5795 N N . LEU A 1 740 ? 28.302 -9.420 -15.599 1.00 72.12 740 LEU A N 1
ATOM 5796 C CA . LEU A 1 740 ? 29.593 -8.839 -15.960 1.00 72.12 740 LEU A CA 1
ATOM 5797 C C . LEU A 1 740 ? 30.687 -9.612 -15.225 1.00 72.12 740 LEU A C 1
ATOM 5799 O O . LEU A 1 740 ? 31.128 -9.153 -14.172 1.00 72.12 740 LEU A O 1
ATOM 5803 N N . SER A 1 741 ? 31.077 -10.757 -15.801 1.00 63.50 741 SER A N 1
ATOM 5804 C CA . SER A 1 741 ? 32.042 -11.719 -15.248 1.00 63.50 741 SER A CA 1
ATOM 5805 C C . SER A 1 741 ? 33.215 -11.053 -14.527 1.00 63.50 741 SER A C 1
ATOM 5807 O O . SER A 1 741 ? 33.882 -10.177 -15.081 1.00 63.50 741 SER A O 1
ATOM 5809 N N . GLU A 1 742 ? 33.458 -11.510 -13.304 1.00 69.12 742 GLU A N 1
ATOM 5810 C CA . GLU A 1 742 ? 34.471 -10.997 -12.378 1.00 69.12 742 GLU A CA 1
ATOM 5811 C C . GLU A 1 742 ? 35.619 -11.993 -12.177 1.00 69.12 742 GLU A C 1
ATOM 5813 O O . GLU A 1 742 ? 35.527 -13.146 -12.604 1.00 69.12 742 GLU A O 1
ATOM 5818 N N . GLY A 1 743 ? 36.693 -11.568 -11.506 1.00 72.31 743 GLY A N 1
ATOM 5819 C CA . GLY A 1 743 ? 37.704 -12.506 -11.005 1.00 72.31 743 GLY A CA 1
ATOM 5820 C C . GLY A 1 743 ? 37.152 -13.368 -9.862 1.00 72.31 743 GLY A C 1
ATOM 5821 O O . GLY A 1 743 ? 36.251 -12.940 -9.139 1.00 72.31 743 GLY A O 1
ATOM 5822 N N . ASN A 1 744 ? 37.690 -14.574 -9.650 1.00 73.00 744 ASN A N 1
ATOM 5823 C CA . ASN A 1 744 ? 37.239 -15.445 -8.549 1.00 73.00 744 ASN A CA 1
ATOM 5824 C C . ASN A 1 744 ? 37.394 -14.760 -7.174 1.00 73.00 744 ASN A C 1
ATOM 5826 O O . ASN A 1 744 ? 36.500 -14.858 -6.339 1.00 73.00 744 ASN A O 1
ATOM 5830 N N . GLU A 1 745 ? 38.467 -13.984 -6.981 1.00 79.25 745 GLU A N 1
ATOM 5831 C CA . GLU A 1 745 ? 38.710 -13.192 -5.764 1.00 79.25 745 GLU A CA 1
ATOM 5832 C C . GLU A 1 745 ? 37.578 -12.179 -5.485 1.00 79.25 745 GLU A C 1
ATOM 5834 O O . GLU A 1 745 ? 37.122 -12.054 -4.350 1.00 79.25 745 GLU A O 1
ATOM 5839 N N . GLU A 1 746 ? 37.051 -11.508 -6.519 1.00 79.25 746 GLU A N 1
ATOM 5840 C CA . GLU A 1 746 ? 35.939 -10.550 -6.387 1.00 79.25 746 GLU A CA 1
ATOM 5841 C C . GLU A 1 746 ? 34.613 -11.249 -6.021 1.00 79.25 746 GLU A C 1
ATOM 5843 O O . GLU A 1 746 ? 33.785 -10.677 -5.304 1.00 79.25 746 GLU A O 1
ATOM 5848 N N . HIS A 1 747 ? 34.414 -12.501 -6.461 1.00 80.06 747 HIS A N 1
ATOM 5849 C CA . HIS A 1 747 ? 33.260 -13.319 -6.068 1.00 80.06 747 HIS A CA 1
ATOM 5850 C C . HIS A 1 747 ? 33.344 -13.750 -4.593 1.00 80.06 747 HIS A C 1
ATOM 5852 O O . HIS A 1 747 ? 32.332 -13.708 -3.886 1.00 80.06 747 HIS A O 1
ATOM 5858 N N . GLU A 1 748 ? 34.530 -14.140 -4.112 1.00 82.50 748 GLU A N 1
ATOM 5859 C CA . GLU A 1 748 ? 34.757 -14.492 -2.703 1.00 82.50 748 GLU A CA 1
ATOM 5860 C C . GLU A 1 748 ? 34.638 -13.269 -1.778 1.00 82.50 748 GLU A C 1
ATOM 5862 O O . GLU A 1 748 ? 34.017 -13.359 -0.712 1.00 82.50 748 GLU A O 1
ATOM 5867 N N . GLU A 1 749 ? 35.137 -12.101 -2.198 1.00 85.06 749 GLU A N 1
ATOM 5868 C CA . GLU A 1 749 ? 34.939 -10.834 -1.482 1.00 85.06 749 GLU A CA 1
ATOM 5869 C C . GLU A 1 749 ? 33.442 -10.487 -1.381 1.00 85.06 749 GLU A C 1
ATOM 5871 O O . GLU A 1 749 ? 32.937 -10.171 -0.298 1.00 85.06 749 GLU A O 1
ATOM 5876 N N . LEU A 1 750 ? 32.700 -10.608 -2.489 1.00 86.06 750 LEU A N 1
ATOM 5877 C CA . LEU A 1 750 ? 31.263 -10.330 -2.544 1.00 86.06 750 LEU A CA 1
ATOM 5878 C C . LEU A 1 750 ? 30.450 -11.273 -1.641 1.00 86.06 750 LEU A C 1
ATOM 5880 O O . LEU A 1 750 ? 29.545 -10.815 -0.937 1.00 86.06 750 LEU A O 1
ATOM 5884 N N . LEU A 1 751 ? 30.791 -12.564 -1.606 1.00 85.25 751 LEU A N 1
ATOM 5885 C CA . LEU A 1 751 ? 30.199 -13.534 -0.678 1.00 85.25 751 LEU A CA 1
ATOM 5886 C C . LEU A 1 751 ? 30.543 -13.213 0.782 1.00 85.25 751 LEU A C 1
ATOM 5888 O O . LEU A 1 751 ? 29.671 -13.298 1.650 1.00 85.25 751 LEU A O 1
ATOM 5892 N N . THR A 1 752 ? 31.780 -12.805 1.066 1.00 87.12 752 THR A N 1
ATOM 5893 C CA . THR A 1 752 ? 32.230 -12.446 2.421 1.00 87.12 752 THR A CA 1
ATOM 5894 C C . THR A 1 752 ? 31.491 -11.211 2.944 1.00 87.12 752 THR A C 1
ATOM 5896 O O . THR A 1 752 ? 30.937 -11.227 4.047 1.00 87.12 752 THR A O 1
ATOM 5899 N N . HIS A 1 753 ? 31.402 -10.153 2.134 1.00 85.31 753 HIS A N 1
ATOM 5900 C CA . HIS A 1 753 ? 30.658 -8.940 2.472 1.00 85.31 753 HIS A CA 1
ATOM 5901 C C . HIS A 1 753 ? 29.138 -9.171 2.528 1.00 85.31 753 HIS A C 1
ATOM 5903 O O . HIS A 1 753 ? 28.473 -8.612 3.403 1.00 85.31 753 HIS A O 1
ATOM 5909 N N . GLY A 1 754 ? 28.592 -10.045 1.677 1.00 84.88 754 GLY A N 1
ATOM 5910 C CA . GLY A 1 754 ? 27.185 -10.453 1.706 1.00 84.88 754 GLY A CA 1
ATOM 5911 C C . GLY A 1 754 ? 26.786 -11.187 2.987 1.00 84.88 754 GLY A C 1
ATOM 5912 O O . GLY A 1 754 ? 25.813 -10.804 3.635 1.00 84.88 754 GLY A O 1
ATOM 5913 N N . ASN A 1 755 ? 27.560 -12.199 3.395 1.00 86.88 755 ASN A N 1
ATOM 5914 C CA . ASN A 1 755 ? 27.320 -12.927 4.648 1.00 86.88 755 ASN A CA 1
ATOM 5915 C C . ASN A 1 755 ? 27.413 -12.000 5.868 1.00 86.88 755 ASN A C 1
ATOM 5917 O O . ASN A 1 755 ? 26.552 -12.048 6.745 1.00 86.88 755 ASN A O 1
ATOM 5921 N N . ARG A 1 756 ? 28.398 -11.093 5.895 1.00 84.56 756 ARG A N 1
ATOM 5922 C CA . ARG A 1 756 ? 28.516 -10.098 6.968 1.00 84.56 756 ARG A CA 1
ATOM 5923 C C . ARG A 1 756 ? 27.304 -9.161 7.024 1.00 84.56 756 ARG A C 1
ATOM 5925 O O . ARG A 1 756 ? 26.743 -8.970 8.099 1.00 84.56 756 ARG A O 1
ATOM 5932 N N . LEU A 1 757 ? 26.854 -8.631 5.882 1.00 83.75 757 LEU A N 1
ATOM 5933 C CA . LEU A 1 757 ? 25.640 -7.807 5.814 1.00 83.75 757 LEU A CA 1
ATOM 5934 C C . LEU A 1 757 ? 24.406 -8.573 6.324 1.00 83.75 757 LEU A C 1
ATOM 5936 O O . LEU A 1 757 ? 23.614 -8.013 7.078 1.00 83.75 757 LEU A O 1
ATOM 5940 N N . LEU A 1 758 ? 24.254 -9.848 5.953 1.00 84.31 758 LEU A N 1
ATOM 5941 C CA . LEU A 1 758 ? 23.162 -10.705 6.420 1.00 84.31 758 LEU A CA 1
ATOM 5942 C C . LEU A 1 758 ? 23.185 -10.895 7.944 1.00 84.31 758 LEU A C 1
ATOM 5944 O O . LEU A 1 758 ? 22.150 -10.727 8.594 1.00 84.31 758 LEU A O 1
ATOM 5948 N N . ASP A 1 759 ? 24.343 -11.217 8.518 1.00 83.69 759 ASP A N 1
ATOM 5949 C CA . ASP A 1 759 ? 24.523 -11.350 9.967 1.00 83.69 759 ASP A CA 1
ATOM 5950 C C . ASP A 1 759 ? 24.193 -10.044 10.697 1.00 83.69 759 ASP A C 1
ATOM 5952 O O . ASP A 1 759 ? 23.524 -10.050 11.731 1.00 83.69 759 ASP A O 1
ATOM 5956 N N . ASP A 1 760 ? 24.645 -8.911 10.165 1.00 78.44 760 ASP A N 1
ATOM 5957 C CA . ASP A 1 760 ? 24.489 -7.604 10.798 1.00 78.44 760 ASP A CA 1
ATOM 5958 C C . ASP A 1 760 ? 23.041 -7.092 10.734 1.00 78.44 760 ASP A C 1
ATOM 5960 O O . ASP A 1 760 ? 22.509 -6.593 11.731 1.00 78.44 760 ASP A O 1
ATOM 5964 N N . LEU A 1 761 ? 22.358 -7.308 9.605 1.00 77.81 761 LEU A N 1
ATOM 5965 C CA . LEU A 1 761 ? 20.916 -7.092 9.486 1.00 77.81 761 LEU A CA 1
ATOM 5966 C C . LEU A 1 761 ? 20.134 -8.047 10.407 1.00 77.81 761 LEU A C 1
ATOM 5968 O O . LEU A 1 761 ? 19.175 -7.615 11.046 1.00 77.81 761 LEU A O 1
ATOM 5972 N N . THR A 1 762 ? 20.562 -9.308 10.552 1.00 81.38 762 THR A N 1
ATOM 5973 C CA . THR A 1 762 ? 19.924 -10.280 11.462 1.00 81.38 762 THR A CA 1
ATOM 5974 C C . THR A 1 762 ? 20.029 -9.828 12.923 1.00 81.38 762 THR A C 1
ATOM 5976 O O . THR A 1 762 ? 19.016 -9.810 13.622 1.00 81.38 762 THR A O 1
ATOM 5979 N N . LYS A 1 763 ? 21.214 -9.384 13.374 1.00 77.62 763 LYS A N 1
ATOM 5980 C CA . LYS A 1 763 ? 21.437 -8.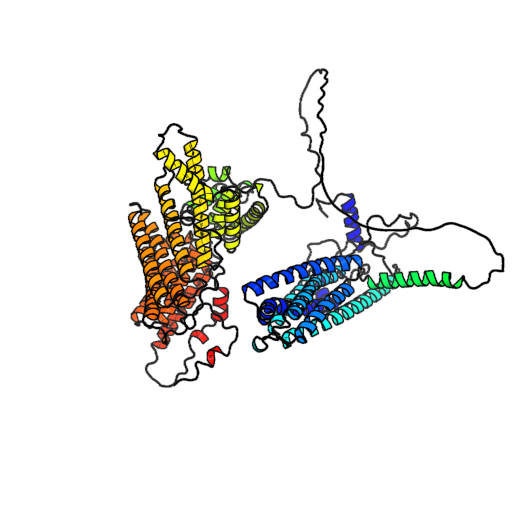820 14.724 1.00 77.62 763 LYS A CA 1
ATOM 5981 C C . LYS A 1 763 ? 20.571 -7.582 14.974 1.00 77.62 763 LYS A C 1
ATOM 5983 O O . LYS A 1 763 ? 20.010 -7.423 16.058 1.00 77.62 763 LYS A O 1
ATOM 5988 N N . SER A 1 764 ? 20.464 -6.694 13.984 1.00 72.00 764 SER A N 1
ATOM 5989 C CA . SER A 1 764 ? 19.663 -5.470 14.099 1.00 72.00 764 SER A CA 1
ATOM 5990 C C . SER A 1 764 ? 18.159 -5.789 14.151 1.00 72.00 764 SER A C 1
ATOM 5992 O O . SER A 1 764 ? 17.437 -5.209 14.961 1.00 72.00 764 SER A O 1
ATOM 5994 N N . ALA A 1 765 ? 17.700 -6.794 13.393 1.00 69.50 765 ALA A N 1
ATOM 5995 C CA . ALA A 1 765 ? 16.310 -7.248 13.399 1.00 69.50 765 ALA A CA 1
ATOM 5996 C C . ALA A 1 765 ? 15.920 -7.954 14.707 1.00 69.50 765 ALA A C 1
ATOM 5998 O O . ALA A 1 765 ? 14.856 -7.658 15.246 1.00 69.50 765 ALA A O 1
ATOM 5999 N N . SER A 1 766 ? 16.782 -8.816 15.267 1.00 63.56 766 SER A N 1
ATOM 6000 C CA . SER A 1 766 ? 16.525 -9.493 16.553 1.00 63.56 766 SER A CA 1
ATOM 6001 C C . SER A 1 766 ? 16.415 -8.541 17.751 1.00 63.56 766 SER A C 1
ATOM 6003 O O . SER A 1 766 ? 15.888 -8.926 18.788 1.00 63.56 766 SER A O 1
ATOM 6005 N N . ASN A 1 767 ? 16.885 -7.299 17.599 1.00 56.81 767 ASN A N 1
ATOM 6006 C CA . ASN A 1 767 ? 16.762 -6.217 18.578 1.00 56.81 767 ASN A CA 1
ATOM 6007 C C . ASN A 1 767 ? 15.525 -5.323 18.322 1.00 56.81 767 ASN A C 1
ATOM 6009 O O . ASN A 1 767 ? 15.531 -4.144 18.685 1.00 56.81 767 ASN A O 1
ATOM 6013 N N . SER A 1 768 ? 14.498 -5.851 17.645 1.00 56.81 768 SER A N 1
ATOM 6014 C CA . SER A 1 768 ? 13.247 -5.151 17.339 1.00 56.81 768 SER A CA 1
ATOM 6015 C C . SER A 1 768 ? 12.066 -6.124 17.222 1.00 56.81 768 SER A C 1
ATOM 6017 O O . SER A 1 768 ? 12.209 -7.232 16.711 1.00 56.81 768 SER A O 1
ATOM 6019 N N . ASN A 1 769 ? 10.859 -5.686 17.586 1.00 55.12 769 ASN A N 1
ATOM 6020 C CA . ASN A 1 769 ? 9.617 -6.428 17.330 1.00 55.12 769 ASN A CA 1
ATOM 6021 C C . ASN A 1 769 ? 9.083 -6.208 15.889 1.00 55.12 769 ASN A C 1
ATOM 6023 O O . ASN A 1 769 ? 7.911 -6.440 15.598 1.00 55.12 769 ASN A O 1
ATOM 6027 N N . ALA A 1 770 ? 9.930 -5.789 14.939 1.00 51.22 770 ALA A N 1
ATOM 6028 C CA . ALA A 1 770 ? 9.569 -5.477 13.549 1.00 51.22 770 ALA A CA 1
ATOM 6029 C C . ALA A 1 770 ? 9.338 -6.719 12.647 1.00 51.22 770 ALA A C 1
ATOM 6031 O O . ALA A 1 770 ? 9.517 -6.662 11.428 1.00 51.22 770 ALA A O 1
ATOM 6032 N N . ALA A 1 771 ? 8.945 -7.843 13.248 1.00 42.50 771 ALA A N 1
ATOM 6033 C CA . ALA A 1 771 ? 9.248 -9.198 12.790 1.00 42.50 771 ALA A CA 1
ATOM 6034 C C . ALA A 1 771 ? 8.416 -9.753 11.613 1.00 42.50 771 ALA A C 1
ATOM 6036 O O . ALA A 1 771 ? 8.711 -10.858 11.160 1.00 42.50 771 ALA A O 1
ATOM 6037 N N . SER A 1 772 ? 7.406 -9.047 11.088 1.00 50.09 772 SER A N 1
ATOM 6038 C CA . SER A 1 772 ? 6.653 -9.546 9.920 1.00 50.09 772 SER A CA 1
ATOM 6039 C C . SER A 1 772 ? 7.436 -9.369 8.616 1.00 50.09 772 SER A C 1
ATOM 6041 O O . SER A 1 772 ? 7.647 -10.325 7.877 1.00 50.09 772 SER A O 1
ATOM 6043 N N . ASN A 1 773 ? 7.901 -8.147 8.345 1.00 47.62 773 ASN A N 1
ATOM 6044 C CA . ASN A 1 773 ? 8.407 -7.774 7.024 1.00 47.62 773 ASN A CA 1
ATOM 6045 C C . ASN A 1 773 ? 9.925 -7.971 6.928 1.00 47.62 773 ASN A C 1
ATOM 6047 O O . ASN A 1 773 ? 10.404 -8.559 5.963 1.00 47.62 773 ASN A O 1
ATOM 6051 N N . GLY A 1 774 ? 10.684 -7.538 7.946 1.00 54.78 774 GLY A N 1
ATOM 6052 C CA . GLY A 1 774 ? 12.152 -7.637 7.967 1.00 54.78 774 GLY A CA 1
ATOM 6053 C C . GLY A 1 774 ? 12.668 -9.069 7.776 1.00 54.78 774 GLY A C 1
ATOM 6054 O O . GLY A 1 774 ? 13.636 -9.293 7.050 1.00 54.78 774 GLY A O 1
ATOM 6055 N N . ASN A 1 775 ? 11.964 -10.050 8.348 1.00 61.53 775 ASN A N 1
ATOM 6056 C CA . ASN A 1 775 ? 12.319 -11.465 8.248 1.00 61.53 775 ASN A CA 1
ATOM 6057 C C . ASN A 1 775 ? 12.232 -12.023 6.816 1.00 61.53 775 ASN A C 1
ATOM 6059 O O . ASN A 1 775 ? 13.031 -12.892 6.474 1.00 61.53 775 ASN A O 1
ATOM 6063 N N . ALA A 1 776 ? 11.344 -11.506 5.957 1.00 60.91 776 ALA A N 1
ATOM 6064 C CA . ALA A 1 776 ? 11.278 -11.921 4.552 1.00 60.91 776 ALA A CA 1
ATOM 6065 C C . ALA A 1 776 ? 12.529 -11.475 3.771 1.00 60.91 776 ALA A C 1
ATOM 6067 O O . ALA A 1 776 ? 13.156 -12.286 3.088 1.00 60.91 776 ALA A O 1
ATOM 6068 N N . TYR A 1 777 ? 12.955 -10.215 3.947 1.00 65.12 777 TYR A N 1
ATOM 6069 C CA . TYR A 1 777 ? 14.186 -9.694 3.334 1.00 65.12 777 TYR A CA 1
ATOM 6070 C C . TYR A 1 777 ? 15.424 -10.476 3.800 1.00 65.12 777 TYR A C 1
ATOM 6072 O O . TYR A 1 777 ? 16.270 -10.832 2.981 1.00 65.12 777 TYR A O 1
ATOM 6080 N N . LEU A 1 778 ? 15.511 -10.803 5.095 1.00 71.19 778 LEU A N 1
ATOM 6081 C CA . LEU A 1 778 ? 16.594 -11.623 5.655 1.00 71.19 778 LEU A CA 1
ATOM 6082 C C . LEU A 1 778 ? 16.610 -13.052 5.095 1.00 71.19 778 LEU A C 1
ATOM 6084 O O . LEU A 1 778 ? 17.676 -13.559 4.744 1.00 71.19 778 LEU A O 1
ATOM 6088 N N . HIS A 1 779 ? 15.447 -13.699 4.990 1.00 69.81 779 HIS A N 1
ATOM 6089 C CA . HIS A 1 779 ? 15.328 -15.057 4.454 1.00 69.81 779 HIS A CA 1
ATOM 6090 C C . HIS A 1 779 ? 15.818 -15.136 3.002 1.00 69.81 779 HIS A C 1
ATOM 6092 O O . HIS A 1 779 ? 16.618 -16.004 2.654 1.00 69.81 779 HIS A O 1
ATOM 6098 N N . ILE A 1 780 ? 15.405 -14.181 2.167 1.00 67.44 780 ILE A N 1
ATOM 6099 C CA . ILE A 1 780 ? 15.738 -14.168 0.738 1.00 67.44 780 ILE A CA 1
ATOM 6100 C C . ILE A 1 780 ? 17.180 -13.715 0.486 1.00 67.44 780 ILE A C 1
ATOM 6102 O O . ILE A 1 780 ? 17.830 -14.260 -0.408 1.00 67.44 780 ILE A O 1
ATOM 6106 N N . LEU A 1 781 ? 17.739 -12.821 1.312 1.00 73.69 781 LEU A N 1
ATOM 6107 C CA . LEU A 1 781 ? 19.183 -12.561 1.313 1.00 73.69 781 LEU A CA 1
ATOM 6108 C C . LEU A 1 781 ? 19.976 -13.838 1.625 1.00 73.69 781 LEU A C 1
ATOM 6110 O O . LEU A 1 781 ? 20.890 -14.172 0.872 1.00 73.69 781 LEU A O 1
ATOM 6114 N N . ARG A 1 782 ? 19.591 -14.594 2.666 1.00 79.38 782 ARG A N 1
ATOM 6115 C CA . ARG A 1 782 ? 20.242 -15.865 3.032 1.00 79.38 782 ARG A CA 1
ATOM 6116 C C . ARG A 1 782 ? 20.214 -16.875 1.885 1.00 79.38 782 ARG A C 1
ATOM 6118 O O . ARG A 1 782 ? 21.273 -17.352 1.486 1.00 79.38 782 ARG A O 1
ATOM 6125 N N . LEU A 1 783 ? 19.033 -17.147 1.325 1.00 73.56 783 LEU A N 1
ATOM 6126 C CA . LEU A 1 783 ? 18.878 -18.078 0.202 1.00 73.56 783 LEU A CA 1
ATOM 6127 C C . LEU A 1 783 ? 19.672 -17.641 -1.038 1.00 73.56 783 LEU A C 1
ATOM 6129 O O . LEU A 1 783 ? 20.247 -18.483 -1.725 1.00 73.56 783 LEU A O 1
ATOM 6133 N N . SER A 1 784 ? 19.728 -16.338 -1.326 1.00 73.88 784 SER A N 1
ATOM 6134 C CA . SER A 1 784 ? 20.444 -15.820 -2.499 1.00 73.88 784 SER A CA 1
ATOM 6135 C C . SER A 1 784 ? 21.961 -15.944 -2.354 1.00 73.88 784 SER A C 1
ATOM 6137 O O . SER A 1 784 ? 22.628 -16.363 -3.298 1.00 73.88 784 SER A O 1
ATOM 6139 N N . ILE A 1 785 ? 22.502 -15.634 -1.170 1.00 78.75 785 ILE A N 1
ATOM 6140 C CA . ILE A 1 785 ? 23.929 -15.798 -0.854 1.00 78.75 785 ILE A CA 1
ATOM 6141 C C . ILE A 1 785 ? 24.317 -17.280 -0.919 1.00 78.75 785 ILE A C 1
ATOM 6143 O O . ILE A 1 785 ? 25.311 -17.629 -1.555 1.00 78.75 785 ILE A O 1
ATOM 6147 N N . GLU A 1 786 ? 23.513 -18.159 -0.314 1.00 76.69 786 GLU A N 1
ATOM 6148 C CA . GLU A 1 786 ? 23.783 -19.597 -0.293 1.00 76.69 786 GLU A CA 1
ATOM 6149 C C . GLU A 1 786 ? 23.758 -20.208 -1.704 1.00 76.69 786 GLU A C 1
ATOM 6151 O O . GLU A 1 786 ? 24.689 -20.922 -2.081 1.00 76.69 786 GLU A O 1
ATOM 6156 N N . LYS A 1 787 ? 22.741 -19.889 -2.521 1.00 70.19 787 LYS A N 1
ATOM 6157 C CA . LYS A 1 787 ? 22.654 -20.370 -3.911 1.00 70.19 787 LYS A CA 1
ATOM 6158 C C . LYS A 1 787 ? 23.805 -19.841 -4.780 1.00 70.19 787 LYS A C 1
ATOM 6160 O O . LYS A 1 787 ? 24.369 -20.616 -5.548 1.00 70.19 787 LYS A O 1
ATOM 6165 N N . TYR A 1 788 ? 24.199 -18.571 -4.633 1.00 73.56 788 TYR A N 1
ATOM 6166 C CA . TYR A 1 788 ? 25.343 -17.994 -5.359 1.00 73.56 788 TYR A CA 1
ATOM 6167 C C . TYR A 1 788 ? 26.656 -18.712 -5.004 1.00 73.56 788 TYR A C 1
ATOM 6169 O O . TYR A 1 788 ? 27.407 -19.107 -5.898 1.00 73.56 788 TYR A O 1
ATOM 6177 N N . GLY A 1 789 ? 26.892 -18.963 -3.709 1.00 74.62 789 GLY A N 1
ATOM 6178 C CA . GLY A 1 789 ? 28.065 -19.697 -3.226 1.00 74.62 789 GLY A CA 1
ATOM 6179 C C . GLY A 1 789 ? 28.166 -21.119 -3.784 1.00 74.62 789 GLY A C 1
ATOM 6180 O O . GLY A 1 789 ? 29.241 -21.518 -4.230 1.00 74.62 789 GLY A O 1
ATOM 6181 N N . ARG A 1 790 ? 27.047 -21.857 -3.841 1.00 74.00 790 ARG A N 1
ATOM 6182 C CA . ARG A 1 790 ? 27.006 -23.198 -4.455 1.00 74.00 790 ARG A CA 1
ATOM 6183 C C . ARG A 1 790 ? 27.374 -23.159 -5.939 1.00 74.00 790 ARG A C 1
ATOM 6185 O O . ARG A 1 790 ? 28.253 -23.908 -6.351 1.00 74.00 790 ARG A O 1
ATOM 6192 N N . THR A 1 791 ? 26.805 -22.232 -6.718 1.00 67.19 791 THR A N 1
ATOM 6193 C CA . THR A 1 791 ? 27.129 -22.142 -8.156 1.00 67.19 791 THR A CA 1
ATOM 6194 C C . THR A 1 791 ? 28.597 -21.820 -8.436 1.00 67.19 791 THR A C 1
ATOM 6196 O O . THR A 1 791 ? 29.145 -22.289 -9.433 1.00 67.19 791 THR A O 1
ATOM 6199 N N . LEU A 1 792 ? 29.261 -21.056 -7.560 1.00 68.69 792 LEU A N 1
ATOM 6200 C CA . LEU A 1 792 ? 30.694 -20.773 -7.687 1.00 68.69 792 LEU A CA 1
ATOM 6201 C C . LEU A 1 792 ? 31.542 -22.034 -7.441 1.00 68.69 792 LEU A C 1
ATOM 6203 O O . LEU A 1 792 ? 32.504 -22.276 -8.165 1.00 68.69 792 LEU A O 1
ATOM 6207 N N . GLN A 1 793 ? 31.150 -22.864 -6.469 1.00 66.06 793 GLN A N 1
ATOM 6208 C CA . GLN A 1 793 ? 31.800 -24.149 -6.184 1.00 66.06 793 GLN A CA 1
ATOM 6209 C C . GLN A 1 793 ? 31.587 -25.166 -7.313 1.00 66.06 793 GLN A C 1
ATOM 6211 O O . GLN A 1 793 ? 32.540 -25.820 -7.721 1.00 66.06 793 GLN A O 1
ATOM 6216 N N . GLU A 1 794 ? 30.370 -25.258 -7.856 1.00 61.53 794 GLU A N 1
ATOM 6217 C CA . GLU A 1 794 ? 30.039 -26.127 -8.996 1.00 61.53 794 GLU A CA 1
ATOM 6218 C C . GLU A 1 794 ? 30.835 -25.732 -10.252 1.00 61.53 794 GLU A C 1
ATOM 6220 O O . GLU A 1 794 ? 31.437 -26.589 -10.898 1.00 61.53 794 GLU A O 1
ATOM 6225 N N . THR A 1 795 ? 30.926 -24.430 -10.551 1.00 55.53 795 THR A N 1
ATOM 6226 C CA . THR A 1 795 ? 31.710 -23.913 -11.693 1.00 55.53 795 THR A CA 1
ATOM 6227 C C . THR A 1 795 ? 33.221 -24.121 -11.505 1.00 55.53 795 THR A C 1
ATOM 6229 O O . THR A 1 795 ? 33.950 -24.284 -12.477 1.00 55.53 795 THR A O 1
ATOM 6232 N N . GLY A 1 796 ? 33.707 -24.150 -10.260 1.00 49.38 796 GLY A N 1
ATOM 6233 C CA . GLY A 1 796 ? 35.115 -24.389 -9.929 1.00 49.38 796 GLY A CA 1
ATOM 6234 C C . GLY A 1 796 ? 35.555 -25.859 -9.933 1.00 49.38 796 GLY A C 1
ATOM 6235 O O . GLY A 1 796 ? 36.708 -26.128 -9.601 1.00 49.38 796 GLY A O 1
ATOM 6236 N N . MET A 1 797 ? 34.668 -26.810 -10.260 1.00 41.28 797 MET A N 1
ATOM 6237 C CA . MET A 1 797 ? 34.920 -28.252 -10.094 1.00 41.28 797 MET A CA 1
ATOM 6238 C C . MET A 1 797 ? 34.870 -29.067 -11.402 1.00 41.28 797 MET A C 1
ATOM 6240 O O . MET A 1 797 ? 34.867 -30.296 -11.350 1.00 41.28 797 MET A O 1
ATOM 6244 N N . GLY A 1 798 ? 34.859 -28.403 -12.566 1.00 40.06 798 GLY A N 1
ATOM 6245 C CA . GLY A 1 798 ? 34.825 -29.046 -13.886 1.00 40.06 798 GLY A CA 1
ATOM 6246 C C . GLY A 1 798 ? 35.757 -28.395 -14.913 1.00 40.06 798 GLY A C 1
ATOM 6247 O O . GLY A 1 798 ? 35.330 -27.518 -15.653 1.00 40.06 798 GLY A O 1
ATOM 6248 N N . ASP A 1 799 ? 37.002 -28.876 -14.984 1.00 37.81 799 ASP A N 1
ATOM 6249 C CA . ASP A 1 799 ? 37.974 -28.601 -16.067 1.00 37.81 799 ASP A CA 1
ATOM 6250 C C . ASP A 1 799 ? 38.492 -29.926 -16.676 1.00 37.81 799 ASP A C 1
ATOM 6252 O O . ASP A 1 799 ? 39.657 -30.076 -17.028 1.00 37.81 799 ASP A O 1
ATOM 6256 N N . ASP A 1 800 ? 37.618 -30.939 -16.726 1.00 33.41 800 ASP A N 1
ATOM 6257 C CA . ASP A 1 800 ? 37.900 -32.270 -17.276 1.00 33.41 800 ASP A CA 1
ATOM 6258 C C . ASP A 1 800 ? 36.583 -32.905 -17.776 1.00 33.41 800 ASP A C 1
ATOM 6260 O O . ASP A 1 800 ? 35.728 -33.296 -16.978 1.00 33.41 800 ASP A O 1
ATOM 6264 N N . GLY A 1 801 ? 36.415 -33.021 -19.100 1.00 31.47 801 GLY A N 1
ATOM 6265 C CA . GLY A 1 801 ? 35.313 -33.764 -19.737 1.00 31.47 801 GLY A CA 1
ATOM 6266 C C . GLY A 1 801 ? 34.337 -32.938 -20.590 1.00 31.47 801 GLY A C 1
ATOM 6267 O O . GLY A 1 801 ? 33.707 -31.992 -20.128 1.00 31.47 801 GLY A O 1
ATOM 6268 N N . GLU A 1 802 ? 34.173 -33.347 -21.850 1.00 40.59 802 GLU A N 1
ATOM 6269 C CA . GLU A 1 802 ? 33.159 -32.820 -22.773 1.00 40.59 802 GLU A CA 1
ATOM 6270 C C . GLU A 1 802 ? 31.736 -33.295 -22.402 1.00 40.59 802 GLU A C 1
ATOM 6272 O O . GLU A 1 802 ? 31.559 -34.383 -21.855 1.00 40.59 802 GLU A O 1
ATOM 6277 N N . ASN A 1 803 ? 30.718 -32.534 -22.825 1.00 35.28 803 ASN A N 1
ATOM 6278 C CA . ASN A 1 803 ? 29.283 -32.863 -22.749 1.00 35.28 803 ASN A CA 1
ATOM 6279 C C . ASN A 1 803 ? 28.683 -32.972 -21.332 1.00 35.28 803 ASN A C 1
ATOM 6281 O O . ASN A 1 803 ? 28.326 -34.053 -20.862 1.00 35.28 803 ASN A O 1
ATOM 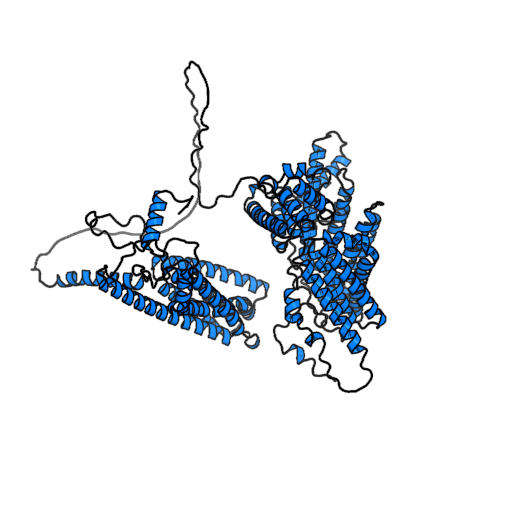6285 N N . ALA A 1 804 ? 28.438 -31.815 -20.715 1.00 30.45 804 ALA A N 1
ATOM 6286 C CA . ALA A 1 804 ? 27.423 -31.667 -19.677 1.00 30.45 804 ALA A CA 1
ATOM 6287 C C . ALA A 1 804 ? 26.413 -30.585 -20.093 1.00 30.45 804 ALA A C 1
ATOM 6289 O O . ALA A 1 804 ? 26.716 -29.393 -20.007 1.00 30.45 804 ALA A O 1
ATOM 6290 N N . ASP A 1 805 ? 25.212 -31.004 -20.514 1.00 35.62 805 ASP A N 1
ATOM 6291 C CA . ASP A 1 805 ? 24.053 -30.123 -20.721 1.00 35.62 805 ASP A CA 1
ATOM 6292 C C . ASP A 1 805 ? 23.605 -29.547 -19.367 1.00 35.62 805 ASP A C 1
ATOM 6294 O O . ASP A 1 805 ? 22.693 -30.043 -18.701 1.00 35.62 805 ASP A O 1
ATOM 6298 N N . THR A 1 806 ? 24.312 -28.517 -18.909 1.00 35.69 806 THR A N 1
ATOM 6299 C CA . THR A 1 806 ? 24.032 -27.834 -17.649 1.00 35.69 806 THR A CA 1
ATOM 6300 C C . THR A 1 806 ? 22.887 -26.852 -17.852 1.00 35.69 806 THR A C 1
ATOM 6302 O O . THR A 1 806 ? 23.076 -25.728 -18.318 1.00 35.69 806 THR A O 1
ATOM 6305 N N . ALA A 1 807 ? 21.686 -27.307 -17.479 1.00 34.94 807 ALA A N 1
ATOM 6306 C CA . ALA A 1 807 ? 20.479 -26.500 -17.319 1.00 34.94 807 ALA A CA 1
ATOM 6307 C C . ALA A 1 807 ? 20.819 -25.092 -16.785 1.00 34.94 807 ALA A C 1
ATOM 6309 O O . ALA A 1 807 ? 21.463 -24.985 -15.730 1.00 34.94 807 ALA A O 1
ATOM 6310 N N . PRO A 1 808 ? 20.432 -24.000 -17.476 1.00 41.06 808 PRO A N 1
ATOM 6311 C CA . PRO A 1 808 ? 20.715 -22.654 -17.005 1.00 41.06 808 PRO A CA 1
ATOM 6312 C C . PRO A 1 808 ? 20.196 -22.486 -15.576 1.00 41.06 808 PRO A C 1
ATOM 6314 O O . PRO A 1 808 ? 19.044 -22.791 -15.306 1.00 41.06 808 PRO A O 1
ATOM 6317 N N . PHE A 1 809 ? 21.018 -21.960 -14.662 1.00 38.06 809 PHE A N 1
ATOM 6318 C CA . PHE A 1 809 ? 20.708 -21.812 -13.223 1.00 38.06 809 PHE A CA 1
ATOM 6319 C C . PHE A 1 809 ? 19.308 -21.248 -12.896 1.00 38.06 809 PHE A C 1
ATOM 6321 O O . PHE A 1 809 ? 18.765 -21.526 -11.829 1.00 38.06 809 PHE A O 1
ATOM 6328 N N . TRP A 1 810 ? 18.718 -20.476 -13.810 1.00 41.62 810 TRP A N 1
ATOM 6329 C CA . TRP A 1 810 ? 17.347 -19.976 -13.729 1.00 41.62 810 TRP A CA 1
ATOM 6330 C C . TRP A 1 810 ? 16.277 -21.094 -13.688 1.00 41.62 810 TRP A C 1
ATOM 6332 O O . TRP A 1 810 ? 15.222 -20.883 -13.105 1.00 41.62 810 TRP A O 1
ATOM 6342 N N . GLU A 1 811 ? 16.555 -22.298 -14.197 1.00 39.41 811 GLU A N 1
ATOM 6343 C CA . GLU A 1 811 ? 15.698 -23.492 -14.070 1.00 39.41 811 GLU A CA 1
ATOM 6344 C C . GLU A 1 811 ? 15.801 -24.159 -12.684 1.00 39.41 811 GLU A C 1
ATOM 6346 O O . GLU A 1 811 ? 14.830 -24.736 -12.203 1.00 39.41 811 GLU A O 1
ATOM 6351 N N . LEU A 1 812 ? 16.927 -24.002 -11.970 1.00 39.09 812 LEU A N 1
ATOM 6352 C CA . LEU A 1 812 ? 17.019 -24.297 -10.525 1.00 39.09 812 LEU A CA 1
ATOM 6353 C C . LEU A 1 812 ? 16.404 -23.177 -9.656 1.00 39.09 812 LEU A C 1
ATOM 6355 O O . LEU A 1 812 ? 16.433 -23.229 -8.418 1.00 39.09 812 LEU A O 1
ATOM 6359 N N . PHE A 1 813 ? 15.857 -22.135 -10.283 1.00 38.09 813 PHE A N 1
ATOM 6360 C CA . PHE A 1 813 ? 15.375 -20.930 -9.625 1.00 38.09 813 PHE A CA 1
ATOM 6361 C C . PHE A 1 813 ? 13.849 -20.953 -9.464 1.00 38.09 813 PHE A C 1
ATOM 6363 O O . PHE A 1 813 ? 13.150 -20.037 -9.893 1.00 38.09 813 PHE A O 1
ATOM 6370 N N . ASP A 1 814 ? 13.343 -21.938 -8.710 1.00 38.88 814 ASP A N 1
ATOM 6371 C CA . ASP A 1 814 ? 11.938 -22.029 -8.244 1.00 38.88 814 ASP A CA 1
ATOM 6372 C C . ASP A 1 814 ? 11.536 -20.896 -7.258 1.00 38.88 814 ASP A C 1
ATOM 6374 O O . ASP A 1 814 ? 10.594 -20.976 -6.476 1.00 38.88 814 ASP A O 1
ATOM 6378 N N . ALA A 1 815 ? 12.244 -19.768 -7.320 1.00 37.56 815 ALA A N 1
ATOM 6379 C CA . ALA A 1 815 ? 11.785 -18.491 -6.806 1.00 37.56 815 ALA A CA 1
ATOM 6380 C C . ALA A 1 815 ? 10.734 -17.846 -7.736 1.00 37.56 815 ALA A C 1
ATOM 6382 O O . ALA A 1 815 ? 10.306 -16.727 -7.477 1.00 37.56 815 ALA A O 1
ATOM 6383 N N . GLN A 1 816 ? 10.270 -18.525 -8.794 1.00 34.25 816 GLN A N 1
ATOM 6384 C CA . GLN A 1 816 ? 9.124 -18.067 -9.590 1.00 34.25 816 GLN A CA 1
ATOM 6385 C C . GLN A 1 816 ? 7.836 -17.957 -8.744 1.00 34.25 816 GLN A C 1
ATOM 6387 O O . GLN A 1 816 ? 6.957 -17.174 -9.090 1.00 34.25 816 GLN A O 1
ATOM 6392 N N . THR A 1 817 ? 7.756 -18.644 -7.597 1.00 38.06 817 THR A N 1
ATOM 6393 C CA . THR A 1 817 ? 6.741 -18.404 -6.553 1.00 38.06 817 THR A CA 1
ATOM 6394 C C . THR A 1 817 ? 7.258 -17.498 -5.425 1.00 38.06 817 THR A C 1
ATOM 6396 O O . THR A 1 817 ? 6.623 -16.486 -5.118 1.00 38.06 817 THR A O 1
ATOM 6399 N N . GLU A 1 818 ? 8.429 -17.778 -4.839 1.00 36.78 818 GLU A N 1
ATOM 6400 C CA . GLU A 1 818 ? 8.945 -16.994 -3.698 1.00 36.78 818 GLU A CA 1
ATOM 6401 C C . GLU A 1 818 ? 9.252 -15.525 -4.046 1.00 36.78 818 GLU A C 1
ATOM 6403 O O . GLU A 1 818 ? 8.871 -14.628 -3.295 1.00 36.78 818 GLU A O 1
ATOM 6408 N N . LEU A 1 819 ? 9.874 -15.241 -5.195 1.00 36.25 819 LEU A N 1
ATOM 6409 C CA . LEU A 1 819 ? 10.211 -13.876 -5.617 1.00 36.25 819 LEU A CA 1
ATOM 6410 C C . LEU A 1 819 ? 8.958 -13.078 -6.007 1.00 36.25 819 LEU A C 1
ATOM 6412 O O . LEU A 1 819 ? 8.886 -11.893 -5.698 1.00 36.25 819 LEU A O 1
ATOM 6416 N N . THR A 1 820 ? 7.932 -13.717 -6.588 1.00 35.34 820 THR A N 1
ATOM 6417 C CA . THR A 1 820 ? 6.628 -13.058 -6.827 1.00 35.34 820 THR A CA 1
ATOM 6418 C C . THR A 1 820 ? 5.892 -12.711 -5.540 1.00 35.34 820 THR A C 1
ATOM 6420 O O . THR A 1 820 ? 5.214 -11.690 -5.494 1.00 35.34 820 THR A O 1
ATOM 6423 N N . SER A 1 821 ? 6.080 -13.493 -4.470 1.00 37.81 821 SER A N 1
ATOM 6424 C CA . SER A 1 821 ? 5.563 -13.148 -3.137 1.00 37.81 821 SER A CA 1
ATOM 6425 C C . SER A 1 821 ? 6.323 -11.990 -2.471 1.00 37.81 821 SER A C 1
ATOM 6427 O O . SER A 1 821 ? 5.889 -11.472 -1.443 1.00 37.81 821 SER A O 1
ATOM 6429 N N . PHE A 1 822 ? 7.464 -11.597 -3.048 1.00 40.78 822 PHE A N 1
ATOM 6430 C CA . PHE A 1 822 ? 8.459 -10.725 -2.435 1.00 40.78 822 PHE A CA 1
ATOM 6431 C C . PHE A 1 822 ? 8.818 -9.483 -3.260 1.00 40.78 822 PHE A C 1
ATOM 6433 O O . PHE A 1 822 ? 9.527 -8.621 -2.743 1.00 40.78 822 PHE A O 1
ATOM 6440 N N . VAL A 1 823 ? 8.296 -9.312 -4.483 1.00 39.91 823 VAL A N 1
ATOM 6441 C CA . VAL A 1 823 ? 8.188 -7.969 -5.077 1.00 39.91 823 VAL A CA 1
ATOM 6442 C C . VAL A 1 823 ? 7.409 -7.134 -4.065 1.00 39.91 823 VAL A C 1
ATOM 6444 O O . VAL A 1 823 ? 6.222 -7.402 -3.858 1.00 39.91 823 VAL A O 1
ATOM 6447 N N . PRO A 1 824 ? 8.025 -6.167 -3.366 1.00 38.81 824 PRO A N 1
ATOM 6448 C CA . PRO A 1 824 ? 7.278 -5.450 -2.361 1.00 38.81 824 PRO A CA 1
ATOM 6449 C C . PRO A 1 824 ? 6.231 -4.625 -3.111 1.00 38.81 824 PRO A C 1
ATOM 6451 O O . PRO A 1 824 ? 6.578 -3.960 -4.084 1.00 38.81 824 PRO A O 1
ATOM 6454 N N . GLU A 1 825 ? 5.006 -4.496 -2.593 1.00 38.59 825 GLU A N 1
ATOM 6455 C CA . GLU A 1 825 ? 4.011 -3.500 -3.068 1.00 38.59 825 GLU A CA 1
ATOM 6456 C C . GLU A 1 825 ? 4.521 -2.034 -2.956 1.00 38.59 825 GLU A C 1
ATOM 6458 O O . GLU A 1 825 ? 3.782 -1.055 -3.077 1.00 38.59 825 GLU A O 1
ATOM 6463 N N . GLN A 1 826 ? 5.794 -1.877 -2.595 1.00 42.38 826 GLN A N 1
ATOM 6464 C CA . GLN A 1 826 ? 6.563 -0.672 -2.366 1.00 42.38 826 GLN A CA 1
ATOM 6465 C C . GLN A 1 826 ? 7.539 -0.365 -3.516 1.00 42.38 826 GLN A C 1
ATOM 6467 O O . GLN A 1 826 ? 8.128 0.708 -3.473 1.00 42.38 826 GLN A O 1
ATOM 6472 N N . PHE A 1 827 ? 7.692 -1.267 -4.500 1.00 43.00 827 PHE A N 1
ATOM 6473 C CA . PHE A 1 827 ? 8.540 -1.134 -5.696 1.00 43.00 827 PHE A CA 1
ATOM 6474 C C . PHE A 1 827 ? 7.869 -1.842 -6.889 1.00 43.00 827 PHE A C 1
ATOM 6476 O O . PHE A 1 827 ? 7.903 -3.067 -6.965 1.00 43.00 827 PHE A O 1
ATOM 6483 N N . VAL A 1 828 ? 7.226 -1.101 -7.803 1.00 43.03 828 VAL A N 1
ATOM 6484 C CA . VAL A 1 828 ? 6.289 -1.683 -8.793 1.00 43.03 828 VAL A CA 1
ATOM 6485 C C . VAL A 1 828 ? 6.607 -1.271 -10.242 1.00 43.03 828 VAL A C 1
ATOM 6487 O O . VAL A 1 828 ? 6.975 -0.127 -10.501 1.00 43.03 828 VAL A O 1
ATOM 6490 N N . SER A 1 829 ? 6.452 -2.246 -11.152 1.00 42.00 829 SER A N 1
ATOM 6491 C CA . SER A 1 829 ? 6.338 -2.207 -12.632 1.00 42.00 829 SER A CA 1
ATOM 6492 C C . SER A 1 829 ? 7.371 -1.478 -13.509 1.00 42.00 829 SER A C 1
ATOM 6494 O O . SER A 1 829 ? 7.495 -1.831 -14.674 1.00 42.00 829 SER A O 1
ATOM 6496 N N . GLU A 1 830 ? 8.141 -0.500 -13.036 1.00 36.44 830 GLU A N 1
ATOM 6497 C CA . GLU A 1 830 ? 8.969 0.350 -13.919 1.00 36.44 830 GLU A CA 1
ATOM 6498 C C . GLU A 1 830 ? 10.416 -0.142 -14.179 1.00 36.44 830 GLU A C 1
ATOM 6500 O O . GLU A 1 830 ? 11.294 0.653 -14.530 1.00 36.44 830 GLU A O 1
ATOM 6505 N N . TRP A 1 831 ? 10.682 -1.448 -14.059 1.00 44.72 831 TRP A N 1
ATOM 6506 C CA . TRP A 1 831 ? 12.045 -2.015 -14.094 1.00 44.72 831 TRP A CA 1
ATOM 6507 C C . TRP A 1 831 ? 12.214 -3.225 -15.029 1.00 44.72 831 TRP A C 1
ATOM 6509 O O . TRP A 1 831 ? 12.982 -4.141 -14.729 1.00 44.72 831 TRP A O 1
ATOM 6519 N N . ASP A 1 832 ? 11.524 -3.207 -16.172 1.00 36.16 832 ASP A N 1
ATOM 6520 C CA . ASP A 1 832 ? 11.706 -4.194 -17.242 1.00 36.16 832 ASP A CA 1
ATOM 6521 C C . ASP A 1 832 ? 13.033 -3.998 -18.001 1.00 36.16 832 ASP A C 1
ATOM 6523 O O . ASP A 1 832 ? 13.309 -2.921 -18.534 1.00 36.16 832 ASP A O 1
ATOM 6527 N N . PHE A 1 833 ? 13.826 -5.070 -18.083 1.00 39.22 833 PHE A N 1
ATOM 6528 C CA . PHE A 1 833 ? 15.059 -5.187 -18.873 1.00 39.22 833 PHE A CA 1
ATOM 6529 C C . PHE A 1 833 ? 15.242 -6.632 -19.374 1.00 39.22 833 PHE A C 1
ATOM 6531 O O . PHE A 1 833 ? 15.670 -7.483 -18.586 1.00 39.22 833 PHE A O 1
ATOM 6538 N N . PRO A 1 834 ? 14.980 -6.988 -20.641 1.00 32.78 834 PRO A N 1
ATOM 6539 C CA . PRO A 1 834 ? 15.294 -8.338 -21.111 1.00 32.78 834 PRO A CA 1
ATOM 6540 C C . PRO A 1 834 ? 16.782 -8.686 -20.856 1.00 32.78 834 PRO A C 1
ATOM 6542 O O . PRO A 1 834 ? 17.657 -7.819 -20.846 1.00 32.78 834 PRO A O 1
ATOM 6545 N N . GLY A 1 835 ? 17.056 -9.930 -20.447 1.00 37.34 835 GLY A N 1
ATOM 6546 C CA . GLY A 1 835 ? 18.368 -10.367 -19.934 1.00 37.34 835 GLY A CA 1
ATOM 6547 C C . GLY A 1 835 ? 18.763 -9.852 -18.530 1.00 37.34 835 GLY A C 1
ATOM 6548 O O . GLY A 1 835 ? 19.309 -10.615 -17.732 1.00 37.34 835 GLY A O 1
ATOM 6549 N N . LEU A 1 836 ? 18.453 -8.600 -18.165 1.00 40.12 836 LEU A N 1
ATOM 6550 C CA . LEU A 1 836 ? 18.708 -8.046 -16.818 1.00 40.12 836 LEU A CA 1
ATOM 6551 C C . LEU A 1 836 ? 17.547 -8.259 -15.823 1.00 40.12 836 LEU A C 1
ATOM 6553 O O . LEU A 1 836 ? 17.692 -8.015 -14.624 1.00 40.12 836 LEU A O 1
ATOM 6557 N N . ASN A 1 837 ? 16.413 -8.769 -16.295 1.00 40.03 837 ASN A N 1
ATOM 6558 C CA . ASN A 1 837 ? 15.100 -8.680 -15.661 1.00 40.03 837 ASN A CA 1
ATOM 6559 C C . ASN A 1 837 ? 15.002 -9.312 -14.271 1.00 40.03 837 ASN A C 1
ATOM 6561 O O . ASN A 1 837 ? 15.124 -10.527 -14.131 1.00 40.03 837 ASN A O 1
ATOM 6565 N N . LEU A 1 838 ? 14.798 -8.497 -13.234 1.00 37.12 838 LEU A N 1
ATOM 6566 C CA . LEU A 1 838 ? 14.430 -8.989 -11.900 1.00 37.12 838 LEU A CA 1
ATOM 6567 C C . LEU A 1 838 ? 12.912 -9.189 -11.755 1.00 37.12 838 LEU A C 1
ATOM 6569 O O . LEU A 1 838 ? 12.515 -9.979 -10.905 1.00 37.12 838 LEU A O 1
ATOM 6573 N N . PHE A 1 839 ? 12.088 -8.504 -12.566 1.00 36.84 839 PHE A N 1
ATOM 6574 C CA . PHE A 1 839 ? 10.641 -8.393 -12.321 1.00 36.84 839 PHE A CA 1
ATOM 6575 C C . PHE A 1 839 ? 9.706 -8.552 -13.538 1.00 36.84 839 PHE A C 1
ATOM 6577 O O . PHE A 1 839 ? 8.499 -8.634 -13.330 1.00 36.84 839 PHE A O 1
ATOM 6584 N N . TYR A 1 840 ? 10.206 -8.668 -14.773 1.00 28.73 840 TYR A N 1
ATOM 6585 C CA . TYR A 1 840 ? 9.356 -9.057 -15.910 1.00 28.73 840 TYR A CA 1
ATOM 6586 C C . TYR A 1 840 ? 8.953 -10.529 -15.832 1.00 28.73 840 TYR A C 1
ATOM 6588 O O . TYR A 1 840 ? 9.797 -11.404 -15.626 1.00 28.73 840 TYR A O 1
ATOM 6596 N N . PHE A 1 841 ? 7.680 -10.795 -16.102 1.00 25.30 841 PHE A N 1
ATOM 6597 C CA . PHE A 1 841 ? 7.157 -12.123 -16.397 1.00 25.30 841 PHE A CA 1
ATOM 6598 C C . PHE A 1 841 ? 6.594 -12.117 -17.823 1.00 25.30 841 PHE A C 1
ATOM 6600 O O . PHE A 1 841 ? 5.625 -11.395 -18.069 1.00 25.30 841 PHE A O 1
ATOM 6607 N N . PRO A 1 842 ? 7.110 -12.947 -18.748 1.00 25.27 842 PRO A N 1
ATOM 6608 C CA . PRO A 1 842 ? 6.334 -13.315 -19.917 1.00 25.27 842 PRO A CA 1
ATOM 6609 C C . PRO A 1 842 ? 5.164 -14.186 -19.442 1.00 25.27 842 PRO A C 1
ATOM 6611 O O . PRO A 1 842 ? 5.357 -15.210 -18.786 1.00 25.27 842 PRO A O 1
ATOM 6614 N N . THR A 1 843 ? 3.934 -13.775 -19.750 1.00 29.88 843 THR A N 1
ATOM 6615 C CA . THR A 1 843 ? 2.713 -14.527 -19.407 1.00 29.88 843 THR A CA 1
ATOM 6616 C C . THR A 1 843 ? 2.436 -15.695 -20.364 1.00 29.88 843 THR A C 1
ATOM 6618 O O . THR A 1 843 ? 1.460 -16.420 -20.179 1.00 29.88 843 THR A O 1
ATOM 6621 N N . THR A 1 844 ? 3.311 -15.916 -21.351 1.00 27.52 844 THR A N 1
ATOM 6622 C CA . THR A 1 844 ? 3.336 -17.074 -22.255 1.00 27.52 844 THR A CA 1
ATOM 6623 C C . THR A 1 844 ? 4.670 -17.817 -22.126 1.00 27.52 844 THR A C 1
ATOM 6625 O O . THR A 1 844 ? 5.740 -17.217 -22.084 1.00 27.52 844 THR A O 1
ATOM 6628 N N . TRP A 1 845 ? 4.612 -19.149 -22.031 1.00 32.12 845 TRP A N 1
ATOM 6629 C CA . TRP A 1 845 ? 5.731 -19.986 -21.560 1.00 32.12 845 TRP A CA 1
ATOM 6630 C C . TRP A 1 845 ? 6.518 -20.690 -22.688 1.00 32.12 845 TRP A C 1
ATOM 6632 O O . TRP A 1 845 ? 7.182 -21.691 -22.433 1.00 32.12 845 TRP A O 1
ATOM 6642 N N . GLN A 1 846 ? 6.408 -20.225 -23.942 1.00 29.56 846 GLN A N 1
ATOM 6643 C CA . GLN A 1 846 ? 7.003 -20.905 -25.110 1.00 29.56 846 GLN A CA 1
ATOM 6644 C C . GLN A 1 846 ? 7.804 -19.990 -26.052 1.00 29.56 846 GLN A C 1
ATOM 6646 O O . GLN A 1 846 ? 8.905 -20.370 -26.449 1.00 29.56 846 GLN A O 1
ATOM 6651 N N . ASP A 1 847 ? 7.338 -18.774 -26.357 1.00 30.20 847 ASP A N 1
ATOM 6652 C CA . ASP A 1 847 ? 7.999 -17.923 -27.366 1.00 30.20 847 ASP A CA 1
ATOM 6653 C C . ASP A 1 847 ? 9.402 -17.438 -26.949 1.00 30.20 847 ASP A C 1
ATOM 6655 O O . ASP A 1 847 ? 10.267 -17.240 -27.798 1.00 30.20 847 ASP A O 1
ATOM 6659 N N . PHE A 1 848 ? 9.682 -17.324 -25.643 1.00 33.88 848 PHE A N 1
ATOM 6660 C CA . PHE A 1 848 ? 10.983 -16.852 -25.141 1.00 33.88 848 PHE A CA 1
ATOM 6661 C C . PHE A 1 848 ? 12.151 -17.829 -25.396 1.00 33.88 848 PHE A C 1
ATOM 6663 O O . PHE A 1 848 ? 13.307 -17.431 -25.290 1.00 33.88 848 PHE A O 1
ATOM 6670 N N . PHE A 1 849 ? 11.877 -19.095 -25.734 1.00 31.75 849 PHE A N 1
ATOM 6671 C CA . PHE A 1 849 ? 12.914 -20.114 -25.968 1.00 31.75 849 PHE A CA 1
ATOM 6672 C C . PHE A 1 849 ? 13.037 -20.570 -27.429 1.00 31.75 849 PHE A C 1
ATOM 6674 O O . PHE A 1 849 ? 14.000 -21.258 -27.763 1.00 31.75 849 PHE A O 1
ATOM 6681 N N . ALA A 1 850 ? 12.127 -20.158 -28.318 1.00 32.00 850 ALA A N 1
ATOM 6682 C CA . ALA A 1 850 ? 12.241 -20.453 -29.746 1.00 32.00 850 ALA A CA 1
ATOM 6683 C C . ALA A 1 850 ? 13.437 -19.711 -30.379 1.00 32.00 850 ALA A C 1
ATOM 6685 O O . ALA A 1 850 ? 14.332 -20.339 -30.951 1.00 32.00 850 ALA A O 1
ATOM 6686 N N . ASP A 1 851 ? 13.504 -18.390 -30.198 1.00 31.47 851 ASP A N 1
ATOM 6687 C CA . ASP A 1 851 ? 14.477 -17.522 -30.882 1.00 31.47 851 ASP A CA 1
ATOM 6688 C C . ASP A 1 851 ? 15.921 -17.624 -30.350 1.00 31.47 851 ASP A C 1
ATOM 6690 O O . ASP A 1 851 ? 16.851 -17.135 -30.989 1.00 31.47 851 ASP A O 1
ATOM 6694 N N . PHE A 1 852 ? 16.147 -18.318 -29.229 1.00 34.12 852 PHE A N 1
ATOM 6695 C CA . PHE A 1 852 ? 17.493 -18.612 -28.711 1.00 34.12 852 PHE A CA 1
ATOM 6696 C C . PHE A 1 852 ? 18.041 -19.987 -29.138 1.00 34.12 852 PHE A C 1
ATOM 6698 O O . PHE A 1 852 ? 19.094 -20.399 -28.657 1.00 34.12 852 PHE A O 1
ATOM 6705 N N . SER A 1 853 ? 17.367 -20.689 -30.060 1.00 29.61 853 SER A N 1
ATOM 6706 C CA . SER A 1 853 ? 17.767 -22.028 -30.532 1.00 29.61 853 SER A CA 1
ATOM 6707 C C . SER A 1 853 ? 18.448 -22.072 -31.915 1.00 29.61 853 SER A C 1
ATOM 6709 O O . SER A 1 853 ? 18.802 -23.156 -32.379 1.00 29.61 853 SER A O 1
ATOM 6711 N N . LEU A 1 854 ? 18.655 -20.926 -32.589 1.00 29.28 854 LEU A N 1
ATOM 6712 C CA . LEU A 1 854 ? 19.116 -20.864 -33.991 1.00 29.28 854 LEU A CA 1
ATOM 6713 C C . LEU A 1 854 ? 20.285 -19.887 -34.266 1.00 29.28 854 LEU A C 1
ATOM 6715 O O . LEU A 1 854 ? 20.160 -18.983 -35.090 1.00 29.28 854 LEU A O 1
ATOM 6719 N N . ALA A 1 855 ? 21.432 -20.116 -33.616 1.00 25.67 855 ALA A N 1
ATOM 6720 C CA . ALA A 1 855 ? 22.799 -19.772 -34.072 1.00 25.67 855 ALA A CA 1
ATOM 6721 C C . ALA A 1 855 ? 23.821 -20.411 -33.100 1.00 25.67 855 ALA A C 1
ATOM 6723 O O . ALA A 1 855 ? 23.547 -20.444 -31.901 1.00 25.67 855 ALA A O 1
ATOM 6724 N N . VAL A 1 856 ? 25.004 -20.937 -33.456 1.00 30.50 856 VAL A N 1
ATOM 6725 C CA . VAL A 1 856 ? 25.727 -21.126 -34.744 1.00 30.50 856 VAL A CA 1
ATOM 6726 C C . VAL A 1 856 ? 25.823 -19.901 -35.653 1.00 30.50 856 VAL A C 1
ATOM 6728 O O . VAL A 1 856 ? 24.912 -19.713 -36.484 1.00 30.50 856 VAL A O 1
#